Protein AF-0000000066940027 (afdb_homodimer)

Structure (mmCIF, N/CA/C/O backbone):
data_AF-0000000066940027-model_v1
#
loop_
_entity.id
_entity.type
_entity.pdbx_description
1 polymer 'Zn(2)-C6 fungal-type domain-containing protein'
#
loop_
_atom_site.group_PDB
_atom_site.id
_atom_site.type_symbol
_atom_site.label_atom_id
_atom_site.label_alt_id
_atom_site.label_comp_id
_atom_site.label_asym_id
_atom_site.label_entity_id
_atom_site.label_seq_id
_atom_site.pdbx_PDB_ins_code
_atom_site.Cartn_x
_atom_site.Cartn_y
_atom_site.Cartn_z
_atom_site.occupancy
_atom_site.B_iso_or_equiv
_atom_site.auth_seq_id
_atom_site.auth_comp_id
_atom_site.auth_asym_id
_atom_site.auth_atom_id
_atom_site.pdbx_PDB_model_num
ATOM 1 N N . MET A 1 1 ? -18.312 -52.062 23.062 1 28.66 1 MET A N 1
ATOM 2 C CA . MET A 1 1 ? -19.766 -52.125 23.156 1 28.66 1 MET A CA 1
ATOM 3 C C . MET A 1 1 ? -20.422 -51.469 21.953 1 28.66 1 MET A C 1
ATOM 5 O O . MET A 1 1 ? -20.297 -50.25 21.734 1 28.66 1 MET A O 1
ATOM 9 N N . THR A 1 2 ? -20.5 -52.281 20.906 1 32.38 2 THR A N 1
ATOM 10 C CA . THR A 1 2 ? -20.922 -52 19.547 1 32.38 2 THR A CA 1
ATOM 11 C C . THR A 1 2 ? -22.328 -51.406 19.516 1 32.38 2 THR A C 1
ATOM 13 O O . THR A 1 2 ? -23.266 -52 20.031 1 32.38 2 THR A O 1
ATOM 16 N N . GLU A 1 3 ? -22.344 -50.094 19.734 1 33.84 3 GLU A N 1
ATOM 17 C CA . GLU A 1 3 ? -23.656 -49.438 19.703 1 33.84 3 GLU A CA 1
ATOM 18 C C . GLU A 1 3 ? -24.531 -50 18.578 1 33.84 3 GLU A C 1
ATOM 20 O O . GLU A 1 3 ? -24.156 -49.906 17.406 1 33.84 3 GLU A O 1
ATOM 25 N N . GLU A 1 4 ? -25.25 -51.094 18.812 1 36.53 4 GLU A N 1
ATOM 26 C CA . GLU A 1 4 ? -26.266 -51.688 17.984 1 36.53 4 GLU A CA 1
ATOM 27 C C . GLU A 1 4 ? -27.188 -50.625 17.375 1 36.53 4 GLU A C 1
ATOM 29 O O . GLU A 1 4 ? -27.891 -49.938 18.094 1 36.53 4 GLU A O 1
ATOM 34 N N . ARG A 1 5 ? -26.812 -50.125 16.375 1 41.94 5 ARG A N 1
ATOM 35 C CA . ARG A 1 5 ? -27.703 -49.219 15.625 1 41.94 5 ARG A CA 1
ATOM 36 C C . ARG A 1 5 ? -29.125 -49.781 15.57 1 41.94 5 ARG A C 1
ATOM 38 O O . ARG A 1 5 ? -29.328 -50.875 15.047 1 41.94 5 ARG A O 1
ATOM 45 N N . LYS A 1 6 ? -30.125 -49.406 16.391 1 51.38 6 LYS A N 1
ATOM 46 C CA . LYS A 1 6 ? -31.516 -49.812 16.531 1 51.38 6 LYS A CA 1
ATOM 47 C C . LYS A 1 6 ? -32.25 -49.719 15.203 1 51.38 6 LYS A C 1
ATOM 49 O O . LYS A 1 6 ? -32.219 -48.688 14.539 1 51.38 6 LYS A O 1
ATOM 54 N N . HIS A 1 7 ? -32.625 -50.75 14.516 1 55.75 7 HIS A N 1
ATOM 55 C CA . HIS A 1 7 ? -33.406 -50.906 13.305 1 55.75 7 HIS A CA 1
ATOM 56 C C . HIS A 1 7 ? -34.844 -50.375 13.492 1 55.75 7 HIS A C 1
ATOM 58 O O . HIS A 1 7 ? -35.438 -50.594 14.539 1 55.75 7 HIS A O 1
ATOM 64 N N . ALA A 1 8 ? -35.219 -49.469 12.695 1 69.19 8 ALA A N 1
ATOM 65 C CA . ALA A 1 8 ? -36.562 -48.906 12.789 1 69.19 8 ALA A CA 1
ATOM 66 C C . ALA A 1 8 ? -37.656 -49.938 12.586 1 69.19 8 ALA A C 1
ATOM 68 O O . ALA A 1 8 ? -37.5 -50.812 11.719 1 69.19 8 ALA A O 1
ATOM 69 N N . ALA A 1 9 ? -38.594 -49.969 13.344 1 75.56 9 ALA A N 1
ATOM 70 C CA . ALA A 1 9 ? -39.656 -50.969 13.367 1 75.56 9 ALA A CA 1
ATOM 71 C C . ALA A 1 9 ? -40.531 -50.844 12.133 1 75.56 9 ALA A C 1
ATOM 73 O O . ALA A 1 9 ? -40.844 -49.75 11.648 1 75.56 9 ALA A O 1
ATOM 74 N N . CYS A 1 10 ? -40.938 -51.875 11.461 1 76.69 10 CYS A N 1
ATOM 75 C CA . CYS A 1 10 ? -41.781 -51.906 10.281 1 76.69 10 CYS A CA 1
ATOM 76 C C . CYS A 1 10 ? -43.219 -51.562 10.633 1 76.69 10 CYS A C 1
ATOM 78 O O . CYS A 1 10 ? -43.594 -51.594 11.812 1 76.69 10 CYS A O 1
ATOM 80 N N . LYS A 1 11 ? -44.031 -51.094 9.797 1 79.31 11 LYS A N 1
ATOM 81 C CA . LYS A 1 11 ? -45.406 -50.625 9.969 1 79.31 11 LYS A CA 1
ATOM 82 C C . LYS A 1 11 ? -46.25 -51.656 10.672 1 79.31 11 LYS A C 1
ATOM 84 O O . LYS A 1 11 ? -47.062 -51.344 11.531 1 79.31 11 LYS A O 1
ATOM 89 N N . GLU A 1 12 ? -45.938 -52.938 10.398 1 79.19 12 GLU A N 1
ATOM 90 C CA . GLU A 1 12 ? -46.75 -54 10.953 1 79.19 12 GLU A CA 1
ATOM 91 C C . GLU A 1 12 ? -46.438 -54.25 12.422 1 79.19 12 GLU A C 1
ATOM 93 O O . GLU A 1 12 ? -47.312 -54.469 13.242 1 79.19 12 GLU A O 1
ATOM 98 N N . CYS A 1 13 ? -45.188 -54.188 12.625 1 77.25 13 CYS A N 1
ATOM 99 C CA . CYS A 1 13 ? -44.75 -54.406 14 1 77.25 13 CYS A CA 1
ATOM 100 C C . CYS A 1 13 ? -45.094 -53.219 14.883 1 77.25 13 CYS A C 1
ATOM 102 O O . CYS A 1 13 ? -45.438 -53.375 16.047 1 77.25 13 CYS A O 1
ATOM 104 N N . ARG A 1 14 ? -45.125 -52 14.367 1 77.5 14 ARG A N 1
ATOM 105 C CA . ARG A 1 14 ? -45.469 -50.781 15.062 1 77.5 14 ARG A CA 1
ATOM 106 C C . ARG A 1 14 ? -46.969 -50.75 15.43 1 77.5 14 ARG A C 1
ATOM 108 O O . ARG A 1 14 ? -47.312 -50.344 16.531 1 77.5 14 ARG A O 1
ATOM 115 N N . GLU A 1 15 ? -47.75 -51.188 14.492 1 78.06 15 GLU A N 1
ATOM 116 C CA . GLU A 1 15 ? -49.188 -51.156 14.711 1 78.06 15 GLU A CA 1
ATOM 117 C C . GLU A 1 15 ? -49.594 -52.156 15.789 1 78.06 15 GLU A C 1
ATOM 119 O O . GLU A 1 15 ? -50.562 -51.906 16.547 1 78.06 15 GLU A O 1
ATOM 124 N N . LYS A 1 16 ? -48.781 -53.156 15.844 1 75.88 16 LYS A N 1
ATOM 125 C CA . LYS A 1 16 ? -49.188 -54.219 16.797 1 75.88 16 LYS A CA 1
ATOM 126 C C . LYS A 1 16 ? -48.312 -54.156 18.047 1 75.88 16 LYS A C 1
ATOM 128 O O . LYS A 1 16 ? -48.438 -55 18.938 1 75.88 16 LYS A O 1
ATOM 133 N N . LYS A 1 17 ? -47.469 -53.062 18.141 1 74.06 17 LYS A N 1
ATOM 134 C CA . LYS A 1 17 ? -46.625 -52.75 19.281 1 74.06 17 LYS A CA 1
ATOM 135 C C . LYS A 1 17 ? -45.75 -53.969 19.656 1 74.06 17 LYS A C 1
ATOM 137 O O . LYS A 1 17 ? -45.594 -54.281 20.828 1 74.06 17 LYS A O 1
ATOM 142 N N . LEU A 1 18 ? -45.281 -54.625 18.516 1 75.06 18 LEU A N 1
ATOM 143 C CA . LEU A 1 18 ? -44.438 -55.781 18.75 1 75.06 18 LEU A CA 1
ATOM 144 C C . LEU A 1 18 ? -43 -55.469 18.453 1 75.06 18 LEU A C 1
ATOM 146 O O . LEU A 1 18 ? -42.688 -54.5 17.734 1 75.06 18 LEU A O 1
ATOM 150 N N . ARG A 1 19 ? -42.156 -56.094 19.016 1 75.56 19 ARG A N 1
ATOM 151 C CA . ARG A 1 19 ? -40.719 -55.969 18.797 1 75.56 19 ARG A CA 1
ATOM 152 C C . ARG A 1 19 ? -40.344 -56.375 17.375 1 75.56 19 ARG A C 1
ATOM 154 O O . ARG A 1 19 ? -40.594 -57.5 16.953 1 75.56 19 ARG A O 1
ATOM 161 N N . CYS A 1 20 ? -39.844 -55.406 16.484 1 74.06 20 CYS A N 1
ATOM 162 C CA . CYS A 1 20 ? -39.469 -55.625 15.094 1 74.06 20 CYS A CA 1
ATOM 163 C C . CYS A 1 20 ? -38 -56.031 14.977 1 74.06 20 CYS A C 1
ATOM 165 O O . CYS A 1 20 ? -37.125 -55.312 15.375 1 74.06 20 CYS A O 1
ATOM 167 N N . ALA A 1 21 ? -37.688 -57.219 14.688 1 77.38 21 ALA A N 1
ATOM 168 C CA . ALA A 1 21 ? -36.312 -57.719 14.555 1 77.38 21 ALA A CA 1
ATOM 169 C C . ALA A 1 21 ? -36.031 -58.156 13.109 1 77.38 21 ALA A C 1
ATOM 171 O O . ALA A 1 21 ? -36.875 -58.75 12.453 1 77.38 21 ALA A O 1
ATOM 172 N N . PRO A 1 22 ? -34.938 -57.625 12.539 1 73.38 22 PRO A N 1
ATOM 173 C CA . PRO A 1 22 ? -34.625 -57.969 11.148 1 73.38 22 PRO A CA 1
ATOM 174 C C . PRO A 1 22 ? -34.5 -59.469 10.938 1 73.38 22 PRO A C 1
ATOM 176 O O . PRO A 1 22 ? -34.094 -60.188 11.852 1 73.38 22 PRO A O 1
ATOM 179 N N . SER A 1 23 ? -34.969 -59.969 9.828 1 71.81 23 SER A N 1
ATOM 180 C CA . SER A 1 23 ? -34.969 -61.406 9.523 1 71.81 23 SER A CA 1
ATOM 181 C C . SER A 1 23 ? -33.531 -61.875 9.281 1 71.81 23 SER A C 1
ATOM 183 O O . SER A 1 23 ? -32.688 -61.156 8.75 1 71.81 23 SER A O 1
ATOM 185 N N . ASP A 1 24 ? -33.062 -62.938 9.773 1 66 24 ASP A N 1
ATOM 186 C CA . ASP A 1 24 ? -31.75 -63.562 9.625 1 66 24 ASP A CA 1
ATOM 187 C C . ASP A 1 24 ? -31.484 -63.938 8.172 1 66 24 ASP A C 1
ATOM 189 O O . ASP A 1 24 ? -30.344 -64.25 7.805 1 66 24 ASP A O 1
ATOM 193 N N . ASP A 1 25 ? -32.531 -64.062 7.375 1 66.75 25 ASP A N 1
ATOM 194 C CA . ASP A 1 25 ? -32.344 -64.562 6.02 1 66.75 25 ASP A CA 1
ATOM 195 C C . ASP A 1 25 ? -32.031 -63.469 5.035 1 66.75 25 ASP A C 1
ATOM 197 O O . ASP A 1 25 ? -32.156 -63.656 3.822 1 66.75 25 ASP A O 1
ATOM 201 N N . GLY A 1 26 ? -31.266 -62.375 5.461 1 60.66 26 GLY A N 1
ATOM 202 C CA . GLY A 1 26 ? -30.672 -61.281 4.688 1 60.66 26 GLY A CA 1
ATOM 203 C C . GLY A 1 26 ? -31.703 -60.375 4.031 1 60.66 26 GLY A C 1
ATOM 204 O O . GLY A 1 26 ? -31.344 -59.531 3.23 1 60.66 26 GLY A O 1
ATOM 205 N N . GLY A 1 27 ? -32.969 -60.594 4.137 1 61 27 GLY A N 1
ATOM 206 C CA . GLY A 1 27 ? -33.906 -59.75 3.426 1 61 27 GLY A CA 1
ATOM 207 C C . GLY A 1 27 ? -34.375 -58.562 4.23 1 61 27 GLY A C 1
ATOM 208 O O . GLY A 1 27 ? -34.094 -58.469 5.434 1 61 27 GLY A O 1
ATOM 209 N N . ASP A 1 28 ? -34.812 -57.406 3.688 1 69 28 ASP A N 1
ATOM 210 C CA . ASP A 1 28 ? -35.25 -56.125 4.234 1 69 28 ASP A CA 1
ATOM 211 C C . ASP A 1 28 ? -36.469 -56.281 5.105 1 69 28 ASP A C 1
ATOM 213 O O . ASP A 1 28 ? -36.969 -55.281 5.684 1 69 28 ASP A O 1
ATOM 217 N N . ALA A 1 29 ? -36.969 -57.375 5.305 1 76.94 29 ALA A N 1
ATOM 218 C CA . ALA A 1 29 ? -38.219 -57.594 6.047 1 76.94 29 ALA A CA 1
ATOM 219 C C . ALA A 1 29 ? -37.938 -58 7.484 1 76.94 29 ALA A C 1
ATOM 221 O O . ALA A 1 29 ? -36.875 -58.625 7.77 1 76.94 29 ALA A O 1
ATOM 222 N N . CYS A 1 30 ? -38.625 -57.562 8.414 1 78.62 30 CYS A N 1
ATOM 223 C CA . CYS A 1 30 ? -38.469 -58 9.797 1 78.62 30 CYS A CA 1
ATOM 224 C C . CYS A 1 30 ? -38.875 -59.469 9.953 1 78.62 30 CYS A C 1
ATOM 226 O O . CYS A 1 30 ? -39.531 -60.031 9.094 1 78.62 30 CYS A O 1
ATOM 228 N N . ASN A 1 31 ? -38.344 -60.281 10.852 1 80.31 31 ASN A N 1
ATOM 229 C CA . ASN A 1 31 ? -38.531 -61.688 11.086 1 80.31 31 ASN A CA 1
ATOM 230 C C . ASN A 1 31 ? -40 -62.062 11.078 1 80.31 31 ASN A C 1
ATOM 232 O O . ASN A 1 31 ? -40.375 -63.094 10.539 1 80.31 31 ASN A O 1
ATOM 236 N N . ARG A 1 32 ? -40.75 -61.125 11.578 1 79.88 32 ARG A N 1
ATOM 237 C CA . ARG A 1 32 ? -42.156 -61.406 11.688 1 79.88 32 ARG A CA 1
ATOM 238 C C . ARG A 1 32 ? -42.875 -61.281 10.336 1 79.88 32 ARG A C 1
ATOM 240 O O . ARG A 1 32 ? -43.656 -62.125 9.953 1 79.88 32 ARG A O 1
ATOM 247 N N . CYS A 1 33 ? -42.531 -60.25 9.695 1 79.62 33 CYS A N 1
ATOM 248 C CA . CYS A 1 33 ? -43.125 -60.062 8.375 1 79.62 33 CYS A CA 1
ATOM 249 C C . CYS A 1 33 ? -42.688 -61.125 7.406 1 79.62 33 CYS A C 1
ATOM 251 O O . CYS A 1 33 ? -43.5 -61.625 6.605 1 79.62 33 CYS A O 1
ATOM 253 N N . ALA A 1 34 ? -41.5 -61.594 7.535 1 80.44 34 ALA A N 1
ATOM 254 C CA . ALA A 1 34 ? -40.938 -62.656 6.703 1 80.44 34 ALA A CA 1
ATOM 255 C C . ALA A 1 34 ? -41.688 -64 6.973 1 80.44 34 ALA A C 1
ATOM 257 O O . ALA A 1 34 ? -42 -64.75 6.039 1 80.44 34 ALA A O 1
ATOM 258 N N . ARG A 1 35 ? -41.906 -64.25 8.227 1 79.62 35 ARG A N 1
ATOM 259 C CA . ARG A 1 35 ? -42.562 -65.5 8.625 1 79.62 35 ARG A CA 1
ATOM 260 C C . ARG A 1 35 ? -44.031 -65.5 8.203 1 79.62 35 ARG A C 1
ATOM 262 O O . ARG A 1 35 ? -44.562 -66.562 7.781 1 79.62 35 ARG A O 1
ATOM 269 N N . LEU A 1 36 ? -44.656 -64.312 8.359 1 79.5 36 LEU A N 1
ATOM 270 C CA . LEU A 1 36 ? -46.094 -64.25 8.109 1 79.5 36 LEU A CA 1
ATOM 271 C C . LEU A 1 36 ? -46.375 -63.938 6.641 1 79.5 36 LEU A C 1
ATOM 273 O O . LEU A 1 36 ? -47.531 -63.938 6.207 1 79.5 36 LEU A O 1
ATOM 277 N N . GLY A 1 37 ? -45.188 -63.75 5.812 1 76.5 37 GLY A N 1
ATOM 278 C CA . GLY A 1 37 ? -45.312 -63.5 4.383 1 76.5 37 GLY A CA 1
ATOM 279 C C . GLY A 1 37 ? -45.906 -62.156 4.062 1 76.5 37 GLY A C 1
ATOM 280 O O . GLY A 1 37 ? -46.562 -62 3.025 1 76.5 37 GLY A O 1
ATOM 281 N N . LYS A 1 38 ? -45.906 -61.25 5.004 1 74.62 38 LYS A N 1
ATOM 282 C CA . LYS A 1 38 ? -46.469 -59.906 4.793 1 74.62 38 LYS A CA 1
ATOM 283 C C . LYS A 1 38 ? -45.406 -58.938 4.281 1 74.62 38 LYS A C 1
ATOM 285 O O . LYS A 1 38 ? -44.219 -59.156 4.477 1 74.62 38 LYS A O 1
ATOM 290 N N . GLN A 1 39 ? -45.812 -57.969 3.586 1 74.44 39 GLN A N 1
ATOM 291 C CA . GLN A 1 39 ? -44.906 -56.906 3.096 1 74.44 39 GLN A CA 1
ATOM 292 C C . GLN A 1 39 ? -44.406 -56.031 4.242 1 74.44 39 GLN A C 1
ATOM 294 O O . GLN A 1 39 ? -45.219 -55.375 4.918 1 74.44 39 GLN A O 1
ATOM 299 N N . CYS A 1 40 ? -43.188 -56.094 4.648 1 71.81 40 CYS A N 1
ATOM 300 C CA . CYS A 1 40 ? -42.531 -55.375 5.746 1 71.81 40 CYS A CA 1
ATOM 301 C C . CYS A 1 40 ? -42.219 -53.938 5.359 1 71.81 40 CYS A C 1
ATOM 303 O O . CYS A 1 40 ? -41.375 -53.688 4.52 1 71.81 40 CYS A O 1
ATOM 305 N N . GLN A 1 41 ? -43.031 -52.969 5.496 1 74.25 41 GLN A N 1
ATOM 306 C CA . GLN A 1 41 ? -42.844 -51.562 5.176 1 74.25 41 GLN A CA 1
ATOM 307 C C . GLN A 1 41 ? -42.344 -50.781 6.398 1 74.25 41 GLN A C 1
ATOM 309 O O . GLN A 1 41 ? -43.031 -50.781 7.438 1 74.25 41 GLN A O 1
ATOM 314 N N . VAL A 1 42 ? -41.188 -50.312 6.52 1 69.38 42 VAL A N 1
ATOM 315 C CA . VAL A 1 42 ? -40.688 -49.438 7.559 1 69.38 42 VAL A CA 1
ATOM 316 C C . VAL A 1 42 ? -41.125 -48 7.293 1 69.38 42 VAL A C 1
ATOM 318 O O . VAL A 1 42 ? -40.844 -47.438 6.23 1 69.38 42 VAL A O 1
ATOM 321 N N . PRO A 1 43 ? -42.031 -47.469 8.062 1 60.91 43 PRO A N 1
ATOM 322 C CA . PRO A 1 43 ? -42.469 -46.094 7.777 1 60.91 43 PRO A CA 1
ATOM 323 C C . PRO A 1 43 ? -41.312 -45.094 7.781 1 60.91 43 PRO A C 1
ATOM 325 O O . PRO A 1 43 ? -40.344 -45.281 8.523 1 60.91 43 PRO A O 1
ATOM 328 N N . GLU A 1 44 ? -41.219 -44.344 6.801 1 51.91 44 GLU A N 1
ATOM 329 C CA . GLU A 1 44 ? -40.281 -43.219 6.758 1 51.91 44 GLU A CA 1
ATOM 330 C C . GLU A 1 44 ? -40.438 -42.312 7.965 1 51.91 44 GLU A C 1
ATOM 332 O O . GLU A 1 44 ? -41.562 -41.906 8.297 1 51.91 44 GLU A O 1
ATOM 337 N N . VAL A 1 45 ? -39.75 -42.406 8.859 1 44.47 45 VAL A N 1
ATOM 338 C CA . VAL A 1 45 ? -39.812 -41.469 9.969 1 44.47 45 VAL A CA 1
ATOM 339 C C . VAL A 1 45 ? -39.938 -40.031 9.438 1 44.47 45 VAL A C 1
ATOM 341 O O . VAL A 1 45 ? -39.094 -39.562 8.68 1 44.47 45 VAL A O 1
ATOM 344 N N . LYS A 1 46 ? -41.188 -39.438 9.5 1 40.22 46 LYS A N 1
ATOM 345 C CA . LYS A 1 46 ? -41.281 -38 9.297 1 40.22 46 LYS A CA 1
ATOM 346 C C . LYS A 1 46 ? -40.344 -37.219 10.227 1 40.22 46 LYS A C 1
ATOM 348 O O . LYS A 1 46 ? -40.438 -37.344 11.453 1 40.22 46 LYS A O 1
ATOM 353 N N . GLN A 1 47 ? -39.188 -37.062 9.906 1 35.09 47 GLN A N 1
ATOM 354 C CA . GLN A 1 47 ? -38.438 -36.125 10.734 1 35.09 47 GLN A CA 1
ATOM 355 C C . GLN A 1 47 ? -39.281 -34.875 11.078 1 35.09 47 GLN A C 1
ATOM 357 O O . GLN A 1 47 ? -39.969 -34.312 10.203 1 35.09 47 GLN A O 1
ATOM 362 N N . ARG A 1 48 ? -39.75 -34.75 12.219 1 34.66 48 ARG A N 1
ATOM 363 C CA . ARG A 1 48 ? -40.375 -33.469 12.539 1 34.66 48 ARG A CA 1
ATOM 364 C C . ARG A 1 48 ? -39.594 -32.312 11.93 1 34.66 48 ARG A C 1
ATOM 366 O O . ARG A 1 48 ? -38.344 -32.25 12.086 1 34.66 48 ARG A O 1
ATOM 373 N N . LYS A 1 49 ? -40.281 -31.609 11.086 1 32.28 49 LYS A N 1
ATOM 374 C CA . LYS A 1 49 ? -39.781 -30.312 10.648 1 32.28 49 LYS A CA 1
ATOM 375 C C . LYS A 1 49 ? -39.469 -29.422 11.836 1 32.28 49 LYS A C 1
ATOM 377 O O . LYS A 1 49 ? -40.344 -29.125 12.656 1 32.28 49 LYS A O 1
ATOM 382 N N . ARG A 1 50 ? -38.469 -29.609 12.516 1 33.09 50 ARG A N 1
ATOM 383 C CA . ARG A 1 50 ? -38.062 -28.547 13.445 1 33.09 50 ARG A CA 1
ATOM 384 C C . ARG A 1 50 ? -38.562 -27.188 12.953 1 33.09 50 ARG A C 1
ATOM 386 O O . ARG A 1 50 ? -38.406 -26.859 11.781 1 33.09 50 ARG A O 1
ATOM 393 N N . LYS A 1 51 ? -39.406 -26.5 13.703 1 30.41 51 LYS A N 1
ATOM 394 C CA . LYS A 1 51 ? -40.031 -25.203 13.469 1 30.41 51 LYS A CA 1
ATOM 395 C C . LYS A 1 51 ? -39 -24.203 12.953 1 30.41 51 LYS A C 1
ATOM 397 O O . LYS A 1 51 ? -37.938 -24.031 13.539 1 30.41 51 LYS A O 1
ATOM 402 N N . ALA A 1 52 ? -39.156 -23.781 11.734 1 28.88 52 ALA A N 1
ATOM 403 C CA . ALA A 1 52 ? -38.625 -22.734 10.859 1 28.88 52 ALA A CA 1
ATOM 404 C C . ALA A 1 52 ? -38.5 -21.406 11.602 1 28.88 52 ALA A C 1
ATOM 406 O O . ALA A 1 52 ? -38.281 -20.359 10.984 1 28.88 52 ALA A O 1
ATOM 407 N N . ARG A 1 53 ? -38.812 -21.375 12.852 1 31.11 53 ARG A N 1
ATOM 408 C CA . ARG A 1 53 ? -38.844 -20.078 13.508 1 31.11 53 ARG A CA 1
ATOM 409 C C . ARG A 1 53 ? -37.469 -19.438 13.547 1 31.11 53 ARG A C 1
ATOM 411 O O . ARG A 1 53 ? -37.344 -18.219 13.398 1 31.11 53 ARG A O 1
ATOM 418 N N . LEU A 1 54 ? -36.5 -20.266 13.852 1 28.86 54 LEU A N 1
ATOM 419 C CA . LEU A 1 54 ? -35.156 -19.703 13.852 1 28.86 54 LEU A CA 1
ATOM 420 C C . LEU A 1 54 ? -34.656 -19.484 12.43 1 28.86 54 LEU A C 1
ATOM 422 O O . LEU A 1 54 ? -33.844 -18.594 12.188 1 28.86 54 LEU A O 1
ATOM 426 N N . ARG A 1 55 ? -35.312 -20.109 11.445 1 33.06 55 ARG A N 1
ATOM 427 C CA . ARG A 1 55 ? -35.062 -19.906 10.023 1 33.06 55 ARG A CA 1
ATOM 428 C C . ARG A 1 55 ? -35.719 -18.609 9.547 1 33.06 55 ARG A C 1
ATOM 430 O O . ARG A 1 55 ? -35.188 -17.922 8.68 1 33.06 55 ARG A O 1
ATOM 437 N N . GLY A 1 56 ? -36.875 -18.25 10.164 1 34.53 56 GLY A N 1
ATOM 438 C CA . GLY A 1 56 ? -37.562 -17.031 9.805 1 34.53 56 GLY A CA 1
ATOM 439 C C . GLY A 1 56 ? -36.781 -15.773 10.203 1 34.53 56 GLY A C 1
ATOM 440 O O . GLY A 1 56 ? -36.719 -14.812 9.43 1 34.53 56 GLY A O 1
ATOM 441 N N . ARG A 1 57 ? -36.312 -15.812 11.445 1 33.22 57 ARG A N 1
ATOM 442 C CA . ARG A 1 57 ? -35.5 -14.672 11.867 1 33.22 57 ARG A CA 1
ATOM 443 C C . ARG A 1 57 ? -34.188 -14.617 11.094 1 33.22 57 ARG A C 1
ATOM 445 O O . ARG A 1 57 ? -33.688 -13.539 10.758 1 33.22 57 ARG A O 1
ATOM 452 N N . VAL A 1 58 ? -33.688 -15.773 10.727 1 35.09 58 VAL A N 1
ATOM 453 C CA . VAL A 1 58 ? -32.5 -15.828 9.898 1 35.09 58 VAL A CA 1
ATOM 454 C C . VAL A 1 58 ? -32.844 -15.445 8.461 1 35.09 58 VAL A C 1
ATOM 456 O O . VAL A 1 58 ? -32.094 -14.688 7.816 1 35.09 58 VAL A O 1
ATOM 459 N N . GLU A 1 59 ? -33.969 -15.859 7.953 1 41.44 59 GLU A N 1
ATOM 460 C CA . GLU A 1 59 ? -34.406 -15.445 6.629 1 41.44 59 GLU A CA 1
ATOM 461 C C . GLU A 1 59 ? -34.75 -13.953 6.598 1 41.44 59 GLU A C 1
ATOM 463 O O . GLU A 1 59 ? -34.406 -13.266 5.629 1 41.44 59 GLU A O 1
ATOM 468 N N . GLN A 1 60 ? -35.312 -13.43 7.629 1 41.41 60 GLN A N 1
ATOM 469 C CA . GLN A 1 60 ? -35.531 -11.992 7.734 1 41.41 60 GLN A CA 1
ATOM 470 C C . GLN A 1 60 ? -34.219 -11.25 7.902 1 41.41 60 GLN A C 1
ATOM 472 O O . GLN A 1 60 ? -34 -10.18 7.312 1 41.41 60 GLN A O 1
ATOM 477 N N . LEU A 1 61 ? -33.312 -11.812 8.664 1 38.41 61 LEU A N 1
ATOM 478 C CA . LEU A 1 61 ? -32 -11.203 8.758 1 38.41 61 LEU A CA 1
ATOM 479 C C . LEU A 1 61 ? -31.234 -11.391 7.461 1 38.41 61 LEU A C 1
ATOM 481 O O . LEU A 1 61 ? -30.516 -10.484 7.016 1 38.41 61 LEU A O 1
ATOM 485 N N . GLU A 1 62 ? -31.469 -12.516 6.773 1 42.41 62 GLU A N 1
ATOM 486 C CA . GLU A 1 62 ? -30.875 -12.758 5.461 1 42.41 62 GLU A CA 1
ATOM 487 C C . GLU A 1 62 ? -31.531 -11.883 4.395 1 42.41 62 GLU A C 1
ATOM 489 O O . GLU A 1 62 ? -30.828 -11.328 3.537 1 42.41 62 GLU A O 1
ATOM 494 N N . SER A 1 63 ? -32.812 -11.734 4.438 1 44.75 63 SER A N 1
ATOM 495 C CA . SER A 1 63 ? -33.469 -10.812 3.521 1 44.75 63 SER A CA 1
ATOM 496 C C . SER A 1 63 ? -33.125 -9.367 3.84 1 44.75 63 SER A C 1
ATOM 498 O O . SER A 1 63 ? -32.875 -8.57 2.932 1 44.75 63 SER A O 1
ATOM 500 N N . SER A 1 64 ? -33.125 -8.984 5.133 1 39.03 64 SER A N 1
ATOM 501 C CA . SER A 1 64 ? -32.656 -7.641 5.488 1 39.03 64 SER A CA 1
ATOM 502 C C . SER A 1 64 ? -31.188 -7.449 5.188 1 39.03 64 SER A C 1
ATOM 504 O O . SER A 1 64 ? -30.766 -6.359 4.801 1 39.03 64 SER A O 1
ATOM 506 N N . TYR A 1 65 ? -30.344 -8.477 5.426 1 38.19 65 TYR A N 1
ATOM 507 C CA . TYR A 1 65 ? -28.953 -8.453 5.008 1 38.19 65 TYR A CA 1
ATOM 508 C C . TYR A 1 65 ? -28.844 -8.406 3.488 1 38.19 65 TYR A C 1
ATOM 510 O O . TYR A 1 65 ? -28.062 -7.617 2.938 1 38.19 65 TYR A O 1
ATOM 518 N N . THR A 1 66 ? -29.562 -9.227 2.676 1 42.34 66 THR A N 1
ATOM 519 C CA . THR A 1 66 ? -29.625 -9.148 1.221 1 42.34 66 THR A CA 1
ATOM 520 C C . THR A 1 66 ? -30.281 -7.848 0.774 1 42.34 66 THR A C 1
ATOM 522 O O . THR A 1 66 ? -29.891 -7.25 -0.228 1 42.34 66 THR A O 1
ATOM 525 N N . GLU A 1 67 ? -31.344 -7.344 1.366 1 41.34 67 GLU A N 1
ATOM 526 C CA . GLU A 1 67 ? -31.938 -6.043 1.065 1 41.34 67 GLU A CA 1
ATOM 527 C C . GLU A 1 67 ? -30.969 -4.91 1.397 1 41.34 67 GLU A C 1
ATOM 529 O O . GLU A 1 67 ? -30.812 -3.963 0.622 1 41.34 67 GLU A O 1
ATOM 534 N N . ILE A 1 68 ? -30.281 -4.988 2.537 1 38 68 ILE A N 1
ATOM 535 C CA . ILE A 1 68 ? -29.234 -4.004 2.814 1 38 68 ILE A CA 1
ATOM 536 C C . ILE A 1 68 ? -28.078 -4.191 1.832 1 38 68 ILE A C 1
ATOM 538 O O . ILE A 1 68 ? -27.562 -3.215 1.293 1 38 68 ILE A O 1
ATOM 542 N N . LEU A 1 69 ? -27.688 -5.43 1.541 1 38.06 69 LEU A N 1
ATOM 543 C CA . LEU A 1 69 ? -26.734 -5.684 0.462 1 38.06 69 LEU A CA 1
ATOM 544 C C . LEU A 1 69 ? -27.344 -5.34 -0.892 1 38.06 69 LEU A C 1
ATOM 546 O O . LEU A 1 69 ? -26.672 -4.777 -1.756 1 38.06 69 LEU A O 1
ATOM 550 N N . SER A 1 70 ? -28.531 -5.684 -1.211 1 39.09 70 SER A N 1
ATOM 551 C CA . SER A 1 70 ? -29.219 -5.281 -2.434 1 39.09 70 SER A CA 1
ATOM 552 C C . SER A 1 70 ? -29.484 -3.781 -2.447 1 39.09 70 SER A C 1
ATOM 554 O O . SER A 1 70 ? -29.406 -3.141 -3.498 1 39.09 70 SER A O 1
ATOM 556 N N . LEU A 1 71 ? -30.031 -3.119 -1.397 1 35.5 71 LEU A N 1
ATOM 557 C CA . LEU A 1 71 ? -30.125 -1.665 -1.339 1 35.5 71 LEU A CA 1
ATOM 558 C C . LEU A 1 71 ? -28.766 -1.021 -1.521 1 35.5 71 LEU A C 1
ATOM 560 O O . LEU A 1 71 ? -28.641 0.027 -2.16 1 35.5 71 LEU A O 1
ATOM 564 N N . LEU A 1 72 ? -27.703 -1.621 -0.936 1 30.06 72 LEU A N 1
ATOM 565 C CA . LEU A 1 72 ? -26.359 -1.193 -1.321 1 30.06 72 LEU A CA 1
ATOM 566 C C . LEU A 1 72 ? -26.078 -1.545 -2.777 1 30.06 72 LEU A C 1
ATOM 568 O O . LEU A 1 72 ? -25.406 -0.795 -3.48 1 30.06 72 LEU A O 1
ATOM 572 N N . ARG A 1 73 ? -26.578 -2.689 -3.305 1 31.44 73 ARG A N 1
ATOM 573 C CA . ARG A 1 73 ? -26.484 -3.035 -4.719 1 31.44 73 ARG A CA 1
ATOM 574 C C . ARG A 1 73 ? -27.562 -2.322 -5.531 1 31.44 73 ARG A C 1
ATOM 576 O O . ARG A 1 73 ? -27.328 -1.926 -6.676 1 31.44 73 ARG A O 1
ATOM 583 N N . THR A 1 74 ? -28.875 -2.332 -5.156 1 33.38 74 THR A N 1
ATOM 584 C CA . THR A 1 74 ? -29.953 -1.82 -5.984 1 33.38 74 THR A CA 1
ATOM 585 C C . THR A 1 74 ? -29.828 -0.312 -6.176 1 33.38 74 THR A C 1
ATOM 587 O O . THR A 1 74 ? -30.547 0.28 -6.992 1 33.38 74 THR A O 1
ATOM 590 N N . GLN A 1 75 ? -29.281 0.466 -5.23 1 28.5 75 GLN A N 1
ATOM 591 C CA . GLN A 1 75 ? -29.234 1.855 -5.676 1 28.5 75 GLN A CA 1
ATOM 592 C C . GLN A 1 75 ? -28.531 1.977 -7.023 1 28.5 75 GLN A C 1
ATOM 594 O O . GLN A 1 75 ? -28.578 3.027 -7.664 1 28.5 75 GLN A O 1
ATOM 599 N N . LYS A 1 76 ? -27.781 0.845 -7.406 1 27.41 76 LYS A N 1
ATOM 600 C CA . LYS A 1 76 ? -27.281 0.975 -8.773 1 27.41 76 LYS A CA 1
ATOM 601 C C . LYS A 1 76 ? -28.391 0.706 -9.789 1 27.41 76 LYS A C 1
ATOM 603 O O . LYS A 1 76 ? -28.344 1.207 -10.914 1 27.41 76 LYS A O 1
ATOM 608 N N . THR A 1 77 ? -29.484 -0.143 -9.484 1 27.78 77 THR A N 1
ATOM 609 C CA . THR A 1 77 ? -30.281 -0.585 -10.617 1 27.78 77 THR A CA 1
ATOM 610 C C . THR A 1 77 ? -31.328 0.46 -10.984 1 27.78 77 THR A C 1
ATOM 612 O O . THR A 1 77 ? -32.062 0.29 -11.953 1 27.78 77 THR A O 1
ATOM 615 N N . LEU A 1 78 ? -31.812 1.258 -10.062 1 25.3 78 LEU A N 1
ATOM 616 C CA . LEU A 1 78 ? -33.031 1.951 -10.461 1 25.3 78 LEU A CA 1
ATOM 617 C C . LEU A 1 78 ? -32.812 2.781 -11.719 1 25.3 78 LEU A C 1
ATOM 619 O O . LEU A 1 78 ? -33.75 3.326 -12.289 1 25.3 78 LEU A O 1
ATOM 623 N N . CYS A 1 79 ? -31.562 3.178 -11.984 1 21.52 79 CYS A N 1
ATOM 624 C CA . CYS A 1 79 ? -31.594 4.156 -13.07 1 21.52 79 CYS A CA 1
ATOM 625 C C . CYS A 1 79 ? -32 3.508 -14.383 1 21.52 79 CYS A C 1
ATOM 627 O O . CYS A 1 79 ? -32.062 4.168 -15.422 1 21.52 79 CYS A O 1
ATOM 629 N N . ASP A 1 80 ? -32.062 2.109 -14.375 1 21.11 80 ASP A N 1
ATOM 630 C CA . ASP A 1 80 ? -32.188 1.655 -15.75 1 21.11 80 ASP A CA 1
ATOM 631 C C . ASP A 1 80 ? -33.625 1.825 -16.266 1 21.11 80 ASP A C 1
ATOM 633 O O . ASP A 1 80 ? -33.906 1.58 -17.438 1 21.11 80 ASP A O 1
ATOM 637 N N . ALA A 1 81 ? -34.625 1.731 -15.344 1 21.42 81 ALA A N 1
ATOM 638 C CA . ALA A 1 81 ? -35.875 1.331 -15.969 1 21.42 81 ALA A CA 1
ATOM 639 C C . ALA A 1 81 ? -36.469 2.463 -16.812 1 21.42 81 ALA A C 1
ATOM 641 O O . ALA A 1 81 ? -37.531 2.316 -17.406 1 21.42 81 ALA A O 1
ATOM 642 N N . ALA A 1 82 ? -36.281 3.703 -16.484 1 22.89 82 ALA A N 1
ATOM 643 C CA . ALA A 1 82 ? -37.312 4.586 -17.047 1 22.89 82 ALA A CA 1
ATOM 644 C C . ALA A 1 82 ? -37.312 4.551 -18.562 1 22.89 82 ALA A C 1
ATOM 646 O O . ALA A 1 82 ? -38.062 5.27 -19.219 1 22.89 82 ALA A O 1
ATOM 647 N N . GLY A 1 83 ? -36.188 4.113 -19.297 1 20.44 83 GLY A N 1
ATOM 648 C CA . GLY A 1 83 ? -36.188 4.555 -20.688 1 20.44 83 GLY A CA 1
ATOM 649 C C . GLY A 1 83 ? -37.156 3.766 -21.562 1 20.44 83 GLY A C 1
ATOM 650 O O . GLY A 1 83 ? -36.719 3.174 -22.562 1 20.44 83 GLY A O 1
ATOM 651 N N . ASN A 1 84 ? -38.188 3.195 -21.078 1 18.91 84 ASN A N 1
ATOM 652 C CA . ASN A 1 84 ? -38.812 2.293 -22.031 1 18.91 84 ASN A CA 1
ATOM 653 C C . ASN A 1 84 ? -39.156 3.014 -23.328 1 18.91 84 ASN A C 1
ATOM 655 O O 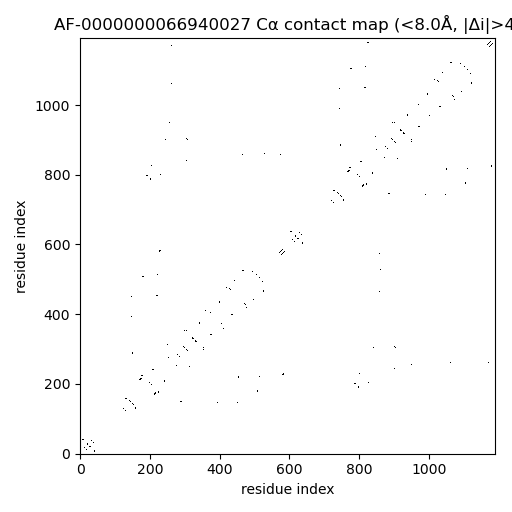. ASN A 1 84 ? -38.844 2.539 -24.422 1 18.91 84 ASN A O 1
ATOM 659 N N . ALA A 1 85 ? -40.438 3.646 -23.391 1 18.95 85 ALA A N 1
ATOM 660 C CA . ALA A 1 85 ? -41.469 3.375 -24.375 1 18.95 85 ALA A CA 1
ATOM 661 C C . ALA A 1 85 ? -41.188 4.113 -25.672 1 18.95 85 ALA A C 1
ATOM 663 O O . ALA A 1 85 ? -41.219 3.516 -26.75 1 18.95 85 ALA A O 1
ATOM 664 N N . THR A 1 86 ? -41.594 5.457 -25.875 1 18.02 86 THR A N 1
ATOM 665 C CA . THR A 1 86 ? -42.438 5.938 -26.953 1 18.02 86 THR A CA 1
ATOM 666 C C . THR A 1 86 ? -41.625 6.297 -28.172 1 18.02 86 THR A C 1
ATOM 668 O O . THR A 1 86 ? -42.156 6.527 -29.25 1 18.02 86 THR A O 1
ATOM 671 N N . THR A 1 87 ? -40.344 6.672 -28.062 1 17.78 87 THR A N 1
ATOM 672 C CA . THR A 1 87 ? -40.094 7.66 -29.109 1 17.78 87 THR A CA 1
ATOM 673 C C . THR A 1 87 ? -40.25 7.035 -30.484 1 17.78 87 THR A C 1
ATOM 675 O O . THR A 1 87 ? -39.625 6.012 -30.797 1 17.78 87 THR A O 1
ATOM 678 N N . ALA A 1 88 ? -41.312 7.469 -31.266 1 19.08 88 ALA A N 1
ATOM 679 C CA . ALA A 1 88 ? -41.844 7.363 -32.625 1 19.08 88 ALA A CA 1
ATOM 680 C C . ALA A 1 88 ? -40.781 7.535 -33.656 1 19.08 88 ALA A C 1
ATOM 682 O O . ALA A 1 88 ? -39.719 8.117 -33.406 1 19.08 88 ALA A O 1
ATOM 683 N N . VAL A 1 89 ? -41 7.102 -35 1 19.23 89 VAL A N 1
ATOM 684 C CA . VAL A 1 89 ? -40.438 6.629 -36.25 1 19.23 89 VAL A CA 1
ATOM 685 C C . VAL A 1 89 ? -39.906 7.816 -37.062 1 19.23 89 VAL A C 1
ATOM 687 O O . VAL A 1 89 ? -39.312 7.633 -38.125 1 19.23 89 VAL A O 1
ATOM 690 N N . MET A 1 90 ? -39.812 9.117 -36.5 1 17.89 90 MET A N 1
ATOM 691 C CA . MET A 1 90 ? -39.969 10.07 -37.594 1 17.89 90 MET A CA 1
ATOM 692 C C . MET A 1 90 ? -38.875 9.859 -38.656 1 17.89 90 MET A C 1
ATOM 694 O O . MET A 1 90 ? -37.719 9.586 -38.312 1 17.89 90 MET A O 1
ATOM 698 N N . SER A 1 91 ? -39.188 9.828 -39.969 1 18.64 91 SER A N 1
ATOM 699 C CA . SER A 1 91 ? -38.812 9.477 -41.344 1 18.64 91 SER A CA 1
ATOM 700 C C . SER A 1 91 ? -37.719 10.406 -41.875 1 18.64 91 SER A C 1
ATOM 702 O O . SER A 1 91 ? -37.281 10.273 -43 1 18.64 91 SER A O 1
ATOM 704 N N . ASN A 1 92 ? -37.188 11.297 -41 1 18.09 92 ASN A N 1
ATOM 705 C CA . ASN A 1 92 ? -36.781 12.438 -41.844 1 18.09 92 ASN A CA 1
ATOM 706 C C . ASN A 1 92 ? -35.75 12.031 -42.906 1 18.09 92 ASN A C 1
ATOM 708 O O . ASN A 1 92 ? -34.938 11.133 -42.656 1 18.09 92 ASN A O 1
ATOM 712 N N . PRO A 1 93 ? -35.781 12.703 -44.062 1 19.73 93 PRO A N 1
ATOM 713 C CA . PRO A 1 93 ? -35.281 12.531 -45.438 1 19.73 93 PRO A CA 1
ATOM 714 C C . PRO A 1 93 ? -33.781 12.602 -45.562 1 19.73 93 PRO A C 1
ATOM 716 O O . PRO A 1 93 ? -33.094 13.148 -44.656 1 19.73 93 PRO A O 1
ATOM 719 N N . THR A 1 94 ? -33.156 11.875 -46.469 1 18.75 94 THR A N 1
ATOM 720 C CA . THR A 1 94 ? -31.906 11.328 -46.969 1 18.75 94 THR A CA 1
ATOM 721 C C . THR A 1 94 ? -30.984 12.445 -47.438 1 18.75 94 THR A C 1
ATOM 723 O O . THR A 1 94 ? -29.875 12.18 -47.938 1 18.75 94 THR A O 1
ATOM 726 N N . PRO A 1 95 ? -30.969 13.719 -46.75 1 19.12 95 PRO A N 1
ATOM 727 C CA . PRO A 1 95 ? -30.469 14.625 -47.812 1 19.12 95 PRO A CA 1
ATOM 728 C C . PRO A 1 95 ? -29.078 14.25 -48.281 1 19.12 95 PRO A C 1
ATOM 730 O O . PRO A 1 95 ? -28.312 13.594 -47.562 1 19.12 95 PRO A O 1
ATOM 733 N N . SER A 1 96 ? -28.766 14.398 -49.594 1 18.84 96 SER A N 1
ATOM 734 C CA . SER A 1 96 ? -27.797 14.062 -50.656 1 18.84 96 SER A CA 1
ATOM 735 C C . SER A 1 96 ? -26.484 14.82 -50.469 1 18.84 96 SER A C 1
ATOM 737 O O . SER A 1 96 ? -26.422 16.016 -50.719 1 18.84 96 SER A O 1
ATOM 739 N N . TYR A 1 97 ? -25.859 14.625 -49.25 1 17.88 97 TYR A N 1
ATOM 740 C CA . TYR A 1 97 ? -24.703 15.469 -48.938 1 17.88 97 TYR A CA 1
ATOM 741 C C . TYR A 1 97 ? -23.656 15.359 -50.031 1 17.88 97 TYR A C 1
ATOM 743 O O . TYR A 1 97 ? -23.297 14.258 -50.469 1 17.88 97 TYR A O 1
ATOM 751 N N . THR A 1 98 ? -23.594 16.406 -50.844 1 18.52 98 THR A N 1
ATOM 752 C CA . THR A 1 98 ? -22.75 16.672 -52 1 18.52 98 THR A CA 1
ATOM 753 C C . THR A 1 98 ? -21.281 16.578 -51.625 1 18.52 98 THR A C 1
ATOM 755 O O . THR A 1 98 ? -20.875 16.938 -50.531 1 18.52 98 THR A O 1
ATOM 758 N N . ASP A 1 99 ? -20.328 15.961 -52.5 1 17.55 99 ASP A N 1
ATOM 759 C CA . ASP A 1 99 ? -19.047 15.289 -52.719 1 17.55 99 ASP A CA 1
ATOM 760 C C . ASP A 1 99 ? -17.891 16.266 -52.594 1 17.55 99 ASP A C 1
ATOM 762 O O . ASP A 1 99 ? -16.719 15.875 -52.688 1 17.55 99 ASP A O 1
ATOM 766 N N . SER A 1 100 ? -18.047 17.609 -52.188 1 18.69 100 SER A N 1
ATOM 767 C CA . SER A 1 100 ? -17.078 18.422 -52.906 1 18.69 100 SER A CA 1
ATOM 768 C C . SER A 1 100 ? -15.648 18.109 -52.438 1 18.69 100 SER A C 1
ATOM 770 O O . SER A 1 100 ? -15.406 17.812 -51.281 1 18.69 100 SER A O 1
ATOM 772 N N . GLN A 1 101 ? -14.539 18.094 -53.375 1 18.12 101 GLN A N 1
ATOM 773 C CA . GLN A 1 101 ? -13.219 17.641 -53.812 1 18.12 101 GLN A CA 1
ATOM 774 C C . GLN A 1 101 ? -12.117 18.406 -53.062 1 18.12 101 GLN A C 1
ATOM 776 O O . GLN A 1 101 ? -10.93 18.109 -53.219 1 18.12 101 GLN A O 1
ATOM 781 N N . MET A 1 102 ? -12.406 19.406 -52.156 1 18.33 102 MET A N 1
ATOM 782 C CA . MET A 1 102 ? -11.328 20.391 -52.25 1 18.33 102 MET A CA 1
ATOM 783 C C . MET A 1 102 ? -10.016 19.797 -51.719 1 18.33 102 MET A C 1
ATOM 785 O O . MET A 1 102 ? -9.961 19.25 -50.625 1 18.33 102 MET A O 1
ATOM 789 N N . SER A 1 103 ? -8.844 19.641 -52.531 1 18.09 103 SER A N 1
ATOM 790 C CA . SER A 1 103 ? -7.523 19.062 -52.719 1 18.09 103 SER A CA 1
ATOM 791 C C . SER A 1 103 ? -6.504 19.672 -51.781 1 18.09 103 SER A C 1
ATOM 793 O O . SER A 1 103 ? -5.363 19.219 -51.688 1 18.09 103 SER A O 1
ATOM 795 N N . GLN A 1 104 ? -6.742 20.891 -51.188 1 18.91 104 GLN A N 1
ATOM 796 C CA . GLN A 1 104 ? -5.527 21.703 -51.125 1 18.91 104 GLN A CA 1
ATOM 797 C C . GLN A 1 104 ? -4.504 21.109 -50.188 1 18.91 104 GLN A C 1
ATOM 799 O O . GLN A 1 104 ? -4.859 20.656 -49.094 1 18.91 104 GLN A O 1
ATOM 804 N N . ASN A 1 105 ? -3.25 20.75 -50.656 1 18.47 105 ASN A N 1
ATOM 805 C CA . ASN A 1 105 ? -2.008 20.062 -50.312 1 18.47 105 ASN A CA 1
ATOM 806 C C . ASN A 1 105 ? -1.238 20.812 -49.219 1 18.47 105 ASN A C 1
ATOM 808 O O . ASN A 1 105 ? -0.016 20.938 -49.312 1 18.47 105 ASN A O 1
ATOM 812 N N . PRO A 1 106 ? -1.867 21.484 -48.344 1 20.08 106 PRO A N 1
ATOM 813 C CA . PRO A 1 106 ? -0.926 22.438 -47.719 1 20.08 106 PRO A CA 1
ATOM 814 C C . PRO A 1 106 ? 0.335 21.766 -47.188 1 20.08 106 PRO A C 1
ATOM 816 O O . PRO A 1 106 ? 0.264 20.656 -46.656 1 20.08 106 PRO A O 1
ATOM 819 N N . GLU A 1 107 ? 1.594 22.109 -47.656 1 19.2 107 GLU A N 1
ATOM 820 C CA . GLU A 1 107 ? 3.01 21.766 -47.562 1 19.2 107 GLU A CA 1
ATOM 821 C C . GLU A 1 107 ? 3.514 21.953 -46.125 1 19.2 107 GLU A C 1
ATOM 823 O O . GLU A 1 107 ? 3.639 23.078 -45.656 1 19.2 107 GLU A O 1
ATOM 828 N N . LEU A 1 108 ? 3.006 21.266 -45.25 1 20.02 108 LEU A N 1
ATOM 829 C CA . LEU A 1 108 ? 3.299 21.328 -43.812 1 20.02 108 LEU A CA 1
ATOM 830 C C . LEU A 1 108 ? 4.805 21.281 -43.562 1 20.02 108 LEU A C 1
ATOM 832 O O . LEU A 1 108 ? 5.484 20.375 -44.062 1 20.02 108 LEU A O 1
ATOM 836 N N . VAL A 1 109 ? 5.438 22.422 -43.406 1 20.3 109 VAL A N 1
ATOM 837 C CA . VAL A 1 109 ? 6.848 22.734 -43.188 1 20.3 109 VAL A CA 1
ATOM 838 C C . VAL A 1 109 ? 7.43 21.797 -42.125 1 20.3 109 VAL A C 1
ATOM 840 O O . VAL A 1 109 ? 6.801 21.547 -41.094 1 20.3 109 VAL A O 1
ATOM 843 N N . SER A 1 110 ? 8.453 20.984 -42.5 1 19.16 110 SER A N 1
ATOM 844 C CA . SER A 1 110 ? 9.258 19.906 -41.938 1 19.16 110 SER A CA 1
ATOM 845 C C . SER A 1 110 ? 10.062 20.391 -40.719 1 19.16 110 SER A C 1
ATOM 847 O O . SER A 1 110 ? 10.859 21.312 -40.844 1 19.16 110 SER A O 1
ATOM 849 N N . PRO A 1 111 ? 9.508 20.547 -39.594 1 20.78 111 PRO A N 1
ATOM 850 C CA . PRO A 1 111 ? 10.281 21.156 -38.5 1 20.78 111 PRO A CA 1
ATOM 851 C C . PRO A 1 111 ? 11.727 20.672 -38.469 1 20.78 111 PRO A C 1
ATOM 853 O O . PRO A 1 111 ? 12.031 19.578 -38.969 1 20.78 111 PRO A O 1
ATOM 856 N N . SER A 1 112 ? 12.719 21.484 -38.281 1 21.62 112 SER A N 1
ATOM 857 C CA . SER A 1 112 ? 14.172 21.359 -38.375 1 21.62 112 SER A CA 1
ATOM 858 C C . SER A 1 112 ? 14.672 20.188 -37.531 1 21.62 112 SER A C 1
ATOM 860 O O . SER A 1 112 ? 13.977 19.766 -36.594 1 21.62 112 SER A O 1
ATOM 862 N N . GLY A 1 113 ? 15.891 19.703 -37.75 1 20.22 113 GLY A N 1
ATOM 863 C CA . GLY A 1 113 ? 16.766 18.547 -37.594 1 20.22 113 GLY A CA 1
ATOM 864 C C . GLY A 1 113 ? 17.203 18.312 -36.188 1 20.22 113 GLY A C 1
ATOM 865 O O . GLY A 1 113 ? 17.734 19.219 -35.531 1 20.22 113 GLY A O 1
ATOM 866 N N . PHE A 1 114 ? 16.422 17.719 -35.406 1 22.02 114 PHE A N 1
ATOM 867 C CA . PHE A 1 114 ? 16.75 17.203 -34.094 1 22.02 114 PHE A CA 1
ATOM 868 C C . PHE A 1 114 ? 18.156 16.625 -34.062 1 22.02 114 PHE A C 1
ATOM 870 O O . PHE A 1 114 ? 18.469 15.688 -34.812 1 22.02 114 PHE A O 1
ATOM 877 N N . HIS A 1 115 ? 19.094 17.469 -33.969 1 23.27 115 HIS A N 1
ATOM 878 C CA . HIS A 1 115 ? 20.438 16.891 -33.875 1 23.27 115 HIS A CA 1
ATOM 879 C C . HIS A 1 115 ? 20.516 15.852 -32.781 1 23.27 115 HIS A C 1
ATOM 881 O O . HIS A 1 115 ? 20.203 16.141 -31.625 1 23.27 115 HIS A O 1
ATOM 887 N N . SER A 1 116 ? 20.156 14.672 -33.094 1 25.14 116 SER A N 1
ATOM 888 C CA . SER A 1 116 ? 20.406 13.375 -32.469 1 25.14 116 SER A CA 1
ATOM 889 C C . SER A 1 116 ? 21.844 13.281 -31.938 1 25.14 116 SER A C 1
ATOM 891 O O . SER A 1 116 ? 22.797 13.258 -32.719 1 25.14 116 SER A O 1
ATOM 893 N N . THR A 1 117 ? 22.156 14.203 -31.109 1 27.06 117 THR A N 1
ATOM 894 C CA . THR A 1 117 ? 23.469 13.766 -30.625 1 27.06 117 THR A CA 1
ATOM 895 C C . THR A 1 117 ? 23.438 12.289 -30.25 1 27.06 117 THR A C 1
ATOM 897 O O . THR A 1 117 ? 22.688 11.883 -29.359 1 27.06 117 THR A O 1
ATOM 900 N N . HIS A 1 118 ? 23.531 11.422 -31.219 1 27.14 118 HIS A N 1
ATOM 901 C CA . HIS A 1 118 ? 23.859 10 -31.281 1 27.14 118 HIS A CA 1
ATOM 902 C C . HIS A 1 118 ? 24.906 9.633 -30.234 1 27.14 118 HIS A C 1
ATOM 904 O O . HIS A 1 118 ? 26.094 9.844 -30.438 1 27.14 118 HIS A O 1
ATOM 910 N N . SER A 1 119 ? 24.719 10.07 -29.062 1 30.16 119 SER A N 1
ATOM 911 C CA . SER A 1 119 ? 25.719 9.32 -28.312 1 30.16 119 SER A CA 1
ATOM 912 C C . SER A 1 119 ? 25.719 7.848 -28.719 1 30.16 119 SER A C 1
ATOM 914 O O . SER A 1 119 ? 24.656 7.262 -28.938 1 30.16 119 SER A O 1
ATOM 916 N N . ASP A 1 120 ? 26.625 7.355 -29.484 1 29.5 120 ASP A N 1
ATOM 917 C CA . ASP A 1 120 ? 27.016 5.988 -29.812 1 29.5 120 ASP A CA 1
ATOM 918 C C . ASP A 1 120 ? 26.688 5.031 -28.672 1 29.5 120 ASP A C 1
ATOM 920 O O . ASP A 1 120 ? 27.547 4.723 -27.844 1 29.5 120 ASP A O 1
ATOM 924 N N . VAL A 1 121 ? 25.75 5.32 -27.953 1 32.88 121 VAL A N 1
ATOM 925 C CA . VAL A 1 121 ? 25.359 4.141 -27.203 1 32.88 121 VAL A CA 1
ATOM 926 C C . VAL A 1 121 ? 25.266 2.932 -28.125 1 32.88 121 VAL A C 1
ATOM 928 O O . VAL A 1 121 ? 24.375 2.865 -28.984 1 32.88 121 VAL A O 1
ATOM 931 N N . THR A 1 122 ? 26.266 2.475 -28.797 1 33.12 122 THR A N 1
ATOM 932 C CA . THR A 1 122 ? 26.469 1.142 -29.344 1 33.12 122 THR A CA 1
ATOM 933 C C . THR A 1 122 ? 25.484 0.149 -28.75 1 33.12 122 THR A C 1
ATOM 935 O O . THR A 1 122 ? 25.109 0.262 -27.578 1 33.12 122 THR A O 1
ATOM 938 N N . SER A 1 123 ? 24.609 -0.601 -29.531 1 37.94 123 SER A N 1
ATOM 939 C CA . SER A 1 123 ? 23.844 -1.829 -29.359 1 37.94 123 SER A CA 1
ATOM 940 C C . SER A 1 123 ? 24.406 -2.678 -28.219 1 37.94 123 SER A C 1
ATOM 942 O O . SER A 1 123 ? 25.172 -3.619 -28.469 1 37.94 123 SER A O 1
ATOM 944 N N . ASN A 1 124 ? 25.125 -2.213 -27.375 1 40 124 ASN A N 1
ATOM 945 C CA . ASN A 1 124 ? 25.625 -3.037 -26.281 1 40 124 ASN A CA 1
ATOM 946 C C . ASN A 1 124 ? 24.578 -4.031 -25.812 1 40 124 ASN A C 1
ATOM 948 O O . ASN A 1 124 ? 23.453 -3.639 -25.453 1 40 124 ASN A O 1
ATOM 952 N N . CYS A 1 125 ? 24.453 -5.262 -26.406 1 45.03 125 CYS A N 1
ATOM 953 C CA . CYS A 1 125 ? 23.812 -6.516 -26.031 1 45.03 125 CYS A CA 1
ATOM 954 C C . CYS A 1 125 ? 23.531 -6.555 -24.531 1 45.03 125 CYS A C 1
ATOM 956 O O . CYS A 1 125 ? 24.344 -6.09 -23.734 1 45.03 125 CYS A O 1
ATOM 958 N N . LEU A 1 126 ? 22.328 -6.309 -24.141 1 52.5 126 LEU A N 1
ATOM 959 C CA . LEU A 1 126 ? 22.016 -6.848 -22.812 1 52.5 126 LEU A CA 1
ATOM 960 C C . LEU A 1 126 ? 22.797 -8.141 -22.562 1 52.5 126 LEU A C 1
ATOM 962 O O . LEU A 1 126 ? 22.625 -9.117 -23.297 1 52.5 126 LEU A O 1
ATOM 966 N N . LEU A 1 127 ? 23.844 -8.07 -21.625 1 58.81 127 LEU A N 1
ATOM 967 C CA . LEU A 1 127 ? 24.766 -9 -20.984 1 58.81 127 LEU A CA 1
ATOM 968 C C . LEU A 1 127 ? 25.078 -10.172 -21.922 1 58.81 127 LEU A C 1
ATOM 970 O O . LEU A 1 127 ? 24.891 -11.336 -21.547 1 58.81 127 LEU A O 1
ATOM 974 N N . ASP A 1 128 ? 25.375 -9.914 -23.312 1 66.25 128 ASP A N 1
ATOM 975 C CA . ASP A 1 128 ? 26.016 -10.93 -24.141 1 66.25 128 ASP A CA 1
ATOM 976 C C . ASP A 1 128 ? 24.969 -11.898 -24.703 1 66.25 128 ASP A C 1
ATOM 978 O O . ASP A 1 128 ? 25.234 -13.094 -24.828 1 66.25 128 ASP A O 1
ATOM 982 N N . ILE A 1 129 ? 23.734 -11.562 -24.734 1 78.31 129 ILE A N 1
ATOM 983 C CA . ILE A 1 129 ? 22.766 -12.43 -25.406 1 78.31 129 ILE A CA 1
ATOM 984 C C . ILE A 1 129 ? 22.734 -12.102 -26.906 1 78.31 129 ILE A C 1
ATOM 986 O O . ILE A 1 129 ? 22.578 -10.938 -27.281 1 78.31 129 ILE A O 1
ATOM 990 N N . SER A 1 130 ? 22.922 -13.07 -27.75 1 83.69 130 SER A N 1
ATOM 991 C CA . SER A 1 130 ? 22.875 -12.875 -29.188 1 83.69 130 SER A CA 1
ATOM 992 C C . SER A 1 130 ? 21.516 -12.375 -29.641 1 83.69 130 SER A C 1
ATOM 994 O O . SER A 1 130 ? 20.5 -12.641 -28.984 1 83.69 130 SER A O 1
ATOM 996 N N . PRO A 1 131 ? 21.469 -11.625 -30.75 1 83.81 131 PRO A N 1
ATOM 997 C CA . PRO A 1 131 ? 20.188 -11.125 -31.25 1 83.81 131 PRO A CA 1
ATOM 998 C C . PRO A 1 131 ? 19.188 -12.234 -31.547 1 83.81 131 PRO A C 1
ATOM 1000 O O . PRO A 1 131 ? 17.984 -12.07 -31.328 1 83.81 131 PRO A O 1
ATOM 1003 N N . GLU A 1 132 ? 19.688 -13.297 -32.062 1 86.62 132 GLU A N 1
ATOM 1004 C CA . GLU A 1 132 ? 18.812 -14.43 -32.375 1 86.62 132 GLU A CA 1
ATOM 1005 C C . GLU A 1 132 ? 18.219 -15.016 -31.094 1 86.62 132 GLU A C 1
ATOM 1007 O O . GLU A 1 132 ? 17.031 -15.359 -31.062 1 86.62 132 GLU A O 1
ATOM 1012 N N . GLU A 1 133 ? 19.031 -15.109 -30.172 1 90.62 133 GLU A N 1
ATOM 1013 C CA . GLU A 1 133 ? 18.547 -15.625 -28.891 1 90.62 133 GLU A CA 1
ATOM 1014 C C . GLU A 1 133 ? 17.547 -14.672 -28.266 1 90.62 133 GLU A C 1
ATOM 1016 O O . GLU A 1 133 ? 16.562 -15.102 -27.641 1 90.62 133 GLU A O 1
ATOM 1021 N N . CYS A 1 134 ? 17.75 -13.398 -28.438 1 92.25 134 CYS A N 1
ATOM 1022 C CA . CYS A 1 134 ? 16.828 -12.398 -27.906 1 92.25 134 CYS A CA 1
ATOM 1023 C C . CYS A 1 134 ? 15.445 -12.547 -28.531 1 92.25 134 CYS A C 1
ATOM 1025 O O . CYS A 1 134 ? 14.438 -12.422 -27.828 1 92.25 134 CYS A O 1
ATOM 1027 N N . GLU A 1 135 ? 15.453 -12.812 -29.797 1 91.88 135 GLU A N 1
ATOM 1028 C CA . GLU A 1 135 ? 14.18 -12.992 -30.469 1 91.88 135 GLU A CA 1
ATOM 1029 C C . GLU A 1 135 ? 13.445 -14.234 -29.969 1 91.88 135 GLU A C 1
ATOM 1031 O O . GLU A 1 135 ? 12.227 -14.219 -29.812 1 91.88 135 GLU A O 1
ATOM 1036 N N . SER A 1 136 ? 14.227 -15.281 -29.766 1 94.38 136 SER A N 1
ATOM 1037 C CA . SER A 1 136 ? 13.633 -16.5 -29.234 1 94.38 136 SER A CA 1
ATOM 1038 C C . SER A 1 136 ? 13.078 -16.297 -27.844 1 94.38 136 SER A C 1
ATOM 1040 O O . SER A 1 136 ? 11.984 -16.766 -27.516 1 94.38 136 SER A O 1
ATOM 1042 N N . LEU A 1 137 ? 13.82 -15.594 -27.047 1 95.38 137 LEU A N 1
ATOM 1043 C CA . LEU A 1 137 ? 13.391 -15.305 -25.672 1 95.38 137 LEU A CA 1
ATOM 1044 C C . LEU A 1 137 ? 12.141 -14.43 -25.672 1 95.38 137 LEU A C 1
ATOM 1046 O O . LEU A 1 137 ? 11.25 -14.625 -24.844 1 95.38 137 LEU A O 1
ATOM 1050 N N . LEU A 1 138 ? 12.094 -13.492 -26.547 1 96.06 138 LEU A N 1
ATOM 1051 C CA . LEU A 1 138 ? 10.922 -12.625 -26.656 1 96.06 138 LEU A CA 1
ATOM 1052 C C . LEU A 1 138 ? 9.688 -13.43 -27.062 1 96.06 138 LEU A C 1
ATOM 1054 O O . LEU A 1 138 ? 8.586 -13.164 -26.578 1 96.06 138 LEU A O 1
ATOM 1058 N N . ASN A 1 139 ? 9.891 -14.359 -27.938 1 95.25 139 ASN A N 1
ATOM 1059 C CA . ASN A 1 139 ? 8.789 -15.227 -28.344 1 95.25 139 ASN A CA 1
ATOM 1060 C C . ASN A 1 139 ? 8.32 -16.125 -27.203 1 95.25 139 ASN A C 1
ATOM 1062 O O . ASN A 1 139 ? 7.125 -16.375 -27.062 1 95.25 139 ASN A O 1
ATOM 1066 N N . ASP A 1 140 ? 9.281 -16.609 -26.469 1 96.06 140 ASP A N 1
ATOM 1067 C CA . ASP A 1 140 ? 8.906 -17.375 -25.266 1 96.06 140 ASP A CA 1
ATOM 1068 C C . ASP A 1 140 ? 8.039 -16.531 -24.328 1 96.06 140 ASP A C 1
ATOM 1070 O O . ASP A 1 140 ? 7.043 -17.016 -23.797 1 96.06 140 ASP A O 1
ATOM 1074 N N . TYR A 1 141 ? 8.445 -15.266 -24.219 1 97.62 141 TYR A N 1
ATOM 1075 C CA . TYR A 1 141 ? 7.695 -14.383 -23.328 1 97.62 141 TYR A CA 1
ATOM 1076 C C . TYR A 1 141 ? 6.277 -14.172 -23.844 1 97.62 141 TYR A C 1
ATOM 1078 O O . TYR A 1 141 ? 5.324 -14.141 -23.062 1 97.62 141 TYR A O 1
ATOM 1086 N N . ARG A 1 142 ? 6.145 -13.969 -25.109 1 96.62 142 ARG A N 1
ATOM 1087 C CA . ARG A 1 142 ? 4.824 -13.766 -25.703 1 96.62 142 ARG A CA 1
ATOM 1088 C C . ARG A 1 142 ? 3.906 -14.945 -25.406 1 96.62 142 ARG A C 1
ATOM 1090 O O . ARG A 1 142 ? 2.73 -14.766 -25.078 1 96.62 142 ARG A O 1
ATOM 1097 N N . ARG A 1 143 ? 4.43 -16.109 -25.469 1 94.38 143 ARG A N 1
ATOM 1098 C CA . ARG A 1 143 ? 3.678 -17.312 -25.141 1 94.38 143 ARG A CA 1
ATOM 1099 C C . ARG A 1 143 ? 3.324 -17.359 -23.656 1 94.38 143 ARG A C 1
ATOM 1101 O O . ARG A 1 143 ? 2.166 -17.562 -23.297 1 94.38 143 ARG A O 1
ATOM 1108 N N . MET A 1 144 ? 4.293 -17.141 -22.812 1 95.88 144 MET A N 1
ATOM 1109 C CA . MET A 1 144 ? 4.129 -17.188 -21.359 1 95.88 144 MET A CA 1
ATOM 1110 C C . MET A 1 144 ? 3.059 -16.203 -20.906 1 95.88 144 MET A C 1
ATOM 1112 O O . MET A 1 144 ? 2.16 -16.562 -20.141 1 95.88 144 MET A O 1
ATOM 1116 N N . SER A 1 145 ? 3.199 -14.938 -21.375 1 96.19 145 SER A N 1
ATOM 1117 C CA . SER A 1 145 ? 2.342 -13.852 -20.906 1 96.19 145 SER A CA 1
ATOM 1118 C C . SER A 1 145 ? 0.917 -14.016 -21.422 1 96.19 145 SER A C 1
ATOM 1120 O O . SER A 1 145 ? -0.046 -13.812 -20.688 1 96.19 145 SER A O 1
ATOM 1122 N N . SER A 1 146 ? 0.732 -14.383 -22.625 1 93.69 146 SER A N 1
ATOM 1123 C CA . SER A 1 146 ? -0.593 -14.508 -23.234 1 93.69 146 SER A CA 1
ATOM 1124 C C . SER A 1 146 ? -1.414 -15.586 -22.531 1 93.69 146 SER A C 1
ATOM 1126 O O . SER A 1 146 ? -2.629 -15.445 -22.375 1 93.69 146 SER A O 1
ATOM 1128 N N . ASN A 1 147 ? -0.773 -16.547 -22.062 1 90.88 147 ASN A N 1
ATOM 1129 C CA . ASN A 1 147 ? -1.486 -17.703 -21.516 1 90.88 147 ASN A CA 1
ATOM 1130 C C . ASN A 1 147 ? -1.698 -17.562 -20 1 90.88 147 ASN A C 1
ATOM 1132 O O . ASN A 1 147 ? -2.717 -18.016 -19.484 1 90.88 147 ASN A O 1
ATOM 1136 N N . HIS A 1 148 ? -0.745 -16.922 -19.344 1 94.38 148 HIS A N 1
ATOM 1137 C CA . HIS A 1 148 ? -0.791 -17.078 -17.891 1 94.38 148 HIS A CA 1
ATOM 1138 C C . HIS A 1 148 ? -0.748 -15.719 -17.188 1 94.38 148 HIS A C 1
ATOM 1140 O O . HIS A 1 148 ? -1.081 -15.617 -16 1 94.38 148 HIS A O 1
ATOM 1146 N N . PHE A 1 149 ? -0.365 -14.703 -17.891 1 96.19 149 PHE A N 1
ATOM 1147 C CA . PHE A 1 149 ? -0.198 -13.398 -17.266 1 96.19 149 PHE A CA 1
ATOM 1148 C C . PHE A 1 149 ? -0.485 -12.273 -18.25 1 96.19 149 PHE A C 1
ATOM 1150 O O . PHE A 1 149 ? 0.393 -11.469 -18.562 1 96.19 149 PHE A O 1
ATOM 1157 N N . PRO A 1 150 ? -1.7 -12.211 -18.688 1 96.75 150 PRO A N 1
ATOM 1158 C CA . PRO A 1 150 ? -2.053 -11.312 -19.797 1 96.75 150 PRO A CA 1
ATOM 1159 C C . PRO A 1 150 ? -2.205 -9.859 -19.344 1 96.75 150 PRO A C 1
ATOM 1161 O O . PRO A 1 150 ? -3.143 -9.18 -19.781 1 96.75 150 PRO A O 1
ATOM 1164 N N . TYR A 1 151 ? -1.292 -9.32 -18.562 1 98.06 151 TYR A N 1
ATOM 1165 C CA . TYR A 1 151 ? -1.348 -7.949 -18.078 1 98.06 151 TYR A CA 1
ATOM 1166 C C . TYR A 1 151 ? -0.308 -7.082 -18.766 1 98.06 151 TYR A C 1
ATOM 1168 O O . TYR A 1 151 ? -0.434 -5.855 -18.797 1 98.06 151 TYR A O 1
ATOM 1176 N N . VAL A 1 152 ? 0.76 -7.691 -19.203 1 98.38 152 VAL A N 1
ATOM 1177 C CA . VAL A 1 152 ? 1.808 -7.043 -19.984 1 98.38 152 VAL A CA 1
ATOM 1178 C C . VAL A 1 152 ? 2.055 -7.828 -21.266 1 98.38 152 VAL A C 1
ATOM 1180 O O . VAL A 1 152 ? 2.781 -8.828 -21.266 1 98.38 152 VAL A O 1
ATOM 1183 N N . LEU A 1 153 ? 1.497 -7.348 -22.328 1 97.56 153 LEU A N 1
ATOM 1184 C CA . LEU A 1 153 ? 1.57 -8.07 -23.594 1 97.56 153 LEU A CA 1
ATOM 1185 C C . LEU A 1 153 ? 2.373 -7.281 -24.625 1 97.56 153 LEU A C 1
ATOM 1187 O O . LEU A 1 153 ? 2.275 -6.051 -24.688 1 97.56 153 LEU A O 1
ATOM 1191 N N . LEU A 1 154 ? 3.164 -8.008 -25.375 1 95.38 154 LEU A N 1
ATOM 1192 C CA . LEU A 1 154 ? 3.941 -7.41 -26.453 1 95.38 154 LEU A CA 1
ATOM 1193 C C . LEU A 1 154 ? 3.352 -7.773 -27.812 1 95.38 154 LEU A C 1
ATOM 1195 O O . LEU A 1 154 ? 3.193 -8.953 -28.125 1 95.38 154 LEU A O 1
ATOM 1199 N N . PRO A 1 155 ? 3.025 -6.711 -28.5 1 91.38 155 PRO A N 1
ATOM 1200 C CA . PRO A 1 155 ? 2.551 -7.016 -29.859 1 91.38 155 PRO A CA 1
ATOM 1201 C C . PRO A 1 155 ? 3.584 -7.77 -30.688 1 91.38 155 PRO A C 1
ATOM 1203 O O . PRO A 1 155 ? 4.789 -7.637 -30.453 1 91.38 155 PRO A O 1
ATOM 1206 N N . GLU A 1 156 ? 3.133 -8.477 -31.719 1 90.12 156 GLU A N 1
ATOM 1207 C CA . GLU A 1 156 ? 4.004 -9.266 -32.594 1 90.12 156 GLU A CA 1
ATOM 1208 C C . GLU A 1 156 ? 4.941 -8.375 -33.375 1 90.12 156 GLU A C 1
ATOM 1210 O O . GLU A 1 156 ? 6.066 -8.766 -33.688 1 90.12 156 GLU A O 1
ATOM 1215 N N . ALA A 1 157 ? 4.531 -7.168 -33.594 1 90.06 157 ALA A N 1
ATOM 1216 C CA . ALA A 1 157 ? 5.293 -6.238 -34.406 1 90.06 157 ALA A CA 1
ATOM 1217 C C . ALA A 1 157 ? 6.445 -5.617 -33.625 1 90.06 157 ALA A C 1
ATOM 1219 O O . ALA A 1 157 ? 7.379 -5.062 -34.188 1 90.06 157 ALA A O 1
ATOM 1220 N N . CYS A 1 158 ? 6.398 -5.781 -32.344 1 91.19 158 CYS A N 1
ATOM 1221 C CA . CYS A 1 158 ? 7.438 -5.18 -31.516 1 91.19 158 CYS A CA 1
ATOM 1222 C C . CYS A 1 158 ? 8.734 -5.977 -31.609 1 91.19 158 CYS A C 1
ATOM 1224 O O . CYS A 1 158 ? 8.781 -7.141 -31.203 1 91.19 158 CYS A O 1
ATOM 1226 N N . THR A 1 159 ? 9.797 -5.371 -32.062 1 91.31 159 THR A N 1
ATOM 1227 C CA . THR A 1 159 ? 11.094 -6.031 -32.188 1 91.31 159 THR A CA 1
ATOM 1228 C C . THR A 1 159 ? 11.914 -5.887 -30.922 1 91.31 159 THR A C 1
ATOM 1230 O O . THR A 1 159 ? 11.594 -5.055 -30.062 1 91.31 159 THR A O 1
ATOM 1233 N N . VAL A 1 160 ? 12.945 -6.66 -30.844 1 93.12 160 VAL A N 1
ATOM 1234 C CA . VAL A 1 160 ? 13.836 -6.621 -29.688 1 93.12 160 VAL A CA 1
ATOM 1235 C C . VAL A 1 160 ? 14.477 -5.238 -29.578 1 93.12 160 VAL A C 1
ATOM 1237 O O . VAL A 1 160 ? 14.562 -4.672 -28.484 1 93.12 160 VAL A O 1
ATOM 1240 N N . ALA A 1 161 ? 14.867 -4.688 -30.672 1 89.69 161 ALA A N 1
ATOM 1241 C CA . ALA A 1 161 ? 15.531 -3.387 -30.703 1 89.69 161 ALA A CA 1
ATOM 1242 C C . ALA A 1 161 ? 14.594 -2.287 -30.203 1 89.69 161 ALA A C 1
ATOM 1244 O O . ALA A 1 161 ? 14.992 -1.434 -29.406 1 89.69 161 ALA A O 1
ATOM 1245 N N . THR A 1 162 ? 13.414 -2.357 -30.703 1 90.19 162 THR A N 1
ATOM 1246 C CA . THR A 1 162 ? 12.43 -1.362 -30.312 1 90.19 162 THR A CA 1
ATOM 1247 C C . THR A 1 162 ? 12.125 -1.471 -28.812 1 90.19 162 THR A C 1
ATOM 1249 O O . THR A 1 162 ? 11.969 -0.456 -28.125 1 90.19 162 THR A O 1
ATOM 1252 N N . LEU A 1 163 ? 12.031 -2.66 -28.328 1 93.88 163 LEU A N 1
ATOM 1253 C CA . LEU A 1 163 ? 11.734 -2.895 -26.922 1 93.88 163 LEU A CA 1
ATOM 1254 C C . LEU A 1 163 ? 12.852 -2.346 -26.031 1 93.88 163 LEU A C 1
ATOM 1256 O O . LEU A 1 163 ? 12.578 -1.655 -25.047 1 93.88 163 LEU A O 1
ATOM 1260 N N . ILE A 1 164 ? 14.055 -2.604 -26.391 1 92.5 164 ILE A N 1
ATOM 1261 C CA . ILE A 1 164 ? 15.203 -2.191 -25.594 1 92.5 164 ILE A CA 1
ATOM 1262 C C . ILE A 1 164 ? 15.32 -0.669 -25.594 1 92.5 164 ILE A C 1
ATOM 1264 O O . ILE A 1 164 ? 15.672 -0.059 -24.594 1 92.5 164 ILE A O 1
ATOM 1268 N N . GLU A 1 165 ? 14.984 -0.104 -26.641 1 90.31 165 GLU A N 1
ATOM 1269 C CA . GLU A 1 165 ? 15.117 1.342 -26.797 1 90.31 165 GLU A CA 1
ATOM 1270 C C . GLU A 1 165 ? 13.992 2.082 -26.078 1 90.31 165 GLU A C 1
ATOM 1272 O O . GLU A 1 165 ? 14.242 3.033 -25.328 1 90.31 165 GLU A O 1
ATOM 1277 N N . GLU A 1 166 ? 12.836 1.615 -26.266 1 91.44 166 GLU A N 1
ATOM 1278 C CA . GLU A 1 166 ? 11.672 2.357 -25.797 1 91.44 166 GLU A CA 1
ATOM 1279 C C . GLU A 1 166 ? 11.32 1.964 -24.359 1 91.44 166 GLU A C 1
ATOM 1281 O O . GLU A 1 166 ? 10.789 2.777 -23.609 1 91.44 166 GLU A O 1
ATOM 1286 N N . ARG A 1 167 ? 11.539 0.727 -24.031 1 95.38 167 ARG A N 1
ATOM 1287 C CA . ARG A 1 167 ? 11.18 0.196 -22.719 1 95.38 167 ARG A CA 1
ATOM 1288 C C . ARG A 1 167 ? 12.305 -0.65 -22.141 1 95.38 167 ARG A C 1
ATOM 1290 O O . ARG A 1 167 ? 12.141 -1.853 -21.922 1 95.38 167 ARG A O 1
ATOM 1297 N N . PRO A 1 168 ? 13.305 -0.016 -21.766 1 95.06 168 PRO A N 1
ATOM 1298 C CA . PRO A 1 168 ? 14.508 -0.74 -21.328 1 95.06 168 PRO A CA 1
ATOM 1299 C C . PRO A 1 168 ? 14.273 -1.571 -20.078 1 95.06 168 PRO A C 1
ATOM 1301 O O . PRO A 1 168 ? 14.82 -2.67 -19.953 1 95.06 168 PRO A O 1
ATOM 1304 N N . MET A 1 169 ? 13.531 -1.1 -19.094 1 97.38 169 MET A N 1
ATOM 1305 C CA . MET A 1 169 ? 13.297 -1.858 -17.859 1 97.38 169 MET A CA 1
ATOM 1306 C C . MET A 1 169 ? 12.445 -3.094 -18.141 1 97.38 169 MET A C 1
ATOM 1308 O O . MET A 1 169 ? 12.703 -4.164 -17.578 1 97.38 169 MET A O 1
ATOM 1312 N N . LEU A 1 170 ? 11.445 -2.916 -18.969 1 97.88 170 LEU A N 1
ATOM 1313 C CA . LEU A 1 170 ? 10.617 -4.055 -19.344 1 97.88 170 LEU A CA 1
ATOM 1314 C C . LEU A 1 170 ? 11.438 -5.109 -20.078 1 97.88 170 LEU A C 1
ATOM 1316 O O . LEU A 1 170 ? 11.273 -6.309 -19.828 1 97.88 170 LEU A O 1
ATOM 1320 N N . ALA A 1 171 ? 12.281 -4.621 -20.984 1 96.69 171 ALA A N 1
ATOM 1321 C CA . ALA A 1 171 ? 13.148 -5.543 -21.703 1 96.69 171 ALA A CA 1
ATOM 1322 C C . ALA A 1 171 ? 13.977 -6.387 -20.734 1 96.69 171 ALA A C 1
ATOM 1324 O O . ALA A 1 171 ? 14.07 -7.605 -20.891 1 96.69 171 ALA A O 1
ATOM 1325 N N . GLN A 1 172 ? 14.57 -5.762 -19.75 1 96.44 172 GLN A N 1
ATOM 1326 C CA . GLN A 1 172 ? 15.383 -6.469 -18.766 1 96.44 172 GLN A CA 1
ATOM 1327 C C . GLN A 1 172 ? 14.555 -7.504 -18.016 1 96.44 172 GLN A C 1
ATOM 1329 O O . GLN A 1 172 ? 14.984 -8.641 -17.828 1 96.44 172 GLN A O 1
ATOM 1334 N N . ALA A 1 173 ? 13.352 -7.148 -17.531 1 97.88 173 ALA A N 1
ATOM 1335 C CA . ALA A 1 173 ? 12.492 -8.055 -16.766 1 97.88 173 ALA A CA 1
ATOM 1336 C C . ALA A 1 173 ? 12.102 -9.266 -17.609 1 97.88 173 ALA A C 1
ATOM 1338 O O . ALA A 1 173 ? 12.062 -10.398 -17.109 1 97.88 173 ALA A O 1
ATOM 1339 N N . ILE A 1 174 ? 11.828 -9.023 -18.859 1 97.75 174 ILE A N 1
ATOM 1340 C CA . ILE A 1 174 ? 11.445 -10.102 -19.766 1 97.75 174 ILE A CA 1
ATOM 1341 C C . ILE A 1 174 ? 12.617 -11.062 -19.938 1 97.75 174 ILE A C 1
ATOM 1343 O O . ILE A 1 174 ? 12.445 -12.281 -19.844 1 97.75 174 ILE A O 1
ATOM 1347 N N . PHE A 1 175 ? 13.789 -10.562 -20.156 1 96.81 175 PHE A N 1
ATOM 1348 C CA . PHE A 1 175 ? 14.945 -11.422 -20.375 1 96.81 175 PHE A CA 1
ATOM 1349 C C . PHE A 1 175 ? 15.297 -12.195 -19.109 1 96.81 175 PHE A C 1
ATOM 1351 O O . PHE A 1 175 ? 15.719 -13.352 -19.172 1 96.81 175 PHE A O 1
ATOM 1358 N N . ILE A 1 176 ? 15.133 -11.625 -17.938 1 96.5 176 ILE A N 1
ATOM 1359 C CA . ILE A 1 176 ? 15.359 -12.336 -16.688 1 96.5 176 ILE A CA 1
ATOM 1360 C C . ILE A 1 176 ? 14.391 -13.508 -16.578 1 96.5 176 ILE A C 1
ATOM 1362 O O . ILE A 1 176 ? 14.797 -14.633 -16.266 1 96.5 176 ILE A O 1
ATOM 1366 N N . SER A 1 177 ? 13.117 -13.281 -16.859 1 96.75 177 SER A N 1
ATOM 1367 C CA . SER A 1 177 ? 12.062 -14.273 -16.672 1 96.75 177 SER A CA 1
ATOM 1368 C C . SER A 1 177 ? 12.188 -15.406 -17.688 1 96.75 177 SER A C 1
ATOM 1370 O O . SER A 1 177 ? 11.789 -16.547 -17.406 1 96.75 177 SER A O 1
ATOM 1372 N N . THR A 1 178 ? 12.773 -15.125 -18.859 1 96.44 178 THR A N 1
ATOM 1373 C CA . THR A 1 178 ? 12.805 -16.125 -19.906 1 96.44 178 THR A CA 1
ATOM 1374 C C . THR A 1 178 ? 14.148 -16.844 -19.938 1 96.44 178 THR A C 1
ATOM 1376 O O . THR A 1 178 ? 14.312 -17.844 -20.656 1 96.44 178 THR A O 1
ATOM 1379 N N . THR A 1 179 ? 15.156 -16.406 -19.172 1 94.5 179 THR A N 1
ATOM 1380 C CA . THR A 1 179 ? 16.453 -17.062 -19.125 1 94.5 179 THR A CA 1
ATOM 1381 C C . THR A 1 179 ? 16.562 -17.953 -17.891 1 94.5 179 THR A C 1
ATOM 1383 O O . THR A 1 179 ? 17.656 -18.109 -17.328 1 94.5 179 THR A O 1
ATOM 1386 N N . TRP A 1 180 ? 15.484 -18.469 -17.438 1 92.5 180 TRP A N 1
ATOM 1387 C CA . TRP A 1 180 ? 15.477 -19.266 -16.219 1 92.5 180 TRP A CA 1
ATOM 1388 C C . TRP A 1 180 ? 16.234 -20.578 -16.406 1 92.5 180 TRP A C 1
ATOM 1390 O O . TRP A 1 180 ? 16.719 -21.156 -15.445 1 92.5 180 TRP A O 1
ATOM 1400 N N . ARG A 1 181 ? 16.484 -21.016 -17.656 1 91.31 181 ARG A N 1
ATOM 1401 C CA . ARG A 1 181 ? 17.219 -22.25 -17.922 1 91.31 181 ARG A CA 1
ATOM 1402 C C . ARG A 1 181 ? 18.734 -22.031 -17.812 1 91.31 181 ARG A C 1
ATOM 1404 O O . ARG A 1 181 ? 19.5 -23 -17.766 1 91.31 181 ARG A O 1
ATOM 1411 N N . THR A 1 182 ? 19.125 -20.766 -17.797 1 90.75 182 THR A N 1
ATOM 1412 C CA . THR A 1 182 ? 20.531 -20.406 -17.688 1 90.75 182 THR A CA 1
ATOM 1413 C C . THR A 1 182 ? 20.766 -19.547 -16.453 1 90.75 182 THR A C 1
ATOM 1415 O O . THR A 1 182 ? 20.891 -18.312 -16.562 1 90.75 182 THR A O 1
ATOM 1418 N N . PRO A 1 183 ? 20.984 -20.188 -15.336 1 89.94 183 PRO A N 1
ATOM 1419 C CA . PRO A 1 183 ? 21.016 -19.484 -14.055 1 89.94 183 PRO A CA 1
ATOM 1420 C C . PRO A 1 183 ? 22.109 -18.422 -14.008 1 89.94 183 PRO A C 1
ATOM 1422 O O . PRO A 1 183 ? 21.906 -17.344 -13.438 1 89.94 183 PRO A O 1
ATOM 1425 N N . ALA A 1 184 ? 23.281 -18.719 -14.555 1 88.75 184 ALA A N 1
ATOM 1426 C CA . ALA A 1 184 ? 24.375 -17.75 -14.516 1 88.75 184 ALA A CA 1
ATOM 1427 C C . ALA A 1 184 ? 24 -16.469 -15.25 1 88.75 184 ALA A C 1
ATOM 1429 O O . ALA A 1 184 ? 24.234 -15.367 -14.75 1 88.75 184 ALA A O 1
ATOM 1430 N N . ARG A 1 185 ? 23.438 -16.672 -16.406 1 90.5 185 ARG A N 1
ATOM 1431 C CA . ARG A 1 185 ? 23 -15.531 -17.203 1 90.5 185 ARG A CA 1
ATOM 1432 C C . ARG A 1 185 ? 21.844 -14.805 -16.516 1 90.5 185 ARG A C 1
ATOM 1434 O O . ARG A 1 185 ? 21.797 -13.57 -16.516 1 90.5 185 ARG A O 1
ATOM 1441 N N . GLN A 1 186 ? 20.891 -15.492 -16 1 93.44 186 GLN A N 1
ATOM 1442 C CA . GLN A 1 186 ? 19.766 -14.906 -15.297 1 93.44 186 GLN A CA 1
ATOM 1443 C C . GLN A 1 186 ? 20.219 -14.062 -14.109 1 93.44 186 GLN A C 1
ATOM 1445 O O . GLN A 1 186 ? 19.719 -12.953 -13.898 1 93.44 186 GLN A O 1
ATOM 1450 N N . SER A 1 187 ? 21.234 -14.562 -13.359 1 91.44 187 SER A N 1
ATOM 1451 C CA . SER A 1 187 ? 21.734 -13.859 -12.188 1 91.44 187 SER A CA 1
ATOM 1452 C C . SER A 1 187 ? 22.406 -12.547 -12.586 1 91.44 187 SER A C 1
ATOM 1454 O O . SER A 1 187 ? 22.266 -11.539 -11.891 1 91.44 187 SER A O 1
ATOM 1456 N N . ALA A 1 188 ? 23.125 -12.602 -13.664 1 92.88 188 ALA A N 1
ATOM 1457 C CA . ALA A 1 188 ? 23.797 -11.391 -14.141 1 92.88 188 ALA A CA 1
ATOM 1458 C C . ALA A 1 188 ? 22.766 -10.336 -14.57 1 92.88 188 ALA A C 1
ATOM 1460 O O . ALA A 1 188 ? 22.938 -9.148 -14.281 1 92.88 188 ALA A O 1
ATOM 1461 N N . LEU A 1 189 ? 21.781 -10.766 -15.305 1 93.94 189 LEU A N 1
ATOM 1462 C CA . LEU A 1 189 ? 20.719 -9.867 -15.75 1 93.94 189 LEU A CA 1
ATOM 1463 C C . LEU A 1 189 ? 19.953 -9.305 -14.555 1 93.94 189 LEU A C 1
ATOM 1465 O O . LEU A 1 189 ? 19.609 -8.117 -14.539 1 93.94 189 LEU A O 1
ATOM 1469 N N . LYS A 1 190 ? 19.688 -10.156 -13.609 1 94.31 190 LYS A N 1
ATOM 1470 C CA . LYS A 1 190 ? 18.969 -9.75 -12.398 1 94.31 190 LYS A CA 1
ATOM 1471 C C . LYS A 1 190 ? 19.734 -8.68 -11.633 1 94.31 190 LYS A C 1
ATOM 1473 O O . LYS A 1 190 ? 19.156 -7.688 -11.195 1 94.31 190 LYS A O 1
ATOM 1478 N N . ASP A 1 191 ? 21.016 -8.859 -11.445 1 92.06 191 ASP A N 1
ATOM 1479 C CA . ASP A 1 191 ? 21.844 -7.891 -10.734 1 92.06 191 ASP A CA 1
ATOM 1480 C C . ASP A 1 191 ? 21.812 -6.527 -11.422 1 92.06 191 ASP A C 1
ATOM 1482 O O . ASP A 1 191 ? 21.719 -5.492 -10.766 1 92.06 191 ASP A O 1
ATOM 1486 N N . LYS A 1 192 ? 21.938 -6.57 -12.703 1 92.75 192 LYS A N 1
ATOM 1487 C CA . LYS A 1 192 ? 21.859 -5.328 -13.461 1 92.75 192 LYS A CA 1
ATOM 1488 C C . LYS A 1 192 ? 20.484 -4.668 -13.297 1 92.75 192 LYS A C 1
ATOM 1490 O O . LYS A 1 192 ? 20.391 -3.449 -13.125 1 92.75 192 LYS A O 1
ATOM 1495 N N . PHE A 1 193 ? 19.469 -5.445 -13.375 1 94.81 193 PHE A N 1
ATOM 1496 C CA . PHE A 1 193 ? 18.109 -4.945 -13.25 1 94.81 193 PHE A CA 1
ATOM 1497 C C . PHE A 1 193 ? 17.906 -4.277 -11.898 1 94.81 193 PHE A C 1
ATOM 1499 O O . PHE A 1 193 ? 17.344 -3.182 -11.82 1 94.81 193 PHE A O 1
ATOM 1506 N N . LEU A 1 194 ? 18.281 -4.922 -10.789 1 92.81 194 LEU A N 1
ATOM 1507 C CA . LEU A 1 194 ? 18.094 -4.41 -9.438 1 92.81 194 LEU A CA 1
ATOM 1508 C C . LEU A 1 194 ? 18.875 -3.121 -9.227 1 92.81 194 LEU A C 1
ATOM 1510 O O . LEU A 1 194 ? 18.422 -2.213 -8.531 1 92.81 194 LEU A O 1
ATOM 1514 N N . LYS A 1 195 ? 20.016 -3.055 -9.828 1 92.12 195 LYS A N 1
ATOM 1515 C CA . LYS A 1 195 ? 20.812 -1.827 -9.766 1 92.12 195 LYS A CA 1
ATOM 1516 C C . LYS A 1 195 ? 20.109 -0.687 -10.5 1 92.12 195 LYS A C 1
ATOM 1518 O O . LYS A 1 195 ? 20 0.423 -9.969 1 92.12 195 LYS A O 1
ATOM 1523 N N . ASP A 1 196 ? 19.641 -0.974 -11.695 1 93.62 196 ASP A N 1
ATOM 1524 C CA . ASP A 1 196 ? 18.922 0.033 -12.469 1 93.62 196 ASP A CA 1
ATOM 1525 C C . ASP A 1 196 ? 17.641 0.448 -11.758 1 93.62 196 ASP A C 1
ATOM 1527 O O . ASP A 1 196 ? 17.25 1.621 -11.781 1 93.62 196 ASP A O 1
ATOM 1531 N N . LEU A 1 197 ? 16.969 -0.507 -11.203 1 94.31 197 LEU A N 1
ATOM 1532 C CA . LEU A 1 197 ? 15.734 -0.227 -10.469 1 94.31 197 LEU A CA 1
ATOM 1533 C C . LEU A 1 197 ? 16.016 0.704 -9.289 1 94.31 197 LEU A C 1
ATOM 1535 O O . LEU A 1 197 ? 15.258 1.647 -9.047 1 94.31 197 LEU A O 1
ATOM 1539 N N . GLY A 1 198 ? 17.047 0.433 -8.516 1 90.75 198 GLY A N 1
ATOM 1540 C CA . GLY A 1 198 ? 17.422 1.304 -7.41 1 90.75 198 GLY A CA 1
ATOM 1541 C C . GLY A 1 198 ? 17.672 2.736 -7.84 1 90.75 198 GLY A C 1
ATOM 1542 O O . GLY A 1 198 ? 17.219 3.678 -7.184 1 90.75 198 GLY A O 1
ATOM 1543 N N . GLU A 1 199 ? 18.312 2.865 -8.93 1 91.38 199 GLU A N 1
ATOM 1544 C CA . GLU A 1 199 ? 18.641 4.195 -9.43 1 91.38 199 GLU A CA 1
ATOM 1545 C C . GLU A 1 199 ? 17.391 4.926 -9.914 1 91.38 199 GLU A C 1
ATOM 1547 O O . GLU A 1 199 ? 17.172 6.09 -9.57 1 91.38 199 GLU A O 1
ATOM 1552 N N . ARG A 1 200 ? 16.594 4.25 -10.664 1 91.75 200 ARG A N 1
ATOM 1553 C CA . ARG A 1 200 ? 15.414 4.875 -11.273 1 91.75 200 ARG A CA 1
ATOM 1554 C C . ARG A 1 200 ? 14.32 5.105 -10.234 1 91.75 200 ARG A C 1
ATOM 1556 O O . ARG A 1 200 ? 13.68 6.156 -10.227 1 91.75 200 ARG A O 1
ATOM 1563 N N . TYR A 1 201 ? 14.125 4.145 -9.367 1 90.31 201 TYR A N 1
ATOM 1564 C CA . TYR A 1 201 ? 13.031 4.199 -8.406 1 90.31 201 TYR A CA 1
ATOM 1565 C C . TYR A 1 201 ? 13.367 5.133 -7.25 1 90.31 201 TYR A C 1
ATOM 1567 O O . TYR A 1 201 ? 12.539 5.953 -6.848 1 90.31 201 TYR A O 1
ATOM 1575 N N . PHE A 1 202 ? 14.586 5.062 -6.699 1 87.06 202 PHE A N 1
ATOM 1576 C CA . PHE A 1 202 ? 14.93 5.793 -5.484 1 87.06 202 PHE A CA 1
ATOM 1577 C C . PHE A 1 202 ? 15.633 7.102 -5.82 1 87.06 202 PHE A C 1
ATOM 1579 O O . PHE A 1 202 ? 15.258 8.164 -5.324 1 87.06 202 PHE A O 1
ATOM 1586 N N . ALA A 1 203 ? 16.609 7.031 -6.645 1 84.19 203 ALA A N 1
ATOM 1587 C CA . ALA A 1 203 ? 17.438 8.211 -6.898 1 84.19 203 ALA A CA 1
ATOM 1588 C C . ALA A 1 203 ? 16.703 9.203 -7.801 1 84.19 203 ALA A C 1
ATOM 1590 O O . ALA A 1 203 ? 16.672 10.406 -7.52 1 84.19 203 ALA A O 1
ATOM 1591 N N . ARG A 1 204 ? 16.016 8.672 -8.859 1 86.5 204 ARG A N 1
ATOM 1592 C CA . ARG A 1 204 ? 15.406 9.562 -9.844 1 86.5 204 ARG A CA 1
ATOM 1593 C C . ARG A 1 204 ? 13.906 9.695 -9.609 1 86.5 204 ARG A C 1
ATOM 1595 O O . ARG A 1 204 ? 13.25 10.516 -10.242 1 86.5 204 ARG A O 1
ATOM 1602 N N . SER A 1 205 ? 13.352 8.906 -8.711 1 85.94 205 SER A N 1
ATOM 1603 C CA . SER A 1 205 ? 11.914 8.906 -8.445 1 85.94 205 SER A CA 1
ATOM 1604 C C . SER A 1 205 ? 11.117 8.789 -9.734 1 85.94 205 SER A C 1
ATOM 1606 O O . SER A 1 205 ? 10.18 9.562 -9.969 1 85.94 205 SER A O 1
ATOM 1608 N N . GLU A 1 206 ? 11.57 7.895 -10.578 1 89.25 206 GLU A N 1
ATOM 1609 C CA . GLU A 1 206 ? 10.953 7.715 -11.891 1 89.25 206 GLU A CA 1
ATOM 1610 C C . GLU A 1 206 ? 9.555 7.113 -11.766 1 89.25 206 GLU A C 1
ATOM 1612 O O . GLU A 1 206 ? 9.328 6.227 -10.938 1 89.25 206 GLU A O 1
ATOM 1617 N N . ARG A 1 207 ? 8.641 7.711 -12.562 1 90.19 207 ARG A N 1
ATOM 1618 C CA . ARG A 1 207 ? 7.293 7.18 -12.734 1 90.19 207 ARG A CA 1
ATOM 1619 C C . ARG A 1 207 ? 6.988 6.934 -14.211 1 90.19 207 ARG A C 1
ATOM 1621 O O . ARG A 1 207 ? 6.918 7.879 -15 1 90.19 207 ARG A O 1
ATOM 1628 N N . SER A 1 208 ? 6.895 5.656 -14.555 1 93.25 208 SER A N 1
ATOM 1629 C CA . SER A 1 208 ? 6.66 5.34 -15.961 1 93.25 208 SER A CA 1
ATOM 1630 C C . SER A 1 208 ? 5.938 4.004 -16.109 1 93.25 208 SER A C 1
ATOM 1632 O O . SER A 1 208 ? 5.988 3.16 -15.219 1 93.25 208 SER A O 1
ATOM 1634 N N . LEU A 1 209 ? 5.273 3.896 -17.172 1 96 209 LEU A N 1
ATOM 1635 C CA . LEU A 1 209 ? 4.621 2.631 -17.484 1 96 209 LEU A CA 1
ATOM 1636 C C . LEU A 1 209 ? 5.652 1.53 -17.719 1 96 209 LEU A C 1
ATOM 1638 O O . LEU A 1 209 ? 5.406 0.366 -17.391 1 96 209 LEU A O 1
ATOM 1642 N N . ASP A 1 210 ? 6.816 1.906 -18.25 1 97 210 ASP A N 1
ATOM 1643 C CA . ASP A 1 210 ? 7.914 0.964 -18.453 1 97 210 ASP A CA 1
ATOM 1644 C C . ASP A 1 210 ? 8.32 0.309 -17.125 1 97 210 ASP A C 1
ATOM 1646 O O . ASP A 1 210 ? 8.43 -0.916 -17.047 1 97 210 ASP A O 1
ATOM 1650 N N . LEU A 1 211 ? 8.461 1.14 -16.141 1 96.94 211 LEU A N 1
ATOM 1651 C CA . LEU A 1 211 ? 8.844 0.628 -14.828 1 96.94 211 LEU A CA 1
ATOM 1652 C C . LEU A 1 211 ? 7.742 -0.242 -14.234 1 96.94 211 LEU A C 1
ATOM 1654 O O . LEU A 1 211 ? 8.023 -1.288 -13.648 1 96.94 211 LEU A O 1
ATOM 1658 N N . LEU A 1 212 ? 6.504 0.194 -14.359 1 98.31 212 LEU A N 1
ATOM 1659 C CA . LEU A 1 212 ? 5.383 -0.575 -13.828 1 98.31 212 LEU A CA 1
ATOM 1660 C C . LEU A 1 212 ? 5.297 -1.941 -14.5 1 98.31 212 LEU A C 1
ATOM 1662 O O . LEU A 1 212 ? 5.18 -2.965 -13.82 1 98.31 212 LEU A O 1
ATOM 1666 N N . GLN A 1 213 ? 5.359 -1.956 -15.789 1 98.56 213 GLN A N 1
ATOM 1667 C CA . GLN A 1 213 ? 5.266 -3.209 -16.531 1 98.56 213 GLN A CA 1
ATOM 1668 C C . GLN A 1 213 ? 6.457 -4.117 -16.234 1 98.56 213 GLN A C 1
ATOM 1670 O O . GLN A 1 213 ? 6.305 -5.336 -16.141 1 98.56 213 GLN A O 1
ATOM 1675 N N . ALA A 1 214 ? 7.59 -3.521 -16.125 1 98.5 214 ALA A N 1
ATOM 1676 C CA . ALA A 1 214 ? 8.773 -4.301 -15.758 1 98.5 214 ALA A CA 1
ATOM 1677 C C . ALA A 1 214 ? 8.578 -4.977 -14.406 1 98.5 214 ALA A C 1
ATOM 1679 O O . ALA A 1 214 ? 8.891 -6.156 -14.242 1 98.5 214 ALA A O 1
ATOM 1680 N N . LEU A 1 215 ? 8.062 -4.258 -13.461 1 98 215 LEU A N 1
ATOM 1681 C CA . LEU A 1 215 ? 7.832 -4.781 -12.117 1 98 215 LEU A CA 1
ATOM 1682 C C . LEU A 1 215 ? 6.781 -5.887 -12.141 1 98 215 LEU A C 1
ATOM 1684 O O . LEU A 1 215 ? 6.906 -6.879 -11.414 1 98 215 LEU A O 1
ATOM 1688 N N . LEU A 1 216 ? 5.766 -5.746 -12.93 1 98.44 216 LEU A N 1
ATOM 1689 C CA . LEU A 1 216 ? 4.738 -6.77 -13.078 1 98.44 216 LEU A CA 1
ATOM 1690 C C . LEU A 1 216 ? 5.336 -8.07 -13.594 1 98.44 216 LEU A C 1
ATOM 1692 O O . LEU A 1 216 ? 5.074 -9.141 -13.039 1 98.44 216 LEU A O 1
ATOM 1696 N N . VAL A 1 217 ? 6.129 -7.93 -14.625 1 98.38 217 VAL A N 1
ATOM 1697 C CA . VAL A 1 217 ? 6.73 -9.109 -15.227 1 98.38 217 VAL A CA 1
ATOM 1698 C C . VAL A 1 217 ? 7.723 -9.742 -14.25 1 98.38 217 VAL A C 1
ATOM 1700 O O . VAL A 1 217 ? 7.746 -10.969 -14.086 1 98.38 217 VAL A O 1
ATOM 1703 N N . TYR A 1 218 ? 8.492 -8.93 -13.617 1 97.31 218 TYR A N 1
ATOM 1704 C CA . TYR A 1 218 ? 9.453 -9.43 -12.641 1 97.31 218 TYR A CA 1
ATOM 1705 C C . TYR A 1 218 ? 8.742 -10.164 -11.508 1 97.31 218 TYR A C 1
ATOM 1707 O O . TYR A 1 218 ? 9.242 -11.18 -11.016 1 97.31 218 TYR A O 1
ATOM 1715 N N . PHE A 1 219 ? 7.641 -9.664 -11.117 1 96.31 219 PHE A N 1
ATOM 1716 C CA . PHE A 1 219 ? 6.836 -10.305 -10.086 1 96.31 219 PHE A CA 1
ATOM 1717 C C . PHE A 1 219 ? 6.246 -11.617 -10.586 1 96.31 219 PHE A C 1
ATOM 1719 O O . PHE A 1 219 ? 6.27 -12.625 -9.883 1 96.31 219 PHE A O 1
ATOM 1726 N N . GLY A 1 220 ? 5.68 -11.648 -11.719 1 96.31 220 GLY A N 1
ATOM 1727 C CA . GLY A 1 220 ? 4.949 -12.781 -12.266 1 96.31 220 GLY A CA 1
ATOM 1728 C C . GLY A 1 220 ? 5.734 -14.078 -12.219 1 96.31 220 GLY A C 1
ATOM 1729 O O . GLY A 1 220 ? 5.18 -15.141 -11.938 1 96.31 220 GLY A O 1
ATOM 1730 N N . TRP A 1 221 ? 7.031 -13.961 -12.461 1 96.75 221 TRP A N 1
ATOM 1731 C CA . TRP A 1 221 ? 7.855 -15.164 -12.5 1 96.75 221 TRP A CA 1
ATOM 1732 C C . TRP A 1 221 ? 8.992 -15.078 -11.492 1 96.75 221 TRP A C 1
ATOM 1734 O O . TRP A 1 221 ? 10.102 -15.555 -11.758 1 96.75 221 TRP A O 1
ATOM 1744 N N . CYS A 1 222 ? 8.688 -14.477 -10.336 1 93.44 222 CYS A N 1
ATOM 1745 C CA . CYS A 1 222 ? 9.719 -14.25 -9.336 1 93.44 222 CYS A CA 1
ATOM 1746 C C . CYS A 1 222 ? 10.211 -15.562 -8.75 1 93.44 222 CYS A C 1
ATOM 1748 O O . CYS A 1 222 ? 11.32 -15.641 -8.211 1 93.44 222 CYS A O 1
ATOM 1750 N N . HIS A 1 223 ? 9.531 -16.703 -8.867 1 91.06 223 HIS A N 1
ATOM 1751 C CA . HIS A 1 223 ? 9.953 -18 -8.328 1 91.06 223 HIS A CA 1
ATOM 1752 C C . HIS A 1 223 ? 11.195 -18.516 -9.047 1 91.06 223 HIS A C 1
ATOM 1754 O O . HIS A 1 223 ? 11.93 -19.344 -8.508 1 91.06 223 HIS A O 1
ATOM 1760 N N . TRP A 1 224 ? 11.445 -17.953 -10.188 1 89.88 224 TRP A N 1
ATOM 1761 C CA . TRP A 1 224 ? 12.602 -18.406 -10.953 1 89.88 224 TRP A CA 1
ATOM 1762 C C . TRP A 1 224 ? 13.867 -17.672 -10.516 1 89.88 224 TRP A C 1
ATOM 1764 O O . TRP A 1 224 ? 14.977 -18.156 -10.703 1 89.88 224 TRP A O 1
ATOM 1774 N N . HIS A 1 225 ? 13.688 -16.438 -9.953 1 87.25 225 HIS A N 1
ATOM 1775 C CA . HIS A 1 225 ? 14.914 -15.664 -9.812 1 87.25 225 HIS A CA 1
ATOM 1776 C C . HIS A 1 225 ? 14.984 -14.984 -8.453 1 87.25 225 HIS A C 1
ATOM 1778 O O . HIS A 1 225 ? 16.031 -14.484 -8.055 1 87.25 225 HIS A O 1
ATOM 1784 N N . ALA A 1 226 ? 13.859 -14.898 -7.812 1 77.25 226 ALA A N 1
ATOM 1785 C CA . ALA A 1 226 ? 13.891 -14.25 -6.504 1 77.25 226 ALA A CA 1
ATOM 1786 C C . ALA A 1 226 ? 14.219 -15.25 -5.402 1 77.25 226 ALA A C 1
ATOM 1788 O O . ALA A 1 226 ? 13.711 -16.375 -5.406 1 77.25 226 ALA A O 1
ATOM 1789 N N . TYR A 1 227 ? 15.234 -14.859 -4.531 1 72.19 227 TYR A N 1
ATOM 1790 C CA . TYR A 1 227 ? 15.57 -15.727 -3.404 1 72.19 227 TYR A CA 1
ATOM 1791 C C . TYR A 1 227 ? 15.773 -14.914 -2.133 1 72.19 227 TYR A C 1
ATOM 1793 O O . TYR A 1 227 ? 16.578 -13.984 -2.109 1 72.19 227 TYR A O 1
ATOM 1801 N N . PRO A 1 228 ? 15.086 -15.258 -1.102 1 72.75 228 PRO A N 1
ATOM 1802 C CA . PRO A 1 228 ? 13.914 -16.125 -0.948 1 72.75 228 PRO A CA 1
ATOM 1803 C C . PRO A 1 228 ? 12.641 -15.516 -1.511 1 72.75 228 PRO A C 1
ATOM 1805 O O . PRO A 1 228 ? 12.391 -14.32 -1.318 1 72.75 228 PRO A O 1
ATOM 1808 N N . VAL A 1 229 ? 11.875 -16.344 -2.18 1 72.69 229 VAL A N 1
ATOM 1809 C CA . VAL A 1 229 ? 10.695 -15.867 -2.889 1 72.69 229 VAL A CA 1
ATOM 1810 C C . VAL A 1 229 ? 9.68 -15.312 -1.889 1 72.69 229 VAL A C 1
ATOM 1812 O O . VAL A 1 229 ? 9.109 -14.242 -2.105 1 72.69 229 VAL A O 1
ATOM 1815 N N . ALA A 1 230 ? 9.477 -15.938 -0.811 1 67.06 230 ALA A N 1
ATOM 1816 C CA . ALA A 1 230 ? 8.406 -15.641 0.138 1 67.06 230 ALA A CA 1
ATOM 1817 C C . ALA A 1 230 ? 8.57 -14.234 0.717 1 67.06 230 ALA A C 1
ATOM 1819 O O . ALA A 1 230 ? 7.582 -13.547 0.983 1 67.06 230 ALA A O 1
ATOM 1820 N N . THR A 1 231 ? 9.773 -13.766 0.855 1 71.25 231 THR A N 1
ATOM 1821 C CA . THR A 1 231 ? 10.023 -12.477 1.499 1 71.25 231 THR A CA 1
ATOM 1822 C C . THR A 1 231 ? 9.992 -11.352 0.476 1 71.25 231 THR A C 1
ATOM 1824 O O . THR A 1 231 ? 9.875 -10.18 0.841 1 71.25 231 THR A O 1
ATOM 1827 N N . GLN A 1 232 ? 9.953 -11.758 -0.757 1 84.12 232 GLN A N 1
ATOM 1828 C CA . GLN A 1 232 ? 10.086 -10.719 -1.768 1 84.12 232 GLN A CA 1
ATOM 1829 C C . GLN A 1 232 ? 8.75 -10.43 -2.449 1 84.12 232 GLN A C 1
ATOM 1831 O O . GLN A 1 232 ? 8.578 -9.383 -3.066 1 84.12 232 GLN A O 1
ATOM 1836 N N . VAL A 1 233 ? 7.91 -11.344 -2.283 1 87 233 VAL A N 1
ATOM 1837 C CA . VAL A 1 233 ? 6.676 -11.266 -3.057 1 87 233 VAL A CA 1
ATOM 1838 C C . VAL A 1 233 ? 5.867 -10.039 -2.631 1 87 233 VAL A C 1
ATOM 1840 O O . VAL A 1 233 ? 5.414 -9.266 -3.475 1 87 233 VAL A O 1
ATOM 1843 N N . TYR A 1 234 ? 5.695 -9.828 -1.303 1 89.44 234 TYR A N 1
ATOM 1844 C CA . TYR A 1 234 ? 4.906 -8.695 -0.829 1 89.44 234 TYR A CA 1
ATOM 1845 C C . TYR A 1 234 ? 5.578 -7.375 -1.186 1 89.44 234 TYR A C 1
ATOM 1847 O O . TYR A 1 234 ? 4.906 -6.406 -1.551 1 89.44 234 TYR A O 1
ATOM 1855 N N . ARG A 1 235 ? 6.848 -7.367 -1.062 1 92.44 235 ARG A N 1
ATOM 1856 C CA . ARG A 1 235 ? 7.613 -6.176 -1.415 1 92.44 235 ARG A CA 1
ATOM 1857 C C . ARG A 1 235 ? 7.434 -5.824 -2.889 1 92.44 235 ARG A C 1
ATOM 1859 O O . ARG A 1 235 ? 7.184 -4.668 -3.23 1 92.44 235 ARG A O 1
ATOM 1866 N N . LEU A 1 236 ? 7.578 -6.816 -3.711 1 93.19 236 LEU A N 1
ATOM 1867 C CA . LEU A 1 236 ? 7.422 -6.594 -5.145 1 93.19 236 LEU A CA 1
ATOM 1868 C C . LEU A 1 236 ? 6 -6.152 -5.477 1 93.19 236 LEU A C 1
ATOM 1870 O O . LEU A 1 236 ? 5.801 -5.262 -6.305 1 93.19 236 LEU A O 1
ATOM 1874 N N . ALA A 1 237 ? 5.059 -6.809 -4.855 1 94.19 237 ALA A N 1
ATOM 1875 C CA . ALA A 1 237 ? 3.664 -6.438 -5.07 1 94.19 237 ALA A CA 1
ATOM 1876 C C . ALA A 1 237 ? 3.416 -4.984 -4.672 1 94.19 237 ALA A C 1
ATOM 1878 O O . ALA A 1 237 ? 2.703 -4.254 -5.367 1 94.19 237 ALA A O 1
ATOM 1879 N N . SER A 1 238 ? 3.996 -4.566 -3.537 1 94.25 238 SER A N 1
ATOM 1880 C CA . SER A 1 238 ? 3.846 -3.195 -3.059 1 94.25 238 SER A CA 1
ATOM 1881 C C . SER A 1 238 ? 4.426 -2.195 -4.051 1 94.25 238 SER A C 1
ATOM 1883 O O . SER A 1 238 ? 3.865 -1.118 -4.258 1 94.25 238 SER A O 1
ATOM 1885 N N . LEU A 1 239 ? 5.527 -2.537 -4.648 1 95.75 239 LEU A N 1
ATOM 1886 C CA . LEU A 1 239 ? 6.141 -1.668 -5.645 1 95.75 239 LEU A CA 1
ATOM 1887 C C . LEU A 1 239 ? 5.234 -1.518 -6.863 1 95.75 239 LEU A C 1
ATOM 1889 O O . LEU A 1 239 ? 5.09 -0.418 -7.402 1 95.75 239 LEU A O 1
ATOM 1893 N N . VAL A 1 240 ? 4.641 -2.605 -7.262 1 97.12 240 VAL A N 1
ATOM 1894 C CA . VAL A 1 240 ? 3.744 -2.605 -8.414 1 97.12 240 VAL A CA 1
ATOM 1895 C C . VAL A 1 240 ? 2.553 -1.689 -8.141 1 97.12 240 VAL A C 1
ATOM 1897 O O . VAL A 1 240 ? 2.234 -0.816 -8.953 1 97.12 240 VAL A O 1
ATOM 1900 N N . VAL A 1 241 ? 1.963 -1.846 -7.027 1 96.25 241 VAL A N 1
ATOM 1901 C CA . VAL A 1 241 ? 0.767 -1.082 -6.684 1 96.25 241 VAL A CA 1
ATOM 1902 C C . VAL A 1 241 ? 1.121 0.396 -6.539 1 96.25 241 VAL A C 1
ATOM 1904 O O . VAL A 1 241 ? 0.396 1.266 -7.027 1 96.25 241 VAL A O 1
ATOM 1907 N N . THR A 1 242 ? 2.227 0.662 -5.859 1 95.06 242 THR A N 1
ATOM 1908 C CA . THR A 1 242 ? 2.656 2.043 -5.664 1 95.06 242 THR A CA 1
ATOM 1909 C C . THR A 1 242 ? 2.859 2.74 -7.008 1 95.06 242 THR A C 1
ATOM 1911 O O . THR A 1 242 ? 2.402 3.869 -7.199 1 95.06 242 THR A O 1
ATOM 1914 N N . MET A 1 243 ? 3.49 2.076 -7.926 1 95.69 243 MET A N 1
ATOM 1915 C CA . MET A 1 243 ? 3.742 2.654 -9.242 1 95.69 243 MET A CA 1
ATOM 1916 C C . MET A 1 243 ? 2.436 2.896 -9.984 1 95.69 243 MET A C 1
ATOM 1918 O O . MET A 1 243 ? 2.279 3.916 -10.664 1 95.69 243 MET A O 1
ATOM 1922 N N . ALA A 1 244 ? 1.501 1.982 -9.883 1 96 244 ALA A N 1
ATOM 1923 C CA . ALA A 1 244 ? 0.208 2.143 -10.539 1 96 244 ALA A CA 1
ATOM 1924 C C . ALA A 1 244 ? -0.546 3.348 -9.984 1 96 244 ALA A C 1
ATOM 1926 O O . ALA A 1 244 ? -1.134 4.121 -10.742 1 96 244 ALA A O 1
ATOM 1927 N N . VAL A 1 245 ? -0.517 3.543 -8.703 1 91.62 245 VAL A N 1
ATOM 1928 C CA . VAL A 1 245 ? -1.216 4.641 -8.047 1 91.62 245 VAL A CA 1
ATOM 1929 C C . VAL A 1 245 ? -0.534 5.965 -8.383 1 91.62 245 VAL A C 1
ATOM 1931 O O . VAL A 1 245 ? -1.204 6.965 -8.648 1 91.62 245 VAL A O 1
ATOM 1934 N N . GLU A 1 246 ? 0.775 5.922 -8.391 1 89.19 246 GLU A N 1
ATOM 1935 C CA . GLU A 1 246 ? 1.524 7.137 -8.703 1 89.19 246 GLU A CA 1
ATOM 1936 C C . GLU A 1 246 ? 1.258 7.598 -10.133 1 89.19 246 GLU A C 1
ATOM 1938 O O . GLU A 1 246 ? 1.237 8.797 -10.406 1 89.19 246 GLU A O 1
ATOM 1943 N N . LEU A 1 247 ? 1.087 6.637 -11 1 90.25 247 LEU A N 1
ATOM 1944 C CA . LEU A 1 247 ? 0.78 6.961 -12.391 1 90.25 247 LEU A CA 1
ATOM 1945 C C . LEU A 1 247 ? -0.652 7.465 -12.523 1 90.25 247 LEU A C 1
ATOM 1947 O O . LEU A 1 247 ? -1.007 8.07 -13.539 1 90.25 247 LEU A O 1
ATOM 1951 N N . GLY A 1 248 ? -1.481 7.234 -11.531 1 87 248 GLY A N 1
ATOM 1952 C CA . GLY A 1 248 ? -2.861 7.695 -11.539 1 87 248 GLY A CA 1
ATOM 1953 C C . GLY A 1 248 ? -3.777 6.824 -12.375 1 87 248 GLY A C 1
ATOM 1954 O O . GLY A 1 248 ? -4.895 7.227 -12.703 1 87 248 GLY A O 1
ATOM 1955 N N . ILE A 1 249 ? -3.305 5.625 -12.734 1 91.56 249 ILE A N 1
ATOM 1956 C CA . ILE A 1 249 ? -4.078 4.801 -13.656 1 91.56 249 ILE A CA 1
ATOM 1957 C C . ILE A 1 249 ? -5.168 4.055 -12.891 1 91.56 249 ILE A C 1
ATOM 1959 O O . ILE A 1 249 ? -6.02 3.398 -13.492 1 91.56 249 ILE A O 1
ATOM 1963 N N . ASP A 1 250 ? -5.133 4.117 -11.562 1 89.94 250 ASP A N 1
ATOM 1964 C CA . ASP A 1 250 ? -6.164 3.502 -10.734 1 89.94 250 ASP A CA 1
ATOM 1965 C C . ASP A 1 250 ? -7.438 4.348 -10.727 1 89.94 250 ASP A C 1
ATOM 1967 O O . ASP A 1 250 ? -8.453 3.936 -10.172 1 89.94 250 ASP A O 1
ATOM 1971 N N . GLN A 1 251 ? -7.355 5.461 -11.352 1 84.56 251 GLN A N 1
ATOM 1972 C CA . GLN A 1 251 ? -8.5 6.355 -11.5 1 84.56 251 GLN A CA 1
ATOM 1973 C C . GLN A 1 251 ? -8.695 6.77 -12.953 1 84.56 251 GLN A C 1
ATOM 1975 O O . GLN A 1 251 ? -7.797 6.609 -13.773 1 84.56 251 GLN A O 1
ATOM 1980 N N . LYS A 1 252 ? -9.891 7.316 -13.234 1 82.5 252 LYS A N 1
ATOM 1981 C CA . LYS A 1 252 ? -10.164 7.828 -14.57 1 82.5 252 LYS A CA 1
ATOM 1982 C C . LYS A 1 252 ? -9.234 8.984 -14.922 1 82.5 252 LYS A C 1
ATOM 1984 O O . LYS A 1 252 ? -8.852 9.766 -14.047 1 82.5 252 LYS A O 1
ATOM 1989 N N . PRO A 1 253 ? -8.688 8.93 -16.172 1 75.69 253 PRO A N 1
ATOM 1990 C CA . PRO A 1 253 ? -7.773 10.016 -16.547 1 75.69 253 PRO A CA 1
ATOM 1991 C C . PRO A 1 253 ? -8.312 11.398 -16.172 1 75.69 253 PRO A C 1
ATOM 1993 O O . PRO A 1 253 ? -7.543 12.281 -15.797 1 75.69 253 PRO A O 1
ATOM 1996 N N . MET A 1 254 ? -9.555 11.836 -16.594 1 59.94 254 MET A N 1
ATOM 1997 C CA . MET A 1 254 ? -10.055 13.195 -16.406 1 59.94 254 MET A CA 1
ATOM 1998 C C . MET A 1 254 ? -10.617 13.375 -15 1 59.94 254 MET A C 1
ATOM 2000 O O . MET A 1 254 ? -11.188 14.422 -14.68 1 59.94 254 MET A O 1
ATOM 2004 N N . ASN A 1 255 ? -10.359 12.391 -14.086 1 51.69 255 ASN A N 1
ATOM 2005 C CA . ASN A 1 255 ? -11.148 12.461 -12.859 1 51.69 255 ASN A CA 1
ATOM 2006 C C . ASN A 1 255 ? -10.664 13.586 -11.945 1 51.69 255 ASN A C 1
ATOM 2008 O O . ASN A 1 255 ? -9.555 13.531 -11.414 1 51.69 255 ASN A O 1
ATOM 2012 N N . VAL A 1 256 ? -11.023 14.781 -12.305 1 49.69 256 VAL A N 1
ATOM 2013 C CA . VAL A 1 256 ? -10.922 15.844 -11.305 1 49.69 256 VAL A CA 1
ATOM 2014 C C . VAL A 1 256 ? -11.695 15.445 -10.047 1 49.69 256 VAL A C 1
ATOM 2016 O O . VAL A 1 256 ? -12.906 15.227 -10.102 1 49.69 256 VAL A O 1
ATOM 2019 N N . THR A 1 257 ? -11.094 15.016 -9.008 1 53.12 257 THR A N 1
ATOM 2020 C CA . THR A 1 257 ? -11.844 14.703 -7.793 1 53.12 257 THR A CA 1
ATOM 2021 C C . THR A 1 257 ? -12.57 15.938 -7.273 1 53.12 257 THR A C 1
ATOM 2023 O O . THR A 1 257 ? -12.242 17.062 -7.652 1 53.12 257 THR A O 1
ATOM 2026 N N . GLN A 1 258 ? -13.719 15.734 -6.668 1 48.84 258 GLN A N 1
ATOM 2027 C CA . GLN A 1 258 ? -14.43 16.828 -6.012 1 48.84 258 GLN A CA 1
ATOM 2028 C C . GLN A 1 258 ? -13.469 17.703 -5.215 1 48.84 258 GLN A C 1
ATOM 2030 O O . GLN A 1 258 ? -13.617 18.938 -5.199 1 48.84 258 GLN A O 1
ATOM 2035 N N . HIS A 1 259 ? -12.617 16.984 -4.641 1 52 259 HIS A N 1
ATOM 2036 C CA . HIS A 1 259 ? -11.594 17.719 -3.906 1 52 259 HIS A CA 1
ATOM 2037 C C . HIS A 1 259 ? -10.789 18.625 -4.832 1 52 259 HIS A C 1
ATOM 2039 O O . HIS A 1 259 ? -10.508 19.781 -4.488 1 52 259 HIS A O 1
ATOM 2045 N N . ASP A 1 260 ? -10.656 18.062 -5.957 1 54.66 260 ASP A N 1
ATOM 2046 C CA . ASP A 1 260 ? -9.938 18.844 -6.957 1 54.66 260 ASP A CA 1
ATOM 2047 C C . ASP A 1 260 ? -10.75 20.062 -7.379 1 54.66 260 ASP A C 1
ATOM 2049 O O . ASP A 1 260 ? -10.188 21.141 -7.637 1 54.66 260 ASP A O 1
ATOM 2053 N N . MET A 1 261 ? -12.055 19.781 -7.383 1 49.97 261 MET A N 1
ATOM 2054 C CA . MET A 1 261 ? -12.992 20.844 -7.746 1 49.97 261 MET A CA 1
ATOM 2055 C C . MET A 1 261 ? -13.008 21.938 -6.684 1 49.97 261 MET A C 1
ATOM 2057 O O . MET A 1 261 ? -13.133 23.125 -7.004 1 49.97 261 MET A O 1
ATOM 2061 N N . ILE A 1 262 ? -13.195 21.516 -5.57 1 48.38 262 ILE A N 1
ATOM 2062 C CA . ILE A 1 262 ? -13.258 22.438 -4.441 1 48.38 262 ILE A CA 1
ATOM 2063 C C . ILE A 1 262 ? -11.945 23.203 -4.34 1 48.38 262 ILE A C 1
ATOM 2065 O O . ILE A 1 262 ? -11.945 24.422 -4.121 1 48.38 262 ILE A O 1
ATOM 2069 N N . VAL A 1 263 ? -11.125 22.516 -4.59 1 46.81 263 VAL A N 1
ATOM 2070 C CA . VAL A 1 263 ? -9.805 23.109 -4.402 1 46.81 263 VAL A CA 1
ATOM 2071 C C . VAL A 1 263 ? -9.391 23.859 -5.664 1 46.81 263 VAL A C 1
ATOM 2073 O O . VAL A 1 263 ? -8.75 24.906 -5.586 1 46.81 263 VAL A O 1
ATOM 2076 N N . ASN A 1 264 ? -9.969 23.406 -6.934 1 44.22 264 ASN A N 1
ATOM 2077 C CA . ASN A 1 264 ? -9.625 23.969 -8.242 1 44.22 264 ASN A CA 1
ATOM 2078 C C . ASN A 1 264 ? -10.695 24.938 -8.727 1 44.22 264 ASN A C 1
ATOM 2080 O O . ASN A 1 264 ? -11.234 24.781 -9.828 1 44.22 264 ASN A O 1
ATOM 2084 N N . SER A 1 265 ? -11.547 25.766 -8.109 1 37.03 265 SER A N 1
ATOM 2085 C CA . SER A 1 265 ? -12.641 26.609 -8.578 1 37.03 265 SER A CA 1
ATOM 2086 C C . SER A 1 265 ? -12.195 27.5 -9.734 1 37.03 265 SER A C 1
ATOM 2088 O O . SER A 1 265 ? -13.031 28.047 -10.461 1 37.03 265 SER A O 1
ATOM 2090 N N . GLY A 1 266 ? -11.141 28.109 -9.797 1 35.16 266 GLY A N 1
ATOM 2091 C CA . GLY A 1 266 ? -10.969 29.109 -10.836 1 35.16 266 GLY A CA 1
ATOM 2092 C C . GLY A 1 266 ? -10.875 28.516 -12.227 1 35.16 266 GLY A C 1
ATOM 2093 O O . GLY A 1 266 ? -10.648 29.234 -13.203 1 35.16 266 GLY A O 1
ATOM 2094 N N . SER A 1 267 ? -10.445 27.406 -12.461 1 34.09 267 SER A N 1
ATOM 2095 C CA . SER A 1 267 ? -10.531 27.031 -13.875 1 34.09 267 SER A CA 1
ATOM 2096 C C . SER A 1 267 ? -11.977 26.969 -14.344 1 34.09 267 SER A C 1
ATOM 2098 O O . SER A 1 267 ? -12.789 26.234 -13.773 1 34.09 267 SER A O 1
ATOM 2100 N N . THR A 1 268 ? -12.555 28 -14.891 1 31.8 268 THR A N 1
ATOM 2101 C CA . THR A 1 268 ? -13.711 27.812 -15.758 1 31.8 268 THR A CA 1
ATOM 2102 C C . THR A 1 268 ? -13.727 26.422 -16.359 1 31.8 268 THR A C 1
ATOM 2104 O O . THR A 1 268 ? -12.82 26.047 -17.109 1 31.8 268 THR A O 1
ATOM 2107 N N . LEU A 1 269 ? -14.18 25.484 -15.789 1 34.16 269 LEU A N 1
ATOM 2108 C CA . LEU A 1 269 ? -14.719 24.453 -16.656 1 34.16 269 LEU A CA 1
ATOM 2109 C C . LEU A 1 269 ? -15.172 25.031 -17.984 1 34.16 269 LEU A C 1
ATOM 2111 O O . LEU A 1 269 ? -16.266 25.594 -18.094 1 34.16 269 LEU A O 1
ATOM 2115 N N . THR A 1 270 ? -14.453 25.938 -18.609 1 30.97 270 THR A N 1
ATOM 2116 C CA . THR A 1 270 ? -15.055 26.109 -19.922 1 30.97 270 THR A CA 1
ATOM 2117 C C . THR A 1 270 ? -15.68 24.797 -20.406 1 30.97 270 THR A C 1
ATOM 2119 O O . THR A 1 270 ? -15.039 23.75 -20.391 1 30.97 270 THR A O 1
ATOM 2122 N N . GLN A 1 271 ? -16.922 24.672 -20.406 1 32.09 271 GLN A N 1
ATOM 2123 C CA . GLN A 1 271 ? -17.828 23.875 -21.234 1 32.09 271 GLN A CA 1
ATOM 2124 C C . GLN A 1 271 ? -17.156 23.5 -22.547 1 32.09 271 GLN A C 1
ATOM 2126 O O . GLN A 1 271 ? -17.797 22.922 -23.422 1 32.09 271 GLN A O 1
ATOM 2131 N N . THR A 1 272 ? -16.234 24.422 -23.016 1 32.38 272 THR A N 1
ATOM 2132 C CA . THR A 1 272 ? -16.094 24.25 -24.453 1 32.38 272 THR A CA 1
ATOM 2133 C C . THR A 1 272 ? -15.734 22.797 -24.797 1 32.38 272 THR A C 1
ATOM 2135 O O . THR A 1 272 ? -16.359 22.188 -25.656 1 32.38 272 THR A O 1
ATOM 2138 N N . ASN A 1 273 ? -14.281 22.703 -25.266 1 31.75 273 ASN A N 1
ATOM 2139 C CA . ASN A 1 273 ? -14.125 21.531 -26.125 1 31.75 273 ASN A CA 1
ATOM 2140 C C . ASN A 1 273 ? -14.391 20.234 -25.359 1 31.75 273 ASN A C 1
ATOM 2142 O O . ASN A 1 273 ? -13.906 20.062 -24.234 1 31.75 273 ASN A O 1
ATOM 2146 N N . GLU A 1 274 ? -15.383 19.672 -25.422 1 34.97 274 GLU A N 1
ATOM 2147 C CA . GLU A 1 274 ? -15.695 18.25 -25.344 1 34.97 274 GLU A CA 1
ATOM 2148 C C . GLU A 1 274 ? -14.43 17.406 -25.312 1 34.97 274 GLU A C 1
ATOM 2150 O O . GLU A 1 274 ? -14.008 16.875 -26.344 1 34.97 274 GLU A O 1
ATOM 2155 N N . VAL A 1 275 ? -13.305 18.016 -25.141 1 37.62 275 VAL A N 1
ATOM 2156 C CA . VAL A 1 275 ? -12.227 17.031 -25.125 1 37.62 275 VAL A CA 1
ATOM 2157 C C . VAL A 1 275 ? -12.75 15.703 -24.578 1 37.62 275 VAL A C 1
ATOM 2159 O O . VAL A 1 275 ? -13.367 15.664 -23.516 1 37.62 275 VAL A O 1
ATOM 2162 N N . VAL A 1 276 ? -13.109 14.945 -25.266 1 39.47 276 VAL A N 1
ATOM 2163 C CA . VAL A 1 276 ? -13.562 13.562 -25.156 1 39.47 276 VAL A CA 1
ATOM 2164 C C . VAL A 1 276 ? -12.852 12.867 -24 1 39.47 276 VAL A C 1
ATOM 2166 O O . VAL A 1 276 ? -11.664 12.547 -24.109 1 39.47 276 VAL A O 1
ATOM 2169 N N . SER A 1 277 ? -12.695 13.531 -22.766 1 49.97 277 SER A N 1
ATOM 2170 C CA . SER A 1 277 ? -12.297 12.906 -21.516 1 49.97 277 SER A CA 1
ATOM 2171 C C . SER A 1 277 ? -12.367 11.383 -21.609 1 49.97 277 SER A C 1
ATOM 2173 O O . SER A 1 277 ? -13.453 10.82 -21.766 1 49.97 277 SER A O 1
ATOM 2175 N N . SER A 1 278 ? -11.344 10.891 -22.25 1 63.53 278 SER A N 1
ATOM 2176 C CA . SER A 1 278 ? -11.336 9.445 -22.438 1 63.53 278 SER A CA 1
ATOM 2177 C C . SER A 1 278 ? -11.688 8.719 -21.141 1 63.53 278 SER A C 1
ATOM 2179 O O . SER A 1 278 ? -11.203 9.086 -20.062 1 63.53 278 SER A O 1
ATOM 2181 N N . LYS A 1 279 ? -12.727 8.156 -21.125 1 77.56 279 LYS A N 1
ATOM 2182 C CA . LYS A 1 279 ? -13.25 7.305 -20.062 1 77.56 279 LYS A CA 1
ATOM 2183 C C . LYS A 1 279 ? -12.172 6.363 -19.531 1 77.56 279 LYS A C 1
ATOM 2185 O O . LYS A 1 279 ? -12.18 6 -18.344 1 77.56 279 LYS A O 1
ATOM 2190 N N . PHE A 1 280 ? -11.148 6.215 -20.453 1 87.69 280 PHE A N 1
ATOM 2191 C CA . PHE A 1 280 ? -10.172 5.207 -20.047 1 87.69 280 PHE A CA 1
ATOM 2192 C C . PHE A 1 280 ? -8.766 5.621 -20.469 1 87.69 280 PHE A C 1
ATOM 2194 O O . PHE A 1 280 ? -8.602 6.371 -21.438 1 87.69 280 PHE A O 1
ATOM 2201 N N . TRP A 1 281 ? -7.762 5.234 -19.719 1 91.75 281 TRP A N 1
ATOM 2202 C CA . TRP A 1 281 ? -6.367 5.285 -20.141 1 91.75 281 TRP A CA 1
ATOM 2203 C C . TRP A 1 281 ? -6.129 4.355 -21.328 1 91.75 281 TRP A C 1
ATOM 2205 O O . TRP A 1 281 ? -7.051 3.67 -21.781 1 91.75 281 TRP A O 1
ATOM 2215 N N . GLY A 1 282 ? -4.922 4.406 -21.875 1 92.69 282 GLY A N 1
ATOM 2216 C CA . GLY A 1 282 ? -4.582 3.516 -22.969 1 92.69 282 GLY A CA 1
ATOM 2217 C C . GLY A 1 282 ? -4.758 2.049 -22.625 1 92.69 282 GLY A C 1
ATOM 2218 O O . GLY A 1 282 ? -4.887 1.692 -21.453 1 92.69 282 GLY A O 1
ATOM 2219 N N . TYR A 1 283 ? -4.723 1.152 -23.609 1 95.12 283 TYR A N 1
ATOM 2220 C CA . TYR A 1 283 ? -4.965 -0.277 -23.453 1 95.12 283 TYR A CA 1
ATOM 2221 C C . TYR A 1 283 ? -3.943 -0.898 -22.5 1 95.12 283 TYR A C 1
ATOM 2223 O O . TYR A 1 283 ? -4.305 -1.664 -21.609 1 95.12 283 TYR A O 1
ATOM 2231 N N . GLU A 1 284 ? -2.703 -0.537 -22.703 1 95.75 284 GLU A N 1
ATOM 2232 C CA . GLU A 1 284 ? -1.634 -1.112 -21.891 1 95.75 284 GLU A CA 1
ATOM 2233 C C . GLU A 1 284 ? -1.758 -0.687 -20.422 1 95.75 284 GLU A C 1
ATOM 2235 O O . GLU A 1 284 ? -1.505 -1.481 -19.516 1 95.75 284 GLU A O 1
ATOM 2240 N N . ALA A 1 285 ? -2.145 0.576 -20.25 1 96.38 285 ALA A N 1
ATOM 2241 C CA . ALA A 1 285 ? -2.312 1.088 -18.891 1 96.38 285 ALA A CA 1
ATOM 2242 C C . ALA A 1 285 ? -3.465 0.385 -18.188 1 96.38 285 ALA A C 1
ATOM 2244 O O . ALA A 1 285 ? -3.367 0.067 -17 1 96.38 285 ALA A O 1
ATOM 2245 N N . ARG A 1 286 ? -4.465 0.149 -18.891 1 97.19 286 ARG A N 1
ATOM 2246 C CA . ARG A 1 286 ? -5.609 -0.552 -18.312 1 97.19 286 ARG A CA 1
ATOM 2247 C C . ARG A 1 286 ? -5.23 -1.971 -17.906 1 97.19 286 ARG A C 1
ATOM 2249 O O . ARG A 1 286 ? -5.559 -2.41 -16.797 1 97.19 286 ARG A O 1
ATOM 2256 N N . ARG A 1 287 ? -4.547 -2.633 -18.766 1 98 287 ARG A N 1
ATOM 2257 C CA . ARG A 1 287 ? -4.105 -3.988 -18.453 1 98 287 ARG A CA 1
ATOM 2258 C C . ARG A 1 287 ? -3.172 -3.992 -17.234 1 98 287 ARG A C 1
ATOM 2260 O O . ARG A 1 287 ? -3.273 -4.863 -16.375 1 98 287 ARG A O 1
ATOM 2267 N N . ALA A 1 288 ? -2.281 -3.025 -17.266 1 98.19 288 ALA A N 1
ATOM 2268 C CA . ALA A 1 288 ? -1.335 -2.926 -16.156 1 98.19 288 ALA A CA 1
ATOM 2269 C C . ALA A 1 288 ? -2.059 -2.68 -14.844 1 98.19 288 ALA A C 1
ATOM 2271 O O . ALA A 1 288 ? -1.664 -3.213 -13.805 1 98.19 288 ALA A O 1
ATOM 2272 N N . TYR A 1 289 ? -3.117 -1.865 -14.836 1 97.25 289 TYR A N 1
ATOM 2273 C CA . TYR A 1 289 ? -3.914 -1.604 -13.648 1 97.25 289 TYR A CA 1
ATOM 2274 C C . TYR A 1 289 ? -4.578 -2.879 -13.148 1 97.25 289 TYR A C 1
ATOM 2276 O O . TYR A 1 289 ? -4.547 -3.174 -11.945 1 97.25 289 TYR A O 1
ATOM 2284 N N . ILE A 1 290 ? -5.082 -3.666 -14.062 1 98.19 290 ILE A N 1
ATOM 2285 C CA . ILE A 1 290 ? -5.691 -4.945 -13.711 1 98.19 290 ILE A CA 1
ATOM 2286 C C . ILE A 1 290 ? -4.633 -5.879 -13.133 1 98.19 290 ILE A C 1
ATOM 2288 O O . ILE A 1 290 ? -4.887 -6.59 -12.156 1 98.19 290 ILE A O 1
ATOM 2292 N N . GLY A 1 291 ? -3.51 -5.848 -13.766 1 98 291 GLY A N 1
ATOM 2293 C CA . GLY A 1 291 ? -2.402 -6.633 -13.25 1 98 291 GLY A CA 1
ATOM 2294 C C . GLY A 1 291 ? -2.008 -6.246 -11.836 1 98 291 GLY A C 1
ATOM 2295 O O . GLY A 1 291 ? -1.732 -7.109 -11 1 98 291 GLY A O 1
ATOM 2296 N N . ALA A 1 292 ? -1.969 -4.969 -11.57 1 97.62 292 ALA A N 1
ATOM 2297 C CA . ALA A 1 292 ? -1.646 -4.484 -10.227 1 97.62 292 ALA A CA 1
ATOM 2298 C C . ALA A 1 292 ? -2.668 -4.973 -9.211 1 97.62 292 ALA A C 1
ATOM 2300 O O . ALA A 1 292 ? -2.303 -5.383 -8.102 1 97.62 292 ALA A O 1
ATOM 2301 N N . TYR A 1 293 ? -3.908 -4.961 -9.57 1 96.69 293 TYR A N 1
ATOM 2302 C CA . TYR A 1 293 ? -4.965 -5.465 -8.703 1 96.69 293 TYR A CA 1
ATOM 2303 C C . TYR A 1 293 ? -4.801 -6.961 -8.453 1 96.69 293 TYR A C 1
ATOM 2305 O O . TYR A 1 293 ? -4.969 -7.43 -7.324 1 96.69 293 TYR A O 1
ATOM 2313 N N . ASN A 1 294 ? -4.484 -7.637 -9.484 1 95.44 294 ASN A N 1
ATOM 2314 C CA . ASN A 1 294 ? -4.273 -9.078 -9.367 1 95.44 294 ASN A CA 1
ATOM 2315 C C . ASN A 1 294 ? -3.145 -9.398 -8.391 1 95.44 294 ASN A C 1
ATOM 2317 O O . ASN A 1 294 ? -3.297 -10.258 -7.523 1 95.44 294 ASN A O 1
ATOM 2321 N N . VAL A 1 295 ? -2.104 -8.742 -8.578 1 94.62 295 VAL A N 1
ATOM 2322 C CA . VAL A 1 295 ? -0.934 -8.961 -7.73 1 94.62 295 VAL A CA 1
ATOM 2323 C C . VAL A 1 295 ? -1.273 -8.633 -6.281 1 94.62 295 VAL A C 1
ATOM 2325 O O . VAL A 1 295 ? -0.904 -9.375 -5.367 1 94.62 295 VAL A O 1
ATOM 2328 N N . SER A 1 296 ? -1.963 -7.539 -6.043 1 93.31 296 SER A N 1
ATOM 2329 C CA . SER A 1 296 ? -2.361 -7.133 -4.699 1 93.31 296 SER A CA 1
ATOM 2330 C C . SER A 1 296 ? -3.281 -8.164 -4.059 1 93.31 296 SER A C 1
ATOM 2332 O O . SER A 1 296 ? -3.098 -8.531 -2.896 1 93.31 296 SER A O 1
ATOM 2334 N N . THR A 1 297 ? -4.227 -8.656 -4.781 1 91.69 297 THR A N 1
ATOM 2335 C CA . THR A 1 297 ? -5.223 -9.578 -4.254 1 91.69 297 THR A CA 1
ATOM 2336 C C . THR A 1 297 ? -4.586 -10.938 -3.945 1 91.69 297 THR A C 1
ATOM 2338 O O . THR A 1 297 ? -4.98 -11.609 -2.99 1 91.69 297 THR A O 1
ATOM 2341 N N . PHE A 1 298 ? -3.627 -11.25 -4.719 1 86.81 298 PHE A N 1
ATOM 2342 C CA . PHE A 1 298 ? -2.934 -12.5 -4.449 1 86.81 298 PHE A CA 1
ATOM 2343 C C . PHE A 1 298 ? -2.146 -12.414 -3.145 1 86.81 298 PHE A C 1
ATOM 2345 O O . PHE A 1 298 ? -2.01 -13.414 -2.43 1 86.81 298 PHE A O 1
ATOM 2352 N N . GLY A 1 299 ? -1.649 -11.258 -2.887 1 82.62 299 GLY A N 1
ATOM 2353 C CA . GLY A 1 299 ? -1.025 -11.078 -1.587 1 82.62 299 GLY A CA 1
ATOM 2354 C C . GLY A 1 299 ? -1.973 -11.328 -0.429 1 82.62 299 GLY A C 1
ATOM 2355 O O . GLY A 1 299 ? -1.594 -11.953 0.563 1 82.62 299 GLY A O 1
ATOM 2356 N N . LEU A 1 300 ? -3.131 -10.898 -0.639 1 81.12 300 LEU A N 1
ATOM 2357 C CA . LEU A 1 300 ? -4.172 -11.07 0.369 1 81.12 300 LEU A CA 1
ATOM 2358 C C . LEU A 1 300 ? -4.621 -12.523 0.453 1 81.12 300 LEU A C 1
ATOM 2360 O O . LEU A 1 300 ? -4.676 -13.102 1.543 1 81.12 300 LEU A O 1
ATOM 2364 N N . PHE A 1 301 ? -4.801 -13.117 -0.714 1 80.25 301 PHE A N 1
ATOM 2365 C CA . PHE A 1 301 ? -5.387 -14.445 -0.863 1 80.25 301 PHE A CA 1
ATOM 2366 C C . PHE A 1 301 ? -4.391 -15.531 -0.464 1 80.25 301 PHE A C 1
ATOM 2368 O O . PHE A 1 301 ? -4.715 -16.422 0.325 1 80.25 301 PHE A O 1
ATOM 2375 N N . MET A 1 302 ? -3.225 -15.352 -0.884 1 77.69 302 MET A N 1
ATOM 2376 C CA . MET A 1 302 ? -2.289 -16.469 -0.769 1 77.69 302 MET A CA 1
ATOM 2377 C C . MET A 1 302 ? -1.312 -16.234 0.379 1 77.69 302 MET A C 1
ATOM 2379 O O . MET A 1 302 ? -0.808 -17.203 0.968 1 77.69 302 MET A O 1
ATOM 2383 N N . PHE A 1 303 ? -1.153 -14.984 0.722 1 76.44 303 PHE A N 1
ATOM 2384 C CA . PHE A 1 303 ? -0.117 -14.719 1.712 1 76.44 303 PHE A CA 1
ATOM 2385 C C . PHE A 1 303 ? -0.716 -14.102 2.971 1 76.44 303 PHE A C 1
ATOM 2387 O O . PHE A 1 303 ? -0.008 -13.867 3.953 1 76.44 303 PHE A O 1
ATOM 2394 N N . ARG A 1 304 ? -1.995 -13.875 2.963 1 80.5 304 ARG A N 1
ATOM 2395 C CA . ARG A 1 304 ? -2.719 -13.336 4.109 1 80.5 304 ARG A CA 1
ATOM 2396 C C . ARG A 1 304 ? -2.117 -12.008 4.562 1 80.5 304 ARG A C 1
ATOM 2398 O O . ARG A 1 304 ? -1.923 -11.789 5.762 1 80.5 304 ARG A O 1
ATOM 2405 N N . LYS A 1 305 ? -1.67 -11.297 3.617 1 83.19 305 LYS A N 1
ATOM 2406 C CA . LYS A 1 305 ? -1.153 -9.953 3.859 1 83.19 305 LYS A CA 1
ATOM 2407 C C . LYS A 1 305 ? -2.197 -8.898 3.518 1 83.19 305 LYS A C 1
ATOM 2409 O O . LYS A 1 305 ? -3.15 -9.172 2.787 1 83.19 305 LYS A O 1
ATOM 2414 N N . PRO A 1 306 ? -2.025 -7.715 4.137 1 83.44 306 PRO A N 1
ATOM 2415 C CA . PRO A 1 306 ? -3.01 -6.668 3.844 1 83.44 306 PRO A CA 1
ATOM 2416 C C . PRO A 1 306 ? -3.066 -6.312 2.359 1 83.44 306 PRO A C 1
ATOM 2418 O O . PRO A 1 306 ? -2.031 -6.277 1.689 1 83.44 306 PRO A O 1
ATOM 2421 N N . CYS A 1 307 ? -4.273 -6.074 1.96 1 84.69 307 CYS A N 1
ATOM 2422 C CA . CYS A 1 307 ? -4.492 -5.691 0.571 1 84.69 307 CYS A CA 1
ATOM 2423 C C . CYS A 1 307 ? -4.09 -4.238 0.336 1 84.69 307 CYS A C 1
ATOM 2425 O O . CYS A 1 307 ? -4.453 -3.357 1.115 1 84.69 307 CYS A O 1
ATOM 2427 N N . MET A 1 308 ? -3.373 -4.02 -0.717 1 88.62 308 MET A N 1
ATOM 2428 C CA . MET A 1 308 ? -2.865 -2.682 -1.008 1 88.62 308 MET A CA 1
ATOM 2429 C C . MET A 1 308 ? -3.758 -1.97 -2.018 1 88.62 308 MET A C 1
ATOM 2431 O O . MET A 1 308 ? 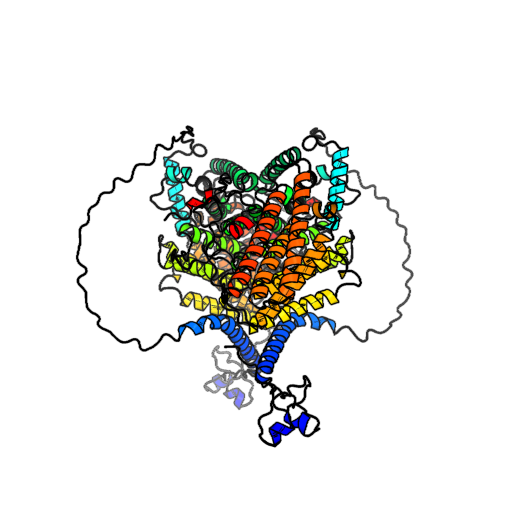-3.73 -0.741 -2.117 1 88.62 308 MET A O 1
ATOM 2435 N N . LEU A 1 309 ? -4.422 -2.684 -2.764 1 91.62 309 LEU A N 1
ATOM 2436 C CA . LEU A 1 309 ? -5.312 -2.158 -3.793 1 91.62 309 LEU A CA 1
ATOM 2437 C C . LEU A 1 309 ? -6.645 -2.9 -3.791 1 91.62 309 LEU A C 1
ATOM 2439 O O . LEU A 1 309 ? -6.688 -4.109 -4.039 1 91.62 309 LEU A O 1
ATOM 2443 N N . THR A 1 310 ? -7.656 -2.186 -3.553 1 89.38 310 THR A N 1
ATOM 2444 C CA . THR A 1 310 ? -8.961 -2.822 -3.443 1 89.38 310 THR A CA 1
ATOM 2445 C C . THR A 1 310 ? -9.758 -2.658 -4.738 1 89.38 310 THR A C 1
ATOM 2447 O O . THR A 1 310 ? -9.422 -1.818 -5.574 1 89.38 310 THR A O 1
ATOM 2450 N N . TYR A 1 311 ? -10.758 -3.512 -4.832 1 92.25 311 TYR A N 1
ATOM 2451 C CA . TYR A 1 311 ? -11.648 -3.467 -5.988 1 92.25 311 TYR A CA 1
ATOM 2452 C C . TYR A 1 311 ? -12.367 -2.125 -6.074 1 92.25 311 TYR A C 1
ATOM 2454 O O . TYR A 1 311 ? -12.789 -1.576 -5.055 1 92.25 311 TYR A O 1
ATOM 2462 N N . THR A 1 312 ? -12.445 -1.567 -7.25 1 87.94 312 THR A N 1
ATOM 2463 C CA . THR A 1 312 ? -13.258 -0.39 -7.551 1 87.94 312 THR A CA 1
ATOM 2464 C C . THR A 1 312 ? -14.086 -0.616 -8.812 1 87.94 312 THR A C 1
ATOM 2466 O O . THR A 1 312 ? -13.773 -1.486 -9.625 1 87.94 312 THR A O 1
ATOM 2469 N N . GLN A 1 313 ? -15.125 0.161 -8.961 1 89.31 313 GLN A N 1
ATOM 2470 C CA . GLN A 1 313 ? -15.938 0.08 -10.172 1 89.31 313 GLN A CA 1
ATOM 2471 C C . GLN A 1 313 ? -15.117 0.444 -11.406 1 89.31 313 GLN A C 1
ATOM 2473 O O . GLN A 1 313 ? -15.312 -0.13 -12.484 1 89.31 313 GLN A O 1
ATOM 2478 N N . TYR A 1 314 ? -14.297 1.317 -11.273 1 90.94 314 TYR A N 1
ATOM 2479 C CA . TYR A 1 314 ? -13.453 1.72 -12.391 1 90.94 314 TYR A CA 1
ATOM 2480 C C . TYR A 1 314 ? -12.617 0.549 -12.891 1 90.94 314 TYR A C 1
ATOM 2482 O O . TYR A 1 314 ? -12.359 0.425 -14.086 1 90.94 314 TYR A O 1
ATOM 2490 N N . LEU A 1 315 ? -12.148 -0.291 -12 1 95.12 315 LEU A N 1
ATOM 2491 C CA . LEU A 1 315 ? -11.398 -1.484 -12.375 1 95.12 315 LEU A CA 1
ATOM 2492 C C . LEU A 1 315 ? -12.234 -2.387 -13.281 1 95.12 315 LEU A C 1
ATOM 2494 O O . LEU A 1 315 ? -11.734 -2.881 -14.297 1 95.12 315 LEU A O 1
ATOM 2498 N N . ASP A 1 316 ? -13.438 -2.609 -12.914 1 95.06 316 ASP A N 1
ATOM 2499 C CA . ASP A 1 316 ? -14.352 -3.42 -13.711 1 95.06 316 ASP A CA 1
ATOM 2500 C C . ASP A 1 316 ? -14.625 -2.764 -15.062 1 95.06 316 ASP A C 1
ATOM 2502 O O . ASP A 1 316 ? -14.703 -3.445 -16.094 1 95.06 316 ASP A O 1
ATOM 2506 N N . ASP A 1 317 ? -14.742 -1.459 -15.016 1 94.25 317 ASP A N 1
ATOM 2507 C CA . ASP A 1 317 ? -14.953 -0.714 -16.25 1 94.25 317 ASP A CA 1
ATOM 2508 C C . ASP A 1 317 ? -13.766 -0.868 -17.203 1 94.25 317 ASP A C 1
ATOM 2510 O O . ASP A 1 317 ? -13.945 -0.965 -18.422 1 94.25 317 ASP A O 1
ATOM 2514 N N . CYS A 1 318 ? -12.617 -0.813 -16.641 1 96 318 CYS A N 1
ATOM 2515 C CA . CYS A 1 318 ? -11.414 -0.992 -17.438 1 96 318 CYS A CA 1
ATOM 2516 C C . CYS A 1 318 ? -11.398 -2.367 -18.094 1 96 318 CYS A C 1
ATOM 2518 O O . CYS A 1 318 ? -11.133 -2.484 -19.297 1 96 318 CYS A O 1
ATOM 2520 N N . ALA A 1 319 ? -11.688 -3.391 -17.344 1 97.38 319 ALA A N 1
ATOM 2521 C CA . ALA A 1 319 ? -11.703 -4.75 -17.875 1 97.38 319 ALA A CA 1
ATOM 2522 C C . ALA A 1 319 ? -12.797 -4.922 -18.922 1 97.38 319 ALA A C 1
ATOM 2524 O O . ALA A 1 319 ? -12.578 -5.543 -19.969 1 97.38 319 ALA A O 1
ATOM 2525 N N . SER A 1 320 ? -13.945 -4.383 -18.625 1 96.5 320 SER A N 1
ATOM 2526 C CA . SER A 1 320 ? -15.062 -4.465 -19.562 1 96.5 320 SER A CA 1
ATOM 2527 C C . SER A 1 320 ? -14.75 -3.719 -20.844 1 96.5 320 SER A C 1
ATOM 2529 O O . SER A 1 320 ? -15.133 -4.16 -21.938 1 96.5 320 SER A O 1
ATOM 2531 N N . SER A 1 321 ? -14.109 -2.596 -20.688 1 96.38 321 SER A N 1
ATOM 2532 C CA . SER A 1 321 ? -13.734 -1.824 -21.859 1 96.38 321 SER A CA 1
ATOM 2533 C C . SER A 1 321 ? -12.773 -2.604 -22.75 1 96.38 321 SER A C 1
ATOM 2535 O O . SER A 1 321 ? -12.867 -2.553 -23.984 1 96.38 321 SER A O 1
ATOM 2537 N N . LEU A 1 322 ? -11.859 -3.287 -22.203 1 97.12 322 LEU A N 1
ATOM 2538 C CA . LEU A 1 322 ? -10.93 -4.113 -22.953 1 97.12 322 LEU A CA 1
ATOM 2539 C C . LEU A 1 322 ? -11.656 -5.262 -23.641 1 97.12 322 LEU A C 1
ATOM 2541 O O . LEU A 1 322 ? -11.312 -5.637 -24.766 1 97.12 322 LEU A O 1
ATOM 2545 N N . ALA A 1 323 ? -12.617 -5.871 -22.969 1 96.06 323 ALA A N 1
ATOM 2546 C CA . ALA A 1 323 ? -13.406 -6.957 -23.547 1 96.06 323 ALA A CA 1
ATOM 2547 C C . ALA A 1 323 ? -14.242 -6.465 -24.719 1 96.06 323 ALA A C 1
ATOM 2549 O O . ALA A 1 323 ? -14.461 -7.199 -25.688 1 96.06 323 ALA A O 1
ATOM 2550 N N . ALA A 1 324 ? -14.688 -5.227 -24.625 1 95.81 324 ALA A N 1
ATOM 2551 C CA . ALA A 1 324 ? -15.523 -4.648 -25.672 1 95.81 324 ALA A CA 1
ATOM 2552 C C . ALA A 1 324 ? -14.703 -4.336 -26.922 1 95.81 324 ALA A C 1
ATOM 2554 O O . ALA A 1 324 ? -15.211 -4.414 -28.047 1 95.81 324 ALA A O 1
ATOM 2555 N N . ASP A 1 325 ? -13.492 -3.938 -26.719 1 96.19 325 ASP A N 1
ATOM 2556 C CA . ASP A 1 325 ? -12.57 -3.637 -27.812 1 96.19 325 ASP A CA 1
ATOM 2557 C C . ASP A 1 325 ? -11.227 -4.324 -27.609 1 96.19 325 ASP A C 1
ATOM 2559 O O . ASP A 1 325 ? -10.219 -3.664 -27.344 1 96.19 325 ASP A O 1
ATOM 2563 N N . PRO A 1 326 ? -11.258 -5.625 -27.906 1 96.19 326 PRO A N 1
ATOM 2564 C CA . PRO A 1 326 ? -10.062 -6.398 -27.562 1 96.19 326 PRO A CA 1
ATOM 2565 C C . PRO A 1 326 ? -8.922 -6.195 -28.562 1 96.19 326 PRO A C 1
ATOM 2567 O O . PRO A 1 326 ? -9.156 -6.172 -29.781 1 96.19 326 PRO A O 1
ATOM 2570 N N . GLN A 1 327 ? -7.742 -5.977 -28.047 1 94.38 327 GLN A N 1
ATOM 2571 C CA . GLN A 1 327 ? -6.531 -5.973 -28.859 1 94.38 327 GLN A CA 1
ATOM 2572 C C . GLN A 1 327 ? -5.875 -7.348 -28.875 1 94.38 327 GLN A C 1
ATOM 2574 O O . GLN A 1 327 ? -5.145 -7.68 -29.812 1 94.38 327 GLN A O 1
ATOM 2579 N N . HIS A 1 328 ? -6.027 -8.078 -27.797 1 94.56 328 HIS A N 1
ATOM 2580 C CA . HIS A 1 328 ? -5.535 -9.445 -27.625 1 94.56 328 HIS A CA 1
ATOM 2581 C C . HIS A 1 328 ? -6.66 -10.383 -27.219 1 94.56 328 HIS A C 1
ATOM 2583 O O . HIS A 1 328 ? -7.641 -9.953 -26.594 1 94.56 328 HIS A O 1
ATOM 2589 N N . PRO A 1 329 ? -6.543 -11.648 -27.547 1 92.19 329 PRO A N 1
ATOM 2590 C CA . PRO A 1 329 ? -7.59 -12.602 -27.172 1 92.19 329 PRO A CA 1
ATOM 2591 C C . PRO A 1 329 ? -7.84 -12.633 -25.672 1 92.19 329 PRO A C 1
ATOM 2593 O O . PRO A 1 329 ? -8.977 -12.805 -25.234 1 92.19 329 PRO A O 1
ATOM 2596 N N . SER A 1 330 ? -6.855 -12.43 -24.906 1 93.81 330 SER A N 1
ATOM 2597 C CA . SER A 1 330 ? -6.969 -12.5 -23.453 1 93.81 330 SER A CA 1
ATOM 2598 C C . SER A 1 330 ? -7.777 -11.328 -22.906 1 93.81 330 SER A C 1
ATOM 2600 O O . SER A 1 330 ? -8.266 -11.383 -21.781 1 93.81 330 SER A O 1
ATOM 2602 N N . ASP A 1 331 ? -7.938 -10.234 -23.609 1 96.19 331 ASP A N 1
ATOM 2603 C CA . ASP A 1 331 ? -8.688 -9.062 -23.156 1 96.19 331 ASP A CA 1
ATOM 2604 C C . ASP A 1 331 ? -10.148 -9.422 -22.875 1 96.19 331 ASP A C 1
ATOM 2606 O O . ASP A 1 331 ? -10.797 -8.797 -22.031 1 96.19 331 ASP A O 1
ATOM 2610 N N . THR A 1 332 ? -10.625 -10.445 -23.516 1 94.69 332 THR A N 1
ATOM 2611 C CA . THR A 1 332 ? -12.023 -10.828 -23.375 1 94.69 332 THR A CA 1
ATOM 2612 C C . THR A 1 332 ? -12.25 -11.57 -22.062 1 94.69 332 THR A C 1
ATOM 2614 O O . THR A 1 332 ? -13.375 -11.633 -21.562 1 94.69 332 THR A O 1
ATOM 2617 N N . THR A 1 333 ? -11.211 -12.117 -21.516 1 94.5 333 THR A N 1
ATOM 2618 C CA . THR A 1 333 ? -11.375 -12.969 -20.344 1 94.5 333 THR A CA 1
ATOM 2619 C C . THR A 1 333 ? -11.008 -12.219 -19.062 1 94.5 333 THR A C 1
ATOM 2621 O O . THR A 1 333 ? -11.352 -12.648 -17.969 1 94.5 333 THR A O 1
ATOM 2624 N N . LEU A 1 334 ? -10.352 -11.039 -19.188 1 96.31 334 LEU A N 1
ATOM 2625 C CA . LEU A 1 334 ? -9.828 -10.32 -18.031 1 96.31 334 LEU A CA 1
ATOM 2626 C C . LEU A 1 334 ? -10.953 -9.938 -17.062 1 96.31 334 LEU A C 1
ATOM 2628 O O . LEU A 1 334 ? -10.766 -9.961 -15.852 1 96.31 334 LEU A O 1
ATOM 2632 N N . VAL A 1 335 ? -12.078 -9.57 -17.578 1 96.31 335 VAL A N 1
ATOM 2633 C CA . VAL A 1 335 ? -13.195 -9.125 -16.766 1 96.31 335 VAL A CA 1
ATOM 2634 C C . VAL A 1 335 ? -13.641 -10.258 -15.844 1 96.31 335 VAL A C 1
ATOM 2636 O O . VAL A 1 335 ? -14 -10.023 -14.688 1 96.31 335 VAL A O 1
ATOM 2639 N N . HIS A 1 336 ? -13.547 -11.5 -16.281 1 95.25 336 HIS A N 1
ATOM 2640 C CA . HIS A 1 336 ? -13.961 -12.648 -15.477 1 95.25 336 HIS A CA 1
ATOM 2641 C C . HIS A 1 336 ? -12.961 -12.93 -14.359 1 95.25 336 HIS A C 1
ATOM 2643 O O . HIS A 1 336 ? -13.344 -13.32 -13.258 1 95.25 336 HIS A O 1
ATOM 2649 N N . TYR A 1 337 ? -11.727 -12.672 -14.695 1 93.81 337 TYR A N 1
ATOM 2650 C CA . TYR A 1 337 ? -10.703 -12.836 -13.672 1 93.81 337 TYR A CA 1
ATOM 2651 C C . TYR A 1 337 ? -10.867 -11.789 -12.57 1 93.81 337 TYR A C 1
ATOM 2653 O O . TYR A 1 337 ? -10.742 -12.102 -11.383 1 93.81 337 TYR A O 1
ATOM 2661 N N . VAL A 1 338 ? -11.086 -10.586 -12.969 1 95.69 338 VAL A N 1
ATOM 2662 C CA . VAL A 1 338 ? -11.273 -9.5 -12.016 1 95.69 338 VAL A CA 1
ATOM 2663 C C . VAL A 1 338 ? -12.438 -9.828 -11.086 1 95.69 338 VAL A C 1
ATOM 2665 O O . VAL A 1 338 ? -12.344 -9.633 -9.867 1 95.69 338 VAL A O 1
ATOM 2668 N N . ARG A 1 339 ? -13.422 -10.375 -11.594 1 94.62 339 ARG A N 1
ATOM 2669 C CA . ARG A 1 339 ? -14.625 -10.648 -10.812 1 94.62 339 ARG A CA 1
ATOM 2670 C C . ARG A 1 339 ? -14.406 -11.82 -9.859 1 94.62 339 ARG A C 1
ATOM 2672 O O . ARG A 1 339 ? -14.961 -11.844 -8.758 1 94.62 339 ARG A O 1
ATOM 2679 N N . THR A 1 340 ? -13.648 -12.812 -10.25 1 93.19 340 THR A N 1
ATOM 2680 C CA . THR A 1 340 ? -13.297 -13.883 -9.32 1 93.19 340 THR A CA 1
ATOM 2681 C C . THR A 1 340 ? -12.445 -13.352 -8.172 1 93.19 340 THR A C 1
ATOM 2683 O O . THR A 1 340 ? -12.609 -13.758 -7.023 1 93.19 340 THR A O 1
ATOM 2686 N N . LEU A 1 341 ? -11.523 -12.461 -8.516 1 93.69 341 LEU A N 1
ATOM 2687 C CA . LEU A 1 341 ? -10.656 -11.875 -7.492 1 93.69 341 LEU A CA 1
ATOM 2688 C C . LEU A 1 341 ? -11.461 -11.016 -6.527 1 93.69 341 LEU A C 1
ATOM 2690 O O . LEU A 1 341 ? -11.141 -10.945 -5.34 1 93.69 341 LEU A O 1
ATOM 2694 N N . ARG A 1 342 ? -12.43 -10.305 -7.078 1 94.19 342 ARG A N 1
ATOM 2695 C CA . ARG A 1 342 ? -13.32 -9.539 -6.215 1 94.19 342 ARG A CA 1
ATOM 2696 C C . ARG A 1 342 ? -13.977 -10.445 -5.172 1 94.19 342 ARG A C 1
ATOM 2698 O O . ARG A 1 342 ? -14.094 -10.062 -4.004 1 94.19 342 ARG A O 1
ATOM 2705 N N . LEU A 1 343 ? -14.367 -11.633 -5.59 1 93.69 343 LEU A N 1
ATOM 2706 C CA . LEU A 1 343 ? -14.977 -12.594 -4.676 1 93.69 343 LEU A CA 1
ATOM 2707 C C . LEU A 1 343 ? -13.977 -13.039 -3.615 1 93.69 343 LEU A C 1
ATOM 2709 O O . LEU A 1 343 ? -14.344 -13.234 -2.453 1 93.69 343 LEU A O 1
ATOM 2713 N N . ALA A 1 344 ? -12.758 -13.258 -4.02 1 91.75 344 ALA A N 1
ATOM 2714 C CA . ALA A 1 344 ? -11.719 -13.625 -3.064 1 91.75 344 ALA A CA 1
ATOM 2715 C C . ALA A 1 344 ? -11.539 -12.539 -2.006 1 91.75 344 ALA A C 1
ATOM 2717 O O . ALA A 1 344 ? -11.328 -12.836 -0.828 1 91.75 344 ALA A O 1
ATOM 2718 N N . GLU A 1 345 ? -11.523 -11.32 -2.438 1 91.25 345 GLU A N 1
ATOM 2719 C CA . GLU A 1 345 ? -11.43 -10.195 -1.513 1 91.25 345 GLU A CA 1
ATOM 2720 C C . GLU A 1 345 ? -12.586 -10.203 -0.518 1 91.25 345 GLU A C 1
ATOM 2722 O O . GLU A 1 345 ? -12.383 -10 0.681 1 91.25 345 GLU A O 1
ATOM 2727 N N . GLU A 1 346 ? -13.781 -10.469 -1.016 1 90.19 346 GLU A N 1
ATOM 2728 C CA . GLU A 1 346 ? -14.961 -10.516 -0.163 1 90.19 346 GLU A CA 1
ATOM 2729 C C . GLU A 1 346 ? -14.852 -11.641 0.866 1 90.19 346 GLU A C 1
ATOM 2731 O O . GLU A 1 346 ? -15.234 -11.461 2.025 1 90.19 346 GLU A O 1
ATOM 2736 N N . VAL A 1 347 ? -14.367 -12.734 0.433 1 90.81 347 VAL A N 1
ATOM 2737 C CA . VAL A 1 347 ? -14.18 -13.875 1.331 1 90.81 347 VAL A CA 1
ATOM 2738 C C . VAL A 1 347 ? -13.242 -13.484 2.471 1 90.81 347 VAL A C 1
ATOM 2740 O O . VAL A 1 347 ? -13.508 -13.781 3.637 1 90.81 347 VAL A O 1
ATOM 2743 N N . THR A 1 348 ? -12.195 -12.836 2.145 1 86.5 348 THR A N 1
ATOM 2744 C CA . THR A 1 348 ? -11.211 -12.43 3.145 1 86.5 348 THR A CA 1
ATOM 2745 C C . THR A 1 348 ? -11.82 -11.445 4.141 1 86.5 348 THR A C 1
ATOM 2747 O O . THR A 1 348 ? -11.562 -11.531 5.344 1 86.5 348 THR A O 1
ATOM 2750 N N . TYR A 1 349 ? -12.555 -10.562 3.639 1 81 349 TYR A N 1
ATOM 2751 C CA . TYR A 1 349 ? -13.156 -9.539 4.492 1 81 349 TYR A CA 1
ATOM 2752 C C . TYR A 1 349 ? -14.18 -10.156 5.441 1 81 349 TYR A C 1
ATOM 2754 O O . TYR A 1 349 ? -14.242 -9.797 6.617 1 81 349 TYR A O 1
ATOM 2762 N N . HIS A 1 350 ? -14.906 -11.148 4.953 1 82.44 350 HIS A N 1
ATOM 2763 C CA . HIS A 1 350 ? -15.977 -11.727 5.758 1 82.44 350 HIS A CA 1
ATOM 2764 C C . HIS A 1 350 ? -15.414 -12.672 6.812 1 82.44 350 HIS A C 1
ATOM 2766 O O . HIS A 1 350 ? -15.906 -12.711 7.941 1 82.44 350 HIS A O 1
ATOM 2772 N N . PHE A 1 351 ? -14.43 -13.359 6.43 1 78.56 351 PHE A N 1
ATOM 2773 C CA . PHE A 1 351 ? -13.938 -14.383 7.352 1 78.56 351 PHE A CA 1
ATOM 2774 C C . PHE A 1 351 ? -12.664 -13.914 8.039 1 78.56 351 PHE A C 1
ATOM 2776 O O . PHE A 1 351 ? -12.148 -14.594 8.93 1 78.56 351 PHE A O 1
ATOM 2783 N N . ASP A 1 352 ? -12.227 -12.711 7.648 1 65.69 352 ASP A N 1
ATOM 2784 C CA . ASP A 1 352 ? -11.016 -12.117 8.219 1 65.69 352 ASP A CA 1
ATOM 2785 C C . ASP A 1 352 ? -9.852 -13.109 8.164 1 65.69 352 ASP A C 1
ATOM 2787 O O . ASP A 1 352 ? -9.18 -13.344 9.18 1 65.69 352 ASP A O 1
ATOM 2791 N N . HIS A 1 353 ? -9.742 -13.797 7.109 1 57.62 353 HIS A N 1
ATOM 2792 C CA . HIS A 1 353 ? -8.727 -14.82 6.918 1 57.62 353 HIS A CA 1
ATOM 2793 C C . HIS A 1 353 ? -7.344 -14.312 7.32 1 57.62 353 HIS A C 1
ATOM 2795 O O . HIS A 1 353 ? -6.477 -15.102 7.699 1 57.62 353 HIS A O 1
ATOM 2801 N N . GLY A 1 354 ? -7.18 -13.008 7.363 1 55.28 354 GLY A N 1
ATOM 2802 C CA . GLY A 1 354 ? -5.859 -12.477 7.68 1 55.28 354 GLY A CA 1
ATOM 2803 C C . GLY A 1 354 ? -5.68 -12.172 9.156 1 55.28 354 GLY A C 1
ATOM 2804 O O . GLY A 1 354 ? -4.551 -12 9.625 1 55.28 354 GLY A O 1
ATOM 2805 N N . SER A 1 355 ? -6.898 -11.984 9.805 1 56.72 355 SER A N 1
ATOM 2806 C CA . SER A 1 355 ? -6.785 -11.562 11.195 1 56.72 355 SER A CA 1
ATOM 2807 C C . SER A 1 355 ? -7.004 -12.727 12.148 1 56.72 355 SER A C 1
ATOM 2809 O O . SER A 1 355 ? -7.809 -13.625 11.867 1 56.72 355 SER A O 1
ATOM 2811 N N . LYS A 1 356 ? -6.039 -13.078 12.914 1 49.78 356 LYS A N 1
ATOM 2812 C CA . LYS A 1 356 ? -6.148 -14.086 13.961 1 49.78 356 LYS A CA 1
ATOM 2813 C C . LYS A 1 356 ? -7.234 -13.727 14.969 1 49.78 356 LYS A C 1
ATOM 2815 O O . LYS A 1 356 ? -7.574 -14.523 15.836 1 49.78 356 LYS A O 1
ATOM 2820 N N . GLU A 1 357 ? -7.785 -12.633 14.875 1 48.41 357 GLU A N 1
ATOM 2821 C CA . GLU A 1 357 ? -8.594 -12.094 15.969 1 48.41 357 GLU A CA 1
ATOM 2822 C C . GLU A 1 357 ? -10.016 -12.641 15.93 1 48.41 357 GLU A C 1
ATOM 2824 O O . GLU A 1 357 ? -10.586 -12.969 16.969 1 48.41 357 GLU A O 1
ATOM 2829 N N . LYS A 1 358 ? -10.641 -12.75 14.742 1 51.5 358 LYS A N 1
ATOM 2830 C CA . LYS A 1 358 ? -12.094 -12.898 14.711 1 51.5 358 LYS A CA 1
ATOM 2831 C C . LYS A 1 358 ? -12.5 -14.359 14.555 1 51.5 358 LYS A C 1
ATOM 2833 O O . LYS A 1 358 ? -13.68 -14.688 14.625 1 51.5 358 LYS A O 1
ATOM 2838 N N . VAL A 1 359 ? -11.617 -15.289 14.25 1 52.16 359 VAL A N 1
ATOM 2839 C CA . VAL A 1 359 ? -12.016 -16.641 13.875 1 52.16 359 VAL A CA 1
ATOM 2840 C C . VAL A 1 359 ? -12.719 -17.312 15.047 1 52.16 359 VAL A C 1
ATOM 2842 O O . VAL A 1 359 ? -13.688 -18.062 14.852 1 52.16 359 VAL A O 1
ATOM 2845 N N . GLY A 1 360 ? -12.336 -16.922 16.172 1 54.84 360 GLY A N 1
ATOM 2846 C CA . GLY A 1 360 ? -12.977 -17.562 17.312 1 54.84 360 GLY A CA 1
ATOM 2847 C C . GLY A 1 360 ? -14.414 -17.109 17.516 1 54.84 360 GLY A C 1
ATOM 2848 O O . GLY A 1 360 ? -15.164 -17.75 18.25 1 54.84 360 GLY A O 1
ATOM 2849 N N . GLU A 1 361 ? -14.75 -16.109 16.734 1 61.53 361 GLU A N 1
ATOM 2850 C CA . GLU A 1 361 ? -16.047 -15.523 17.047 1 61.53 361 GLU A CA 1
ATOM 2851 C C . GLU A 1 361 ? -17.125 -16.031 16.094 1 61.53 361 GLU A C 1
ATOM 2853 O O . GLU A 1 361 ? -18.312 -15.812 16.328 1 61.53 361 GLU A O 1
ATOM 2858 N N . LEU A 1 362 ? -16.703 -16.906 15.148 1 72.81 362 LEU A N 1
ATOM 2859 C CA . LEU A 1 362 ? -17.719 -17.297 14.18 1 72.81 362 LEU A CA 1
ATOM 2860 C C . LEU A 1 362 ? -18.406 -18.594 14.594 1 72.81 362 LEU A C 1
ATOM 2862 O O . LEU A 1 362 ? -17.75 -19.641 14.68 1 72.81 362 LEU A O 1
ATOM 2866 N N . THR A 1 363 ? -19.688 -18.516 14.914 1 78.44 363 THR A N 1
ATOM 2867 C CA . THR A 1 363 ? -20.484 -19.703 15.195 1 78.44 363 THR A CA 1
ATOM 2868 C C . THR A 1 363 ? -20.672 -20.547 13.938 1 78.44 363 THR A C 1
ATOM 2870 O O . THR A 1 363 ? -20.516 -20.047 12.82 1 78.44 363 THR A O 1
ATOM 2873 N N . ASP A 1 364 ? -20.984 -21.828 14.062 1 83.5 364 ASP A N 1
ATOM 2874 C CA . ASP A 1 364 ? -21.203 -22.719 12.93 1 83.5 364 ASP A CA 1
ATOM 2875 C C . ASP A 1 364 ? -22.344 -22.219 12.047 1 83.5 364 ASP A C 1
ATOM 2877 O O . ASP A 1 364 ? -22.297 -22.359 10.82 1 83.5 364 ASP A O 1
ATOM 2881 N N . GLU A 1 365 ? -23.312 -21.672 12.695 1 85.19 365 GLU A N 1
ATOM 2882 C CA . GLU A 1 365 ? -24.453 -21.156 11.945 1 85.19 365 GLU A CA 1
ATOM 2883 C C . GLU A 1 365 ? -24.047 -19.984 11.062 1 85.19 365 GLU A C 1
ATOM 2885 O O . GLU A 1 365 ? -24.422 -19.922 9.891 1 85.19 365 GLU A O 1
ATOM 2890 N N . LYS A 1 366 ? -23.281 -19.094 11.609 1 83.88 366 LYS A N 1
ATOM 2891 C CA . LYS A 1 366 ? -22.812 -17.938 10.852 1 83.88 366 LYS A CA 1
ATOM 2892 C C . LYS A 1 366 ? -21.906 -18.359 9.695 1 83.88 366 LYS A C 1
ATOM 2894 O O . LYS A 1 366 ? -21.984 -17.812 8.602 1 83.88 366 LYS A O 1
ATOM 2899 N N . VAL A 1 367 ? -21.109 -19.344 9.984 1 87.25 367 VAL A N 1
ATOM 2900 C CA . VAL A 1 367 ? -20.203 -19.859 8.969 1 87.25 367 VAL A CA 1
ATOM 2901 C C . VAL A 1 367 ? -21 -20.469 7.816 1 87.25 367 VAL A C 1
ATOM 2903 O O . VAL A 1 367 ? -20.703 -20.219 6.648 1 87.25 367 VAL A O 1
ATOM 2906 N N . GLN A 1 368 ? -21.953 -21.203 8.156 1 89.56 368 GLN A N 1
ATOM 2907 C CA . GLN A 1 368 ? -22.766 -21.859 7.133 1 89.56 368 GLN A CA 1
ATOM 2908 C C . GLN A 1 368 ? -23.5 -20.844 6.266 1 89.56 368 GLN A C 1
ATOM 2910 O O . GLN A 1 368 ? -23.547 -21 5.043 1 89.56 368 GLN A O 1
ATOM 2915 N N . ILE A 1 369 ? -24.031 -19.844 6.895 1 89.19 369 ILE A N 1
ATOM 2916 C CA . ILE A 1 369 ? -24.766 -18.812 6.168 1 89.19 369 ILE A CA 1
ATOM 2917 C C . ILE A 1 369 ? -23.828 -18.078 5.219 1 89.19 369 ILE A C 1
ATOM 2919 O O . ILE A 1 369 ? -24.172 -17.844 4.055 1 89.19 369 ILE A O 1
ATOM 2923 N N . LEU A 1 370 ? -22.688 -17.703 5.715 1 90 370 LEU A N 1
ATOM 2924 C CA . LEU A 1 370 ? -21.734 -16.938 4.926 1 90 370 LEU A CA 1
ATOM 2925 C C . LEU A 1 370 ? -21.188 -17.766 3.771 1 90 370 LEU A C 1
ATOM 2927 O O . LEU A 1 370 ? -21.062 -17.281 2.646 1 90 370 LEU A O 1
ATOM 2931 N N . VAL A 1 371 ? -20.891 -19.031 4.039 1 94.31 371 VAL A N 1
ATOM 2932 C CA . VAL A 1 371 ? -20.359 -19.922 3 1 94.31 371 VAL A CA 1
ATOM 2933 C C . VAL A 1 371 ? -21.406 -20.109 1.908 1 94.31 371 VAL A C 1
ATOM 2935 O O . VAL A 1 371 ? -21.094 -20.109 0.718 1 94.31 371 VAL A O 1
ATOM 2938 N N . ARG A 1 372 ? -22.609 -20.281 2.285 1 93.38 372 ARG A N 1
ATOM 2939 C CA . ARG A 1 372 ? -23.688 -20.469 1.32 1 93.38 372 ARG A CA 1
ATOM 2940 C C . ARG A 1 372 ? -23.875 -19.219 0.467 1 93.38 372 ARG A C 1
ATOM 2942 O O . ARG A 1 372 ? -24.062 -19.312 -0.748 1 93.38 372 ARG A O 1
ATOM 2949 N N . ALA A 1 373 ? -23.828 -18.062 1.14 1 93.31 373 ALA A N 1
ATOM 2950 C CA . ALA A 1 373 ? -24 -16.812 0.415 1 93.31 373 ALA A CA 1
ATOM 2951 C C . ALA A 1 373 ? -22.875 -16.609 -0.596 1 93.31 373 ALA A C 1
ATOM 2953 O O . ALA A 1 373 ? -23.125 -16.234 -1.742 1 93.31 373 ALA A O 1
ATOM 2954 N N . LEU A 1 374 ? -21.688 -16.859 -0.206 1 95.25 374 LEU A N 1
ATOM 2955 C CA . LEU A 1 374 ? -20.531 -16.688 -1.078 1 95.25 374 LEU A CA 1
ATOM 2956 C C . LEU A 1 374 ? -20.547 -17.719 -2.201 1 95.25 374 LEU A C 1
ATOM 2958 O O . LEU A 1 374 ? -20.172 -17.422 -3.336 1 95.25 374 LEU A O 1
ATOM 2962 N N . SER A 1 375 ? -20.969 -18.938 -1.866 1 95.69 375 SER A N 1
ATOM 2963 C CA . SER A 1 375 ? -21.078 -20 -2.873 1 95.69 375 SER A CA 1
ATOM 2964 C C . SER A 1 375 ? -22.109 -19.625 -3.945 1 95.69 375 SER A C 1
ATOM 2966 O O . SER A 1 375 ? -21.906 -19.922 -5.125 1 95.69 375 SER A O 1
ATOM 2968 N N . ARG A 1 376 ? -23.141 -19.031 -3.51 1 95.94 376 ARG A N 1
ATOM 2969 C CA . ARG A 1 376 ? -24.156 -18.594 -4.465 1 95.94 376 ARG A CA 1
ATOM 2970 C C . ARG A 1 376 ? -23.594 -17.547 -5.414 1 95.94 376 ARG A C 1
ATOM 2972 O O . ARG A 1 376 ? -23.844 -17.578 -6.621 1 95.94 376 ARG A O 1
ATOM 2979 N N . GLN A 1 377 ? -22.844 -16.609 -4.891 1 95.88 377 GLN A N 1
ATOM 2980 C CA . GLN A 1 377 ? -22.219 -15.594 -5.723 1 95.88 377 GLN A CA 1
ATOM 2981 C C . GLN A 1 377 ? -21.281 -16.219 -6.75 1 95.88 377 GLN A C 1
ATOM 2983 O O . GLN A 1 377 ? -21.219 -15.781 -7.898 1 95.88 377 GLN A O 1
ATOM 2988 N N . LEU A 1 378 ? -20.547 -17.219 -6.332 1 97.19 378 LEU A N 1
ATOM 2989 C CA . LEU A 1 378 ? -19.625 -17.906 -7.227 1 97.19 378 LEU A CA 1
ATOM 2990 C C . LEU A 1 378 ? -20.391 -18.641 -8.328 1 97.19 378 LEU A C 1
ATOM 2992 O O . LEU A 1 378 ? -19.953 -18.656 -9.484 1 97.19 378 LEU A O 1
ATOM 2996 N N . GLU A 1 379 ? -21.469 -19.25 -7.922 1 96.38 379 GLU A N 1
ATOM 2997 C CA . GLU A 1 379 ? -22.281 -19.953 -8.914 1 96.38 379 GLU A CA 1
ATOM 2998 C C . GLU A 1 379 ? -22.922 -18.969 -9.891 1 96.38 379 GLU A C 1
ATOM 3000 O O . GLU A 1 379 ? -23.078 -19.281 -11.078 1 96.38 379 GLU A O 1
ATOM 3005 N N . ASP A 1 380 ? -23.312 -17.828 -9.367 1 96 380 ASP A N 1
ATOM 3006 C CA . ASP A 1 380 ? -23.828 -16.781 -10.25 1 96 380 ASP A CA 1
ATOM 3007 C C . ASP A 1 380 ? -22.766 -16.312 -11.242 1 96 380 ASP A C 1
ATOM 3009 O O . ASP A 1 380 ? -23.062 -16.047 -12.406 1 96 380 ASP A O 1
ATOM 3013 N N . TRP A 1 381 ? -21.594 -16.172 -10.75 1 96.38 381 TRP A N 1
ATOM 3014 C CA . TRP A 1 381 ? -20.484 -15.812 -11.617 1 96.38 381 TRP A CA 1
ATOM 3015 C C . TRP A 1 381 ? -20.297 -16.844 -12.727 1 96.38 381 TRP A C 1
ATOM 3017 O O . TRP A 1 381 ? -20.125 -16.5 -13.898 1 96.38 381 TRP A O 1
ATOM 3027 N N . LYS A 1 382 ? -20.312 -18.141 -12.391 1 96.38 382 LYS A N 1
ATOM 3028 C CA . LYS A 1 382 ? -20.156 -19.219 -13.359 1 96.38 382 LYS A CA 1
ATOM 3029 C C . LYS A 1 382 ? -21.281 -19.203 -14.398 1 96.38 382 LYS A C 1
ATOM 3031 O O . LYS A 1 382 ? -21.031 -19.375 -15.594 1 96.38 382 LYS A O 1
ATOM 3036 N N . ALA A 1 383 ? -22.438 -18.891 -13.906 1 95.44 383 ALA A N 1
ATOM 3037 C CA . ALA A 1 383 ? -23.609 -18.875 -14.773 1 95.44 383 ALA A CA 1
ATOM 3038 C C . ALA A 1 383 ? -23.562 -17.703 -15.742 1 95.44 383 ALA A C 1
ATOM 3040 O O . ALA A 1 383 ? -24.094 -17.781 -16.844 1 95.44 383 ALA A O 1
ATOM 3041 N N . ALA A 1 384 ? -22.891 -16.641 -15.359 1 93.69 384 ALA A N 1
ATOM 3042 C CA . ALA A 1 384 ? -22.828 -15.422 -16.172 1 93.69 384 ALA A CA 1
ATOM 3043 C C . ALA A 1 384 ? -21.75 -15.523 -17.234 1 93.69 384 ALA A C 1
ATOM 3045 O O . ALA A 1 384 ? -21.672 -14.695 -18.141 1 93.69 384 ALA A O 1
ATOM 3046 N N . LEU A 1 385 ? -20.969 -16.578 -17.203 1 95.75 385 LEU A N 1
ATOM 3047 C CA . LEU A 1 385 ? -19.891 -16.75 -18.156 1 95.75 385 LEU A CA 1
ATOM 3048 C C . LEU A 1 385 ? -20.438 -17.047 -19.547 1 95.75 385 LEU A C 1
ATOM 3050 O O . LEU A 1 385 ? -21.438 -17.766 -19.672 1 95.75 385 LEU A O 1
ATOM 3054 N N . PRO A 1 386 ? -19.797 -16.5 -20.562 1 93.19 386 PRO A N 1
ATOM 3055 C CA . PRO A 1 386 ? -20.172 -16.922 -21.922 1 93.19 386 PRO A CA 1
ATOM 3056 C C . PRO A 1 386 ? -20.016 -18.422 -22.125 1 93.19 386 PRO A C 1
ATOM 3058 O O . PRO A 1 386 ? -19.203 -19.062 -21.469 1 93.19 386 PRO A O 1
ATOM 3061 N N . PRO A 1 387 ? -20.844 -18.922 -23.031 1 91.94 387 PRO A N 1
ATOM 3062 C CA . PRO A 1 387 ? -20.797 -20.375 -23.25 1 91.94 387 PRO A CA 1
ATOM 3063 C C . PRO A 1 387 ? -19.391 -20.859 -23.641 1 91.94 387 PRO A C 1
ATOM 3065 O O . PRO A 1 387 ? -18.719 -20.234 -24.453 1 91.94 387 PRO A O 1
ATOM 3068 N N . GLY A 1 388 ? -19 -21.906 -22.969 1 90.81 388 GLY A N 1
ATOM 3069 C CA . GLY A 1 388 ? -17.734 -22.547 -23.297 1 90.81 388 GLY A CA 1
ATOM 3070 C C . GLY A 1 388 ? -16.562 -21.953 -22.547 1 90.81 388 GLY A C 1
ATOM 3071 O O . GLY A 1 388 ? -15.492 -22.562 -22.469 1 90.81 388 GLY A O 1
ATOM 3072 N N . MET A 1 389 ? -16.703 -20.812 -21.984 1 91.88 389 MET A N 1
ATOM 3073 C CA . MET A 1 389 ? -15.594 -20.125 -21.344 1 91.88 389 MET A CA 1
ATOM 3074 C C . MET A 1 389 ? -15.117 -20.875 -20.109 1 91.88 389 MET A C 1
ATOM 3076 O O . MET A 1 389 ? -13.93 -20.891 -19.797 1 91.88 389 MET A O 1
ATOM 3080 N N . PHE A 1 390 ? -15.977 -21.531 -19.422 1 93.81 390 PHE A N 1
ATOM 3081 C CA . PHE A 1 390 ? -15.633 -22.25 -18.203 1 93.81 390 PHE A CA 1
ATOM 3082 C C . PHE A 1 390 ? -14.695 -23.406 -18.5 1 93.81 390 PHE A C 1
ATOM 3084 O O . PHE A 1 390 ? -13.992 -23.891 -17.609 1 93.81 390 PHE A O 1
ATOM 3091 N N . ASN A 1 391 ? -14.656 -23.844 -19.719 1 90.12 391 ASN A N 1
ATOM 3092 C CA . ASN A 1 391 ? -13.828 -24.984 -20.062 1 90.12 391 ASN A CA 1
ATOM 3093 C C . ASN A 1 391 ? -12.352 -24.609 -20.156 1 90.12 391 ASN A C 1
ATOM 3095 O O . ASN A 1 391 ? -11.477 -25.484 -20.188 1 90.12 391 ASN A O 1
ATOM 3099 N N . MET A 1 392 ? -12.125 -23.344 -20.125 1 90.75 392 MET A N 1
ATOM 3100 C CA . MET A 1 392 ? -10.734 -22.906 -20.094 1 90.75 392 MET A CA 1
ATOM 3101 C C . MET A 1 392 ? -10.078 -23.281 -18.766 1 90.75 392 MET A C 1
ATOM 3103 O O . MET A 1 392 ? -10.625 -23 -17.703 1 90.75 392 MET A O 1
ATOM 3107 N N . ASN A 1 393 ? -8.945 -23.891 -18.859 1 91.81 393 ASN A N 1
ATOM 3108 C CA . ASN A 1 393 ? -8.234 -24.406 -17.688 1 91.81 393 ASN A CA 1
ATOM 3109 C C . ASN A 1 393 ? -8.023 -23.312 -16.641 1 91.81 393 ASN A C 1
ATOM 3111 O O . ASN A 1 393 ? -8.258 -23.547 -15.453 1 91.81 393 ASN A O 1
ATOM 3115 N N . ARG A 1 394 ? -7.57 -22.141 -17.062 1 90.38 394 ARG A N 1
ATOM 3116 C CA . ARG A 1 394 ? -7.262 -21.062 -16.141 1 90.38 394 ARG A CA 1
ATOM 3117 C C . ARG A 1 394 ? -8.516 -20.594 -15.414 1 90.38 394 ARG A C 1
ATOM 3119 O O . ARG A 1 394 ? -8.469 -20.281 -14.219 1 90.38 394 ARG A O 1
ATOM 3126 N N . ILE A 1 395 ? -9.641 -20.469 -16.047 1 94 395 ILE A N 1
ATOM 3127 C CA . ILE A 1 395 ? -10.906 -20.031 -15.469 1 94 395 ILE A CA 1
ATOM 3128 C C . ILE A 1 395 ? -11.398 -21.078 -14.461 1 94 395 ILE A C 1
ATOM 3130 O O . ILE A 1 395 ? -11.836 -20.719 -13.367 1 94 395 ILE A O 1
ATOM 3134 N N . GLN A 1 396 ? -11.258 -22.375 -14.789 1 95.12 396 GLN A N 1
ATOM 3135 C CA . GLN A 1 396 ? -11.664 -23.453 -13.891 1 95.12 396 GLN A CA 1
ATOM 3136 C C . GLN A 1 396 ? -10.812 -23.469 -12.625 1 95.12 396 GLN A C 1
ATOM 3138 O O . GLN A 1 396 ? -11.328 -23.656 -11.523 1 95.12 396 GLN A O 1
ATOM 3143 N N . ARG A 1 397 ? -9.555 -23.344 -12.883 1 93.75 397 ARG A N 1
ATOM 3144 C CA . ARG A 1 397 ? -8.664 -23.297 -11.734 1 93.75 397 ARG A CA 1
ATOM 3145 C C . ARG A 1 397 ? -9.031 -22.156 -10.789 1 93.75 397 ARG A C 1
ATOM 3147 O O . ARG A 1 397 ? -9.031 -22.328 -9.57 1 93.75 397 ARG A O 1
ATOM 3154 N N . GLY A 1 398 ? -9.305 -20.969 -11.422 1 93.06 398 GLY A N 1
ATOM 3155 C CA . GLY A 1 398 ? -9.742 -19.844 -10.609 1 93.06 398 GLY A CA 1
ATOM 3156 C C . GLY A 1 398 ? -11.008 -20.141 -9.828 1 93.06 398 GLY A C 1
ATOM 3157 O O . GLY A 1 398 ? -11.094 -19.828 -8.641 1 93.06 398 GLY A O 1
ATOM 3158 N N . TYR A 1 399 ? -11.922 -20.766 -10.461 1 95.94 399 TYR A N 1
ATOM 3159 C CA . TYR A 1 399 ? -13.203 -21.109 -9.859 1 95.94 399 TYR A CA 1
ATOM 3160 C C . TYR A 1 399 ? -13.008 -22.047 -8.664 1 95.94 399 TYR A C 1
ATOM 3162 O O . TYR A 1 399 ? -13.516 -21.766 -7.57 1 95.94 399 TYR A O 1
ATOM 3170 N N . TYR A 1 400 ? -12.305 -23.094 -8.82 1 96.06 400 TYR A N 1
ATOM 3171 C CA . TYR A 1 400 ? -12.156 -24.094 -7.766 1 96.06 400 TYR A CA 1
ATOM 3172 C C . TYR A 1 400 ? -11.258 -23.578 -6.648 1 96.06 400 TYR A C 1
ATOM 3174 O O . TYR A 1 400 ? -11.453 -23.922 -5.48 1 96.06 400 TYR A O 1
ATOM 3182 N N . SER A 1 401 ? -10.297 -22.734 -7.02 1 94.06 401 SER A N 1
ATOM 3183 C CA . SER A 1 401 ? -9.453 -22.125 -6 1 94.06 401 SER A CA 1
ATOM 3184 C C . SER A 1 401 ? -10.273 -21.266 -5.043 1 94.06 401 SER A C 1
ATOM 3186 O O . SER A 1 401 ? -10.141 -21.375 -3.824 1 94.06 401 SER A O 1
ATOM 3188 N N . ILE A 1 402 ? -11.141 -20.438 -5.578 1 94.56 402 ILE A N 1
ATOM 3189 C CA . ILE A 1 402 ? -11.953 -19.547 -4.754 1 94.56 402 ILE A CA 1
ATOM 3190 C C . ILE A 1 402 ? -12.977 -20.375 -3.971 1 94.56 402 ILE A C 1
ATOM 3192 O O . ILE A 1 402 ? -13.273 -20.062 -2.812 1 94.56 402 ILE A O 1
ATOM 3196 N N . ARG A 1 403 ? -13.484 -21.375 -4.633 1 95.75 403 ARG A N 1
ATOM 3197 C CA . ARG A 1 403 ? -14.445 -22.266 -3.975 1 95.75 403 ARG A CA 1
ATOM 3198 C C . ARG A 1 403 ? -13.82 -22.938 -2.752 1 95.75 403 ARG A C 1
ATOM 3200 O O . ARG A 1 403 ? -14.477 -23.078 -1.716 1 95.75 403 ARG A O 1
ATOM 3207 N N . SER A 1 404 ? -12.641 -23.328 -2.857 1 94.19 404 SER A N 1
ATOM 3208 C CA . SER A 1 404 ? -11.922 -23.922 -1.733 1 94.19 404 SER A CA 1
ATOM 3209 C C . SER A 1 404 ? -11.594 -22.875 -0.672 1 94.19 404 SER A C 1
ATOM 3211 O O . SER A 1 404 ? -11.711 -23.141 0.526 1 94.19 404 SER A O 1
ATOM 3213 N N . TYR A 1 405 ? -11.211 -21.734 -1.162 1 91.44 405 TYR A N 1
ATOM 3214 C CA . TYR A 1 405 ? -10.82 -20.656 -0.269 1 91.44 405 TYR A CA 1
ATOM 3215 C C . TYR A 1 405 ? -11.977 -20.25 0.643 1 91.44 405 TYR A C 1
ATOM 3217 O O . TYR A 1 405 ? -11.773 -20 1.833 1 91.44 405 TYR A O 1
ATOM 3225 N N . MET A 1 406 ? -13.148 -20.172 0.146 1 93.25 406 MET A N 1
ATOM 3226 C CA . MET A 1 406 ? -14.305 -19.766 0.93 1 93.25 406 MET A CA 1
ATOM 3227 C C . MET A 1 406 ? -14.68 -20.812 1.959 1 93.25 406 MET A C 1
ATOM 3229 O O . MET A 1 406 ? -15.383 -20.531 2.93 1 93.25 406 MET A O 1
ATOM 3233 N N . ARG A 1 407 ? -14.172 -22.047 1.828 1 92.94 407 ARG A N 1
ATOM 3234 C CA . ARG A 1 407 ? -14.539 -23.156 2.699 1 92.94 407 ARG A CA 1
ATOM 3235 C C . ARG A 1 407 ? -13.414 -23.484 3.672 1 92.94 407 ARG A C 1
ATOM 3237 O O . ARG A 1 407 ? -13.57 -24.344 4.543 1 92.94 407 ARG A O 1
ATOM 3244 N N . GLU A 1 408 ? -12.328 -22.812 3.523 1 89.12 408 GLU A N 1
ATOM 3245 C CA . GLU A 1 408 ? -11.219 -22.969 4.461 1 89.12 408 GLU A CA 1
ATOM 3246 C C . GLU A 1 408 ? -11.672 -22.719 5.898 1 89.12 408 GLU A C 1
ATOM 3248 O O . GLU A 1 408 ? -11.133 -23.312 6.836 1 89.12 408 GLU A O 1
ATOM 3253 N N . VAL A 1 409 ? -12.648 -21.891 6.043 1 86.25 409 VAL A N 1
ATOM 3254 C CA . VAL A 1 409 ? -13.156 -21.484 7.348 1 86.25 409 VAL A CA 1
ATOM 3255 C C . VAL A 1 409 ? -13.672 -22.703 8.102 1 86.25 409 VAL A C 1
ATOM 3257 O O . VAL A 1 409 ? -13.742 -22.688 9.336 1 86.25 409 VAL A O 1
ATOM 3260 N N . GLY A 1 410 ? -14 -23.75 7.414 1 84.5 410 GLY A N 1
ATOM 3261 C CA . GLY A 1 410 ? -14.43 -24.984 8.062 1 84.5 410 GLY A CA 1
ATOM 3262 C C . GLY A 1 410 ? -13.375 -25.578 8.977 1 84.5 410 GLY A C 1
ATOM 3263 O O . GLY A 1 410 ? -13.703 -26.328 9.898 1 84.5 410 GLY A O 1
ATOM 3264 N N . LEU A 1 411 ? -12.195 -25.188 8.719 1 80.88 411 LEU A N 1
ATOM 3265 C CA . LEU A 1 411 ? -11.078 -25.75 9.477 1 80.88 411 LEU A CA 1
ATOM 3266 C C . LEU A 1 411 ? -10.766 -24.891 10.695 1 80.88 411 LEU A C 1
ATOM 3268 O O . LEU A 1 411 ? -9.992 -25.297 11.562 1 80.88 411 LEU A O 1
ATOM 3272 N N . TYR A 1 412 ? -11.406 -23.734 10.773 1 76.06 412 TYR A N 1
ATOM 3273 C CA . TYR A 1 412 ? -11.062 -22.781 11.828 1 76.06 412 TYR A CA 1
ATOM 3274 C C . TYR A 1 412 ? -11.602 -23.25 13.172 1 76.06 412 TYR A C 1
ATOM 3276 O O . TYR A 1 412 ? -12.734 -23.719 13.273 1 76.06 412 TYR A O 1
ATOM 3284 N N . GLY A 1 413 ? -10.828 -23.047 14.227 1 64.69 413 GLY A N 1
ATOM 3285 C CA . GLY A 1 413 ? -11.242 -23.312 15.594 1 64.69 413 GLY A CA 1
ATOM 3286 C C . GLY A 1 413 ? -11.219 -24.781 15.953 1 64.69 413 GLY A C 1
ATOM 3287 O O . GLY A 1 413 ? -11.594 -25.172 17.062 1 64.69 413 GLY A O 1
ATOM 3288 N N . LEU A 1 414 ? -10.914 -25.625 15.062 1 62.69 414 LEU A N 1
ATOM 3289 C CA . LEU A 1 414 ? -10.891 -27.062 15.352 1 62.69 414 LEU A CA 1
ATOM 3290 C C . LEU A 1 414 ? -9.602 -27.438 16.062 1 62.69 414 LEU A C 1
ATOM 3292 O O . LEU A 1 414 ? -8.508 -27.203 15.562 1 62.69 414 LEU A O 1
ATOM 3296 N N . LEU A 1 415 ? -9.883 -27.594 17.344 1 52.81 415 LEU A N 1
ATOM 3297 C CA . LEU A 1 415 ? -8.758 -28.047 18.141 1 52.81 415 LEU A CA 1
ATOM 3298 C C . LEU A 1 415 ? -8.414 -29.5 17.812 1 52.81 415 LEU A C 1
ATOM 3300 O O . LEU A 1 415 ? -9.273 -30.25 17.328 1 52.81 415 LEU A O 1
ATOM 3304 N N . GLN A 1 416 ? -7.16 -29.75 17.953 1 50.38 416 GLN A N 1
ATOM 3305 C CA . GLN A 1 416 ? -6.719 -31.125 17.719 1 50.38 416 GLN A CA 1
ATOM 3306 C C . GLN A 1 416 ? -7.512 -32.125 18.562 1 50.38 416 GLN A C 1
ATOM 3308 O O . GLN A 1 416 ? -7.645 -31.938 19.781 1 50.38 416 GLN A O 1
ATOM 3313 N N . GLY A 1 417 ? -8.078 -32.969 17.922 1 53.31 417 GLY A N 1
ATOM 3314 C CA . GLY A 1 417 ? -8.797 -34.031 18.609 1 53.31 417 GLY A CA 1
ATOM 3315 C C . GLY A 1 417 ? -10.281 -33.781 18.719 1 53.31 417 GLY A C 1
ATOM 3316 O O . GLY A 1 417 ? -11.055 -34.656 19.109 1 53.31 417 GLY A O 1
ATOM 3317 N N . GLN A 1 418 ? -10.68 -32.531 18.484 1 61.81 418 GLN A N 1
ATOM 3318 C CA . GLN A 1 418 ? -12.109 -32.219 18.578 1 61.81 418 GLN A CA 1
ATOM 3319 C C . GLN A 1 418 ? -12.836 -32.594 17.297 1 61.81 418 GLN A C 1
ATOM 3321 O O . GLN A 1 418 ? -12.352 -32.312 16.203 1 61.81 418 GLN A O 1
ATOM 3326 N N . ALA A 1 419 ? -13.82 -33.375 17.578 1 68.25 419 ALA A N 1
ATOM 3327 C CA . ALA A 1 419 ? -14.617 -33.719 16.406 1 68.25 419 ALA A CA 1
ATOM 3328 C C . ALA A 1 419 ? -15.406 -32.531 15.883 1 68.25 419 ALA A C 1
ATOM 3330 O O . ALA A 1 419 ? -16.094 -31.859 16.641 1 68.25 419 ALA A O 1
ATOM 3331 N N . PRO A 1 420 ? -15.211 -32.25 14.688 1 80.38 420 PRO A N 1
ATOM 3332 C CA . PRO A 1 420 ? -15.953 -31.125 14.117 1 80.38 420 PRO A CA 1
ATOM 3333 C C . PRO A 1 420 ? -17.453 -31.391 14.039 1 80.38 420 PRO A C 1
ATOM 3335 O O . PRO A 1 420 ? -17.891 -32.531 14.047 1 80.38 420 PRO A O 1
ATOM 3338 N N . SER A 1 421 ? -18.25 -30.391 14.078 1 84.44 421 SER A N 1
ATOM 3339 C CA . SER A 1 421 ? -19.688 -30.469 13.898 1 84.44 421 SER A CA 1
ATOM 3340 C C . SER A 1 421 ? -20.047 -30.953 12.508 1 84.44 421 SER A C 1
ATOM 3342 O O . SER A 1 421 ? -19.219 -30.953 11.602 1 84.44 421 SER A O 1
ATOM 3344 N N . ALA A 1 422 ? -21.203 -31.469 12.383 1 84.31 422 ALA A N 1
ATOM 3345 C CA . ALA A 1 422 ? -21.672 -31.953 11.086 1 84.31 422 ALA A CA 1
ATOM 3346 C C . ALA A 1 422 ? -21.609 -30.844 10.039 1 84.31 422 ALA A C 1
ATOM 3348 O O . ALA A 1 422 ? -21.297 -31.094 8.867 1 84.31 422 ALA A O 1
ATOM 3349 N N . THR A 1 423 ? -21.938 -29.656 10.477 1 87.75 423 THR A N 1
ATOM 3350 C CA . THR A 1 423 ? -21.875 -28.516 9.57 1 87.75 423 THR A CA 1
ATOM 3351 C C . THR A 1 423 ? -20.453 -28.281 9.078 1 87.75 423 THR A C 1
ATOM 3353 O O . THR A 1 423 ? -20.234 -28.078 7.883 1 87.75 423 THR A O 1
ATOM 3356 N N . ARG A 1 424 ? -19.578 -28.422 9.945 1 86.94 424 ARG A N 1
ATOM 3357 C CA . ARG A 1 424 ? -18.188 -28.219 9.594 1 86.94 424 ARG A CA 1
ATOM 3358 C C . ARG A 1 424 ? -17.672 -29.344 8.703 1 86.94 424 ARG A C 1
ATOM 3360 O O . ARG A 1 424 ? -16.906 -29.094 7.773 1 86.94 424 ARG A O 1
ATOM 3367 N N . VAL A 1 425 ? -18.094 -30.5 9.016 1 87.62 425 VAL A N 1
ATOM 3368 C CA . VAL A 1 425 ? -17.672 -31.641 8.219 1 87.62 425 VAL A CA 1
ATOM 3369 C C . VAL A 1 425 ? -18.141 -31.469 6.777 1 87.62 425 VAL A C 1
ATOM 3371 O O . VAL A 1 425 ? -17.406 -31.75 5.836 1 87.62 425 VAL A O 1
ATOM 3374 N N . SER A 1 426 ? -19.359 -31.031 6.629 1 90.62 426 SER A N 1
ATOM 3375 C CA . SER A 1 426 ? -19.906 -30.828 5.293 1 90.62 426 SER A CA 1
ATOM 3376 C C . SER A 1 426 ? -19.109 -29.781 4.527 1 90.62 426 SER A C 1
ATOM 3378 O O . SER A 1 426 ? -18.812 -29.953 3.342 1 90.62 426 SER A O 1
ATOM 3380 N N . ILE A 1 427 ? -18.766 -28.719 5.195 1 93.56 427 ILE A N 1
ATOM 3381 C CA . ILE A 1 427 ? -18 -27.641 4.586 1 93.56 427 ILE A CA 1
ATOM 3382 C C . ILE A 1 427 ? -16.609 -28.141 4.199 1 93.56 427 ILE A C 1
ATOM 3384 O O . ILE A 1 427 ? -16.125 -27.859 3.1 1 93.56 427 ILE A O 1
ATOM 3388 N N . ILE A 1 428 ? -16.047 -28.938 5.078 1 90.56 428 ILE A N 1
ATOM 3389 C CA . ILE A 1 428 ? -14.695 -29.453 4.84 1 90.56 428 ILE A CA 1
ATOM 3390 C C . ILE A 1 428 ? -14.727 -30.469 3.701 1 90.56 428 ILE A C 1
ATOM 3392 O O . ILE A 1 428 ? -13.805 -30.531 2.891 1 90.56 428 ILE A O 1
ATOM 3396 N N . TYR A 1 429 ? -15.742 -31.234 3.66 1 91.19 429 TYR A N 1
ATOM 3397 C CA . TYR A 1 429 ? -15.898 -32.219 2.584 1 91.19 429 TYR A CA 1
ATOM 3398 C C . TYR A 1 429 ? -15.984 -31.516 1.23 1 91.19 429 TYR A C 1
ATOM 3400 O O . TYR A 1 429 ? -15.32 -31.922 0.274 1 91.19 429 TYR A O 1
ATOM 3408 N N . ASP A 1 430 ? -16.797 -30.469 1.171 1 94.25 430 ASP A N 1
ATOM 3409 C CA . ASP A 1 430 ? -16.922 -29.703 -0.062 1 94.25 430 ASP A CA 1
ATOM 3410 C C . ASP A 1 430 ? -15.594 -29.031 -0.424 1 94.25 430 ASP A C 1
ATOM 3412 O O . ASP A 1 430 ? -15.273 -28.875 -1.604 1 94.25 430 ASP A O 1
ATOM 3416 N N . CYS A 1 431 ? -14.922 -28.578 0.582 1 94.19 431 CYS A N 1
ATOM 3417 C CA . CYS A 1 431 ? -13.602 -28 0.374 1 94.19 431 CYS A CA 1
ATOM 3418 C C . CYS A 1 431 ? -12.656 -29 -0.286 1 94.19 431 CYS A C 1
ATOM 3420 O O . CYS A 1 431 ? -12.023 -28.688 -1.296 1 94.19 431 CYS A O 1
ATOM 3422 N N . PHE A 1 432 ? -12.641 -30.172 0.233 1 92.31 432 PHE A N 1
ATOM 3423 C CA . PHE A 1 432 ? -11.758 -31.219 -0.286 1 92.31 432 PHE A CA 1
ATOM 3424 C C . PHE A 1 432 ? -12.117 -31.547 -1.729 1 92.31 432 PHE A C 1
ATOM 3426 O O . PHE A 1 432 ? -11.227 -31.703 -2.574 1 92.31 432 PHE A O 1
ATOM 3433 N N . ASN A 1 433 ? -13.352 -31.641 -1.994 1 92.81 433 ASN A N 1
ATOM 3434 C CA . ASN A 1 433 ? -13.797 -31.969 -3.348 1 92.81 433 ASN A CA 1
ATOM 3435 C C . ASN A 1 433 ? -13.383 -30.875 -4.344 1 92.81 433 ASN A C 1
ATOM 3437 O O . ASN A 1 433 ? -12.992 -31.188 -5.469 1 92.81 433 ASN A O 1
ATOM 3441 N N . SER A 1 434 ? -13.516 -29.641 -3.941 1 95.94 434 SER A N 1
ATOM 3442 C CA . SER A 1 434 ? -13.117 -28.531 -4.797 1 95.94 434 SER A CA 1
ATOM 3443 C C . SER A 1 434 ? -11.617 -28.547 -5.051 1 95.94 434 SER A C 1
ATOM 3445 O O . SER A 1 434 ? -11.164 -28.281 -6.172 1 95.94 434 SER A O 1
ATOM 3447 N N . ILE A 1 435 ? -10.906 -28.875 -4.078 1 95.5 435 ILE A N 1
ATOM 3448 C CA . ILE A 1 435 ? -9.445 -28.891 -4.184 1 95.5 435 ILE A CA 1
ATOM 3449 C C . ILE A 1 435 ? -9.016 -30.031 -5.105 1 95.5 435 ILE A C 1
ATOM 3451 O O . ILE A 1 435 ? -8.07 -29.891 -5.883 1 95.5 435 ILE A O 1
ATOM 3455 N N . MET A 1 436 ? -9.68 -31.156 -4.961 1 93.56 436 MET A N 1
ATOM 3456 C CA . MET A 1 436 ? -9.367 -32.281 -5.824 1 93.56 436 MET A CA 1
ATOM 3457 C C . MET A 1 436 ? -9.547 -31.922 -7.293 1 93.56 436 MET A C 1
ATOM 3459 O O . MET A 1 436 ? -8.734 -32.281 -8.141 1 93.56 436 MET A O 1
ATOM 3463 N N . LYS A 1 437 ? -10.602 -31.188 -7.52 1 95.06 437 LYS A N 1
ATOM 3464 C CA . LYS A 1 437 ? -10.836 -30.75 -8.891 1 95.06 437 LYS A CA 1
ATOM 3465 C C . LYS A 1 437 ? -9.75 -29.781 -9.344 1 95.06 437 LYS A C 1
ATOM 3467 O O . LYS A 1 437 ? -9.266 -29.859 -10.477 1 95.06 437 LYS A O 1
ATOM 3472 N N . PHE A 1 438 ? -9.383 -28.859 -8.5 1 96.88 438 PHE A N 1
ATOM 3473 C CA . PHE A 1 438 ? -8.32 -27.906 -8.789 1 96.88 438 PHE A CA 1
ATOM 3474 C C . PHE A 1 438 ? -7.008 -28.625 -9.094 1 96.88 438 PHE A C 1
ATOM 3476 O O . PHE A 1 438 ? -6.344 -28.328 -10.086 1 96.88 438 PHE A O 1
ATOM 3483 N N . LEU A 1 439 ? -6.645 -29.594 -8.227 1 95.69 439 LEU A N 1
ATOM 3484 C CA . LEU A 1 439 ? -5.383 -30.312 -8.383 1 95.69 439 LEU A CA 1
ATOM 3485 C C . LEU A 1 439 ? -5.406 -31.188 -9.625 1 95.69 439 LEU A C 1
ATOM 3487 O O . LEU A 1 439 ? -4.379 -31.375 -10.281 1 95.69 439 LEU A O 1
ATOM 3491 N N . SER A 1 440 ? -6.547 -31.75 -9.914 1 94.69 440 SER A N 1
ATOM 3492 C CA . SER A 1 440 ? -6.672 -32.531 -11.125 1 94.69 440 SER A CA 1
ATOM 3493 C C . SER A 1 440 ? -6.391 -31.703 -12.367 1 94.69 440 SER A C 1
ATOM 3495 O O . SER A 1 440 ? -5.754 -32.188 -13.312 1 94.69 440 SER A O 1
ATOM 3497 N N . LEU A 1 441 ? -6.852 -30.469 -12.383 1 93.94 441 LEU A N 1
ATOM 3498 C CA . LEU A 1 441 ? -6.59 -29.562 -13.492 1 93.94 441 LEU A CA 1
ATOM 3499 C C . LEU A 1 441 ? -5.102 -29.25 -13.602 1 93.94 441 LEU A C 1
ATOM 3501 O O . LEU A 1 441 ? -4.562 -29.141 -14.703 1 93.94 441 LEU A O 1
ATOM 3505 N N . ALA A 1 442 ? -4.473 -29.094 -12.492 1 94.44 442 ALA A N 1
ATOM 3506 C CA . ALA A 1 442 ? -3.031 -28.844 -12.469 1 94.44 442 ALA A CA 1
ATOM 3507 C C . ALA A 1 442 ? -2.262 -30.031 -13.016 1 94.44 442 ALA A C 1
ATOM 3509 O O . ALA A 1 442 ? -1.283 -29.875 -13.75 1 94.44 442 ALA A O 1
ATOM 3510 N N . LEU A 1 443 ? -2.705 -31.234 -12.695 1 93.31 443 LEU A N 1
ATOM 3511 C CA . LEU A 1 443 ? -2.037 -32.469 -13.117 1 93.31 443 LEU A CA 1
ATOM 3512 C C . LEU A 1 443 ? -2.232 -32.719 -14.609 1 93.31 443 LEU A C 1
ATOM 3514 O O . LEU A 1 443 ? -1.434 -33.406 -15.234 1 93.31 443 LEU A O 1
ATOM 3518 N N . GLU A 1 444 ? -3.279 -32.094 -15.164 1 91.69 444 GLU A N 1
ATOM 3519 C CA . GLU A 1 444 ? -3.557 -32.25 -16.594 1 91.69 444 GLU A CA 1
ATOM 3520 C C . GLU A 1 444 ? -2.635 -31.375 -17.422 1 91.69 444 GLU A C 1
ATOM 3522 O O . GLU A 1 444 ? -2.484 -31.594 -18.625 1 91.69 444 GLU A O 1
ATOM 3527 N N . SER A 1 445 ? -1.982 -30.453 -16.828 1 91.94 445 SER A N 1
ATOM 3528 C CA . SER A 1 445 ? -1.104 -29.531 -17.562 1 91.94 445 SER A CA 1
ATOM 3529 C C . SER A 1 445 ? 0.213 -30.203 -17.922 1 91.94 445 SER A C 1
ATOM 3531 O O . SER A 1 445 ? 0.737 -31.016 -17.156 1 91.94 445 SER A O 1
ATOM 3533 N N . SER A 1 446 ? 0.721 -29.922 -19.141 1 93.19 446 SER A N 1
ATOM 3534 C CA . SER A 1 446 ? 2.01 -30.453 -19.562 1 93.19 446 SER A CA 1
ATOM 3535 C C . SER A 1 446 ? 3.16 -29.797 -18.812 1 93.19 446 SER A C 1
ATOM 3537 O O . SER A 1 446 ? 2.982 -28.75 -18.203 1 93.19 446 SER A O 1
ATOM 3539 N N . LEU A 1 447 ? 4.316 -30.422 -18.844 1 93.38 447 LEU A N 1
ATOM 3540 C CA . LEU A 1 447 ? 5.496 -29.875 -18.172 1 93.38 447 LEU A CA 1
ATOM 3541 C C . LEU A 1 447 ? 5.875 -28.531 -18.766 1 93.38 447 LEU A C 1
ATOM 3543 O O . LEU A 1 447 ? 6.32 -27.641 -18.031 1 93.38 447 LEU A O 1
ATOM 3547 N N . GLU A 1 448 ? 5.672 -28.375 -20.047 1 92.31 448 GLU A N 1
ATOM 3548 C CA . GLU A 1 448 ? 5.969 -27.109 -20.719 1 92.31 448 GLU A CA 1
ATOM 3549 C C . GLU A 1 448 ? 5.039 -26 -20.25 1 92.31 448 GLU A C 1
ATOM 3551 O O . GLU A 1 448 ? 5.473 -24.859 -20.062 1 92.31 448 GLU A O 1
ATOM 3556 N N . ASP A 1 449 ? 3.826 -26.406 -20.047 1 93.81 449 ASP A N 1
ATOM 3557 C CA . ASP A 1 449 ? 2.855 -25.453 -19.547 1 93.81 449 ASP A CA 1
ATOM 3558 C C . ASP A 1 449 ? 3.174 -25.047 -18.109 1 93.81 449 ASP A C 1
ATOM 3560 O O . ASP A 1 449 ? 3.074 -23.875 -17.734 1 93.81 449 ASP A O 1
ATOM 3564 N N . LEU A 1 450 ? 3.551 -26 -17.328 1 95.12 450 LEU A N 1
ATOM 3565 C CA . LEU A 1 450 ? 3.873 -25.766 -15.93 1 95.12 450 LEU A CA 1
ATOM 3566 C C . LEU A 1 450 ? 5.082 -24.844 -15.805 1 95.12 450 LEU A C 1
ATOM 3568 O O . LEU A 1 450 ? 5.156 -24.031 -14.875 1 95.12 450 LEU A O 1
ATOM 3572 N N . ALA A 1 451 ? 5.992 -24.969 -16.734 1 94.56 451 ALA A N 1
ATOM 3573 C CA . ALA A 1 451 ? 7.176 -24.109 -16.734 1 94.56 451 ALA A CA 1
ATOM 3574 C C . ALA A 1 451 ? 6.805 -22.656 -16.984 1 94.56 451 ALA A C 1
ATOM 3576 O O . ALA A 1 451 ? 7.516 -21.75 -16.547 1 94.56 451 ALA A O 1
ATOM 3577 N N . ASP A 1 452 ? 5.66 -22.469 -17.625 1 96.12 452 ASP A N 1
ATOM 3578 C CA . ASP A 1 452 ? 5.203 -21.125 -17.984 1 96.12 452 ASP A CA 1
ATOM 3579 C C . ASP A 1 452 ? 4.336 -20.531 -16.875 1 96.12 452 ASP A C 1
ATOM 3581 O O . ASP A 1 452 ? 4.035 -19.328 -16.891 1 96.12 452 ASP A O 1
ATOM 3585 N N . TRP A 1 453 ? 4 -21.328 -15.883 1 96.25 453 TRP A N 1
ATOM 3586 C CA . TRP A 1 453 ? 3.135 -20.891 -14.797 1 96.25 453 TRP A CA 1
ATOM 3587 C C . TRP A 1 453 ? 3.787 -19.75 -14.016 1 96.25 453 TRP A C 1
ATOM 3589 O O . TRP A 1 453 ? 5.016 -19.656 -13.953 1 96.25 453 TRP A O 1
ATOM 3599 N N . THR A 1 454 ? 2.951 -18.906 -13.555 1 95.69 454 THR A N 1
ATOM 3600 C CA . THR A 1 454 ? 3.434 -17.781 -12.75 1 95.69 454 THR A CA 1
ATOM 3601 C C . THR A 1 454 ? 3.639 -18.203 -11.297 1 95.69 454 THR A C 1
ATOM 3603 O O . THR A 1 454 ? 3.264 -19.312 -10.906 1 95.69 454 THR A O 1
ATOM 3606 N N . ALA A 1 455 ? 4.293 -17.312 -10.539 1 92.69 455 ALA A N 1
ATOM 3607 C CA . ALA A 1 455 ? 4.496 -17.547 -9.117 1 92.69 455 ALA A CA 1
ATOM 3608 C C . ALA A 1 455 ? 3.166 -17.719 -8.391 1 92.69 455 ALA A C 1
ATOM 3610 O O . ALA A 1 455 ? 3.064 -18.516 -7.453 1 92.69 455 ALA A O 1
ATOM 3611 N N . VAL A 1 456 ? 2.182 -17.062 -8.828 1 90.88 456 VAL A N 1
ATOM 3612 C CA . VAL A 1 456 ? 0.859 -17.125 -8.219 1 90.88 456 VAL A CA 1
ATOM 3613 C C . VAL A 1 456 ? 0.249 -18.5 -8.445 1 90.88 456 VAL A C 1
ATOM 3615 O O . VAL A 1 456 ? -0.391 -19.062 -7.551 1 90.88 456 VAL A O 1
ATOM 3618 N N . ASP A 1 457 ? 0.444 -19.047 -9.594 1 93.44 457 ASP A N 1
ATOM 3619 C CA . ASP A 1 457 ? -0.065 -20.375 -9.914 1 93.44 457 ASP A CA 1
ATOM 3620 C C . ASP A 1 457 ? 0.555 -21.438 -9 1 93.44 457 ASP A C 1
ATOM 3622 O O . ASP A 1 457 ? -0.155 -22.281 -8.445 1 93.44 457 ASP A O 1
ATOM 3626 N N . TRP A 1 458 ? 1.801 -21.344 -8.867 1 92.88 458 TRP A N 1
ATOM 3627 C CA . TRP A 1 458 ? 2.496 -22.328 -8.047 1 92.88 458 TRP A CA 1
ATOM 3628 C C . TRP A 1 458 ? 2.125 -22.188 -6.578 1 92.88 458 TRP A C 1
ATOM 3630 O O . TRP A 1 458 ? 1.998 -23.172 -5.859 1 92.88 458 TRP A O 1
ATOM 3640 N N . ARG A 1 459 ? 1.981 -20.969 -6.184 1 90.12 459 ARG A N 1
ATOM 3641 C CA . ARG A 1 459 ? 1.55 -20.75 -4.809 1 90.12 459 ARG A CA 1
ATOM 3642 C C . ARG A 1 459 ? 0.146 -21.297 -4.582 1 90.12 459 ARG A C 1
ATOM 3644 O O . ARG A 1 459 ? -0.167 -21.781 -3.494 1 90.12 459 ARG A O 1
ATOM 3651 N N . SER A 1 460 ? -0.681 -21.156 -5.543 1 91.75 460 SER A N 1
ATOM 3652 C CA . SER A 1 460 ? -2.035 -21.703 -5.449 1 91.75 460 SER A CA 1
ATOM 3653 C C . SER A 1 460 ? -2.021 -23.219 -5.32 1 91.75 460 SER A C 1
ATOM 3655 O O . SER A 1 460 ? -2.82 -23.781 -4.578 1 91.75 460 SER A O 1
ATOM 3657 N N . VAL A 1 461 ? -1.146 -23.859 -6.023 1 93.69 461 VAL A N 1
ATOM 3658 C CA . VAL A 1 461 ? -1.021 -25.312 -5.934 1 93.69 461 VAL A CA 1
ATOM 3659 C C . VAL A 1 461 ? -0.565 -25.703 -4.527 1 93.69 461 VAL A C 1
ATOM 3661 O O . VAL A 1 461 ? -1.104 -26.641 -3.934 1 93.69 461 VAL A O 1
ATOM 3664 N N . ASN A 1 462 ? 0.385 -25 -4.113 1 90.5 462 ASN A N 1
ATOM 3665 C CA . ASN A 1 462 ? 0.873 -25.281 -2.768 1 90.5 462 ASN A CA 1
ATOM 3666 C C . ASN A 1 462 ? -0.224 -25.094 -1.723 1 90.5 462 ASN A C 1
ATOM 3668 O O . ASN A 1 462 ? -0.343 -25.906 -0.794 1 90.5 462 ASN A O 1
ATOM 3672 N N . PHE A 1 463 ? -0.91 -24.094 -1.884 1 88.81 463 PHE A N 1
ATOM 3673 C CA . PHE A 1 463 ? -2.031 -23.828 -0.988 1 88.81 463 PHE A CA 1
ATOM 3674 C C . PHE A 1 463 ? -3.051 -24.953 -1.058 1 88.81 463 PHE A C 1
ATOM 3676 O O . PHE A 1 463 ? -3.551 -25.422 -0.027 1 88.81 463 PHE A O 1
ATOM 3683 N N . ALA A 1 464 ? -3.352 -25.359 -2.191 1 92.62 464 ALA A N 1
ATOM 3684 C CA . ALA A 1 464 ? -4.309 -26.453 -2.398 1 92.62 464 ALA A CA 1
ATOM 3685 C C . ALA A 1 464 ? -3.826 -27.734 -1.743 1 92.62 464 ALA A C 1
ATOM 3687 O O . ALA A 1 464 ? -4.617 -28.469 -1.146 1 92.62 464 ALA A O 1
ATOM 3688 N N . ILE A 1 465 ? -2.627 -27.984 -1.83 1 91.81 465 ILE A N 1
ATOM 3689 C CA . ILE A 1 465 ? -2.055 -29.203 -1.249 1 91.81 465 ILE A CA 1
ATOM 3690 C C . ILE A 1 465 ? -2.158 -29.141 0.273 1 91.81 465 ILE A C 1
ATOM 3692 O O . ILE A 1 465 ? -2.549 -30.109 0.915 1 91.81 465 ILE A O 1
ATOM 3696 N N . MET A 1 466 ? -1.864 -28.047 0.752 1 88.06 466 MET A N 1
ATOM 3697 C CA . MET A 1 466 ? -1.96 -27.875 2.197 1 88.06 466 MET A CA 1
ATOM 3698 C C . MET A 1 466 ? -3.396 -28.062 2.676 1 88.06 466 MET A C 1
ATOM 3700 O O . MET A 1 466 ? -3.643 -28.766 3.656 1 88.06 466 MET A O 1
ATOM 3704 N N . LEU A 1 467 ? -4.242 -27.438 2.014 1 88.88 467 LEU A N 1
ATOM 3705 C CA . LEU A 1 467 ? -5.652 -27.484 2.377 1 88.88 467 LEU A CA 1
ATOM 3706 C C . LEU A 1 467 ? -6.195 -28.906 2.219 1 88.88 467 LEU A C 1
ATOM 3708 O O . LEU A 1 467 ? -6.992 -29.359 3.043 1 88.88 467 LEU A O 1
ATOM 3712 N N . SER A 1 468 ? -5.809 -29.609 1.218 1 91.12 468 SER A N 1
ATOM 3713 C CA . SER A 1 468 ? -6.277 -30.969 0.969 1 91.12 468 SER A CA 1
ATOM 3714 C C . SER A 1 468 ? -5.758 -31.938 2.027 1 91.12 468 SER A C 1
ATOM 3716 O O . SER A 1 468 ? -6.488 -32.812 2.486 1 91.12 468 SER A O 1
ATOM 3718 N N . THR A 1 469 ? -4.547 -31.766 2.404 1 86.81 469 THR A N 1
ATOM 3719 C CA . THR A 1 469 ? -3.945 -32.625 3.408 1 86.81 469 THR A CA 1
ATOM 3720 C C . THR A 1 469 ? -4.648 -32.469 4.754 1 86.81 469 THR A C 1
ATOM 3722 O O . THR A 1 469 ? -5.031 -33.469 5.383 1 86.81 469 THR A O 1
ATOM 3725 N N . LYS A 1 470 ? -4.875 -31.281 5.062 1 84.75 470 LYS A N 1
ATOM 3726 C CA . LYS A 1 470 ? -5.539 -31.016 6.336 1 84.75 470 LYS A CA 1
ATOM 3727 C C . LYS A 1 470 ? -6.992 -31.484 6.305 1 84.75 470 LYS A C 1
ATOM 3729 O O . LYS A 1 470 ? -7.488 -32.062 7.277 1 84.75 470 LYS A O 1
ATOM 3734 N N . SER A 1 471 ? -7.637 -31.125 5.301 1 86.69 471 SER A N 1
ATOM 3735 C CA . SER A 1 471 ? -9.031 -31.547 5.152 1 86.69 471 SER A CA 1
ATOM 3736 C C . SER A 1 471 ? -9.156 -33.062 5.195 1 86.69 471 SER A C 1
ATOM 3738 O O . SER A 1 471 ? -10.078 -33.594 5.816 1 86.69 471 SER A O 1
ATOM 3740 N N . SER A 1 472 ? -8.227 -33.688 4.578 1 86.75 472 SER A N 1
ATOM 3741 C CA . SER A 1 472 ? -8.234 -35.156 4.562 1 86.75 472 SER A CA 1
ATOM 3742 C C . SER A 1 472 ? -8.039 -35.719 5.961 1 86.75 472 SER A C 1
ATOM 3744 O O . SER A 1 472 ? -8.727 -36.688 6.359 1 86.75 472 SER A O 1
ATOM 3746 N N . ILE A 1 473 ? -7.137 -35.156 6.676 1 81.81 473 ILE A N 1
ATOM 3747 C CA . ILE A 1 473 ? -6.832 -35.625 8.023 1 81.81 473 ILE A CA 1
ATOM 3748 C C . ILE A 1 473 ? -8.055 -35.469 8.914 1 81.81 473 ILE A C 1
ATOM 3750 O O . ILE A 1 473 ? -8.422 -36.375 9.656 1 81.81 473 ILE A O 1
ATOM 3754 N N . ILE A 1 474 ? -8.672 -34.344 8.805 1 81.06 474 ILE A N 1
ATOM 3755 C CA . ILE A 1 474 ? -9.812 -34.062 9.656 1 81.06 474 ILE A CA 1
ATOM 3756 C C . ILE A 1 474 ? -11 -34.938 9.266 1 81.06 474 ILE A C 1
ATOM 3758 O O . ILE A 1 474 ? -11.703 -35.469 10.133 1 81.06 474 ILE A O 1
ATOM 3762 N N . LEU A 1 475 ? -11.258 -35.125 8.031 1 83.88 475 LEU A N 1
ATOM 3763 C CA . LEU A 1 475 ? -12.359 -35.938 7.551 1 83.88 475 LEU A CA 1
ATOM 3764 C C . LEU A 1 475 ? -12.141 -37.406 7.934 1 83.88 475 LEU A C 1
ATOM 3766 O O . LEU A 1 475 ? -13.094 -38.094 8.281 1 83.88 475 LEU A O 1
ATOM 3770 N N . ASP A 1 476 ? -10.922 -37.812 7.918 1 78.75 476 ASP A N 1
ATOM 3771 C CA . ASP A 1 476 ? -10.602 -39.188 8.25 1 78.75 476 ASP A CA 1
ATOM 3772 C C . ASP A 1 476 ? -10.734 -39.438 9.75 1 78.75 476 ASP A C 1
ATOM 3774 O O . ASP A 1 476 ? -11.055 -40.562 10.172 1 78.75 476 ASP A O 1
ATOM 3778 N N . SER A 1 477 ? -10.453 -38.406 10.484 1 73.38 477 SER A N 1
ATOM 3779 C CA . SER A 1 477 ? -10.617 -38.531 11.93 1 73.38 477 SER A CA 1
ATOM 3780 C C . SER A 1 477 ? -12.094 -38.531 12.312 1 73.38 477 SER A C 1
ATOM 3782 O O . SER A 1 477 ? -12.477 -39.125 13.328 1 73.38 477 SER A O 1
ATOM 3784 N N . ALA A 1 478 ? -12.852 -37.906 11.57 1 72.94 478 ALA A N 1
ATOM 3785 C CA . ALA A 1 478 ? -14.273 -37.781 11.891 1 72.94 478 ALA A CA 1
ATOM 3786 C C . ALA A 1 478 ? -15.047 -39 11.422 1 72.94 478 ALA A C 1
ATOM 3788 O O . ALA A 1 478 ? -15.977 -39.469 12.094 1 72.94 478 ALA A O 1
ATOM 3789 N N . TYR A 1 479 ? -14.75 -39.469 10.203 1 65.94 479 TYR A N 1
ATOM 3790 C CA . TYR A 1 479 ? -15.5 -40.594 9.68 1 65.94 479 TYR A CA 1
ATOM 3791 C C . TYR A 1 479 ? -14.555 -41.656 9.109 1 65.94 479 TYR A C 1
ATOM 3793 O O . TYR A 1 479 ? -13.773 -41.375 8.195 1 65.94 479 TYR A O 1
ATOM 3801 N N . ALA A 1 480 ? -14.219 -42.719 9.977 1 60.06 480 ALA A N 1
ATOM 3802 C CA . ALA A 1 480 ? -13.43 -43.812 9.445 1 60.06 480 ALA A CA 1
ATOM 3803 C C . ALA A 1 480 ? -14.211 -44.594 8.391 1 60.06 480 ALA A C 1
ATOM 3805 O O . ALA A 1 480 ? -15.289 -45.094 8.664 1 60.06 480 ALA A O 1
ATOM 3806 N N . SER A 1 481 ? -14.141 -44.156 7.082 1 63.59 481 SER A N 1
ATOM 3807 C CA . SER A 1 481 ? -14.883 -44.875 6.059 1 63.59 481 SER A CA 1
ATOM 3808 C C . SER A 1 481 ? -13.969 -45.312 4.91 1 63.59 481 SER A C 1
ATOM 3810 O O . SER A 1 481 ? -12.797 -44.906 4.867 1 63.59 481 SER A O 1
ATOM 3812 N N . THR A 1 482 ? -14.414 -46.281 4.219 1 63.88 482 THR A N 1
ATOM 3813 C CA . THR A 1 482 ? -13.789 -46.688 2.961 1 63.88 482 THR A CA 1
ATOM 3814 C C . THR A 1 482 ? -13.438 -45.469 2.119 1 63.88 482 THR A C 1
ATOM 3816 O O . THR A 1 482 ? -12.43 -45.438 1.414 1 63.88 482 THR A O 1
ATOM 3819 N N . GLU A 1 483 ? -14.18 -44.469 2.223 1 75 483 GLU A N 1
ATOM 3820 C CA . GLU A 1 483 ? -13.953 -43.25 1.49 1 75 483 GLU A CA 1
ATOM 3821 C C . GLU A 1 483 ? -12.672 -42.531 1.957 1 75 483 GLU A C 1
ATOM 3823 O O . GLU A 1 483 ? -11.984 -41.906 1.162 1 75 483 GLU A O 1
ATOM 3828 N N . ALA A 1 484 ? -12.367 -42.812 3.15 1 74.75 484 ALA A N 1
ATOM 3829 C CA . ALA A 1 484 ? -11.156 -42.219 3.725 1 74.75 484 ALA A CA 1
ATOM 3830 C C . ALA A 1 484 ? -9.906 -42.812 3.068 1 74.75 484 ALA A C 1
ATOM 3832 O O . ALA A 1 484 ? -8.969 -42.062 2.752 1 74.75 484 ALA A O 1
ATOM 3833 N N . SER A 1 485 ? -9.977 -44.094 2.832 1 73.44 485 SER A N 1
ATOM 3834 C CA . SER A 1 485 ? -8.844 -44.75 2.201 1 73.44 485 SER A CA 1
ATOM 3835 C C . SER A 1 485 ? -8.656 -44.281 0.764 1 73.44 485 SER A C 1
ATOM 3837 O O . SER A 1 485 ? -7.523 -44.094 0.309 1 73.44 485 SER A O 1
ATOM 3839 N N . GLN A 1 486 ? -9.75 -44.094 0.051 1 79.62 486 GLN A N 1
ATOM 3840 C CA . GLN A 1 486 ? -9.68 -43.625 -1.335 1 79.62 486 GLN A CA 1
ATOM 3841 C C . GLN A 1 486 ? -9.141 -42.219 -1.424 1 79.62 486 GLN A C 1
ATOM 3843 O O . GLN A 1 486 ? -8.328 -41.906 -2.299 1 79.62 486 GLN A O 1
ATOM 3848 N N . ARG A 1 487 ? -9.602 -41.438 -0.561 1 84.19 487 ARG A N 1
ATOM 3849 C CA . ARG A 1 487 ? -9.117 -40.062 -0.513 1 84.19 487 ARG A CA 1
ATOM 3850 C C . ARG A 1 487 ? -7.617 -40 -0.226 1 84.19 487 ARG A C 1
ATOM 3852 O O . ARG A 1 487 ? -6.879 -39.25 -0.866 1 84.19 487 ARG A O 1
ATOM 3859 N N . ALA A 1 488 ? -7.234 -40.781 0.666 1 82.56 488 ALA A N 1
ATOM 3860 C CA . ALA A 1 488 ? -5.828 -40.844 1.058 1 82.56 488 ALA A CA 1
ATOM 3861 C C . ALA A 1 488 ? -4.957 -41.344 -0.091 1 82.56 488 ALA A C 1
ATOM 3863 O O . ALA A 1 488 ? -3.867 -40.812 -0.326 1 82.56 488 ALA A O 1
ATOM 3864 N N . ALA A 1 489 ? -5.465 -42.375 -0.708 1 85.19 489 ALA A N 1
ATOM 3865 C CA . ALA A 1 489 ? -4.715 -42.938 -1.83 1 85.19 489 ALA A CA 1
ATOM 3866 C C . ALA A 1 489 ? -4.586 -41.938 -2.961 1 85.19 489 ALA A C 1
ATOM 3868 O O . ALA A 1 489 ? -3.531 -41.844 -3.594 1 85.19 489 ALA A O 1
ATOM 3869 N N . TRP A 1 490 ? -5.617 -41.281 -3.252 1 89.12 490 TRP A N 1
ATOM 3870 C CA . TRP A 1 490 ? -5.59 -40.281 -4.312 1 89.12 490 TRP A CA 1
ATOM 3871 C C . TRP A 1 490 ? -4.605 -39.188 -3.979 1 89.12 490 TRP A C 1
ATOM 3873 O O . TRP A 1 490 ? -3.84 -38.75 -4.84 1 89.12 490 TRP A O 1
ATOM 3883 N N . LEU A 1 491 ? -4.723 -38.656 -2.783 1 90.19 491 LEU A N 1
ATOM 3884 C CA . LEU A 1 491 ? -3.832 -37.594 -2.363 1 90.19 491 LEU A CA 1
ATOM 3885 C C . LEU A 1 491 ? -2.373 -38 -2.443 1 90.19 491 LEU A C 1
ATOM 3887 O O . LEU A 1 491 ? -1.51 -37.25 -2.852 1 90.19 491 LEU A O 1
ATOM 3891 N N . ASP A 1 492 ? -2.148 -39.219 -2.098 1 89.19 492 ASP A N 1
ATOM 3892 C CA . ASP A 1 492 ? -0.797 -39.781 -2.156 1 89.19 492 ASP A CA 1
ATOM 3893 C C . ASP A 1 492 ? -0.271 -39.781 -3.59 1 89.19 492 ASP A C 1
ATOM 3895 O O . ASP A 1 492 ? 0.857 -39.375 -3.848 1 89.19 492 ASP A O 1
ATOM 3899 N N . LYS A 1 493 ? -1.087 -40.281 -4.438 1 90.88 493 LYS A N 1
ATOM 3900 C CA . LYS A 1 493 ? -0.698 -40.344 -5.844 1 90.88 493 LYS A CA 1
ATOM 3901 C C . LYS A 1 493 ? -0.513 -38.938 -6.418 1 90.88 493 LYS A C 1
ATOM 3903 O O . LYS A 1 493 ? 0.392 -38.688 -7.223 1 90.88 493 LYS A O 1
ATOM 3908 N N . CYS A 1 494 ? -1.397 -38.062 -6.082 1 92.62 494 CYS A N 1
ATOM 3909 C CA . CYS A 1 494 ? -1.328 -36.656 -6.531 1 92.62 494 CYS A CA 1
ATOM 3910 C C . CYS A 1 494 ? -0.023 -36 -6.086 1 92.62 494 CYS A C 1
ATOM 3912 O O . CYS A 1 494 ? 0.665 -35.375 -6.891 1 92.62 494 CYS A O 1
ATOM 3914 N N . LEU A 1 495 ? 0.361 -36.188 -4.836 1 92.62 495 LEU A N 1
ATOM 3915 C CA . LEU A 1 495 ? 1.575 -35.594 -4.281 1 92.62 495 LEU A CA 1
ATOM 3916 C C . LEU A 1 495 ? 2.816 -36.188 -4.945 1 92.62 495 LEU A C 1
ATOM 3918 O O . LEU A 1 495 ? 3.781 -35.469 -5.215 1 92.62 495 LEU A O 1
ATOM 3922 N N . ASP A 1 496 ? 2.746 -37.469 -5.254 1 93.12 496 ASP A N 1
ATOM 3923 C CA . ASP A 1 496 ? 3.867 -38.125 -5.938 1 93.12 496 ASP A CA 1
ATOM 3924 C C . ASP A 1 496 ? 4.074 -37.5 -7.328 1 93.12 496 ASP A C 1
ATOM 3926 O O . ASP A 1 496 ? 5.207 -37.219 -7.719 1 93.12 496 ASP A O 1
ATOM 3930 N N . THR A 1 497 ? 2.99 -37.406 -8.016 1 94.69 497 THR A N 1
ATOM 3931 C CA . THR A 1 497 ? 3.068 -36.875 -9.375 1 94.69 497 THR A CA 1
ATOM 3932 C C . THR A 1 497 ? 3.557 -35.438 -9.367 1 94.69 497 THR A C 1
ATOM 3934 O O . THR A 1 497 ? 4.398 -35.062 -10.188 1 94.69 497 THR A O 1
ATOM 3937 N N . LEU A 1 498 ? 3.025 -34.625 -8.508 1 94.06 498 LEU A N 1
ATOM 3938 C CA . LEU A 1 498 ? 3.426 -33.25 -8.422 1 94.06 498 LEU A CA 1
ATOM 3939 C C . LEU A 1 498 ? 4.887 -33.125 -7.996 1 94.06 498 LEU A C 1
ATOM 3941 O O . LEU A 1 498 ? 5.609 -32.25 -8.492 1 94.06 498 LEU A O 1
ATOM 3945 N N . CYS A 1 499 ? 5.316 -33.938 -7.082 1 93.56 499 CYS A N 1
ATOM 3946 C CA . CYS A 1 499 ? 6.715 -33.969 -6.668 1 93.56 499 CYS A CA 1
ATOM 3947 C C . CYS A 1 499 ? 7.629 -34.281 -7.844 1 93.56 499 CYS A C 1
ATOM 3949 O O . CYS A 1 499 ? 8.68 -33.656 -8.008 1 93.56 499 CYS A O 1
ATOM 3951 N N . GLN A 1 500 ? 7.219 -35.25 -8.586 1 94.44 500 GLN A N 1
ATOM 3952 C CA . GLN A 1 500 ? 8 -35.625 -9.75 1 94.44 500 GLN A CA 1
ATOM 3953 C C . GLN A 1 500 ? 8.094 -34.469 -10.75 1 94.44 500 GLN A C 1
ATOM 3955 O O . GLN A 1 500 ? 9.156 -34.219 -11.32 1 94.44 500 GLN A O 1
ATOM 3960 N N . ARG A 1 501 ? 6.992 -33.812 -11 1 94.69 501 ARG A N 1
ATOM 3961 C CA . ARG A 1 501 ? 6.984 -32.656 -11.906 1 94.69 501 ARG A CA 1
ATOM 3962 C C . ARG A 1 501 ? 7.879 -31.531 -11.383 1 94.69 501 ARG A C 1
ATOM 3964 O O . ARG A 1 501 ? 8.602 -30.906 -12.156 1 94.69 501 ARG A O 1
ATOM 3971 N N . ALA A 1 502 ? 7.773 -31.266 -10.109 1 93.88 502 ALA A N 1
ATOM 3972 C CA . ALA A 1 502 ? 8.617 -30.234 -9.5 1 93.88 502 ALA A CA 1
ATOM 3973 C C . ALA A 1 502 ? 10.094 -30.594 -9.641 1 93.88 502 ALA A C 1
ATOM 3975 O O . ALA A 1 502 ? 10.93 -29.734 -9.906 1 93.88 502 ALA A O 1
ATOM 3976 N N . GLN A 1 503 ? 10.422 -31.859 -9.484 1 93.5 503 GLN A N 1
ATOM 3977 C CA . GLN A 1 503 ? 11.797 -32.312 -9.625 1 93.5 503 GLN A CA 1
ATOM 3978 C C . GLN A 1 503 ? 12.281 -32.188 -11.07 1 93.5 503 GLN A C 1
ATOM 3980 O O . GLN A 1 503 ? 13.445 -31.859 -11.305 1 93.5 503 GLN A O 1
ATOM 3985 N N . GLU A 1 504 ? 11.414 -32.469 -11.938 1 94.31 504 GLU A N 1
ATOM 3986 C CA . GLU A 1 504 ? 11.766 -32.312 -13.344 1 94.31 504 GLU A CA 1
ATOM 3987 C C . GLU A 1 504 ? 12.055 -30.859 -13.672 1 94.31 504 GLU A C 1
ATOM 3989 O O . GLU A 1 504 ? 13 -30.547 -14.414 1 94.31 504 GLU A O 1
ATOM 3994 N N . LEU A 1 505 ? 11.25 -29.938 -13.195 1 94.12 505 LEU A N 1
ATOM 3995 C CA . LEU A 1 505 ? 11.477 -28.516 -13.398 1 94.12 505 LEU A CA 1
ATOM 3996 C C . LEU A 1 505 ? 12.781 -28.078 -12.742 1 94.12 505 LEU A C 1
ATOM 3998 O O . LEU A 1 505 ? 13.484 -27.203 -13.273 1 94.12 505 LEU A O 1
ATOM 4002 N N . HIS A 1 506 ? 13.062 -28.656 -11.586 1 92.44 506 HIS A N 1
ATOM 4003 C CA . HIS A 1 506 ? 14.328 -28.391 -10.922 1 92.44 506 HIS A CA 1
ATOM 4004 C C . HIS A 1 506 ? 15.508 -28.812 -11.797 1 92.44 506 HIS A C 1
ATOM 4006 O O . HIS A 1 506 ? 16.5 -28.078 -11.914 1 92.44 506 HIS A O 1
ATOM 4012 N N . ARG A 1 507 ? 15.406 -29.938 -12.367 1 91.75 507 ARG A N 1
ATOM 4013 C CA . ARG A 1 507 ? 16.469 -30.438 -13.227 1 91.75 507 ARG A CA 1
ATOM 4014 C C . ARG A 1 507 ? 16.656 -29.547 -14.453 1 91.75 507 ARG A C 1
ATOM 4016 O O . ARG A 1 507 ? 17.781 -29.312 -14.891 1 91.75 507 ARG A O 1
ATOM 4023 N N . LEU A 1 508 ? 15.555 -29.031 -14.945 1 90.62 508 LEU A N 1
ATOM 4024 C CA . LEU A 1 508 ? 15.617 -28.172 -16.125 1 90.62 508 LEU A CA 1
ATOM 4025 C C . LEU A 1 508 ? 16.281 -26.844 -15.781 1 90.62 508 LEU A C 1
ATOM 4027 O O . LEU A 1 508 ? 16.953 -26.25 -16.641 1 90.62 508 LEU A O 1
ATOM 4031 N N . LYS A 1 509 ? 16.094 -26.281 -14.672 1 89 509 LYS A N 1
ATOM 4032 C CA . LYS A 1 509 ? 16.688 -25 -14.258 1 89 509 LYS A CA 1
ATOM 4033 C C . LYS A 1 509 ? 18.188 -25.156 -14.023 1 89 509 LYS A C 1
ATOM 4035 O O . LYS A 1 509 ? 18.938 -24.188 -14.141 1 89 509 LYS A O 1
ATOM 4040 N N . ASN A 1 510 ? 18.641 -26.344 -13.742 1 80.75 510 ASN A N 1
ATOM 4041 C CA . ASN A 1 510 ? 20.062 -26.641 -13.578 1 80.75 510 ASN A CA 1
ATOM 4042 C C . ASN A 1 510 ? 20.688 -25.797 -12.469 1 80.75 510 ASN A C 1
ATOM 4044 O O . ASN A 1 510 ? 21.703 -25.141 -12.688 1 80.75 510 ASN A O 1
ATOM 4048 N N . ASP A 1 511 ? 20 -25.562 -11.391 1 78.56 511 ASP A N 1
ATOM 4049 C CA . ASP A 1 511 ? 20.516 -24.828 -10.234 1 78.56 511 ASP A CA 1
ATOM 4050 C C . ASP A 1 511 ? 20.484 -25.703 -8.984 1 78.56 511 ASP A C 1
ATOM 4052 O O . ASP A 1 511 ? 19.703 -26.656 -8.898 1 78.56 511 ASP A O 1
ATOM 4056 N N . ASP A 1 512 ? 21.375 -25.547 -8.164 1 72.31 512 ASP A N 1
ATOM 4057 C CA . ASP A 1 512 ? 21.5 -26.359 -6.961 1 72.31 512 ASP A CA 1
ATOM 4058 C C . ASP A 1 512 ? 20.344 -26.125 -6.004 1 72.31 512 ASP A C 1
ATOM 4060 O O . ASP A 1 512 ? 19.828 -27.062 -5.387 1 72.31 512 ASP A O 1
ATOM 4064 N N . CYS A 1 513 ? 19.984 -24.891 -5.785 1 70.62 513 CYS A N 1
ATOM 4065 C CA . CYS A 1 513 ? 18.906 -24.609 -4.84 1 70.62 513 CYS A CA 1
ATOM 4066 C C . CYS A 1 513 ? 17.797 -23.812 -5.508 1 70.62 513 CYS A C 1
ATOM 4068 O O . CYS A 1 513 ? 17.828 -22.578 -5.531 1 70.62 513 CYS A O 1
ATOM 4070 N N . SER A 1 514 ? 16.891 -24.672 -6.07 1 82.88 514 SER A N 1
ATOM 4071 C CA . SER A 1 514 ? 15.812 -23.984 -6.789 1 82.88 514 SER A CA 1
ATOM 4072 C C . SER A 1 514 ? 14.523 -23.984 -5.977 1 82.88 514 SER A C 1
ATOM 4074 O O . SER A 1 514 ? 14.391 -24.734 -5.008 1 82.88 514 SER A O 1
ATOM 4076 N N . TYR A 1 515 ? 13.664 -23.094 -6.297 1 86.81 515 TYR A N 1
ATOM 4077 C CA . TYR A 1 515 ? 12.312 -23.016 -5.75 1 86.81 515 TYR A CA 1
ATOM 4078 C C . TYR A 1 515 ? 11.602 -24.359 -5.848 1 86.81 515 TYR A C 1
ATOM 4080 O O . TYR A 1 515 ? 10.922 -24.781 -4.91 1 86.81 515 TYR A O 1
ATOM 4088 N N . PHE A 1 516 ? 11.883 -25.125 -6.863 1 91.5 516 PHE A N 1
ATOM 4089 C CA . PHE A 1 516 ? 11.156 -26.359 -7.145 1 91.5 516 PHE A CA 1
ATOM 4090 C C . PHE A 1 516 ? 11.727 -27.516 -6.332 1 91.5 516 PHE A C 1
ATOM 4092 O O . PHE A 1 516 ? 11 -28.438 -5.98 1 91.5 516 PHE A O 1
ATOM 4099 N N . GLN A 1 517 ? 12.961 -27.422 -6.051 1 89.62 517 GLN A N 1
ATOM 4100 C CA . GLN A 1 517 ? 13.508 -28.422 -5.137 1 89.62 517 GLN A CA 1
ATOM 4101 C C . GLN A 1 517 ? 12.898 -28.281 -3.746 1 89.62 517 GLN A C 1
ATOM 4103 O O . GLN A 1 517 ? 12.555 -29.266 -3.107 1 89.62 517 GLN A O 1
ATOM 4108 N N . LYS A 1 518 ? 12.812 -27.094 -3.344 1 86 518 LYS A N 1
ATOM 4109 C CA . LYS A 1 518 ? 12.195 -26.844 -2.045 1 86 518 LYS A CA 1
ATOM 4110 C C . LYS A 1 518 ? 10.734 -27.266 -2.033 1 86 518 LYS A C 1
ATOM 4112 O O . LYS A 1 518 ? 10.258 -27.844 -1.053 1 86 518 LYS A O 1
ATOM 4117 N N . LEU A 1 519 ? 10.039 -26.969 -3.092 1 89.62 519 LEU A N 1
ATOM 4118 C CA . LEU A 1 519 ? 8.633 -27.344 -3.209 1 89.62 519 LEU A CA 1
ATOM 4119 C C . LEU A 1 519 ? 8.469 -28.859 -3.184 1 89.62 519 LEU A C 1
ATOM 4121 O O . LEU A 1 519 ? 7.578 -29.391 -2.51 1 89.62 519 LEU A O 1
ATOM 4125 N N . ALA A 1 520 ? 9.328 -29.5 -3.885 1 91.12 520 ALA A N 1
ATOM 4126 C CA . ALA A 1 520 ? 9.289 -30.969 -3.916 1 91.12 520 ALA A CA 1
ATOM 4127 C C . ALA A 1 520 ? 9.539 -31.547 -2.529 1 91.12 520 ALA A C 1
ATOM 4129 O O . ALA A 1 520 ? 8.859 -32.5 -2.119 1 91.12 520 ALA A O 1
ATOM 4130 N N . ASN A 1 521 ? 10.484 -30.984 -1.858 1 86.81 521 ASN A N 1
ATOM 4131 C CA . ASN A 1 521 ? 10.773 -31.453 -0.504 1 86.81 521 ASN A CA 1
ATOM 4132 C C . ASN A 1 521 ? 9.602 -31.203 0.438 1 86.81 521 ASN A C 1
ATOM 4134 O O . ASN A 1 521 ? 9.273 -32.031 1.269 1 86.81 521 ASN A O 1
ATOM 4138 N N . GLU A 1 522 ? 9.023 -30.047 0.266 1 86.75 522 GLU A N 1
ATOM 4139 C CA . GLU A 1 522 ? 7.871 -29.703 1.096 1 86.75 522 GLU A CA 1
ATOM 4140 C C . GLU A 1 522 ? 6.711 -30.656 0.85 1 86.75 522 GLU A C 1
ATOM 4142 O O . GLU A 1 522 ? 6.051 -31.094 1.795 1 86.75 522 GLU A O 1
ATOM 4147 N N . TRP A 1 523 ? 6.48 -31.016 -0.351 1 91.38 523 TRP A N 1
ATOM 4148 C CA . TRP A 1 523 ? 5.367 -31.891 -0.692 1 91.38 523 TRP A CA 1
ATOM 4149 C C . TRP A 1 523 ? 5.656 -33.312 -0.248 1 91.38 523 TRP A C 1
ATOM 4151 O O . TRP A 1 523 ? 4.746 -34.031 0.172 1 91.38 523 TRP A O 1
ATOM 4161 N N . ALA A 1 524 ? 6.887 -33.688 -0.328 1 89.62 524 ALA A N 1
ATOM 4162 C CA . ALA A 1 524 ? 7.273 -35 0.183 1 89.62 524 ALA A CA 1
ATOM 4163 C C . ALA A 1 524 ? 7.059 -35.094 1.691 1 89.62 524 ALA A C 1
ATOM 4165 O O . ALA A 1 524 ? 6.582 -36.094 2.201 1 89.62 524 ALA A O 1
ATOM 4166 N N . ASN A 1 525 ? 7.441 -34.031 2.311 1 85.12 525 ASN A N 1
ATOM 4167 C CA . ASN A 1 525 ? 7.234 -33.969 3.754 1 85.12 525 ASN A CA 1
ATOM 4168 C C . ASN A 1 525 ? 5.75 -34 4.109 1 85.12 525 ASN A C 1
ATOM 4170 O O . ASN A 1 525 ? 5.352 -34.594 5.113 1 85.12 525 ASN A O 1
ATOM 4174 N N . MET A 1 526 ? 4.973 -33.344 3.328 1 86.38 526 MET A N 1
ATOM 4175 C CA . MET A 1 526 ? 3.531 -33.344 3.555 1 86.38 526 MET A CA 1
ATOM 4176 C C . MET A 1 526 ? 2.934 -34.719 3.367 1 86.38 526 MET A C 1
ATOM 4178 O O . MET A 1 526 ? 1.996 -35.094 4.07 1 86.38 526 MET A O 1
ATOM 4182 N N . LYS A 1 527 ? 3.465 -35.375 2.449 1 88 527 LYS A N 1
ATOM 4183 C CA . LYS A 1 527 ? 3.035 -36.75 2.23 1 88 527 LYS A CA 1
ATOM 4184 C C . LYS A 1 527 ? 3.328 -37.625 3.449 1 88 527 LYS A C 1
ATOM 4186 O O . LYS A 1 527 ? 2.463 -38.375 3.902 1 88 527 LYS A O 1
ATOM 4191 N N . ILE A 1 528 ? 4.504 -37.469 3.949 1 84.81 528 ILE A N 1
ATOM 4192 C CA . ILE A 1 528 ? 4.914 -38.219 5.117 1 84.81 528 ILE A CA 1
ATOM 4193 C C . ILE A 1 528 ? 4.039 -37.844 6.312 1 84.81 528 ILE A C 1
ATOM 4195 O O . ILE A 1 528 ? 3.586 -38.719 7.055 1 84.81 528 ILE A O 1
ATOM 4199 N N . TYR A 1 529 ? 3.855 -36.656 6.406 1 80.12 529 TYR A N 1
ATOM 4200 C CA . TYR A 1 529 ? 3.01 -36.188 7.492 1 80.12 529 TYR A CA 1
ATOM 4201 C C . TYR A 1 529 ? 1.603 -36.75 7.383 1 80.12 529 TYR A C 1
ATOM 4203 O O . TYR A 1 529 ? 1.033 -37.219 8.375 1 80.12 529 TYR A O 1
ATOM 4211 N N . HIS A 1 530 ? 1.011 -36.688 6.27 1 84.06 530 HIS A N 1
ATOM 4212 C CA . HIS A 1 530 ? -0.327 -37.188 6.027 1 84.06 530 HIS A CA 1
ATOM 4213 C C . HIS A 1 530 ? -0.4 -38.688 6.344 1 84.06 530 HIS A C 1
ATOM 4215 O O . HIS A 1 530 ? -1.341 -39.156 7 1 84.06 530 HIS A O 1
ATOM 4221 N N . GLN A 1 531 ? 0.589 -39.406 6.012 1 82.44 531 GLN A N 1
ATOM 4222 C CA . GLN A 1 531 ? 0.635 -40.844 6.238 1 82.44 531 GLN A CA 1
ATOM 4223 C C . GLN A 1 531 ? 0.771 -41.156 7.723 1 82.44 531 GLN A C 1
ATOM 4225 O O . GLN A 1 531 ? 0.141 -42.094 8.227 1 82.44 531 GLN A O 1
ATOM 4230 N N . ASN A 1 532 ? 1.561 -40.312 8.344 1 78.62 532 ASN A N 1
ATOM 4231 C CA . ASN A 1 532 ? 1.736 -40.531 9.781 1 78.62 532 ASN A CA 1
ATOM 4232 C C . ASN A 1 532 ? 0.44 -40.25 10.547 1 78.62 532 ASN A C 1
ATOM 4234 O O . ASN A 1 532 ? 0.134 -40.969 11.508 1 78.62 532 ASN A O 1
ATOM 4238 N N . CYS A 1 533 ? -0.243 -39.281 10.117 1 74.94 533 CYS A N 1
ATOM 4239 C CA . CYS A 1 533 ? -1.498 -38.938 10.781 1 74.94 533 CYS A CA 1
ATOM 4240 C C . CYS A 1 533 ? -2.549 -40 10.531 1 74.94 533 CYS A C 1
ATOM 4242 O O . CYS A 1 533 ? -3.346 -40.312 11.422 1 74.94 533 CYS A O 1
ATOM 4244 N N . LEU A 1 534 ? -2.504 -40.625 9.391 1 75.62 534 LEU A N 1
ATOM 4245 C CA . LEU A 1 534 ? -3.438 -41.719 9.07 1 75.62 534 LEU A CA 1
ATOM 4246 C C . LEU A 1 534 ? -3.133 -42.938 9.898 1 75.62 534 LEU A C 1
ATOM 4248 O O . LEU A 1 534 ? -4.051 -43.625 10.375 1 75.62 534 LEU A O 1
ATOM 4252 N N . GLN A 1 535 ? -1.85 -43.125 10.109 1 74.25 535 GLN A N 1
ATOM 4253 C CA . GLN A 1 535 ? -1.438 -44.312 10.867 1 74.25 535 GLN A CA 1
ATOM 4254 C C . GLN A 1 535 ? -1.771 -44.156 12.352 1 74.25 535 GLN A C 1
ATOM 4256 O O . GLN A 1 535 ? -2.184 -45.125 13 1 74.25 535 GLN A O 1
ATOM 4261 N N . ARG A 1 536 ? -1.584 -43 12.82 1 66.62 536 ARG A N 1
ATOM 4262 C CA . ARG A 1 536 ? -1.91 -42.75 14.219 1 66.62 536 ARG A CA 1
ATOM 4263 C C . ARG A 1 536 ? -3.408 -42.906 14.469 1 66.62 536 ARG A C 1
ATOM 4265 O O . ARG A 1 536 ? -3.822 -43.406 15.508 1 66.62 536 ARG A O 1
ATOM 4272 N N . SER A 1 537 ? -4.168 -42.469 13.57 1 61.41 537 SER A N 1
ATOM 4273 C CA . SER A 1 537 ? -5.617 -42.594 13.711 1 61.41 537 SER A CA 1
ATOM 4274 C C . SER A 1 537 ? -6.078 -44.031 13.625 1 61.41 537 SER A C 1
ATOM 4276 O O . SER A 1 537 ? -7 -44.438 14.328 1 61.41 537 SER A O 1
ATOM 4278 N N . LEU A 1 538 ? -5.312 -44.906 12.867 1 58.69 538 LEU A N 1
ATOM 4279 C CA . LEU A 1 538 ? -5.625 -46.344 12.75 1 58.69 538 LEU A CA 1
ATOM 4280 C C . LEU A 1 538 ? -5.176 -47.094 13.992 1 58.69 538 LEU A C 1
ATOM 4282 O O . LEU A 1 538 ? -5.852 -48.031 14.43 1 58.69 538 LEU A O 1
ATOM 4286 N N . SER A 1 539 ? -3.932 -46.781 14.57 1 56.72 539 SER A N 1
ATOM 4287 C CA . SER A 1 539 ? -3.424 -47.438 15.766 1 56.72 539 SER A CA 1
ATOM 4288 C C . SER A 1 539 ? -4.285 -47.094 16.984 1 56.72 539 SER A C 1
ATOM 4290 O O . SER A 1 539 ? -4.445 -47.938 17.875 1 56.72 539 SER A O 1
ATOM 4292 N N . SER A 1 540 ? -4.75 -45.969 17.078 1 52.22 540 SER A N 1
ATOM 4293 C CA . SER A 1 540 ? -5.605 -45.625 18.203 1 52.22 540 SER A CA 1
ATOM 4294 C C . SER A 1 540 ? -6.941 -46.375 18.125 1 52.22 540 SER A C 1
ATOM 4296 O O . SER A 1 540 ? -7.547 -46.688 19.156 1 52.22 540 SER A O 1
ATOM 4298 N N . SER A 1 541 ? -7.324 -46.906 17.016 1 49.53 541 SER A N 1
ATOM 4299 C CA . SER A 1 541 ? -8.562 -47.656 16.891 1 49.53 541 SER A CA 1
ATOM 4300 C C . SER A 1 541 ? -8.344 -49.125 17.234 1 49.53 541 SER A C 1
ATOM 4302 O O . SER A 1 541 ? -9.242 -49.781 17.75 1 49.53 541 SER A O 1
ATOM 4304 N N . ASN A 1 542 ? -7.121 -49.875 16.969 1 42.03 542 ASN A N 1
ATOM 4305 C CA . ASN A 1 542 ? -6.883 -51.281 17.25 1 42.03 542 ASN A CA 1
ATOM 4306 C C . ASN A 1 542 ? -6.387 -51.5 18.672 1 42.03 542 ASN A C 1
ATOM 4308 O O . ASN A 1 542 ? -6.074 -52.625 19.078 1 42.03 542 ASN A O 1
ATOM 4312 N N . GLY A 1 543 ? -5.828 -50.656 19.438 1 39.81 543 GLY A N 1
ATOM 4313 C CA . GLY A 1 543 ? -5.254 -50.938 20.75 1 39.81 543 GLY A CA 1
ATOM 4314 C C . GLY A 1 543 ? -6.258 -51.5 21.734 1 39.81 543 GLY A C 1
ATOM 4315 O O . GLY A 1 543 ? -5.969 -51.594 22.938 1 39.81 543 GLY A O 1
ATOM 4316 N N . THR A 1 544 ? -7.492 -51.906 21.484 1 35.59 544 THR A N 1
ATOM 4317 C CA . THR A 1 544 ? -8.094 -52.562 22.641 1 35.59 544 THR A CA 1
ATOM 4318 C C . THR A 1 544 ? -7.492 -53.938 22.859 1 35.59 544 THR A C 1
ATOM 4320 O O . THR A 1 544 ? -7.43 -54.438 23.984 1 35.59 544 THR A O 1
ATOM 4323 N N . ASN A 1 545 ? -7.484 -55.094 21.984 1 31.03 545 ASN A N 1
ATOM 4324 C CA . ASN A 1 545 ? -7.438 -56.438 22.516 1 31.03 545 ASN A CA 1
ATOM 4325 C C . ASN A 1 545 ? -6.008 -56.875 22.844 1 31.03 545 ASN A C 1
ATOM 4327 O O . ASN A 1 545 ? -5.777 -57.562 23.828 1 31.03 545 ASN A O 1
ATOM 4331 N N . SER A 1 546 ? -5.016 -57.5 21.906 1 32.16 546 SER A N 1
ATOM 4332 C CA . SER A 1 546 ? -3.953 -58.469 22.172 1 32.16 546 SER A CA 1
ATOM 4333 C C . SER A 1 546 ? -2.771 -57.812 22.875 1 32.16 546 SER A C 1
ATOM 4335 O O . SER A 1 546 ? -2.27 -56.781 22.422 1 32.16 546 SER A O 1
ATOM 4337 N N . VAL A 1 547 ? -2.354 -58.281 24.188 1 30.27 547 VAL A N 1
ATOM 4338 C CA . VAL A 1 547 ? -1.331 -58.031 25.203 1 30.27 547 VAL A CA 1
ATOM 4339 C C . VAL A 1 547 ? 0.034 -58.469 24.672 1 30.27 547 VAL A C 1
ATOM 4341 O O . VAL A 1 547 ? 1.01 -58.531 25.422 1 30.27 547 VAL A O 1
ATOM 4344 N N . GLN A 1 548 ? 0.319 -59.156 23.5 1 27.97 548 GLN A N 1
ATOM 4345 C CA . GLN A 1 548 ? 1.581 -59.875 23.344 1 27.97 548 GLN A CA 1
ATOM 4346 C C . GLN A 1 548 ? 2.77 -58.969 23.656 1 27.97 548 GLN A C 1
ATOM 4348 O O . GLN A 1 548 ? 2.662 -57.719 23.547 1 27.97 548 GLN A O 1
ATOM 4353 N N . LEU A 1 549 ? 4.09 -59.75 24.031 1 26.09 549 LEU A N 1
ATOM 4354 C CA . LEU A 1 549 ? 5.414 -59.531 24.609 1 26.09 549 LEU A CA 1
ATOM 4355 C C . LEU A 1 549 ? 6.227 -58.562 23.734 1 26.09 549 LEU A C 1
ATOM 4357 O O . LEU A 1 549 ? 6.09 -58.562 22.516 1 26.09 549 LEU A O 1
ATOM 4361 N N . PRO A 1 550 ? 7.168 -57.688 24.312 1 26.16 550 PRO A N 1
ATOM 4362 C CA . PRO A 1 550 ? 8.016 -56.594 23.812 1 26.16 550 PRO A CA 1
ATOM 4363 C C . PRO A 1 550 ? 9.188 -57.094 22.969 1 26.16 550 PRO A C 1
ATOM 4365 O O . PRO A 1 550 ? 10.102 -57.719 23.5 1 26.16 550 PRO A O 1
ATOM 4368 N N . THR A 1 551 ? 9 -58 21.984 1 23.58 551 THR A N 1
ATOM 4369 C CA . THR A 1 551 ? 10.234 -58.5 21.375 1 23.58 551 THR A CA 1
ATOM 4370 C C . THR A 1 551 ? 11.18 -57.344 21.047 1 23.58 551 THR A C 1
ATOM 4372 O O . THR A 1 551 ? 10.742 -56.281 20.531 1 23.58 551 THR A O 1
ATOM 4375 N N . GLN A 1 552 ? 12.539 -57.5 21.453 1 23.95 552 GLN A N 1
ATOM 4376 C CA . GLN A 1 552 ? 13.742 -56.656 21.391 1 23.95 552 GLN A CA 1
ATOM 4377 C C . GLN A 1 552 ? 14.117 -56.344 19.953 1 23.95 552 GLN A C 1
ATOM 4379 O O . GLN A 1 552 ? 14.398 -57.25 19.172 1 23.95 552 GLN A O 1
ATOM 4384 N N . LEU A 1 553 ? 13.586 -55.5 19.312 1 22.91 553 LEU A N 1
ATOM 4385 C CA . LEU A 1 553 ? 14.055 -55.094 18 1 22.91 553 LEU A CA 1
ATOM 4386 C C . LEU A 1 553 ? 15.539 -54.75 18.031 1 22.91 553 LEU A C 1
ATOM 4388 O O . LEU A 1 553 ? 15.992 -53.969 18.859 1 22.91 553 LEU A O 1
ATOM 4392 N N . PRO A 1 554 ? 16.375 -55.719 17.719 1 22.23 554 PRO A N 1
ATOM 4393 C CA . PRO A 1 554 ? 17.812 -55.469 17.75 1 22.23 554 PRO A CA 1
ATOM 4394 C C . PRO A 1 554 ? 18.188 -54.125 17.141 1 22.23 554 PRO A C 1
ATOM 4396 O O . PRO A 1 554 ? 17.438 -53.562 16.328 1 22.23 554 PRO A O 1
ATOM 4399 N N . ALA A 1 555 ? 19.312 -53.531 17.75 1 24 555 ALA A N 1
ATOM 4400 C CA . ALA A 1 555 ? 20.047 -52.281 17.609 1 24 555 ALA A CA 1
ATOM 4401 C C . ALA A 1 555 ? 20.562 -52.125 16.172 1 24 555 ALA A C 1
ATOM 4403 O O . ALA A 1 555 ? 21.766 -52.156 15.938 1 24 555 ALA A O 1
ATOM 4404 N N . GLN A 1 556 ? 20.266 -52.781 15.242 1 21.56 556 GLN A N 1
ATOM 4405 C CA . GLN A 1 556 ? 21.125 -52.531 14.102 1 21.56 556 GLN A CA 1
ATOM 4406 C C . GLN A 1 556 ? 21.438 -51.031 13.984 1 21.56 556 GLN A C 1
ATOM 4408 O O . GLN A 1 556 ? 20.578 -50.188 14.227 1 21.56 556 GLN A O 1
ATOM 4413 N N . GLN A 1 557 ? 22.812 -50.656 13.953 1 24.19 557 GLN A N 1
ATOM 4414 C CA . GLN A 1 557 ? 23.656 -49.469 13.906 1 24.19 557 GLN A CA 1
ATOM 4415 C C . GLN A 1 557 ? 23.188 -48.531 12.812 1 24.19 557 GLN A C 1
ATOM 4417 O O . GLN A 1 557 ? 23.484 -48.719 11.633 1 24.19 557 GLN A O 1
ATOM 4422 N N . HIS A 1 558 ? 22.047 -48.375 12.562 1 20.17 558 HIS A N 1
ATOM 4423 C CA . HIS A 1 558 ? 21.734 -47.312 11.625 1 20.17 558 HIS A CA 1
ATOM 4424 C C . HIS A 1 558 ? 22.5 -46.031 11.977 1 20.17 558 HIS A C 1
ATOM 4426 O O . HIS A 1 558 ? 22.422 -45.562 13.109 1 20.17 558 HIS A O 1
ATOM 4432 N N . GLN A 1 559 ? 23.672 -45.844 11.43 1 21.66 559 GLN A N 1
ATOM 4433 C CA . GLN A 1 559 ? 24.484 -44.625 11.367 1 21.66 559 GLN A CA 1
ATOM 4434 C C . GLN A 1 559 ? 23.609 -43.375 11.383 1 21.66 559 GLN A C 1
ATOM 4436 O O . GLN A 1 559 ? 22.547 -43.375 10.758 1 21.66 559 GLN A O 1
ATOM 4441 N N . ALA A 1 560 ? 23.906 -42.5 12.352 1 23.22 560 ALA A N 1
ATOM 4442 C CA . ALA A 1 560 ? 23.5 -41.156 12.82 1 23.22 560 ALA A CA 1
ATOM 4443 C C . ALA A 1 560 ? 23.312 -40.219 11.648 1 23.22 560 ALA A C 1
ATOM 4445 O O . ALA A 1 560 ? 24.281 -39.625 11.156 1 23.22 560 ALA A O 1
ATOM 4446 N N . ALA A 1 561 ? 22.875 -40.594 10.516 1 22.89 561 ALA A N 1
ATOM 4447 C CA . ALA A 1 561 ? 22.828 -39.344 9.773 1 22.89 561 ALA A CA 1
ATOM 4448 C C . ALA A 1 561 ? 22.094 -38.25 10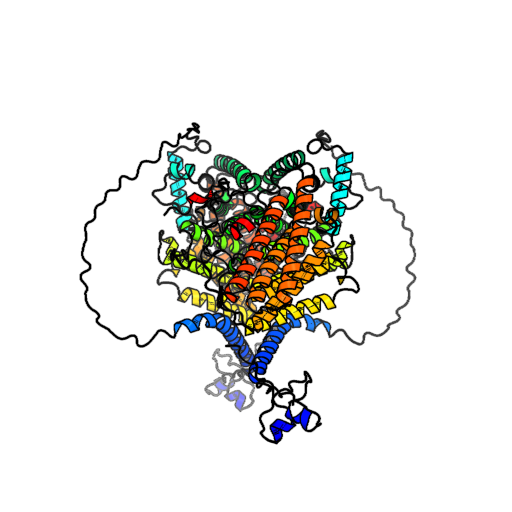.562 1 22.89 561 ALA A C 1
ATOM 4450 O O . ALA A 1 561 ? 20.891 -38.406 10.828 1 22.89 561 ALA A O 1
ATOM 4451 N N . ASN A 1 562 ? 22.625 -37.625 11.555 1 23.34 562 ASN A N 1
ATOM 4452 C CA . ASN A 1 562 ? 22.422 -36.5 12.492 1 23.34 562 ASN A CA 1
ATOM 4453 C C . ASN A 1 562 ? 21.781 -35.312 11.805 1 23.34 562 ASN A C 1
ATOM 4455 O O . ASN A 1 562 ? 22.469 -34.375 11.422 1 23.34 562 ASN A O 1
ATOM 4459 N N . VAL A 1 563 ? 21.094 -35.438 10.75 1 24.86 563 VAL A N 1
ATOM 4460 C CA . VAL A 1 563 ? 20.578 -34.125 10.305 1 24.86 563 VAL A CA 1
ATOM 4461 C C . VAL A 1 563 ? 19.781 -33.469 11.422 1 24.86 563 VAL A C 1
ATOM 4463 O O . VAL A 1 563 ? 18.719 -34 11.812 1 24.86 563 VAL A O 1
ATOM 4466 N N . ALA A 1 564 ? 20.406 -33.062 12.453 1 23.94 564 ALA A N 1
ATOM 4467 C CA . ALA A 1 564 ? 19.984 -32.188 13.555 1 23.94 564 ALA A CA 1
ATOM 4468 C C . ALA A 1 564 ? 18.953 -31.156 13.078 1 23.94 564 ALA A C 1
ATOM 4470 O O . ALA A 1 564 ? 19.25 -30.312 12.234 1 23.94 564 ALA A O 1
ATOM 4471 N N . TYR A 1 565 ? 17.844 -31.562 13.031 1 24.89 565 TYR A N 1
ATOM 4472 C CA . TYR A 1 565 ? 16.688 -30.672 12.891 1 24.89 565 TYR A CA 1
ATOM 4473 C C . TYR A 1 565 ? 16.859 -29.422 13.758 1 24.89 565 TYR A C 1
ATOM 4475 O O . TYR A 1 565 ? 17.062 -29.531 14.977 1 24.89 565 TYR A O 1
ATOM 4483 N N . LEU A 1 566 ? 17.75 -28.531 13.344 1 24 566 LEU A N 1
ATOM 4484 C CA . LEU A 1 566 ? 18.109 -27.266 13.961 1 24 566 LEU A CA 1
ATOM 4485 C C . LEU A 1 566 ? 16.953 -26.688 14.758 1 24 566 LEU A C 1
ATOM 4487 O O . LEU A 1 566 ? 15.828 -26.609 14.258 1 24 566 LEU A O 1
ATOM 4491 N N . ASP A 1 567 ? 16.969 -26.906 16.031 1 24.22 567 ASP A N 1
ATOM 4492 C CA . ASP A 1 567 ? 16.312 -26.25 17.172 1 24.22 567 ASP A CA 1
ATOM 4493 C C . ASP A 1 567 ? 16.188 -24.75 16.953 1 24.22 567 ASP A C 1
ATOM 4495 O O . ASP A 1 567 ? 16.984 -23.969 17.469 1 24.22 567 ASP A O 1
ATOM 4499 N N . SER A 1 568 ? 16.234 -24.344 15.75 1 25.27 568 SER A N 1
ATOM 4500 C CA . SER A 1 568 ? 16.312 -22.891 15.609 1 25.27 568 SER A CA 1
ATOM 4501 C C . SER A 1 568 ? 15.312 -22.203 16.516 1 25.27 568 SER A C 1
ATOM 4503 O O . SER A 1 568 ? 14.172 -22.656 16.656 1 25.27 568 SER A O 1
ATOM 4505 N N . ALA A 1 569 ? 15.883 -21.656 17.688 1 23.28 569 ALA A N 1
ATOM 4506 C CA . ALA A 1 569 ? 15.297 -20.828 18.734 1 23.28 569 ALA A CA 1
ATOM 4507 C C . ALA A 1 569 ? 14.109 -20.031 18.219 1 23.28 569 ALA A C 1
ATOM 4509 O O . ALA A 1 569 ? 13.312 -19.516 19 1 23.28 569 ALA A O 1
ATOM 4510 N N . PHE A 1 570 ? 14.609 -19.328 17.109 1 24.16 570 PHE A N 1
ATOM 4511 C CA . PHE A 1 570 ? 13.539 -18.406 16.766 1 24.16 570 PHE A CA 1
ATOM 4512 C C . PHE A 1 570 ? 12.297 -19.156 16.312 1 24.16 570 PHE A C 1
ATOM 4514 O O . PHE A 1 570 ? 12.406 -20.188 15.648 1 24.16 570 PHE A O 1
ATOM 4521 N N . GLY A 1 571 ? 11.461 -19.406 17.109 1 26.81 571 GLY A N 1
ATOM 4522 C CA . GLY A 1 571 ? 10.117 -19.953 17 1 26.81 571 GLY A CA 1
ATOM 4523 C C . GLY A 1 571 ? 9.594 -19.969 15.578 1 26.81 571 GLY A C 1
ATOM 4524 O O . GLY A 1 571 ? 8.484 -19.5 15.312 1 26.81 571 GLY A O 1
ATOM 4525 N N . MET A 1 572 ? 10.625 -20.016 14.766 1 28.66 572 MET A N 1
ATOM 4526 C CA . MET A 1 572 ? 10.25 -20.109 13.359 1 28.66 572 MET A CA 1
ATOM 4527 C C . MET A 1 572 ? 9.445 -21.391 13.109 1 28.66 572 MET A C 1
ATOM 4529 O O . MET A 1 572 ? 9.852 -22.469 13.516 1 28.66 572 MET A O 1
ATOM 4533 N N . ASP A 1 573 ? 8.195 -21.312 13.234 1 29.95 573 ASP A N 1
ATOM 4534 C CA . ASP A 1 573 ? 7.352 -22.438 12.836 1 29.95 573 ASP A CA 1
ATOM 4535 C C . ASP A 1 573 ? 7.816 -23.016 11.5 1 29.95 573 ASP A C 1
ATOM 4537 O O . ASP A 1 573 ? 7.887 -22.297 10.5 1 29.95 573 ASP A O 1
ATOM 4541 N N . PRO A 1 574 ? 8.594 -24.094 11.5 1 30.72 574 PRO A N 1
ATOM 4542 C CA . PRO A 1 574 ? 9.211 -24.609 10.281 1 30.72 574 PRO A CA 1
ATOM 4543 C C . PRO A 1 574 ? 8.281 -24.562 9.07 1 30.72 574 PRO A C 1
ATOM 4545 O O . PRO A 1 574 ? 8.742 -24.422 7.938 1 30.72 574 PRO A O 1
ATOM 4548 N N . PHE A 1 575 ? 7.027 -25.156 9.312 1 31.08 575 PHE A N 1
ATOM 4549 C CA . PHE A 1 575 ? 6.199 -25.156 8.109 1 31.08 575 PHE A CA 1
ATOM 4550 C C . PHE A 1 575 ? 5.758 -23.75 7.754 1 31.08 575 PHE A C 1
ATOM 4552 O O . PHE A 1 575 ? 5.723 -23.375 6.578 1 31.08 575 PHE A O 1
ATOM 4559 N N . ASN A 1 576 ? 5.137 -23.047 8.68 1 34.31 576 ASN A N 1
ATOM 4560 C CA . ASN A 1 576 ? 4.766 -21.672 8.367 1 34.31 576 ASN A CA 1
ATOM 4561 C C . ASN A 1 576 ? 5.992 -20.812 8.07 1 34.31 576 ASN A C 1
ATOM 4563 O O . ASN A 1 576 ? 5.984 -20.016 7.129 1 34.31 576 ASN A O 1
ATOM 4567 N N . ASP A 1 577 ? 6.945 -20.844 8.844 1 35.91 577 ASP A N 1
ATOM 4568 C CA . ASP A 1 577 ? 8.234 -20.234 8.547 1 35.91 577 ASP A CA 1
ATOM 4569 C C . ASP A 1 577 ? 8.953 -20.984 7.422 1 35.91 577 ASP A C 1
ATOM 4571 O O . ASP A 1 577 ? 9.703 -20.375 6.652 1 35.91 577 ASP A O 1
ATOM 4575 N N . LEU A 1 578 ? 8.797 -22.312 7.414 1 34.16 578 LEU A N 1
ATOM 4576 C CA . LEU A 1 578 ? 9.281 -23.016 6.234 1 34.16 578 LEU A CA 1
ATOM 4577 C C . LEU A 1 578 ? 8.406 -22.719 5.02 1 34.16 578 LEU A C 1
ATOM 4579 O O . LEU A 1 578 ? 8.891 -22.719 3.885 1 34.16 578 LEU A O 1
ATOM 4583 N N . PHE A 1 579 ? 7.012 -22.859 5.211 1 35.12 579 PHE A N 1
ATOM 4584 C CA . PHE A 1 579 ? 6.203 -22.516 4.047 1 35.12 579 PHE A CA 1
ATOM 4585 C C . PHE A 1 579 ? 6.633 -21.172 3.465 1 35.12 579 PHE A C 1
ATOM 4587 O O . PHE A 1 579 ? 6.809 -21.047 2.25 1 35.12 579 PHE A O 1
ATOM 4594 N N . TRP A 1 580 ? 6.414 -20.109 4.23 1 35.59 580 TRP A N 1
ATOM 4595 C CA . TRP A 1 580 ? 7.062 -18.906 3.74 1 35.59 580 TRP A CA 1
ATOM 4596 C C . TRP A 1 580 ? 8.578 -19.016 3.85 1 35.59 580 TRP A C 1
ATOM 4598 O O . TRP A 1 580 ? 9.312 -18.219 3.25 1 35.59 580 TRP A O 1
ATOM 4608 N N . ALA A 1 581 ? 9.086 -19.781 4.77 1 33.19 581 ALA A N 1
ATOM 4609 C CA . ALA A 1 581 ? 10.516 -20.062 4.887 1 33.19 581 ALA A CA 1
ATOM 4610 C C . ALA A 1 581 ? 11 -20.922 3.717 1 33.19 581 ALA A C 1
ATOM 4612 O O . ALA A 1 581 ? 12.203 -21.125 3.553 1 33.19 581 ALA A O 1
ATOM 4613 N N . GLY A 1 582 ? 10.078 -21.844 3.287 1 31.84 582 GLY A N 1
ATOM 4614 C CA . GLY A 1 582 ? 10.742 -22.516 2.18 1 31.84 582 GLY A CA 1
ATOM 4615 C C . GLY A 1 582 ? 11.523 -21.562 1.292 1 31.84 582 GLY A C 1
ATOM 4616 O O . GLY A 1 582 ? 12.227 -22 0.378 1 31.84 582 GLY A O 1
ATOM 4617 N N . PHE A 1 583 ? 10.906 -20.375 1.29 1 31.45 583 PHE A N 1
ATOM 4618 C CA . PHE A 1 583 ? 11.727 -19.438 0.53 1 31.45 583 PHE A CA 1
ATOM 4619 C C . PHE A 1 583 ? 12.797 -18.812 1.417 1 31.45 583 PHE A C 1
ATOM 4621 O O . PHE A 1 583 ? 13.609 -18 0.947 1 31.45 583 PHE A O 1
ATOM 4628 N N . ALA A 1 584 ? 12.539 -18.719 2.664 1 29.88 584 ALA A N 1
ATOM 4629 C CA . ALA A 1 584 ? 13.555 -18.031 3.461 1 29.88 584 ALA A CA 1
ATOM 4630 C C . ALA A 1 584 ? 14.703 -18.984 3.803 1 29.88 584 ALA A C 1
ATOM 4632 O O . ALA A 1 584 ? 14.477 -20.125 4.195 1 29.88 584 ALA A O 1
ATOM 4633 N N . GLU A 1 585 ? 15.703 -18.984 3.113 1 30.2 585 GLU A N 1
ATOM 4634 C CA . GLU A 1 585 ? 16.891 -19.469 3.803 1 30.2 585 GLU A CA 1
ATOM 4635 C C . GLU A 1 585 ? 16.938 -18.984 5.25 1 30.2 585 GLU A C 1
ATOM 4637 O O . GLU A 1 585 ? 16.531 -17.859 5.539 1 30.2 585 GLU A O 1
ATOM 4642 N N . PRO A 1 586 ? 16.859 -19.906 6.219 1 30.47 586 PRO A N 1
ATOM 4643 C CA . PRO A 1 586 ? 17.078 -19.391 7.57 1 30.47 586 PRO A CA 1
ATOM 4644 C C . PRO A 1 586 ? 18.047 -18.203 7.598 1 30.47 586 PRO A C 1
ATOM 4646 O O . PRO A 1 586 ? 19.203 -18.359 7.234 1 30.47 586 PRO A O 1
ATOM 4649 N N . GLU A 1 587 ? 17.594 -17.141 7.211 1 28.98 587 GLU A N 1
ATOM 4650 C CA . GLU A 1 587 ? 18.625 -16.141 7.488 1 28.98 587 GLU A CA 1
ATOM 4651 C C . GLU A 1 587 ? 18.922 -16.062 8.984 1 28.98 587 GLU A C 1
ATOM 4653 O O . GLU A 1 587 ? 18 -15.992 9.797 1 28.98 587 GLU A O 1
ATOM 4658 N N . PRO A 1 588 ? 20.062 -16.453 9.414 1 28.64 588 PRO A N 1
ATOM 4659 C CA . PRO A 1 588 ? 20.531 -16.438 10.805 1 28.64 588 PRO A CA 1
ATOM 4660 C C . PRO A 1 588 ? 20.156 -15.141 11.539 1 28.64 588 PRO A C 1
ATOM 4662 O O . PRO A 1 588 ? 20.375 -15.039 12.75 1 28.64 588 PRO A O 1
ATOM 4665 N N . GLY A 1 589 ? 19.781 -14.039 10.883 1 27.52 589 GLY A N 1
ATOM 4666 C CA . GLY A 1 589 ? 20.078 -12.75 11.477 1 27.52 589 GLY A CA 1
ATOM 4667 C C . GLY A 1 589 ? 19.016 -12.281 12.445 1 27.52 589 GLY A C 1
ATOM 4668 O O . GLY A 1 589 ? 19.156 -11.227 13.078 1 27.52 589 GLY A O 1
ATOM 4669 N N . ILE A 1 590 ? 17.734 -12.602 12.273 1 30.14 590 ILE A N 1
ATOM 4670 C CA . ILE A 1 590 ? 16.859 -11.758 13.086 1 30.14 590 ILE A CA 1
ATOM 4671 C C . ILE A 1 590 ? 16.875 -12.234 14.539 1 30.14 590 ILE A C 1
ATOM 4673 O O . ILE A 1 590 ? 15.938 -11.961 15.297 1 30.14 590 ILE A O 1
ATOM 4677 N N . GLY A 1 591 ? 17.703 -13.07 14.922 1 26.66 591 GLY A N 1
ATOM 4678 C CA . GLY A 1 591 ? 17.875 -13.57 16.281 1 26.66 591 GLY A CA 1
ATOM 4679 C C . GLY A 1 591 ? 17.969 -12.469 17.312 1 26.66 591 GLY A C 1
ATOM 4680 O O . GLY A 1 591 ? 17.891 -12.734 18.516 1 26.66 591 GLY A O 1
ATOM 4681 N N . GLY A 1 592 ? 18.422 -11.219 16.938 1 26.16 592 GLY A N 1
ATOM 4682 C CA . GLY A 1 592 ? 18.812 -10.266 17.969 1 26.16 592 GLY A CA 1
ATOM 4683 C C . GLY A 1 592 ? 17.641 -9.484 18.531 1 26.16 592 GLY A C 1
ATOM 4684 O O . GLY A 1 592 ? 17.828 -8.562 19.344 1 26.16 592 GLY A O 1
ATOM 4685 N N . MET A 1 593 ? 16.5 -9.5 17.938 1 26.53 593 MET A N 1
ATOM 4686 C CA . MET A 1 593 ? 15.547 -8.516 18.438 1 26.53 593 MET A CA 1
ATOM 4687 C C . MET A 1 593 ? 14.977 -8.945 19.781 1 26.53 593 MET A C 1
ATOM 4689 O O . MET A 1 593 ? 14.391 -8.125 20.5 1 26.53 593 MET A O 1
ATOM 4693 N N . PHE A 1 594 ? 14.789 -10.227 19.938 1 23.11 594 PHE A N 1
ATOM 4694 C CA . PHE A 1 594 ? 14.141 -10.594 21.203 1 23.11 594 PHE A CA 1
ATOM 4695 C C . PHE A 1 594 ? 15.164 -10.727 22.312 1 23.11 594 PHE A C 1
ATOM 4697 O O . PHE A 1 594 ? 15.883 -11.727 22.391 1 23.11 594 PHE A O 1
ATOM 4704 N N . SER A 1 595 ? 16.188 -9.945 22.594 1 21.12 595 SER A N 1
ATOM 4705 C CA . SER A 1 595 ? 16.906 -10.078 23.859 1 21.12 595 SER A CA 1
ATOM 4706 C C . SER A 1 595 ? 15.938 -10.156 25.031 1 21.12 595 SER A C 1
ATOM 4708 O O . SER A 1 595 ? 14.945 -9.422 25.078 1 21.12 595 SER A O 1
ATOM 4710 N N . MET A 1 596 ? 15.969 -11.227 25.766 1 19.94 596 MET A N 1
ATOM 4711 C CA . MET A 1 596 ? 15.461 -11.375 27.125 1 19.94 596 MET A CA 1
ATOM 4712 C C . MET A 1 596 ? 15.922 -10.219 28.016 1 19.94 596 MET A C 1
ATOM 4714 O O . MET A 1 596 ? 17.062 -9.781 27.922 1 19.94 596 MET A O 1
ATOM 4718 N N . MET B 1 1 ? -37.562 46.125 -8.82 1 27.62 1 MET B N 1
ATOM 4719 C CA . MET B 1 1 ? -38.844 45.906 -8.18 1 27.62 1 MET B CA 1
ATOM 4720 C C . MET B 1 1 ? -38.656 45.188 -6.844 1 27.62 1 MET B C 1
ATOM 4722 O O . MET B 1 1 ? -38.219 44.031 -6.797 1 27.62 1 MET B O 1
ATOM 4726 N N . THR B 1 2 ? -38.469 45.969 -5.793 1 31.5 2 THR B N 1
ATOM 4727 C CA . THR B 1 2 ? -38.094 45.656 -4.422 1 31.5 2 THR B CA 1
ATOM 4728 C C . THR B 1 2 ? -39.156 44.781 -3.766 1 31.5 2 THR B C 1
ATOM 4730 O O . THR B 1 2 ? -40.344 45.125 -3.738 1 31.5 2 THR B O 1
ATOM 4733 N N . GLU B 1 3 ? -39 43.469 -3.926 1 32.5 3 GLU B N 1
ATOM 4734 C CA . GLU B 1 3 ? -39.938 42.531 -3.314 1 32.5 3 GLU B CA 1
ATOM 4735 C C . GLU B 1 3 ? -40.25 42.906 -1.877 1 32.5 3 GLU B C 1
ATOM 4737 O O . GLU B 1 3 ? -39.375 43.031 -1.036 1 32.5 3 GLU B O 1
ATOM 4742 N N . GLU B 1 4 ? -41.312 43.781 -1.628 1 35.91 4 GLU B N 1
ATOM 4743 C CA . GLU B 1 4 ? -41.938 44.188 -0.369 1 35.91 4 GLU B CA 1
ATOM 4744 C C . GLU B 1 4 ? -42.156 42.969 0.542 1 35.91 4 GLU B C 1
ATOM 4746 O O . GLU B 1 4 ? -42.906 42.062 0.19 1 35.91 4 GLU B O 1
ATOM 4751 N N . ARG B 1 5 ? -41.312 42.625 1.298 1 42.5 5 ARG B N 1
ATOM 4752 C CA . ARG B 1 5 ? -41.5 41.594 2.32 1 42.5 5 ARG B CA 1
ATOM 4753 C C . ARG B 1 5 ? -42.781 41.812 3.094 1 42.5 5 ARG B C 1
ATOM 4755 O O . ARG B 1 5 ? -43 42.844 3.699 1 42.5 5 ARG B O 1
ATOM 4762 N N . LYS B 1 6 ? -43.969 41.094 2.902 1 52.12 6 LYS B N 1
ATOM 4763 C CA . LYS B 1 6 ? -45.312 41.125 3.473 1 52.12 6 LYS B CA 1
ATOM 4764 C C . LYS B 1 6 ? -45.281 40.969 4.988 1 52.12 6 LYS B C 1
ATOM 4766 O O . LYS B 1 6 ? -44.656 40.031 5.504 1 52.12 6 LYS B O 1
ATOM 4771 N N . HIS B 1 7 ? -45.562 41.875 5.867 1 55.94 7 HIS B N 1
ATOM 4772 C CA . HIS B 1 7 ? -45.688 41.938 7.316 1 55.94 7 HIS B CA 1
ATOM 4773 C C . HIS B 1 7 ? -46.875 41.125 7.801 1 55.94 7 HIS B C 1
ATOM 4775 O O . HIS B 1 7 ? -47.938 41.094 7.168 1 55.94 7 HIS B O 1
ATOM 4781 N N . ALA B 1 8 ? -46.719 40.219 8.695 1 69.81 8 ALA B N 1
ATOM 4782 C CA . ALA B 1 8 ? -47.781 39.375 9.234 1 69.81 8 ALA B CA 1
ATOM 4783 C C . ALA B 1 8 ? -48.844 40.188 9.953 1 69.81 8 ALA B C 1
ATOM 4785 O O . ALA B 1 8 ? -48.531 41.125 10.672 1 69.81 8 ALA B O 1
ATOM 4786 N N . ALA B 1 9 ? -50.031 39.875 9.781 1 75.44 9 ALA B N 1
ATOM 4787 C CA . ALA B 1 9 ? -51.156 40.625 10.281 1 75.44 9 ALA B CA 1
ATOM 4788 C C . ALA B 1 9 ? -51.312 40.438 11.789 1 75.44 9 ALA B C 1
ATOM 4790 O O . ALA B 1 9 ? -51.062 39.344 12.312 1 75.44 9 ALA B O 1
ATOM 4791 N N . CYS B 1 10 ? -51.656 41.375 12.586 1 76 10 CYS B N 1
ATOM 4792 C CA . CYS B 1 10 ? -51.844 41.312 14.031 1 76 10 CYS B CA 1
ATOM 4793 C C . CYS B 1 10 ? -53.156 40.656 14.383 1 76 10 CYS B C 1
ATOM 4795 O O . CYS B 1 10 ? -54.031 40.5 13.523 1 76 10 CYS B O 1
ATOM 4797 N N . LYS B 1 11 ? -53.375 40.094 15.492 1 79.38 11 LYS B N 1
ATOM 4798 C CA . LYS B 1 11 ? -54.5 39.312 15.969 1 79.38 11 LYS B CA 1
ATOM 4799 C C . LYS B 1 11 ? -55.812 40.094 15.781 1 79.38 11 LYS B C 1
ATOM 4801 O O . LYS B 1 11 ? -56.812 39.5 15.398 1 79.38 11 LYS B O 1
ATOM 4806 N N . GLU B 1 12 ? -55.719 41.406 15.898 1 78.75 12 GLU B N 1
ATOM 4807 C CA . GLU B 1 12 ? -56.938 42.219 15.828 1 78.75 12 GLU B CA 1
ATOM 4808 C C . GLU B 1 12 ? -57.375 42.406 14.383 1 78.75 12 GLU B C 1
ATOM 4810 O O . GLU B 1 12 ? -58.562 42.344 14.086 1 78.75 12 GLU B O 1
ATOM 4815 N N . CYS B 1 13 ? -56.406 42.594 13.617 1 76.94 13 CYS B N 1
ATOM 4816 C CA . CYS B 1 13 ? -56.719 42.812 12.211 1 76.94 13 CYS B CA 1
ATOM 4817 C C . CYS B 1 13 ? -57.156 41.5 11.562 1 76.94 13 CYS B C 1
ATOM 4819 O O . CYS B 1 13 ? -58.031 41.469 10.711 1 76.94 13 CYS B O 1
ATOM 4821 N N . ARG B 1 14 ? -56.656 40.375 12 1 77.5 14 ARG B N 1
ATOM 4822 C CA . ARG B 1 14 ? -57 39.031 11.516 1 77.5 14 ARG B CA 1
ATOM 4823 C C . ARG B 1 14 ? -58.438 38.656 11.891 1 77.5 14 ARG B C 1
ATOM 4825 O O . ARG B 1 14 ? -59.156 38.094 11.078 1 77.5 14 ARG B O 1
ATOM 4832 N N . GLU B 1 15 ? -58.719 39 13.07 1 77.75 15 GLU B N 1
ATOM 4833 C CA . GLU B 1 15 ? -60.062 38.625 13.555 1 77.75 15 GLU B CA 1
ATOM 4834 C C . GLU B 1 15 ? -61.156 39.406 12.828 1 77.75 15 GLU B C 1
ATOM 4836 O O . GLU B 1 15 ? -62.25 38.875 12.594 1 77.75 15 GLU B O 1
ATOM 4841 N N . LYS B 1 16 ? -60.75 40.562 12.469 1 75.31 16 LYS B N 1
ATOM 4842 C CA . LYS B 1 16 ? -61.781 41.406 11.844 1 75.31 16 LYS B CA 1
ATOM 4843 C C . LYS B 1 16 ? -61.594 41.438 10.328 1 75.31 16 LYS B C 1
ATOM 4845 O O . LYS B 1 16 ? -62.312 42.156 9.641 1 75.31 16 LYS B O 1
ATOM 4850 N N . LYS B 1 17 ? -60.656 40.594 9.805 1 74.06 17 LYS B N 1
ATOM 4851 C CA . LYS B 1 17 ? -60.375 40.406 8.383 1 74.06 17 LYS B CA 1
ATOM 4852 C C . LYS B 1 17 ? -60.094 41.719 7.688 1 74.06 17 LYS B C 1
ATOM 4854 O O . LYS B 1 17 ? -60.594 41.969 6.59 1 74.06 17 LYS B O 1
ATOM 4859 N N . LEU B 1 18 ? -59.312 42.562 8.516 1 74.81 18 LEU B N 1
ATOM 4860 C CA . LEU B 1 18 ? -58.969 43.844 7.945 1 74.81 18 LEU B CA 1
ATOM 4861 C C . LEU B 1 18 ? -57.531 43.906 7.508 1 74.81 18 LEU B C 1
ATOM 4863 O O . LEU B 1 18 ? -56.719 43.094 7.969 1 74.81 18 LEU B O 1
ATOM 4867 N N . ARG B 1 19 ? -57.188 44.688 6.613 1 75.94 19 ARG B N 1
ATOM 4868 C CA . ARG B 1 19 ? -55.844 44.906 6.129 1 75.94 19 ARG B CA 1
ATOM 4869 C C . ARG B 1 19 ? -54.938 45.5 7.227 1 75.94 19 ARG B C 1
ATOM 4871 O O . ARG B 1 19 ? -55.219 46.562 7.754 1 75.94 19 ARG B O 1
ATOM 4878 N N . CYS B 1 20 ? -53.875 44.688 7.73 1 74.06 20 CYS B N 1
ATOM 4879 C CA . CYS B 1 20 ? -52.969 45.094 8.797 1 74.06 20 CYS B CA 1
ATOM 4880 C C . CYS B 1 20 ? -51.75 45.812 8.227 1 74.06 20 CYS B C 1
ATOM 4882 O O . CYS B 1 20 ? -51 45.281 7.418 1 74.06 20 CYS B O 1
ATOM 4884 N N . ALA B 1 21 ? -51.625 47.062 8.367 1 77.12 21 ALA B N 1
ATOM 4885 C CA . ALA B 1 21 ? -50.5 47.875 7.863 1 77.12 21 ALA B CA 1
ATOM 4886 C C . ALA B 1 21 ? -49.688 48.438 9.008 1 77.12 21 ALA B C 1
ATOM 4888 O O . ALA B 1 21 ? -50.25 48.906 10.008 1 77.12 21 ALA B O 1
ATOM 4889 N N . PRO B 1 22 ? -48.344 48.219 8.961 1 73.69 22 PRO B N 1
ATOM 4890 C CA . PRO B 1 22 ? -47.5 48.75 10.062 1 73.69 22 PRO B CA 1
ATOM 4891 C C . PRO B 1 22 ? -47.656 50.25 10.242 1 73.69 22 PRO B C 1
ATOM 4893 O O . PRO B 1 22 ? -47.906 50.969 9.273 1 73.69 22 PRO B O 1
ATOM 4896 N N . SER B 1 23 ? -47.656 50.688 11.445 1 71.88 23 SER B N 1
ATOM 4897 C CA . SER B 1 23 ? -47.812 52.094 11.75 1 71.88 23 SER B CA 1
ATOM 4898 C C . SER B 1 23 ? -46.594 52.906 11.305 1 71.88 23 SER B C 1
ATOM 4900 O O . SER B 1 23 ? -45.469 52.406 11.352 1 71.88 23 SER B O 1
ATOM 4902 N N . ASP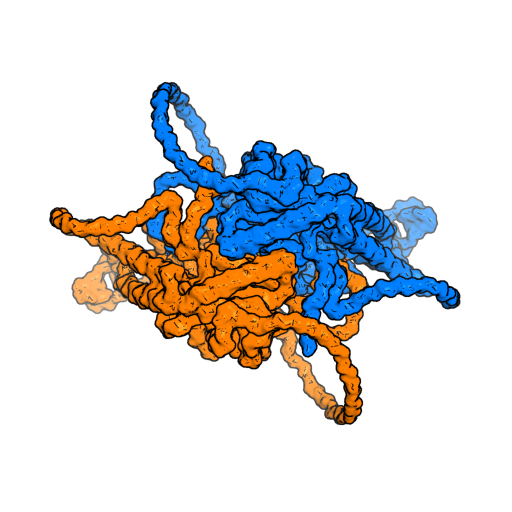 B 1 24 ? -46.688 54 10.688 1 66.56 24 ASP B N 1
ATOM 4903 C CA . ASP B 1 24 ? -45.656 54.938 10.219 1 66.56 24 ASP B CA 1
ATOM 4904 C C . ASP B 1 24 ? -44.812 55.438 11.391 1 66.56 24 ASP B C 1
ATOM 4906 O O . ASP B 1 24 ? -43.75 56.031 11.188 1 66.56 24 ASP B O 1
ATOM 4910 N N . ASP B 1 25 ? -45.344 55.406 12.602 1 66.75 25 ASP B N 1
ATOM 4911 C CA . ASP B 1 25 ? -44.688 56.031 13.734 1 66.75 25 ASP B CA 1
ATOM 4912 C C . ASP B 1 25 ? -43.719 55.094 14.406 1 66.75 25 ASP B C 1
ATOM 4914 O O . ASP B 1 25 ? -43.25 55.312 15.531 1 66.75 25 ASP B O 1
ATOM 4918 N N . GLY B 1 26 ? -43 54.156 13.648 1 61.03 26 GLY B N 1
ATOM 4919 C CA . GLY B 1 26 ? -41.875 53.281 14.016 1 61.03 26 GLY B CA 1
ATOM 4920 C C . GLY B 1 26 ? -42.219 52.25 15.047 1 61.03 26 GLY B C 1
ATOM 4921 O O . GLY B 1 26 ? -41.344 51.531 15.562 1 61.03 26 GLY B O 1
ATOM 4922 N N . GLY B 1 27 ? -43.406 52.125 15.531 1 60.75 27 GLY B N 1
ATOM 4923 C CA . GLY B 1 27 ? -43.688 51.156 16.578 1 60.75 27 GLY B CA 1
ATOM 4924 C C . GLY B 1 27 ? -44.188 49.844 16.047 1 60.75 27 GLY B C 1
ATOM 4925 O O . GLY B 1 27 ? -44.531 49.719 14.867 1 60.75 27 GLY B O 1
ATOM 4926 N N . ASP B 1 28 ? -44.094 48.656 16.703 1 68.88 28 ASP B N 1
ATOM 4927 C CA . ASP B 1 28 ? -44.406 47.281 16.391 1 68.88 28 ASP B CA 1
ATOM 4928 C C . ASP B 1 28 ? -45.906 47.094 16.234 1 68.88 28 ASP B C 1
ATOM 4930 O O . ASP B 1 28 ? -46.375 45.969 15.945 1 68.88 28 ASP B O 1
ATOM 4934 N N . ALA B 1 29 ? -46.656 48.062 16.266 1 76.69 29 ALA B N 1
ATOM 4935 C CA . ALA B 1 29 ? -48.125 47.938 16.203 1 76.69 29 ALA B CA 1
ATOM 4936 C C . ALA B 1 29 ? -48.656 48.281 14.828 1 76.69 29 ALA B C 1
ATOM 4938 O O . ALA B 1 29 ? -48.031 49.062 14.102 1 76.69 29 ALA B O 1
ATOM 4939 N N . CYS B 1 30 ? -49.625 47.656 14.336 1 78.75 30 CYS B N 1
ATOM 4940 C CA . CYS B 1 30 ? -50.25 48 13.07 1 78.75 30 CYS B CA 1
ATOM 4941 C C . CYS B 1 30 ? -50.969 49.344 13.172 1 78.75 30 CYS B C 1
ATOM 4943 O O . CYS B 1 30 ? -51.281 49.781 14.273 1 78.75 30 CYS B O 1
ATOM 4945 N N . ASN B 1 31 ? -51.156 50.156 12.156 1 80.44 31 ASN B N 1
ATOM 4946 C CA . ASN B 1 31 ? -51.75 51.5 12.086 1 80.44 31 ASN B CA 1
ATOM 4947 C C . ASN B 1 31 ? -53.094 51.531 12.82 1 80.44 31 ASN B C 1
ATOM 4949 O O . ASN B 1 31 ? -53.406 52.5 13.508 1 80.44 31 ASN B O 1
ATOM 4953 N N . ARG B 1 32 ? -53.719 50.438 12.672 1 79.81 32 ARG B N 1
ATOM 4954 C CA . ARG B 1 32 ? -55.062 50.375 13.258 1 79.81 32 ARG B CA 1
ATOM 4955 C C . ARG B 1 32 ? -54.969 50.219 14.773 1 79.81 32 ARG B C 1
ATOM 4957 O O . ARG B 1 32 ? -55.688 50.906 15.508 1 79.81 32 ARG B O 1
ATOM 4964 N N . CYS B 1 33 ? -54.188 49.312 15.164 1 79.69 33 CYS B N 1
ATOM 4965 C CA . CYS B 1 33 ? -54.031 49.094 16.594 1 79.69 33 CYS B CA 1
ATOM 4966 C C . CYS B 1 33 ? -53.469 50.312 17.281 1 79.69 33 CYS B C 1
ATOM 4968 O O . CYS B 1 33 ? -53.875 50.688 18.391 1 79.69 33 CYS B O 1
ATOM 4970 N N . ALA B 1 34 ? -52.594 51 16.609 1 80.62 34 ALA B N 1
ATOM 4971 C CA . ALA B 1 34 ? -52 52.219 17.125 1 80.62 34 ALA B CA 1
ATOM 4972 C C . ALA B 1 34 ? -53.031 53.344 17.281 1 80.62 34 ALA B C 1
ATOM 4974 O O . ALA B 1 34 ? -53.031 54.062 18.281 1 80.62 34 ALA B O 1
ATOM 4975 N N . ARG B 1 35 ? -53.875 53.438 16.281 1 79.5 35 ARG B N 1
ATOM 4976 C CA . ARG B 1 35 ? -54.906 54.469 16.297 1 79.5 35 ARG B CA 1
ATOM 4977 C C . ARG B 1 35 ? -55.969 54.188 17.359 1 79.5 35 ARG B C 1
ATOM 4979 O O . ARG B 1 35 ? -56.438 55.094 18.016 1 79.5 35 ARG B O 1
ATOM 4986 N N . LEU B 1 36 ? -56.312 52.906 17.484 1 79.38 36 LEU B N 1
ATOM 4987 C CA . LEU B 1 36 ? -57.406 52.531 18.375 1 79.38 36 LEU B CA 1
ATOM 4988 C C . LEU B 1 36 ? -56.906 52.281 19.781 1 79.38 36 LEU B C 1
ATOM 4990 O O . LEU B 1 36 ? -57.688 52.062 20.703 1 79.38 36 LEU B O 1
ATOM 4994 N N . GLY B 1 37 ? -55.469 52.406 19.969 1 76 37 GLY B N 1
ATOM 4995 C CA . GLY B 1 37 ? -54.844 52.25 21.281 1 76 37 GLY B CA 1
ATOM 4996 C C . GLY B 1 37 ? -54.906 50.812 21.812 1 76 37 GLY B C 1
ATOM 4997 O O . GLY B 1 37 ? -54.938 50.625 23.016 1 76 37 GLY B O 1
ATOM 4998 N N . LYS B 1 38 ? -55.188 49.906 20.906 1 74.25 38 LYS B N 1
ATOM 4999 C CA . LYS B 1 38 ? -55.25 48.5 21.312 1 74.25 38 LYS B CA 1
ATOM 5000 C C . LYS B 1 38 ? -53.906 47.844 21.234 1 74.25 38 LYS B C 1
ATOM 5002 O O . LYS B 1 38 ? -53 48.281 20.5 1 74.25 38 LYS B O 1
ATOM 5007 N N . GLN B 1 39 ? -53.625 46.812 22.094 1 74.38 39 GLN B N 1
ATOM 5008 C CA . GLN B 1 39 ? -52.375 46.031 22.078 1 74.38 39 GLN B CA 1
ATOM 5009 C C . GLN B 1 39 ? -52.281 45.219 20.797 1 74.38 39 GLN B C 1
ATOM 5011 O O . GLN B 1 39 ? -53.094 44.344 20.547 1 74.38 39 GLN B O 1
ATOM 5016 N N . CYS B 1 40 ? -51.438 45.562 19.797 1 71.12 40 CYS B N 1
ATOM 5017 C CA . CYS B 1 40 ? -51.219 44.906 18.5 1 71.12 40 CYS B CA 1
ATOM 5018 C C . CYS B 1 40 ? -50.438 43.625 18.656 1 71.12 40 CYS B C 1
ATOM 5020 O O . CYS B 1 40 ? -49.25 43.656 18.969 1 71.12 40 CYS B O 1
ATOM 5022 N N . GLN B 1 41 ? -50.938 42.5 18.891 1 72.94 41 GLN B N 1
ATOM 5023 C CA . GLN B 1 41 ? -50.281 41.188 19.047 1 72.94 41 GLN B CA 1
ATOM 5024 C C . GLN B 1 41 ? -50.25 40.438 17.719 1 72.94 41 GLN B C 1
ATOM 5026 O O . GLN B 1 41 ? -51.312 40.188 17.109 1 72.94 41 GLN B O 1
ATOM 5031 N N . VAL B 1 42 ? -49.219 40.312 17.062 1 68.31 42 VAL B N 1
ATOM 5032 C CA . VAL B 1 42 ? -49.062 39.469 15.891 1 68.31 42 VAL B CA 1
ATOM 5033 C C . VAL B 1 42 ? -48.969 38 16.312 1 68.31 42 VAL B C 1
ATOM 5035 O O . VAL B 1 42 ? -48.094 37.625 17.109 1 68.31 42 VAL B O 1
ATOM 5038 N N . PRO B 1 43 ? -49.969 37.219 16.094 1 60.47 43 PRO B N 1
ATOM 5039 C CA . PRO B 1 43 ? -49.875 35.812 16.531 1 60.47 43 PRO B CA 1
ATOM 5040 C C . PRO B 1 43 ? -48.625 35.125 15.992 1 60.47 43 PRO B C 1
ATOM 5042 O O . PRO B 1 43 ? -48.156 35.438 14.891 1 60.47 43 PRO B O 1
ATOM 5045 N N . GLU B 1 44 ? -47.906 34.531 16.797 1 51.66 44 GLU B N 1
ATOM 5046 C CA . GLU B 1 44 ? -46.781 33.688 16.375 1 51.66 44 GLU B CA 1
ATOM 5047 C C . GLU B 1 44 ? -47.25 32.656 15.359 1 51.66 44 GLU B C 1
ATOM 5049 O O . GLU B 1 44 ? -48.25 31.969 15.562 1 51.66 44 GLU B O 1
ATOM 5054 N N . VAL B 1 45 ? -47.094 32.906 14.266 1 44.69 45 VAL B N 1
ATOM 5055 C CA . VAL B 1 45 ? -47.406 31.859 13.305 1 44.69 45 VAL B CA 1
ATOM 5056 C C . VAL B 1 45 ? -46.875 30.531 13.82 1 44.69 45 VAL B C 1
ATOM 5058 O O . VAL B 1 45 ? -45.688 30.375 14.062 1 44.69 45 VAL B O 1
ATOM 5061 N N . LYS B 1 46 ? -47.719 29.703 14.461 1 37.44 46 LYS B N 1
ATOM 5062 C CA . LYS B 1 46 ? -47.312 28.312 14.688 1 37.44 46 LYS B CA 1
ATOM 5063 C C . LYS B 1 46 ? -46.781 27.672 13.406 1 37.44 46 LYS B C 1
ATOM 5065 O O . LYS B 1 46 ? -47.5 27.594 12.406 1 37.44 46 LYS B O 1
ATOM 5070 N N . GLN B 1 47 ? -45.656 27.859 13.133 1 35.69 47 GLN B N 1
ATOM 5071 C CA . GLN B 1 47 ? -45.156 27.031 12.039 1 35.69 47 GLN B CA 1
ATOM 5072 C C . GLN B 1 47 ? -45.688 25.609 12.125 1 35.69 47 GLN B C 1
ATOM 5074 O O . GLN B 1 47 ? -45.719 25.016 13.203 1 35.69 47 GLN B O 1
ATOM 5079 N N . ARG B 1 48 ? -46.594 25.266 11.359 1 33.91 48 ARG B N 1
ATOM 5080 C CA . ARG B 1 48 ? -46.938 23.859 11.344 1 33.91 48 ARG B CA 1
ATOM 5081 C C . ARG B 1 48 ? -45.719 22.984 11.547 1 33.91 48 ARG B C 1
ATOM 5083 O O . ARG B 1 48 ? -44.719 23.141 10.844 1 33.91 48 ARG B O 1
ATOM 5090 N N . LYS B 1 49 ? -45.688 22.391 12.703 1 31.34 49 LYS B N 1
ATOM 5091 C CA . LYS B 1 49 ? -44.719 21.312 12.844 1 31.34 49 LYS B CA 1
ATOM 5092 C C . LYS B 1 49 ? -44.75 20.391 11.633 1 31.34 49 LYS B C 1
ATOM 5094 O O . LYS B 1 49 ? -45.781 19.812 11.305 1 31.34 49 LYS B O 1
ATOM 5099 N N . ARG B 1 50 ? -44.312 20.688 10.57 1 31.11 50 ARG B N 1
ATOM 5100 C CA . ARG B 1 50 ? -44.156 19.641 9.578 1 31.11 50 ARG B CA 1
ATOM 5101 C C . ARG B 1 50 ? -44.031 18.266 10.242 1 31.11 50 ARG B C 1
ATOM 5103 O O . ARG B 1 50 ? -43.281 18.109 11.195 1 31.11 50 ARG B O 1
ATOM 5110 N N . LYS B 1 51 ? -44.969 17.406 9.969 1 31.67 51 LYS B N 1
ATOM 5111 C CA . LYS B 1 51 ? -45.062 16.031 10.453 1 31.67 51 LYS B CA 1
ATOM 5112 C C . LYS B 1 51 ? -43.719 15.367 10.492 1 31.67 51 LYS B C 1
ATOM 5114 O O . LYS B 1 51 ? -43 15.344 9.492 1 31.67 51 LYS B O 1
ATOM 5119 N N . ALA B 1 52 ? -43.125 15.188 11.633 1 30.34 52 ALA B N 1
ATOM 5120 C CA . ALA B 1 52 ? -42.031 14.391 12.188 1 30.34 52 ALA B CA 1
ATOM 5121 C C . ALA B 1 52 ? -41.938 13.039 11.484 1 30.34 52 ALA B C 1
ATOM 5123 O O . ALA B 1 52 ? -41.219 12.148 11.938 1 30.34 52 ALA B O 1
ATOM 5124 N N . ARG B 1 53 ? -42.781 12.828 10.586 1 32.03 53 ARG B N 1
ATOM 5125 C CA . ARG B 1 53 ? -42.875 11.5 9.992 1 32.03 53 ARG B CA 1
ATOM 5126 C C . ARG B 1 53 ? -41.625 11.133 9.219 1 32.03 53 ARG B C 1
ATOM 5128 O O . ARG B 1 53 ? -41.219 9.969 9.195 1 32.03 53 ARG B O 1
ATOM 5135 N N . LEU B 1 54 ? -41.125 12.109 8.516 1 28.78 54 LEU B N 1
ATOM 5136 C CA . LEU B 1 54 ? -39.875 11.828 7.809 1 28.78 54 LEU B CA 1
ATOM 5137 C C . LEU B 1 54 ? -38.719 11.773 8.781 1 28.78 54 LEU B C 1
ATOM 5139 O O . LEU B 1 54 ? -37.719 11.102 8.516 1 28.78 54 LEU B O 1
ATOM 5143 N N . ARG B 1 55 ? -38.875 12.406 9.984 1 33.19 55 ARG B N 1
ATOM 5144 C CA . ARG B 1 55 ? -37.906 12.32 11.07 1 33.19 55 ARG B CA 1
ATOM 5145 C C . ARG B 1 55 ? -37.969 10.961 11.766 1 33.19 55 ARG B C 1
ATOM 5147 O O . ARG B 1 55 ? -36.938 10.422 12.188 1 33.19 55 ARG B O 1
ATOM 5154 N N . GLY B 1 56 ? -39.188 10.383 11.789 1 34.78 56 GLY B N 1
ATOM 5155 C CA . GLY B 1 56 ? -39.344 9.07 12.383 1 34.78 56 GLY B CA 1
ATOM 5156 C C . GLY B 1 56 ? -38.688 7.965 11.586 1 34.78 56 GLY B C 1
ATOM 5157 O O . GLY B 1 56 ? -38.062 7.066 12.148 1 34.78 56 GLY B O 1
ATOM 5158 N N . ARG B 1 57 ? -38.938 8.055 10.281 1 32.88 57 ARG B N 1
ATOM 5159 C CA . ARG B 1 57 ? -38.281 7.055 9.445 1 32.88 57 ARG B CA 1
ATOM 5160 C C . ARG B 1 57 ? -36.781 7.273 9.406 1 32.88 57 ARG B C 1
ATOM 5162 O O . ARG B 1 57 ? -36 6.312 9.352 1 32.88 57 ARG B O 1
ATOM 5169 N N . VAL B 1 58 ? -36.375 8.508 9.492 1 35.19 58 VAL B N 1
ATOM 5170 C CA . VAL B 1 58 ? -34.938 8.812 9.578 1 35.19 58 VAL B CA 1
ATOM 5171 C C . VAL B 1 58 ? -34.406 8.453 10.961 1 35.19 58 VAL B C 1
ATOM 5173 O O . VAL B 1 58 ? -33.344 7.867 11.094 1 35.19 58 VAL B O 1
ATOM 5176 N N . GLU B 1 59 ? -35.188 8.727 12.016 1 41.31 59 GLU B N 1
ATOM 5177 C CA . GLU B 1 59 ? -34.781 8.297 13.352 1 41.31 59 GLU B CA 1
ATOM 5178 C C . GLU B 1 59 ? -34.781 6.773 13.469 1 41.31 59 GLU B C 1
ATOM 5180 O O . GLU B 1 59 ? -33.906 6.191 14.078 1 41.31 59 GLU B O 1
ATOM 5185 N N . GLN B 1 60 ? -35.719 6.125 12.859 1 41.66 60 GLN B N 1
ATOM 5186 C CA . GLN B 1 60 ? -35.719 4.668 12.812 1 41.66 60 GLN B CA 1
ATOM 5187 C C . GLN B 1 60 ? -34.562 4.152 11.93 1 41.66 60 GLN B C 1
ATOM 5189 O O . GLN B 1 60 ? -33.906 3.166 12.273 1 41.66 60 GLN B O 1
ATOM 5194 N N . LEU B 1 61 ? -34.344 4.812 10.859 1 38.47 61 LEU B N 1
ATOM 5195 C CA . LEU B 1 61 ? -33.188 4.438 10.047 1 38.47 61 LEU B CA 1
ATOM 5196 C C . LEU B 1 61 ? -31.891 4.832 10.734 1 38.47 61 LEU B C 1
ATOM 5198 O O . LEU B 1 61 ? -30.906 4.082 10.703 1 38.47 61 LEU B O 1
ATOM 5202 N N . GLU B 1 62 ? -31.922 5.953 11.492 1 42.53 62 GLU B N 1
ATOM 5203 C CA . GLU B 1 62 ? -30.781 6.359 12.305 1 42.53 62 GLU B CA 1
ATOM 5204 C C . GLU B 1 62 ? -30.609 5.438 13.508 1 42.53 62 GLU B C 1
ATOM 5206 O O . GLU B 1 62 ? -29.484 5.051 13.844 1 42.53 62 GLU B O 1
ATOM 5211 N N . SER B 1 63 ? -31.672 5.078 14.148 1 44.78 63 SER B N 1
ATOM 5212 C CA . SER B 1 63 ? -31.609 4.105 15.234 1 44.78 63 SER B CA 1
ATOM 5213 C C . SER B 1 63 ? -31.234 2.719 14.711 1 44.78 63 SER B C 1
ATOM 5215 O O . SER B 1 63 ? -30.422 2.02 15.32 1 44.78 63 SER B O 1
ATOM 5217 N N . SER B 1 64 ? -31.844 2.287 13.586 1 39.25 64 SER B N 1
ATOM 5218 C CA . SER B 1 64 ? -31.438 1.019 12.984 1 39.25 64 SER B CA 1
ATOM 5219 C C . SER B 1 64 ? -30 1.096 12.445 1 39.25 64 SER B C 1
ATOM 5221 O O . SER B 1 64 ? -29.266 0.117 12.516 1 39.25 64 SER B O 1
ATOM 5223 N N . TYR B 1 65 ? -29.609 2.234 11.859 1 38 65 TYR B N 1
ATOM 5224 C CA . TYR B 1 65 ? -28.219 2.471 11.477 1 38 65 TYR B CA 1
ATOM 5225 C C . TYR B 1 65 ? -27.312 2.537 12.703 1 38 65 TYR B C 1
ATOM 5227 O O . TYR B 1 65 ? -26.25 1.924 12.734 1 38 65 TYR B O 1
ATOM 5235 N N . THR B 1 66 ? -27.641 3.279 13.812 1 42.5 66 THR B N 1
ATOM 5236 C CA . THR B 1 66 ? -26.922 3.264 15.078 1 42.5 66 THR B CA 1
ATOM 5237 C C . THR B 1 66 ? -27.016 1.897 15.742 1 42.5 66 THR B C 1
ATOM 5239 O O . THR B 1 66 ? -26.062 1.428 16.359 1 42.5 66 THR B O 1
ATOM 5242 N N . GLU B 1 67 ? -28.141 1.185 15.766 1 41.41 67 GLU B N 1
ATOM 5243 C CA . GLU B 1 67 ? -28.25 -0.183 16.266 1 41.41 67 GLU B CA 1
ATOM 5244 C C . GLU B 1 67 ? -27.422 -1.147 15.422 1 41.41 67 GLU B C 1
ATOM 5246 O O . GLU B 1 67 ? -26.734 -2.018 15.953 1 41.41 67 GLU B O 1
ATOM 5251 N N . ILE B 1 68 ? -27.453 -0.996 14.109 1 38.03 68 ILE B N 1
ATOM 5252 C CA . ILE B 1 68 ? -26.562 -1.8 13.281 1 38.03 68 ILE B CA 1
ATOM 5253 C C . ILE B 1 68 ? -25.109 -1.369 13.516 1 38.03 68 ILE B C 1
ATOM 5255 O O . ILE B 1 68 ? -24.234 -2.211 13.656 1 38.03 68 ILE B O 1
ATOM 5259 N N . LEU B 1 69 ? -24.844 -0.063 13.594 1 37.94 69 LEU B N 1
ATOM 5260 C CA . LEU B 1 69 ? -23.547 0.407 14.031 1 37.94 69 LEU B CA 1
ATOM 5261 C C . LEU B 1 69 ? -23.281 0.041 15.484 1 37.94 69 LEU B C 1
ATOM 5263 O O . LEU B 1 69 ? -22.172 -0.354 15.852 1 37.94 69 LEU B O 1
ATOM 5267 N N . SER B 1 70 ? -24.188 0.231 16.391 1 39 70 SER B N 1
ATOM 5268 C CA . SER B 1 70 ? -24.047 -0.217 17.781 1 39 70 SER B CA 1
ATOM 5269 C C . SER B 1 70 ? -24.016 -1.739 17.859 1 39 70 SER B C 1
ATOM 5271 O O . SER B 1 70 ? -23.297 -2.301 18.688 1 39 70 SER B O 1
ATOM 5273 N N . LEU B 1 71 ? -24.906 -2.527 17.219 1 35.69 71 LEU B N 1
ATOM 5274 C CA . LEU B 1 71 ? -24.766 -3.979 17.156 1 35.69 71 LEU B CA 1
ATOM 5275 C C . LEU B 1 71 ? -23.422 -4.379 16.562 1 35.69 71 LEU B C 1
ATOM 5277 O O . LEU B 1 71 ? -22.812 -5.359 17 1 35.69 71 LEU B O 1
ATOM 5281 N N . LEU B 1 72 ? -22.953 -3.645 15.547 1 30.28 72 LEU B N 1
ATOM 5282 C CA . LEU B 1 72 ? -21.547 -3.814 15.172 1 30.28 72 LEU B CA 1
ATOM 5283 C C . LEU B 1 72 ? -20.625 -3.324 16.281 1 30.28 72 LEU B C 1
ATOM 5285 O O . LEU B 1 72 ? -19.562 -3.904 16.5 1 30.28 72 LEU B O 1
ATOM 5289 N N . ARG B 1 73 ? -20.969 -2.215 16.984 1 31.27 73 ARG B N 1
ATOM 5290 C CA . ARG B 1 73 ? -20.219 -1.756 18.141 1 31.27 73 ARG B CA 1
ATOM 5291 C C . ARG B 1 73 ? -20.562 -2.572 19.391 1 31.27 73 ARG B C 1
ATOM 5293 O O . ARG B 1 73 ? -19.703 -2.84 20.234 1 31.27 73 ARG B O 1
ATOM 5300 N N . THR B 1 74 ? -21.875 -2.775 19.719 1 33.28 74 THR B N 1
ATOM 5301 C CA . THR B 1 74 ? -22.25 -3.406 20.984 1 33.28 74 THR B CA 1
ATOM 5302 C C . THR B 1 74 ? -21.766 -4.848 21.031 1 33.28 74 THR B C 1
ATOM 5304 O O . THR B 1 74 ? -21.828 -5.492 22.078 1 33.28 74 THR B O 1
ATOM 5307 N N . GLN B 1 75 ? -21.641 -5.551 19.906 1 28.39 75 GLN B N 1
ATOM 5308 C CA . GLN B 1 75 ? -21.125 -6.871 20.234 1 28.39 75 GLN B CA 1
ATOM 5309 C C . GLN B 1 75 ? -19.812 -6.766 21.016 1 28.39 75 GLN B C 1
ATOM 5311 O O . GLN B 1 75 ? -19.344 -7.758 21.578 1 28.39 75 GLN B O 1
ATOM 5316 N N . LYS B 1 76 ? -19.219 -5.48 20.969 1 27.27 76 LYS B N 1
ATOM 5317 C CA . LYS B 1 76 ? -18.078 -5.418 21.859 1 27.27 76 LYS B CA 1
ATOM 5318 C C . LYS B 1 76 ? -18.516 -5.262 23.312 1 27.27 76 LYS B C 1
ATOM 5320 O O . LYS B 1 76 ? -17.797 -5.656 24.234 1 27.27 76 LYS B O 1
ATOM 5325 N N . THR B 1 77 ? -19.734 -4.617 23.609 1 27.92 77 THR B N 1
ATOM 5326 C CA . THR B 1 77 ? -19.906 -4.223 25 1 27.92 77 THR B CA 1
ATOM 5327 C C . THR B 1 77 ? -20.391 -5.402 25.844 1 27.92 77 THR B C 1
ATOM 5329 O O . THR B 1 77 ? -20.594 -5.273 27.047 1 27.92 77 THR B O 1
ATOM 5332 N N . LEU B 1 78 ? -21.109 -6.359 25.266 1 25.39 78 LEU B N 1
ATOM 5333 C CA . LEU B 1 78 ? -21.781 -7.238 26.234 1 25.39 78 LEU B CA 1
ATOM 5334 C C . LEU B 1 78 ? -20.766 -7.875 27.172 1 25.39 78 LEU B C 1
ATOM 5336 O O . LEU B 1 78 ? -21.141 -8.555 28.141 1 25.39 78 LEU B O 1
ATOM 5340 N N . CYS B 1 79 ? -19.5 -7.938 26.75 1 21.88 79 CYS B N 1
ATOM 5341 C CA . CYS B 1 79 ? -18.75 -8.781 27.672 1 21.88 79 CYS B CA 1
ATOM 5342 C C . CYS B 1 79 ? -18.609 -8.109 29.031 1 21.88 79 CYS B C 1
ATOM 5344 O O . CYS B 1 79 ? -17.984 -8.656 29.938 1 21.88 79 CYS B O 1
ATOM 5346 N N . ASP B 1 80 ? -18.984 -6.754 29.047 1 21.47 80 ASP B N 1
ATOM 5347 C CA . ASP B 1 80 ? -18.531 -6.191 30.312 1 21.47 80 ASP B CA 1
ATOM 5348 C C . ASP B 1 80 ? -19.438 -6.621 31.469 1 21.47 80 ASP B C 1
ATOM 5350 O O . ASP B 1 80 ? -19.172 -6.281 32.625 1 21.47 80 ASP B O 1
ATOM 5354 N N . ALA B 1 81 ? -20.766 -6.824 31.141 1 21.61 81 ALA B N 1
ATOM 5355 C CA . ALA B 1 81 ? -21.609 -6.727 32.312 1 21.61 81 ALA B CA 1
ATOM 5356 C C . ALA B 1 81 ? -21.328 -7.879 33.281 1 21.61 81 ALA B C 1
ATOM 5358 O O . ALA B 1 81 ? -21.969 -7.977 34.344 1 21.61 81 ALA B O 1
ATOM 5359 N N . ALA B 1 82 ? -21.016 -9.062 32.781 1 23.05 82 ALA B N 1
ATOM 5360 C CA . ALA B 1 82 ? -21.328 -10.141 33.719 1 23.05 82 ALA B CA 1
ATOM 5361 C C . ALA B 1 82 ? -20.578 -9.961 35.031 1 23.05 82 ALA B C 1
ATOM 5363 O O . ALA B 1 82 ? -20.781 -10.711 36 1 23.05 82 ALA B O 1
ATOM 5364 N N . GLY B 1 83 ? -19.375 -9.312 35.094 1 20.55 83 GLY B N 1
ATOM 5365 C CA . GLY B 1 83 ? -18.594 -9.719 36.25 1 20.55 83 GLY B CA 1
ATOM 5366 C C . GLY B 1 83 ? -19.078 -9.078 37.531 1 20.55 83 GLY B C 1
ATOM 5367 O O . GLY B 1 83 ? -18.312 -9 38.5 1 20.55 83 GLY B O 1
ATOM 5368 N N . ASN B 1 84 ? -20.219 -8.5 37.562 1 19.08 84 ASN B N 1
ATOM 5369 C CA . ASN B 1 84 ? -20.234 -7.68 38.781 1 19.08 84 ASN B CA 1
ATOM 5370 C C . ASN B 1 84 ? -20.047 -8.531 40.031 1 19.08 84 ASN B C 1
ATOM 5372 O O . ASN B 1 84 ? -19.438 -8.086 41 1 19.08 84 ASN B O 1
ATOM 5376 N N . ALA B 1 85 ? -21.047 -9.461 40.25 1 18.89 85 ALA B N 1
ATOM 5377 C CA . ALA B 1 85 ? -21.578 -9.492 41.594 1 18.89 85 ALA B CA 1
ATOM 5378 C C . ALA B 1 85 ? -20.547 -10.047 42.562 1 18.89 85 ALA B C 1
ATOM 5380 O O . ALA B 1 85 ? -20.25 -9.414 43.594 1 18.89 85 ALA B O 1
ATOM 5381 N N . THR B 1 86 ? -20.641 -11.414 43 1 18.08 86 THR B N 1
ATOM 5382 C CA . THR B 1 86 ? -20.734 -11.938 44.375 1 18.08 86 THR B CA 1
ATOM 5383 C C . THR B 1 86 ? -19.344 -12.25 44.906 1 18.08 86 THR B C 1
ATOM 5385 O O . THR B 1 86 ? -19.203 -12.625 46.094 1 18.08 86 THR B O 1
ATOM 5388 N N . THR B 1 87 ? -18.297 -12.391 44.094 1 17.69 87 THR B N 1
ATOM 5389 C CA . THR B 1 87 ? -17.375 -13.297 44.781 1 17.69 87 THR B CA 1
ATOM 5390 C C . THR B 1 87 ? -16.953 -12.711 46.125 1 17.69 87 THR B C 1
ATOM 5392 O O . THR B 1 87 ? -16.406 -11.609 46.188 1 17.69 87 THR B O 1
ATOM 5395 N N . ALA B 1 88 ? -17.5 -13.242 47.219 1 18.81 88 ALA B N 1
ATOM 5396 C CA . ALA B 1 88 ? -17.328 -13.211 48.688 1 18.81 88 ALA B CA 1
ATOM 5397 C C . ALA B 1 88 ? -15.852 -13.32 49.031 1 18.81 88 ALA B C 1
ATOM 5399 O O . ALA B 1 88 ? -15.031 -13.781 48.25 1 18.81 88 ALA B O 1
ATOM 5400 N N . VAL B 1 89 ? -15.438 -13.148 50.375 1 18.78 89 VAL B N 1
ATOM 5401 C CA . VAL B 1 89 ? -14.453 -12.664 51.344 1 18.78 89 VAL B CA 1
ATOM 5402 C C . VAL B 1 89 ? -13.406 -13.742 51.594 1 18.78 89 VAL B C 1
ATOM 5404 O O . VAL B 1 89 ? -12.406 -13.5 52.281 1 18.78 89 VAL B O 1
ATOM 5407 N N . MET B 1 90 ? -13.477 -15.023 51 1 17.78 90 MET B N 1
ATOM 5408 C CA . MET B 1 90 ? -12.938 -15.969 51.969 1 17.78 90 MET B CA 1
ATOM 5409 C C . MET B 1 90 ? -11.484 -15.641 52.281 1 17.78 90 MET B C 1
ATOM 5411 O O . MET B 1 90 ? -10.727 -15.219 51.406 1 17.78 90 MET B O 1
ATOM 5415 N N . SER B 1 91 ? -11 -15.742 53.594 1 18.33 91 SER B N 1
ATOM 5416 C CA . SER B 1 91 ? -9.992 -15.383 54.594 1 18.33 91 SER B CA 1
ATOM 5417 C C . SER B 1 91 ? -8.688 -16.125 54.344 1 18.33 91 SER B C 1
ATOM 5419 O O . SER B 1 91 ? -7.707 -15.93 55.094 1 18.33 91 SER B O 1
ATOM 5421 N N . ASN B 1 92 ? -8.609 -16.969 53.281 1 18.06 92 ASN B N 1
ATOM 5422 C CA . ASN B 1 92 ? -7.699 -18.031 53.719 1 18.06 92 ASN B CA 1
ATOM 5423 C C . ASN B 1 92 ? -6.32 -17.484 54.062 1 18.06 92 ASN B C 1
ATOM 5425 O O . ASN B 1 92 ? -5.883 -16.469 53.5 1 18.06 92 ASN B O 1
ATOM 5429 N N . PRO B 1 93 ? -5.555 -18.219 54.938 1 19.27 93 PRO B N 1
ATOM 5430 C CA . PRO B 1 93 ? -4.445 -18.016 55.875 1 19.27 93 PRO B CA 1
ATOM 5431 C C . PRO B 1 93 ? -3.115 -17.766 55.156 1 19.27 93 PRO B C 1
ATOM 5433 O O . PRO B 1 93 ? -2.982 -18.047 53.969 1 19.27 93 PRO B O 1
ATOM 5436 N N . THR B 1 94 ? -2.131 -17.25 55.875 1 18.55 94 THR B N 1
ATOM 5437 C CA . THR B 1 94 ? -0.895 -16.484 55.906 1 18.55 94 THR B CA 1
ATOM 5438 C C . THR B 1 94 ? 0.288 -17.328 55.438 1 18.55 94 THR B C 1
ATOM 5440 O O . THR B 1 94 ? 1.412 -16.828 55.344 1 18.55 94 THR B O 1
ATOM 5443 N N . PRO B 1 95 ? 0.084 -18.516 54.625 1 19.12 95 PRO B N 1
ATOM 5444 C CA . PRO B 1 95 ? 1.214 -19.344 55.062 1 19.12 95 PRO B CA 1
ATOM 5445 C C . PRO B 1 95 ? 2.566 -18.719 54.75 1 19.12 95 PRO B C 1
ATOM 5447 O O . PRO B 1 95 ? 2.66 -17.891 53.844 1 19.12 95 PRO B O 1
ATOM 5450 N N . SER B 1 96 ? 3.619 -18.938 55.594 1 18.83 96 SER B N 1
ATOM 5451 C CA . SER B 1 96 ? 4.941 -18.484 56 1 18.83 96 SER B CA 1
ATOM 5452 C C . SER B 1 96 ? 6.008 -18.891 55 1 18.83 96 SER B C 1
ATOM 5454 O O . SER B 1 96 ? 6.328 -20.078 54.875 1 18.83 96 SER B O 1
ATOM 5456 N N . TYR B 1 97 ? 5.875 -18.344 53.75 1 18.38 97 TYR B N 1
ATOM 5457 C CA . TYR B 1 97 ? 6.746 -18.766 52.656 1 18.38 97 TYR B CA 1
ATOM 5458 C C . TYR B 1 97 ? 8.211 -18.641 53.062 1 18.38 97 TYR B C 1
ATOM 5460 O O . TYR B 1 97 ? 8.656 -17.562 53.438 1 18.38 97 TYR B O 1
ATOM 5468 N N . THR B 1 98 ? 8.75 -19.75 53.562 1 18.64 98 THR B N 1
ATOM 5469 C CA . THR B 1 98 ? 10.109 -19.922 54.031 1 18.64 98 THR B CA 1
ATOM 5470 C C . THR B 1 98 ? 11.133 -19.531 52.969 1 18.64 98 THR B C 1
ATOM 5472 O O . THR B 1 98 ? 10.922 -19.797 51.781 1 18.64 98 THR B O 1
ATOM 5475 N N . ASP B 1 99 ? 12.242 -18.75 53.312 1 17.59 99 ASP B N 1
ATOM 5476 C CA . ASP B 1 99 ? 13.297 -17.844 52.875 1 17.59 99 ASP B CA 1
ATOM 5477 C C . ASP B 1 99 ? 14.375 -18.609 52.094 1 17.59 99 ASP B C 1
ATOM 5479 O O . ASP B 1 99 ? 15.367 -18.016 51.656 1 17.59 99 ASP B O 1
ATOM 5483 N N . SER B 1 100 ? 14.211 -19.938 51.719 1 18.7 100 SER B N 1
ATOM 5484 C CA . SER B 1 100 ? 15.523 -20.594 51.75 1 18.7 100 SER B CA 1
ATOM 5485 C C . SER B 1 100 ? 16.453 -19.969 50.719 1 18.7 100 SER B C 1
ATOM 5487 O O . SER B 1 100 ? 16 -19.547 49.656 1 18.7 100 SER B O 1
ATOM 5489 N N . GLN B 1 101 ? 17.891 -19.891 50.938 1 18.08 101 GLN B N 1
ATOM 5490 C CA . GLN B 1 101 ? 19.172 -19.219 50.781 1 18.08 101 GLN B CA 1
ATOM 5491 C C . GLN B 1 101 ? 19.812 -19.594 49.438 1 18.08 101 GLN B C 1
ATOM 5493 O O . GLN B 1 101 ? 20.797 -18.984 49.031 1 18.08 101 GLN B O 1
ATOM 5498 N N . MET B 1 102 ? 19.344 -20.703 48.719 1 18.75 102 MET B N 1
ATOM 5499 C CA . MET B 1 102 ? 20.5 -21.375 48.156 1 18.75 102 MET B CA 1
ATOM 5500 C C . MET B 1 102 ? 21.172 -20.531 47.094 1 18.75 102 MET B C 1
ATOM 5502 O O . MET B 1 102 ? 20.531 -20.094 46.125 1 18.75 102 MET B O 1
ATOM 5506 N N . SER B 1 103 ? 22.406 -19.922 47.281 1 18.53 103 SER B N 1
ATOM 5507 C CA . SER B 1 103 ? 23.375 -18.969 46.719 1 18.53 103 SER B CA 1
ATOM 5508 C C . SER B 1 103 ? 23.953 -19.469 45.406 1 18.53 103 SER B C 1
ATOM 5510 O O . SER B 1 103 ? 24.844 -18.828 44.844 1 18.53 103 SER B O 1
ATOM 5512 N N . GLN B 1 104 ? 23.594 -20.703 44.938 1 18.77 104 GLN B N 1
ATOM 5513 C CA . GLN B 1 104 ? 24.703 -21.312 44.188 1 18.77 104 GLN B CA 1
ATOM 5514 C C . GLN B 1 104 ? 25.078 -20.453 42.969 1 18.77 104 GLN B C 1
ATOM 5516 O O . GLN B 1 104 ? 24.203 -19.969 42.25 1 18.77 104 GLN B O 1
ATOM 5521 N N . ASN B 1 105 ? 26.344 -19.922 42.906 1 18.66 105 ASN B N 1
ATOM 5522 C CA . ASN B 1 105 ? 27.156 -19.016 42.125 1 18.66 105 ASN B CA 1
ATOM 5523 C C . ASN B 1 105 ? 27.406 -19.547 40.719 1 18.66 105 ASN B C 1
ATOM 5525 O O . ASN B 1 105 ? 28.562 -19.719 40.312 1 18.66 105 ASN B O 1
ATOM 5529 N N . PRO B 1 106 ? 26.516 -20.328 40.219 1 20.58 106 PRO B N 1
ATOM 5530 C CA . PRO B 1 106 ? 27.156 -21.078 39.125 1 20.58 106 PRO B CA 1
ATOM 5531 C C . PRO B 1 106 ? 27.891 -20.172 38.125 1 20.58 106 PRO B C 1
ATOM 5533 O O . PRO B 1 106 ? 27.375 -19.109 37.781 1 20.58 106 PRO B O 1
ATOM 5536 N N . GLU B 1 107 ? 29.234 -20.281 38 1 18.78 107 GLU B N 1
ATOM 5537 C CA . GLU B 1 107 ? 30.344 -19.656 37.281 1 18.78 107 GLU B CA 1
ATOM 5538 C C . GLU B 1 107 ? 30.141 -19.766 35.781 1 18.78 107 GLU B C 1
ATOM 5540 O O . GLU B 1 107 ? 30.109 -20.859 35.219 1 18.78 107 GLU B O 1
ATOM 5545 N N . LEU B 1 108 ? 29.234 -19.062 35.281 1 20.14 108 LEU B N 1
ATOM 5546 C CA . LEU B 1 108 ? 28.797 -18.953 33.906 1 20.14 108 LEU B CA 1
ATOM 5547 C C . LEU B 1 108 ? 29.984 -18.75 32.969 1 20.14 108 LEU B C 1
ATOM 5549 O O . LEU B 1 108 ? 30.75 -17.812 33.125 1 20.14 108 LEU B O 1
ATOM 5553 N N . VAL B 1 109 ? 30.594 -19.875 32.594 1 20.34 109 VAL B N 1
ATOM 5554 C CA . VAL B 1 109 ? 31.766 -19.984 31.703 1 20.34 109 VAL B CA 1
ATOM 5555 C C . VAL B 1 109 ? 31.625 -19 30.547 1 20.34 109 VAL B C 1
ATOM 5557 O O . VAL B 1 109 ? 30.547 -18.828 29.984 1 20.34 109 VAL B O 1
ATOM 5560 N N . SER B 1 110 ? 32.594 -18.125 30.375 1 18.83 110 SER B N 1
ATOM 5561 C CA . SER B 1 110 ? 32.906 -16.969 29.562 1 18.83 110 SER B CA 1
ATOM 5562 C C . SER B 1 110 ? 33.031 -17.344 28.094 1 18.83 110 SER B C 1
ATOM 5564 O O . SER B 1 110 ? 33.781 -18.234 27.719 1 18.83 110 SER B O 1
ATOM 5566 N N . PRO B 1 111 ? 32.031 -17.469 27.391 1 20.88 111 PRO B N 1
ATOM 5567 C CA . PRO B 1 111 ? 32.094 -17.938 26 1 20.88 111 PRO B CA 1
ATOM 5568 C C . PRO B 1 111 ? 33.312 -17.391 25.25 1 20.88 111 PRO B C 1
ATOM 5570 O O . PRO B 1 111 ? 33.844 -16.328 25.609 1 20.88 111 PRO B O 1
ATOM 5573 N N . SER B 1 112 ? 34.062 -18.141 24.656 1 22.03 112 SER B N 1
ATOM 5574 C CA . SER B 1 112 ? 35.344 -17.906 23.969 1 22.03 112 SER B CA 1
ATOM 5575 C C . SER B 1 112 ? 35.219 -16.719 23 1 22.03 112 SER B C 1
ATOM 5577 O O . SER B 1 112 ? 34.125 -16.359 22.578 1 22.03 112 SER B O 1
ATOM 5579 N N . GLY B 1 113 ? 36.344 -16.109 22.641 1 19.98 113 GLY B N 1
ATOM 5580 C CA . GLY B 1 113 ? 36.844 -14.867 22.078 1 19.98 113 GLY B CA 1
ATOM 5581 C C . GLY B 1 113 ? 36.469 -14.68 20.609 1 19.98 113 GLY B C 1
ATOM 5582 O O . GLY B 1 113 ? 36.75 -15.539 19.781 1 19.98 113 GLY B O 1
ATOM 5583 N N . PHE B 1 114 ? 35.312 -14.32 20.359 1 22.16 114 PHE B N 1
ATOM 5584 C CA . PHE B 1 114 ? 34.875 -13.844 19.047 1 22.16 114 PHE B CA 1
ATOM 5585 C C . PHE B 1 114 ? 35.969 -13.031 18.375 1 22.16 114 PHE B C 1
ATOM 5587 O O . PHE B 1 114 ? 36.469 -12.047 18.938 1 22.16 114 PHE B O 1
ATOM 5594 N N . HIS B 1 115 ? 36.844 -13.719 17.844 1 22.75 115 HIS B N 1
ATOM 5595 C CA . HIS B 1 115 ? 37.844 -12.945 17.109 1 22.75 115 HIS B CA 1
ATOM 5596 C C . HIS B 1 115 ? 37.188 -11.969 16.141 1 22.75 115 HIS B C 1
ATOM 5598 O O . HIS B 1 115 ? 36.375 -12.367 15.312 1 22.75 115 HIS B O 1
ATOM 5604 N N . SER B 1 116 ? 36.875 -10.867 16.625 1 25.25 116 SER B N 1
ATOM 5605 C CA . SER B 1 116 ? 36.594 -9.57 16.031 1 25.25 116 SER B CA 1
ATOM 5606 C C . SER B 1 116 ? 37.5 -9.305 14.828 1 25.25 116 SER B C 1
ATOM 5608 O O . SER B 1 116 ? 38.719 -9.156 14.984 1 25.25 116 SER B O 1
ATOM 5610 N N . THR B 1 117 ? 37.406 -10.211 13.922 1 26.81 117 THR B N 1
ATOM 5611 C CA . THR B 1 117 ? 38.188 -9.578 12.859 1 26.81 117 THR B CA 1
ATOM 5612 C C . THR B 1 117 ? 37.719 -8.141 12.633 1 26.81 117 THR B C 1
ATOM 5614 O O . THR B 1 117 ? 36.562 -7.902 12.312 1 26.81 117 THR B O 1
ATOM 5617 N N . HIS B 1 118 ? 38.188 -7.258 13.461 1 27.25 118 HIS B N 1
ATOM 5618 C CA . HIS B 1 118 ? 38.25 -5.805 13.422 1 27.25 118 HIS B CA 1
ATOM 5619 C C . HIS B 1 118 ? 38.531 -5.305 12.008 1 27.25 118 HIS B C 1
ATOM 5621 O O . HIS B 1 118 ? 39.656 -5.32 11.539 1 27.25 118 HIS B O 1
ATOM 5627 N N . SER B 1 119 ? 37.812 -5.832 11.109 1 30 119 SER B N 1
ATOM 5628 C CA . SER B 1 119 ? 38.156 -4.926 10.008 1 30 119 SER B CA 1
ATOM 5629 C C . SER B 1 119 ? 38.094 -3.469 10.461 1 30 119 SER B C 1
ATOM 5631 O O . SER B 1 119 ? 37.219 -3.088 11.242 1 30 119 SER B O 1
ATOM 5633 N N . ASP B 1 120 ? 39.125 -2.799 10.695 1 29.44 120 ASP B N 1
ATOM 5634 C CA . ASP B 1 120 ? 39.406 -1.374 10.867 1 29.44 120 ASP B CA 1
ATOM 5635 C C . ASP B 1 120 ? 38.344 -0.528 10.133 1 29.44 120 ASP B C 1
ATOM 5637 O O . ASP B 1 120 ? 38.594 -0.089 9.008 1 29.44 120 ASP B O 1
ATOM 5641 N N . VAL B 1 121 ? 37.25 -1.031 9.969 1 33 121 VAL B N 1
ATOM 5642 C CA . VAL B 1 121 ? 36.344 0.041 9.594 1 33 121 VAL B CA 1
ATOM 5643 C C . VAL B 1 121 ? 36.5 1.226 10.539 1 33 121 VAL B C 1
ATOM 5645 O O . VAL B 1 121 ? 36.156 1.14 11.727 1 33 121 VAL B O 1
ATOM 5648 N N . THR B 1 122 ? 37.594 1.872 10.672 1 33.06 122 THR B N 1
ATOM 5649 C CA . THR B 1 122 ? 37.812 3.234 11.141 1 33.06 122 THR B CA 1
ATOM 5650 C C . THR B 1 122 ? 36.5 4.012 11.195 1 33.06 122 THR B C 1
ATOM 5652 O O . THR B 1 122 ? 35.625 3.809 10.359 1 33.06 122 THR B O 1
ATOM 5655 N N . SER B 1 123 ? 36 4.605 12.375 1 38.03 123 SER B N 1
ATOM 5656 C CA . SER B 1 123 ? 35.062 5.688 12.688 1 38.03 123 SER B CA 1
ATOM 5657 C C . SER B 1 123 ? 34.844 6.582 11.469 1 38.03 123 SER B C 1
ATOM 5659 O O . SER B 1 123 ? 35.469 7.633 11.344 1 38.03 123 SER B O 1
ATOM 5661 N N . ASN B 1 124 ? 35.031 6.18 10.367 1 39.81 124 ASN B N 1
ATOM 5662 C CA . ASN B 1 124 ? 34.781 7.043 9.219 1 39.81 124 ASN B CA 1
ATOM 5663 C C . ASN B 1 124 ? 33.531 7.875 9.406 1 39.81 124 ASN B C 1
ATOM 5665 O O . ASN B 1 124 ? 32.469 7.332 9.703 1 39.81 124 ASN B O 1
ATOM 5669 N N . CYS B 1 125 ? 33.562 9.094 10.008 1 44.56 125 CYS B N 1
ATOM 5670 C CA . CYS B 1 125 ? 32.688 10.242 10.07 1 44.56 125 CYS B CA 1
ATOM 5671 C C . CYS B 1 125 ? 31.609 10.172 8.977 1 44.56 125 CYS B C 1
ATOM 5673 O O . CYS B 1 125 ? 31.906 9.789 7.84 1 44.56 125 CYS B O 1
ATOM 5675 N N . LEU B 1 126 ? 30.422 9.703 9.289 1 52.16 126 LEU B N 1
ATOM 5676 C CA . LEU B 1 126 ? 29.391 10.156 8.367 1 52.16 126 LEU B CA 1
ATOM 5677 C C . LEU B 1 126 ? 29.75 11.516 7.777 1 52.16 126 LEU B C 1
ATOM 5679 O O . LEU B 1 126 ? 29.953 12.484 8.516 1 52.16 126 LEU B O 1
ATOM 5683 N N . LEU B 1 127 ? 30.047 11.586 6.422 1 58.59 127 LEU B N 1
ATOM 5684 C CA . LEU B 1 127 ? 30.391 12.602 5.434 1 58.59 127 LEU B CA 1
ATOM 5685 C C . LEU B 1 127 ? 30.922 13.859 6.109 1 58.59 127 LEU B C 1
ATOM 5687 O O . LEU B 1 127 ? 30.359 14.953 5.941 1 58.59 127 LEU B O 1
ATOM 5691 N N . ASP B 1 128 ? 31.938 13.703 7.141 1 66.12 128 ASP B N 1
ATOM 5692 C CA . ASP B 1 128 ? 32.719 14.859 7.566 1 66.12 128 ASP B CA 1
ATOM 5693 C C . ASP B 1 128 ? 31.984 15.656 8.641 1 66.12 128 ASP B C 1
ATOM 5695 O O . ASP B 1 128 ? 32.062 16.891 8.672 1 66.12 128 ASP B O 1
ATOM 5699 N N . ILE B 1 129 ? 31.031 15.094 9.32 1 78.5 129 ILE B N 1
ATOM 5700 C CA . ILE B 1 129 ? 30.422 15.805 10.438 1 78.5 129 ILE B CA 1
ATOM 5701 C C . ILE B 1 129 ? 31.219 15.539 11.719 1 78.5 129 ILE B C 1
ATOM 5703 O O . ILE B 1 129 ? 31.484 14.383 12.055 1 78.5 129 ILE B O 1
ATOM 5707 N N . SER B 1 130 ? 31.672 16.562 12.383 1 83.62 130 SER B N 1
ATOM 5708 C CA . SER B 1 130 ? 32.406 16.422 13.633 1 83.62 130 SER B CA 1
ATOM 5709 C C . SER B 1 130 ? 31.578 15.719 14.703 1 83.62 130 SER B C 1
ATOM 5711 O O . SER B 1 130 ? 30.344 15.789 14.672 1 83.62 130 SER B O 1
ATOM 5713 N N . PRO B 1 131 ? 32.219 15.016 15.633 1 83.88 131 PRO B N 1
ATOM 5714 C CA . PRO B 1 131 ? 31.484 14.328 16.688 1 83.88 131 PRO B CA 1
ATOM 5715 C C . PRO B 1 131 ? 30.625 15.273 17.516 1 83.88 131 PRO B C 1
ATOM 5717 O O . PRO B 1 131 ? 29.531 14.906 17.938 1 83.88 131 PRO B O 1
ATOM 5720 N N . GLU B 1 132 ? 31.156 16.438 17.75 1 86.75 132 GLU B N 1
ATOM 5721 C CA . GLU B 1 132 ? 30.406 17.422 18.531 1 86.75 132 GLU B CA 1
ATOM 5722 C C . GLU B 1 132 ? 29.141 17.844 17.781 1 86.75 132 GLU B C 1
ATOM 5724 O O . GLU B 1 132 ? 28.078 18 18.391 1 86.75 132 GLU B O 1
ATOM 5729 N N . GLU B 1 133 ? 29.328 18.016 16.578 1 90.69 133 GLU B N 1
ATOM 5730 C CA . GLU B 1 133 ? 28.172 18.391 15.758 1 90.69 133 GLU B CA 1
ATOM 5731 C C . GLU B 1 133 ? 27.156 17.266 15.688 1 90.69 133 GLU B C 1
ATOM 5733 O O . GLU B 1 133 ? 25.938 17.516 15.688 1 90.69 133 GLU B O 1
ATOM 5738 N N . CYS B 1 134 ? 27.625 16.047 15.664 1 92.25 134 CYS B N 1
ATOM 5739 C CA . CYS B 1 134 ? 26.734 14.898 15.641 1 92.25 134 CYS B CA 1
ATOM 5740 C C . CYS B 1 134 ? 25.875 14.844 16.891 1 92.25 134 CYS B C 1
ATOM 5742 O O . CYS B 1 134 ? 24.688 14.531 16.812 1 92.25 134 CYS B O 1
ATOM 5744 N N . GLU B 1 135 ? 26.5 15.164 17.984 1 92.06 135 GLU B N 1
ATOM 5745 C CA . GLU B 1 135 ? 25.766 15.164 19.234 1 92.06 135 GLU B CA 1
ATOM 5746 C C . GLU B 1 135 ? 24.688 16.25 19.234 1 92.06 135 GLU B C 1
ATOM 5748 O O . GLU B 1 135 ? 23.578 16.031 19.75 1 92.06 135 GLU B O 1
ATOM 5753 N N . SER B 1 136 ? 25.062 17.391 18.719 1 94.38 136 SER B N 1
ATOM 5754 C CA . SER B 1 136 ? 24.094 18.484 18.641 1 94.38 136 SER B CA 1
ATOM 5755 C C . SER B 1 136 ? 22.938 18.125 17.719 1 94.38 136 SER B C 1
ATOM 5757 O O . SER B 1 136 ? 21.766 18.391 18.047 1 94.38 136 SER B O 1
ATOM 5759 N N . LEU B 1 137 ? 23.25 17.516 16.609 1 95.38 137 LEU B N 1
ATOM 5760 C CA . LEU B 1 137 ? 22.234 17.109 15.656 1 95.38 137 LEU B CA 1
ATOM 5761 C C . LEU B 1 137 ? 21.328 16.047 16.266 1 95.38 137 LEU B C 1
ATOM 5763 O O . LEU B 1 137 ? 20.109 16.047 16.031 1 95.38 137 LEU B O 1
ATOM 5767 N N . LEU B 1 138 ? 21.891 15.148 17 1 96.06 138 LEU B N 1
ATOM 5768 C CA . LEU B 1 138 ? 21.094 14.109 17.656 1 96.06 138 LEU B CA 1
ATOM 5769 C C . LEU B 1 138 ? 20.156 14.711 18.688 1 96.06 138 LEU B C 1
ATOM 5771 O O . LEU B 1 138 ? 19.016 14.258 18.828 1 96.06 138 LEU B O 1
ATOM 5775 N N . ASN B 1 139 ? 20.625 15.703 19.359 1 95.25 139 ASN B N 1
ATOM 5776 C CA . ASN B 1 139 ? 19.781 16.406 20.328 1 95.25 139 ASN B CA 1
ATOM 5777 C C . ASN B 1 139 ? 18.641 17.156 19.641 1 95.25 139 ASN B C 1
ATOM 5779 O O . ASN B 1 139 ? 17.531 17.203 20.141 1 95.25 139 ASN B O 1
ATOM 5783 N N . ASP B 1 140 ? 18.969 17.75 18.531 1 96.12 140 ASP B N 1
ATOM 5784 C CA . ASP B 1 140 ? 17.922 18.391 17.75 1 96.12 140 ASP B CA 1
ATOM 5785 C C . ASP B 1 140 ? 16.844 17.375 17.359 1 96.12 140 ASP B C 1
ATOM 5787 O O . ASP B 1 140 ? 15.648 17.672 17.453 1 96.12 140 ASP B O 1
ATOM 5791 N N . TYR B 1 141 ? 17.344 16.219 16.984 1 97.62 141 TYR B N 1
ATOM 5792 C CA . TYR B 1 141 ? 16.391 15.188 16.578 1 97.62 141 TYR B CA 1
ATOM 5793 C C . TYR B 1 141 ? 15.5 14.773 17.734 1 97.62 141 TYR B C 1
ATOM 5795 O O . TYR B 1 141 ? 14.297 14.555 17.562 1 97.62 141 TYR B O 1
ATOM 5803 N N . ARG B 1 142 ? 16.078 14.578 18.891 1 96.69 142 ARG B N 1
ATOM 5804 C CA . ARG B 1 142 ? 15.305 14.195 20.062 1 96.69 142 ARG B CA 1
ATOM 5805 C C . ARG B 1 142 ? 14.195 15.195 20.344 1 96.69 142 ARG B C 1
ATOM 5807 O O . ARG B 1 142 ? 13.07 14.812 20.672 1 96.69 142 ARG B O 1
ATOM 5814 N N . ARG B 1 143 ? 14.484 16.438 20.172 1 94.44 143 ARG B N 1
ATOM 5815 C CA . ARG B 1 143 ? 13.492 17.5 20.359 1 94.44 143 ARG B CA 1
ATOM 5816 C C . ARG B 1 143 ? 12.414 17.422 19.281 1 94.44 143 ARG B C 1
ATOM 5818 O O . ARG B 1 143 ? 11.219 17.422 19.578 1 94.44 143 ARG B O 1
ATOM 5825 N N . MET B 1 144 ? 12.82 17.328 18.047 1 95.94 144 MET B N 1
ATOM 5826 C CA . MET B 1 144 ? 11.914 17.281 16.891 1 95.94 144 MET B CA 1
ATOM 5827 C C . MET B 1 144 ? 10.945 16.125 17.016 1 95.94 144 MET B C 1
ATOM 5829 O O . MET B 1 144 ? 9.734 16.297 16.844 1 95.94 144 MET B O 1
ATOM 5833 N N . SER B 1 145 ? 11.508 14.914 17.266 1 96.19 145 SER B N 1
ATOM 5834 C CA . SER B 1 145 ? 10.719 13.688 17.266 1 96.19 145 SER B CA 1
ATOM 5835 C C . SER B 1 145 ? 9.766 13.641 18.453 1 96.19 145 SER B C 1
ATOM 5837 O O . SER B 1 145 ? 8.602 13.258 18.312 1 96.19 145 SER B O 1
ATOM 5839 N N . SER B 1 146 ? 10.18 14.023 19.594 1 93.75 146 SER B N 1
ATOM 5840 C CA . SER B 1 146 ? 9.359 13.953 20.812 1 93.75 146 SER B CA 1
ATOM 5841 C C . SER B 1 146 ? 8.141 14.867 20.703 1 93.75 146 SER B C 1
ATOM 5843 O O . SER B 1 146 ? 7.059 14.523 21.172 1 93.75 146 SER B O 1
ATOM 5845 N N . ASN B 1 147 ? 8.281 15.898 20 1 91 147 ASN B N 1
ATOM 5846 C CA . ASN B 1 147 ? 7.215 16.906 19.969 1 91 147 ASN B CA 1
ATOM 5847 C C . ASN B 1 147 ? 6.273 16.672 18.797 1 91 147 ASN B C 1
ATOM 5849 O O . ASN B 1 147 ? 5.07 16.922 18.891 1 91 147 ASN B O 1
ATOM 5853 N N . HIS B 1 148 ? 6.824 16.156 17.703 1 94.44 148 HIS B N 1
ATOM 5854 C CA . HIS B 1 148 ? 6.004 16.234 16.5 1 94.44 148 HIS B CA 1
ATOM 5855 C C . HIS B 1 148 ? 5.895 14.883 15.805 1 94.44 148 HIS B C 1
ATOM 5857 O O . HIS B 1 148 ? 5.02 14.68 14.961 1 94.44 148 HIS B O 1
ATOM 5863 N N . PHE B 1 149 ? 6.738 13.969 16.156 1 96.19 149 PHE B N 1
ATOM 5864 C CA . PHE B 1 149 ? 6.766 12.688 15.469 1 96.19 149 PHE B CA 1
ATOM 5865 C C . PHE B 1 149 ? 7.219 11.578 16.406 1 96.19 149 PHE B C 1
ATOM 5867 O O . PHE B 1 149 ? 8.242 10.938 16.172 1 96.19 149 PHE B O 1
ATOM 5874 N N . PRO B 1 150 ? 6.449 11.32 17.406 1 96.69 150 PRO B N 1
ATOM 5875 C CA . PRO B 1 150 ? 6.871 10.43 18.484 1 96.69 150 PRO B CA 1
ATOM 5876 C C . PRO B 1 150 ? 6.746 8.953 18.109 1 96.69 150 PRO B C 1
ATOM 5878 O O . PRO B 1 150 ? 6.293 8.148 18.938 1 96.69 150 PRO B O 1
ATOM 5881 N N . TYR B 1 151 ? 7.18 8.539 16.938 1 98.06 151 TYR B N 1
ATOM 5882 C CA . TYR B 1 151 ? 7.098 7.16 16.484 1 98.06 151 TYR B CA 1
ATOM 5883 C C . TYR B 1 151 ? 8.477 6.5 16.5 1 98.06 151 TYR B C 1
ATOM 5885 O O . TYR B 1 151 ? 8.578 5.27 16.531 1 98.06 151 TYR B O 1
ATOM 5893 N N . VAL B 1 152 ? 9.492 7.289 16.344 1 98.38 152 VAL B N 1
ATOM 5894 C CA . VAL B 1 152 ? 10.883 6.852 16.438 1 98.38 152 VAL B CA 1
ATOM 5895 C C . VAL B 1 152 ? 11.633 7.723 17.438 1 98.38 152 VAL B C 1
ATOM 5897 O O . VAL B 1 152 ? 12.078 8.82 17.109 1 98.38 152 VAL B O 1
ATOM 5900 N N . LEU B 1 153 ? 11.789 7.207 18.609 1 97.56 153 LEU B N 1
ATOM 5901 C CA . LEU B 1 153 ? 12.398 7.984 19.688 1 97.56 153 LEU B CA 1
ATOM 5902 C C . LEU B 1 153 ? 13.727 7.375 20.109 1 97.56 153 LEU B C 1
ATOM 5904 O O . LEU B 1 153 ? 13.867 6.152 20.172 1 97.56 153 LEU B O 1
ATOM 5908 N N . LEU B 1 154 ? 14.664 8.242 20.359 1 95.44 154 LEU B N 1
ATOM 5909 C CA . LEU B 1 154 ? 15.969 7.82 20.859 1 95.44 154 LEU B CA 1
ATOM 5910 C C . LEU B 1 154 ? 16.125 8.141 22.344 1 95.44 154 LEU B C 1
ATOM 5912 O O . LEU B 1 154 ? 15.961 9.289 22.75 1 95.44 154 LEU B O 1
ATOM 5916 N N . PRO B 1 155 ? 16.391 7.094 23.047 1 91.5 155 PRO B N 1
ATOM 5917 C CA . PRO B 1 155 ? 16.656 7.371 24.469 1 91.5 155 PRO B CA 1
ATOM 5918 C C . PRO B 1 155 ? 17.828 8.32 24.672 1 91.5 155 PRO B C 1
ATOM 5920 O O . PRO B 1 155 ? 18.734 8.375 23.844 1 91.5 155 PRO B O 1
ATOM 5923 N N . GLU B 1 156 ? 17.859 8.984 25.812 1 90.19 156 GLU B N 1
ATOM 5924 C CA . GLU B 1 156 ? 18.922 9.938 26.141 1 90.19 156 GLU B CA 1
ATOM 5925 C C . GLU B 1 156 ? 20.266 9.242 26.281 1 90.19 156 GLU B C 1
ATOM 5927 O O . GLU B 1 156 ? 21.312 9.836 25.984 1 90.19 156 GLU B O 1
ATOM 5932 N N . ALA B 1 157 ? 20.219 8 26.609 1 90.12 157 ALA B N 1
ATOM 5933 C CA . ALA B 1 157 ? 21.438 7.242 26.875 1 90.12 157 ALA B CA 1
ATOM 5934 C C . ALA B 1 157 ? 22.094 6.789 25.578 1 90.12 157 ALA B C 1
ATOM 5936 O O . ALA B 1 157 ? 23.266 6.418 25.547 1 90.12 157 ALA B O 1
ATOM 5937 N N . CYS B 1 158 ? 21.375 6.883 24.516 1 91.25 158 CYS B N 1
ATOM 5938 C CA . CYS B 1 158 ? 21.906 6.426 23.234 1 91.25 158 CYS B CA 1
ATOM 5939 C C . CYS B 1 158 ? 22.922 7.422 22.688 1 91.25 158 CYS B C 1
ATOM 5941 O O . CYS B 1 158 ? 22.562 8.555 22.359 1 91.25 158 CYS B O 1
ATOM 5943 N N . THR B 1 159 ? 24.141 7.02 22.5 1 91.38 159 THR B N 1
ATOM 5944 C CA . THR B 1 159 ? 25.188 7.883 21.969 1 91.38 159 THR B CA 1
ATOM 5945 C C . THR B 1 159 ? 25.234 7.816 20.453 1 91.38 159 THR B C 1
ATOM 5947 O O . THR B 1 159 ? 24.656 6.91 19.844 1 91.38 159 THR B O 1
ATOM 5950 N N . VAL B 1 160 ? 25.922 8.734 19.875 1 93.25 160 VAL B N 1
ATOM 5951 C CA . VAL B 1 160 ? 26.078 8.789 18.422 1 93.25 160 VAL B CA 1
ATOM 5952 C C . VAL B 1 160 ? 26.781 7.523 17.938 1 93.25 160 VAL B C 1
ATOM 5954 O O . VAL B 1 160 ? 26.375 6.934 16.938 1 93.25 160 VAL B O 1
ATOM 5957 N N . ALA B 1 161 ? 27.766 7.105 18.656 1 89.69 161 ALA B N 1
ATOM 5958 C CA . ALA B 1 161 ? 28.531 5.93 18.266 1 89.69 161 ALA B CA 1
ATOM 5959 C C . ALA B 1 161 ? 27.672 4.672 18.281 1 89.69 161 ALA B C 1
ATOM 5961 O O . ALA B 1 161 ? 27.719 3.863 17.344 1 89.69 161 ALA B O 1
ATOM 5962 N N . THR B 1 162 ? 26.938 4.566 19.312 1 90.25 162 THR B N 1
ATOM 5963 C CA . THR B 1 162 ? 26.062 3.408 19.438 1 90.25 162 THR B CA 1
ATOM 5964 C C . THR B 1 162 ? 25.016 3.402 18.328 1 90.25 162 THR B C 1
ATOM 5966 O O . THR B 1 162 ? 24.703 2.35 17.781 1 90.25 162 THR B O 1
ATOM 5969 N N . LEU B 1 163 ? 24.5 4.539 18.016 1 93.94 163 LEU B N 1
ATOM 5970 C CA . LEU B 1 163 ? 23.484 4.664 16.969 1 93.94 163 LEU B CA 1
ATOM 5971 C C . LEU B 1 163 ? 24.047 4.27 15.609 1 93.94 163 LEU B C 1
ATOM 5973 O O . LEU B 1 163 ? 23.422 3.5 14.875 1 93.94 163 LEU B O 1
ATOM 5977 N N . ILE B 1 164 ? 25.203 4.727 15.312 1 92.44 164 ILE B N 1
ATOM 5978 C CA . ILE B 1 164 ? 25.812 4.473 14.016 1 92.44 164 ILE B CA 1
ATOM 5979 C C . ILE B 1 164 ? 26.156 2.992 13.891 1 92.44 164 ILE B C 1
ATOM 5981 O O . ILE B 1 164 ? 26.016 2.402 12.812 1 92.44 164 ILE B O 1
ATOM 5985 N N . GLU B 1 165 ? 26.516 2.434 14.93 1 90.25 165 GLU B N 1
ATOM 5986 C CA . GLU B 1 165 ? 26.938 1.038 14.914 1 90.25 165 GLU B CA 1
ATOM 5987 C C . GLU B 1 165 ? 25.734 0.095 14.852 1 90.25 165 GLU B C 1
ATOM 5989 O O . GLU B 1 165 ? 25.719 -0.836 14.039 1 90.25 165 GLU B O 1
ATOM 5994 N N . GLU B 1 166 ? 24.797 0.368 15.625 1 91.44 166 GLU B N 1
ATOM 5995 C CA . GLU B 1 166 ? 23.688 -0.574 15.789 1 91.44 166 GLU B CA 1
ATOM 5996 C C . GLU B 1 166 ? 22.578 -0.307 14.773 1 91.44 166 GLU B C 1
ATOM 5998 O O . GLU B 1 166 ? 21.875 -1.229 14.367 1 91.44 166 GLU B O 1
ATOM 6003 N N . ARG B 1 167 ? 22.406 0.94 14.445 1 95.44 167 ARG B N 1
ATOM 6004 C CA . ARG B 1 167 ? 21.328 1.346 13.547 1 95.44 167 ARG B CA 1
ATOM 6005 C C . ARG B 1 167 ? 21.828 2.336 12.5 1 95.44 167 ARG B C 1
ATOM 6007 O O . ARG B 1 167 ? 21.391 3.482 12.461 1 95.44 167 ARG B O 1
ATOM 6014 N N . PRO B 1 168 ? 22.578 1.856 11.625 1 95.06 168 PRO B N 1
ATOM 6015 C CA . PRO B 1 168 ? 23.234 2.744 10.672 1 95.06 168 PRO B CA 1
ATOM 6016 C C . PRO B 1 168 ? 22.266 3.473 9.758 1 95.06 168 PRO B C 1
ATOM 6018 O O . PRO B 1 168 ? 22.469 4.637 9.414 1 95.06 168 PRO B O 1
ATOM 6021 N N . MET B 1 169 ? 21.188 2.852 9.289 1 97.38 169 MET B N 1
ATOM 6022 C CA . MET B 1 169 ? 20.234 3.51 8.406 1 97.38 169 MET B CA 1
ATOM 6023 C C . MET B 1 169 ? 19.469 4.605 9.141 1 97.38 169 MET B C 1
ATOM 6025 O O . MET B 1 169 ? 19.234 5.68 8.586 1 97.38 169 MET B O 1
ATOM 6029 N N . LEU B 1 170 ? 19.094 4.297 10.359 1 97.88 170 LEU B N 1
ATOM 6030 C CA . LEU B 1 170 ? 18.406 5.301 11.172 1 97.88 170 LEU B CA 1
ATOM 6031 C C . LEU B 1 170 ? 19.312 6.504 11.422 1 97.88 170 LEU B C 1
ATOM 6033 O O . LEU B 1 170 ? 18.859 7.648 11.359 1 97.88 170 LEU B O 1
ATOM 6037 N N . ALA B 1 171 ? 20.578 6.199 11.727 1 96.75 171 ALA B N 1
ATOM 6038 C CA . ALA B 1 171 ? 21.531 7.277 11.938 1 96.75 171 ALA B CA 1
ATOM 6039 C C . ALA B 1 171 ? 21.594 8.203 10.719 1 96.75 171 ALA B C 1
ATOM 6041 O O . ALA B 1 171 ? 21.547 9.43 10.859 1 96.75 171 ALA B O 1
ATOM 6042 N N . GLN B 1 172 ? 21.656 7.637 9.547 1 96.44 172 GLN B N 1
ATOM 6043 C CA . GLN B 1 172 ? 21.719 8.43 8.32 1 96.44 172 GLN B CA 1
ATOM 6044 C C . GLN B 1 172 ? 20.469 9.281 8.156 1 96.44 172 GLN B C 1
ATOM 6046 O O . GLN B 1 172 ? 20.562 10.469 7.844 1 96.44 172 GLN B O 1
ATOM 6051 N N . ALA B 1 173 ? 19.266 8.719 8.336 1 97.88 173 ALA B N 1
ATOM 6052 C CA . ALA B 1 173 ? 18.016 9.445 8.18 1 97.88 173 ALA B CA 1
ATOM 6053 C C . ALA B 1 173 ? 17.922 10.609 9.156 1 97.88 173 ALA B C 1
ATOM 6055 O O . ALA B 1 173 ? 17.453 11.695 8.797 1 97.88 173 ALA B O 1
ATOM 6056 N N . ILE B 1 174 ? 18.391 10.375 10.375 1 97.75 174 ILE B N 1
ATOM 6057 C CA . ILE B 1 174 ? 18.375 11.414 11.398 1 97.75 174 ILE B CA 1
ATOM 6058 C C . ILE B 1 174 ? 19.281 12.562 10.984 1 97.75 174 ILE B C 1
ATOM 6060 O O . ILE B 1 174 ? 18.891 13.727 11.047 1 97.75 174 ILE B O 1
ATOM 6064 N N . PHE B 1 175 ? 20.453 12.273 10.531 1 96.81 175 PHE B N 1
ATOM 6065 C CA . PHE B 1 175 ? 21.406 13.312 10.156 1 96.81 175 PHE B CA 1
ATOM 6066 C C . PHE B 1 175 ? 20.906 14.078 8.93 1 96.81 175 PHE B C 1
ATOM 6068 O O . PHE B 1 175 ? 21.109 15.289 8.828 1 96.81 175 PHE B O 1
ATOM 6075 N N . ILE B 1 176 ? 20.266 13.438 7.988 1 96.56 176 ILE B N 1
ATOM 6076 C CA . ILE B 1 176 ? 19.688 14.117 6.832 1 96.56 176 ILE B CA 1
ATOM 6077 C C . ILE B 1 176 ? 18.641 15.117 7.297 1 96.56 176 ILE B C 1
ATOM 6079 O O . ILE B 1 176 ? 18.641 16.281 6.879 1 96.56 176 ILE B O 1
ATOM 6083 N N . SER B 1 177 ? 17.75 14.688 8.195 1 96.75 177 SER B N 1
ATOM 6084 C CA . SER B 1 177 ? 16.609 15.492 8.625 1 96.75 177 SER B CA 1
ATOM 6085 C C . SER B 1 177 ? 17.062 16.672 9.477 1 96.75 177 SER B C 1
ATOM 6087 O O . SER B 1 177 ? 16.406 17.719 9.492 1 96.75 177 SER B O 1
ATOM 6089 N N . THR B 1 178 ? 18.203 16.531 10.172 1 96.44 178 THR B N 1
ATOM 6090 C CA . THR B 1 178 ? 18.625 17.578 11.109 1 96.44 178 THR B CA 1
ATOM 6091 C C . THR B 1 178 ? 19.656 18.5 10.469 1 96.44 178 THR B C 1
ATOM 6093 O O . THR B 1 178 ? 20.016 19.531 11.039 1 96.44 178 THR B O 1
ATOM 6096 N N . THR B 1 179 ? 20.156 18.203 9.258 1 94.5 179 THR B N 1
ATOM 6097 C CA . THR B 1 179 ? 21.109 19.062 8.578 1 94.5 179 THR B CA 1
ATOM 6098 C C . THR B 1 179 ? 20.422 19.906 7.512 1 94.5 179 THR B C 1
ATOM 6100 O O . THR B 1 179 ? 21.016 20.219 6.473 1 94.5 179 THR B O 1
ATOM 6103 N N . TRP B 1 180 ? 19.188 20.219 7.715 1 92.5 180 TRP B N 1
ATOM 6104 C CA . TRP B 1 180 ? 18.422 20.953 6.715 1 92.5 180 TRP B CA 1
ATOM 6105 C C . TRP B 1 180 ? 18.953 22.359 6.535 1 92.5 180 TRP B C 1
ATOM 6107 O O . TRP B 1 180 ? 18.75 22.984 5.484 1 92.5 180 TRP B O 1
ATOM 6117 N N . ARG B 1 181 ? 19.75 22.891 7.5 1 91.38 181 ARG B N 1
ATOM 6118 C CA . ARG B 1 181 ? 20.297 24.25 7.41 1 91.38 181 ARG B CA 1
ATOM 6119 C C . ARG B 1 181 ? 21.531 24.266 6.516 1 91.38 181 ARG B C 1
ATOM 6121 O O . ARG B 1 181 ? 22.016 25.328 6.129 1 91.38 181 ARG B O 1
ATOM 6128 N N . THR B 1 182 ? 22.062 23.094 6.215 1 90.75 182 THR B N 1
ATOM 6129 C CA . THR B 1 182 ? 23.234 22.953 5.367 1 90.75 182 THR B CA 1
ATOM 6130 C C . THR B 1 182 ? 22.938 22.078 4.152 1 90.75 182 THR B C 1
ATOM 6132 O O . THR B 1 182 ? 23.281 20.906 4.125 1 90.75 182 THR B O 1
ATOM 6135 N N . PRO B 1 183 ? 22.422 22.719 3.125 1 90 183 PRO B N 1
ATOM 6136 C CA . PRO B 1 183 ? 21.922 21.969 1.977 1 90 183 PRO B CA 1
ATOM 6137 C C . PRO B 1 183 ? 22.984 21.078 1.321 1 90 183 PRO B C 1
ATOM 6139 O O . PRO B 1 183 ? 22.688 19.969 0.89 1 90 183 PRO B O 1
ATOM 6142 N N . ALA B 1 184 ? 24.203 21.594 1.211 1 88.69 184 ALA B N 1
ATOM 6143 C CA . ALA B 1 184 ? 25.25 20.812 0.571 1 88.69 184 ALA B CA 1
ATOM 6144 C C . ALA B 1 184 ? 25.516 19.516 1.333 1 88.69 184 ALA B C 1
ATOM 6146 O O . ALA B 1 184 ? 25.641 18.453 0.731 1 88.69 184 ALA B O 1
ATOM 6147 N N . ARG B 1 185 ? 25.625 19.703 2.611 1 90.56 185 ARG B N 1
ATOM 6148 C CA . ARG B 1 185 ? 25.844 18.531 3.457 1 90.56 185 ARG B CA 1
ATOM 6149 C C . ARG B 1 185 ? 24.641 17.594 3.436 1 90.56 185 ARG B C 1
ATOM 6151 O O . ARG B 1 185 ? 24.797 16.375 3.398 1 90.56 185 ARG B O 1
ATOM 6158 N N . GLN B 1 186 ? 23.469 18.094 3.518 1 93.56 186 GLN B N 1
ATOM 6159 C CA . GLN B 1 186 ? 22.25 17.297 3.486 1 93.56 186 GLN B CA 1
ATOM 6160 C C . GLN B 1 186 ? 22.156 16.5 2.195 1 93.56 186 GLN B C 1
ATOM 6162 O O . GLN B 1 186 ? 21.812 15.312 2.223 1 93.56 186 GLN B O 1
ATOM 6167 N N . SER B 1 187 ? 22.516 17.109 1.051 1 91.5 187 SER B N 1
ATOM 6168 C CA . SER B 1 187 ? 22.453 16.453 -0.247 1 91.5 187 SER B CA 1
ATOM 6169 C C . SER B 1 187 ? 23.422 15.281 -0.319 1 91.5 187 SER B C 1
ATOM 6171 O O . SER B 1 187 ? 23.109 14.234 -0.885 1 91.5 187 SER B O 1
ATOM 6173 N N . ALA B 1 188 ? 24.578 15.508 0.226 1 92.88 188 ALA B N 1
ATOM 6174 C CA . ALA B 1 188 ? 25.578 14.445 0.23 1 92.88 188 ALA B CA 1
ATOM 6175 C C . ALA B 1 188 ? 25.125 13.258 1.077 1 92.88 188 ALA B C 1
ATOM 6177 O O . ALA B 1 188 ? 25.297 12.102 0.688 1 92.88 188 ALA B O 1
ATOM 6178 N N . LEU B 1 189 ? 24.609 13.555 2.246 1 93.94 189 LEU B N 1
ATOM 6179 C CA . LEU B 1 189 ? 24.094 12.516 3.133 1 93.94 189 LEU B CA 1
ATOM 6180 C C . LEU B 1 189 ? 22.922 11.781 2.49 1 93.94 189 LEU B C 1
ATOM 6182 O O . LEU B 1 189 ? 22.812 10.562 2.592 1 93.94 189 LEU B O 1
ATOM 6186 N N . LYS B 1 190 ? 22.062 12.531 1.859 1 94.31 190 LYS B N 1
ATOM 6187 C CA . LYS B 1 190 ? 20.906 11.961 1.183 1 94.31 190 LYS B CA 1
ATOM 6188 C C . LYS B 1 190 ? 21.328 11 0.076 1 94.31 190 LYS B C 1
ATOM 6190 O O . LYS B 1 190 ? 20.766 9.906 -0.043 1 94.31 190 LYS B O 1
ATOM 6195 N N . ASP B 1 191 ? 22.266 11.383 -0.742 1 92.19 191 ASP B N 1
ATOM 6196 C CA . ASP B 1 191 ? 22.734 10.531 -1.828 1 92.19 191 ASP B CA 1
ATOM 6197 C C . ASP B 1 191 ? 23.297 9.219 -1.292 1 92.19 191 ASP B C 1
ATOM 6199 O O . ASP B 1 191 ? 23.031 8.148 -1.854 1 92.19 191 ASP B O 1
ATOM 6203 N N . LYS B 1 192 ? 24.047 9.336 -0.267 1 92.81 192 LYS B N 1
ATOM 6204 C CA . LYS B 1 192 ? 24.578 8.133 0.363 1 92.81 192 LYS B CA 1
ATOM 6205 C C . LYS B 1 192 ? 23.453 7.254 0.902 1 92.81 192 LYS B C 1
ATOM 6207 O O . LYS B 1 192 ? 23.484 6.031 0.748 1 92.81 192 LYS B O 1
ATOM 6212 N N . PHE B 1 193 ? 22.516 7.848 1.521 1 94.94 193 PHE B N 1
ATOM 6213 C CA . PHE B 1 193 ? 21.391 7.133 2.1 1 94.94 193 PHE B CA 1
ATOM 6214 C C . PHE B 1 193 ? 20.609 6.383 1.023 1 94.94 193 PHE B C 1
ATOM 6216 O O . PHE B 1 193 ? 20.281 5.207 1.196 1 94.94 193 PHE B O 1
ATOM 6223 N N . LEU B 1 194 ? 20.281 7.02 -0.076 1 93 194 LEU B N 1
ATOM 6224 C CA . LEU B 1 194 ? 19.484 6.422 -1.147 1 93 194 LEU B CA 1
ATOM 6225 C C . LEU B 1 194 ? 20.25 5.27 -1.801 1 93 194 LEU B C 1
ATOM 6227 O O . LEU B 1 194 ? 19.641 4.266 -2.193 1 93 194 LEU B O 1
ATOM 6231 N N . LYS B 1 195 ? 21.516 5.418 -1.894 1 92.19 195 LYS B N 1
ATOM 6232 C CA . LYS B 1 195 ? 22.344 4.328 -2.416 1 92.19 195 LYS B CA 1
ATOM 6233 C C . LYS B 1 195 ? 22.312 3.125 -1.478 1 92.19 195 LYS B C 1
ATOM 6235 O O . LYS B 1 195 ? 22.125 1.99 -1.921 1 92.19 195 LYS B O 1
ATOM 6240 N N . ASP B 1 196 ? 22.516 3.391 -0.201 1 93.62 196 ASP B N 1
ATOM 6241 C CA . ASP B 1 196 ? 22.484 2.318 0.788 1 93.62 196 ASP B CA 1
ATOM 6242 C C . ASP B 1 196 ? 21.094 1.668 0.83 1 93.62 196 ASP B C 1
ATOM 6244 O O . ASP B 1 196 ? 20.984 0.452 0.993 1 93.62 196 ASP B O 1
ATOM 6248 N N . LEU B 1 197 ? 20.078 2.469 0.746 1 94.38 197 LEU B N 1
ATOM 6249 C CA . LEU B 1 197 ? 18.719 1.96 0.736 1 94.38 197 LEU B CA 1
ATOM 6250 C C . LEU B 1 197 ? 18.484 1.029 -0.45 1 94.38 197 LEU B C 1
ATOM 6252 O O . LEU B 1 197 ? 17.891 -0.038 -0.303 1 94.38 197 LEU B O 1
ATOM 6256 N N . GLY B 1 198 ? 18.922 1.434 -1.62 1 90.94 198 GLY B N 1
ATOM 6257 C CA . GLY B 1 198 ? 18.797 0.581 -2.791 1 90.94 198 GLY B CA 1
ATOM 6258 C C . GLY B 1 198 ? 19.469 -0.77 -2.619 1 90.94 198 GLY B C 1
ATOM 6259 O O . GLY B 1 198 ? 18.906 -1.802 -2.982 1 90.94 198 GLY B O 1
ATOM 6260 N N . GLU B 1 199 ? 20.578 -0.74 -2.041 1 91.25 199 GLU B N 1
ATOM 6261 C CA . GLU B 1 199 ? 21.328 -1.974 -1.836 1 91.25 199 GLU B CA 1
ATOM 6262 C C . GLU B 1 199 ? 20.656 -2.871 -0.809 1 91.25 199 GLU B C 1
ATOM 6264 O O . GLU B 1 199 ? 20.469 -4.07 -1.043 1 91.25 199 GLU B O 1
ATOM 6269 N N . ARG B 1 200 ? 20.266 -2.301 0.278 1 91.69 200 ARG B N 1
ATOM 6270 C CA . ARG B 1 200 ? 19.703 -3.078 1.375 1 91.69 200 ARG B CA 1
ATOM 6271 C C . ARG B 1 200 ? 18.281 -3.527 1.047 1 91.69 200 ARG B C 1
ATOM 6273 O O . ARG B 1 200 ? 17.906 -4.668 1.331 1 91.69 200 ARG B O 1
ATOM 6280 N N . TYR B 1 201 ? 17.516 -2.65 0.457 1 90.31 201 TYR B N 1
ATOM 6281 C CA . TYR B 1 201 ? 16.094 -2.926 0.203 1 90.31 201 TYR B CA 1
ATOM 6282 C C . TYR B 1 201 ? 15.93 -3.848 -1 1 90.31 201 TYR B C 1
ATOM 6284 O O . TYR B 1 201 ? 15.164 -4.809 -0.95 1 90.31 201 TYR B O 1
ATOM 6292 N N . PHE B 1 202 ? 16.672 -3.631 -2.109 1 86.56 202 PHE B N 1
ATOM 6293 C CA . PHE B 1 202 ? 16.438 -4.359 -3.352 1 86.56 202 PHE B CA 1
ATOM 6294 C C . PHE B 1 202 ? 17.422 -5.52 -3.486 1 86.56 202 PHE B C 1
ATOM 6296 O O . PHE B 1 202 ? 17.016 -6.652 -3.762 1 86.56 202 PHE B O 1
ATOM 6303 N N . ALA B 1 203 ? 18.656 -5.234 -3.279 1 83.94 203 ALA B N 1
ATOM 6304 C CA . ALA B 1 203 ? 19.672 -6.258 -3.537 1 83.94 203 ALA B CA 1
ATOM 6305 C C . ALA B 1 203 ? 19.672 -7.309 -2.43 1 83.94 203 ALA B C 1
ATOM 6307 O O . ALA B 1 203 ? 19.703 -8.508 -2.705 1 83.94 203 ALA B O 1
ATOM 6308 N N . ARG B 1 204 ? 19.562 -6.844 -1.157 1 86.5 204 ARG B N 1
ATOM 6309 C CA . ARG B 1 204 ? 19.703 -7.77 -0.039 1 86.5 204 ARG B CA 1
ATOM 6310 C C . ARG B 1 204 ? 18.344 -8.148 0.532 1 86.5 204 ARG B C 1
ATOM 6312 O O . ARG B 1 204 ? 18.25 -9.031 1.387 1 86.5 204 ARG B O 1
ATOM 6319 N N . SER B 1 205 ? 17.281 -7.523 0.086 1 85.94 205 SER B N 1
ATOM 6320 C CA . SER B 1 205 ? 15.938 -7.762 0.6 1 85.94 205 SER B CA 1
ATOM 6321 C C . SER B 1 205 ? 15.906 -7.711 2.123 1 85.94 205 SER B C 1
ATOM 6323 O O . SER B 1 205 ? 15.367 -8.609 2.771 1 85.94 205 SER B O 1
ATOM 6325 N N . GLU B 1 206 ? 16.594 -6.691 2.652 1 89.31 206 GLU B N 1
ATOM 6326 C CA . GLU B 1 206 ? 16.719 -6.551 4.102 1 89.31 206 GLU B CA 1
ATOM 6327 C C . GLU B 1 206 ? 15.383 -6.188 4.738 1 89.31 206 GLU B C 1
ATOM 6329 O O . GLU B 1 206 ? 14.617 -5.391 4.188 1 89.31 206 GLU B O 1
ATOM 6334 N N . ARG B 1 207 ? 15.109 -6.902 5.855 1 90.12 207 ARG B N 1
ATOM 6335 C CA . ARG B 1 207 ? 13.984 -6.586 6.727 1 90.12 207 ARG B CA 1
ATOM 6336 C C . ARG B 1 207 ? 14.453 -6.332 8.156 1 90.12 207 ARG B C 1
ATOM 6338 O O . ARG B 1 207 ? 14.945 -7.246 8.828 1 90.12 207 ARG B O 1
ATOM 6345 N N . SER B 1 208 ? 14.359 -5.062 8.547 1 93.38 208 SER B N 1
ATOM 6346 C CA . SER B 1 208 ? 14.844 -4.73 9.883 1 93.38 208 SER B CA 1
ATOM 6347 C C . SER B 1 208 ? 14.102 -3.523 10.453 1 93.38 208 SER B C 1
ATOM 6349 O O . SER B 1 208 ? 13.539 -2.725 9.703 1 93.38 208 SER B O 1
ATOM 6351 N N . LEU B 1 209 ? 14.078 -3.473 11.695 1 95.94 209 LEU B N 1
ATOM 6352 C CA . LEU B 1 209 ? 13.492 -2.316 12.367 1 95.94 209 LEU B CA 1
ATOM 6353 C C . LEU B 1 209 ? 14.305 -1.056 12.086 1 95.94 209 LEU B C 1
ATOM 6355 O O . LEU B 1 209 ? 13.742 0.039 11.992 1 95.94 209 LEU B O 1
ATOM 6359 N N . ASP B 1 210 ? 15.609 -1.227 11.922 1 97 210 ASP B N 1
ATOM 6360 C CA . ASP B 1 210 ? 16.484 -0.112 11.562 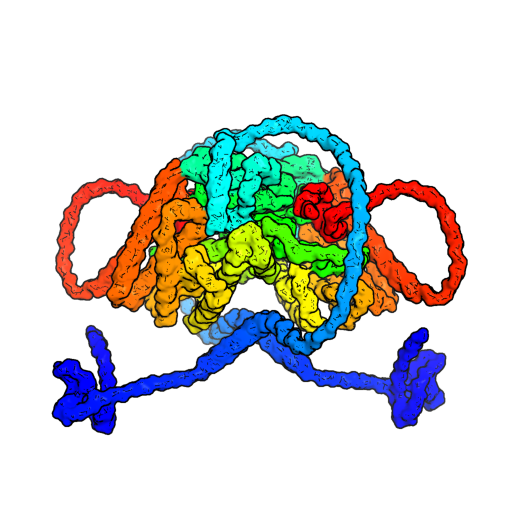1 97 210 ASP B CA 1
ATOM 6361 C C . ASP B 1 210 ? 16.031 0.542 10.258 1 97 210 ASP B C 1
ATOM 6363 O O . ASP B 1 210 ? 15.883 1.764 10.195 1 97 210 ASP B O 1
ATOM 6367 N N . LEU B 1 211 ? 15.773 -0.296 9.297 1 97 211 LEU B N 1
ATOM 6368 C CA . LEU B 1 211 ? 15.336 0.215 8.008 1 97 211 LEU B CA 1
ATOM 6369 C C . LEU B 1 211 ? 13.961 0.868 8.109 1 97 211 LEU B C 1
ATOM 6371 O O . LEU B 1 211 ? 13.727 1.923 7.52 1 97 211 LEU B O 1
ATOM 6375 N N . LEU B 1 212 ? 13.047 0.232 8.844 1 98.25 212 LEU B N 1
ATOM 6376 C CA . LEU B 1 212 ? 11.703 0.785 9.016 1 98.25 212 LEU B CA 1
ATOM 6377 C C . LEU B 1 212 ? 11.758 2.148 9.695 1 98.25 212 LEU B C 1
ATOM 6379 O O . LEU B 1 212 ? 11.148 3.109 9.219 1 98.25 212 LEU B O 1
ATOM 6383 N N . GLN B 1 213 ? 12.484 2.236 10.766 1 98.56 213 GLN B N 1
ATOM 6384 C CA . GLN B 1 213 ? 12.586 3.488 11.508 1 98.56 213 GLN B CA 1
ATOM 6385 C C . GLN B 1 213 ? 13.289 4.562 10.68 1 98.56 213 GLN B C 1
ATOM 6387 O O . GLN B 1 213 ? 12.922 5.738 10.742 1 98.56 213 GLN B O 1
ATOM 6392 N N . ALA B 1 214 ? 14.297 4.156 9.961 1 98.5 214 ALA B N 1
ATOM 6393 C CA . ALA B 1 214 ? 14.969 5.098 9.07 1 98.5 214 ALA B CA 1
ATOM 6394 C C . ALA B 1 214 ? 13.992 5.672 8.047 1 98.5 214 ALA B C 1
ATOM 6396 O O . ALA B 1 214 ? 13.984 6.883 7.797 1 98.5 214 ALA B O 1
ATOM 6397 N N . LEU B 1 215 ? 13.172 4.844 7.5 1 98 215 LEU B N 1
ATOM 6398 C CA . LEU B 1 215 ? 12.195 5.266 6.5 1 98 215 LEU B CA 1
ATOM 6399 C C . LEU B 1 215 ? 11.148 6.191 7.117 1 98 215 LEU B C 1
ATOM 6401 O O . LEU B 1 215 ? 10.727 7.156 6.484 1 98 215 LEU B O 1
ATOM 6405 N N . LEU B 1 216 ? 10.742 5.918 8.297 1 98.44 216 LEU B N 1
ATOM 6406 C CA . LEU B 1 216 ? 9.789 6.766 9 1 98.44 216 LEU B CA 1
ATOM 6407 C C . LEU B 1 216 ? 10.352 8.172 9.188 1 98.44 216 LEU B C 1
ATOM 6409 O O . LEU B 1 216 ? 9.672 9.164 8.898 1 98.44 216 LEU B O 1
ATOM 6413 N N . VAL B 1 217 ? 11.578 8.195 9.664 1 98.44 217 VAL B N 1
ATOM 6414 C CA . VAL B 1 217 ? 12.211 9.484 9.922 1 98.44 217 VAL B CA 1
ATOM 6415 C C . VAL B 1 217 ? 12.438 10.227 8.609 1 98.44 217 VAL B C 1
ATOM 6417 O O . VAL B 1 217 ? 12.172 11.43 8.516 1 98.44 217 VAL B O 1
ATOM 6420 N N . TYR B 1 218 ? 12.867 9.516 7.621 1 97.31 218 TYR B N 1
ATOM 6421 C CA . TYR B 1 218 ? 13.086 10.109 6.309 1 97.31 218 TYR B CA 1
ATOM 6422 C C . TYR B 1 218 ? 11.789 10.672 5.742 1 97.31 218 TYR B C 1
ATOM 6424 O O . TYR B 1 218 ? 11.789 11.734 5.105 1 97.31 218 TYR B O 1
ATOM 6432 N N . PHE B 1 219 ? 10.734 10.016 5.973 1 96.31 219 PHE B N 1
ATOM 6433 C CA . PHE B 1 219 ? 9.422 10.469 5.535 1 96.31 219 PHE B CA 1
ATOM 6434 C C . PHE B 1 219 ? 8.977 11.688 6.336 1 96.31 219 PHE B C 1
ATOM 6436 O O . PHE B 1 219 ? 8.469 12.656 5.77 1 96.31 219 PHE B O 1
ATOM 6443 N N . GLY B 1 220 ? 9.102 11.672 7.602 1 96.31 220 GLY B N 1
ATOM 6444 C CA . GLY B 1 220 ? 8.594 12.695 8.5 1 96.31 220 GLY B CA 1
ATOM 6445 C C . GLY B 1 220 ? 9.016 14.094 8.117 1 96.31 220 GLY B C 1
ATOM 6446 O O . GLY B 1 220 ? 8.234 15.039 8.211 1 96.31 220 GLY B O 1
ATOM 6447 N N . TRP B 1 221 ? 10.234 14.203 7.629 1 96.75 221 TRP B N 1
ATOM 6448 C CA . TRP B 1 221 ? 10.758 15.523 7.297 1 96.75 221 TRP B CA 1
ATOM 6449 C C . TRP B 1 221 ? 11.203 15.586 5.84 1 96.75 221 TRP B C 1
ATOM 6451 O O . TRP B 1 221 ? 12.195 16.234 5.516 1 96.75 221 TRP B O 1
ATOM 6461 N N . CYS B 1 222 ? 10.43 14.898 4.98 1 93.31 222 CYS B N 1
ATOM 6462 C CA . CYS B 1 222 ? 10.812 14.797 3.578 1 93.31 222 CYS B CA 1
ATOM 6463 C C . CYS B 1 222 ? 10.711 16.156 2.885 1 93.31 222 CYS B C 1
ATOM 6465 O O . CYS B 1 222 ? 11.352 16.375 1.855 1 93.31 222 CYS B O 1
ATOM 6467 N N . HIS B 1 223 ? 10.023 17.156 3.41 1 91 223 HIS B N 1
ATOM 6468 C CA . HIS B 1 223 ? 9.891 18.484 2.797 1 91 223 HIS B CA 1
ATOM 6469 C C . HIS B 1 223 ? 11.227 19.219 2.783 1 91 223 HIS B C 1
ATOM 6471 O O . HIS B 1 223 ? 11.422 20.125 1.982 1 91 223 HIS B O 1
ATOM 6477 N N . TRP B 1 224 ? 12.125 18.75 3.59 1 89.88 224 TRP B N 1
ATOM 6478 C CA . TRP B 1 224 ? 13.422 19.422 3.664 1 89.88 224 TRP B CA 1
ATOM 6479 C C . TRP B 1 224 ? 14.367 18.875 2.604 1 89.88 224 TRP B C 1
ATOM 6481 O O . TRP B 1 224 ? 15.32 19.547 2.211 1 89.88 224 TRP B O 1
ATOM 6491 N N . HIS B 1 225 ? 14.117 17.625 2.168 1 87.31 225 HIS B N 1
ATOM 6492 C CA . HIS B 1 225 ? 15.195 17.047 1.372 1 87.31 225 HIS B CA 1
ATOM 6493 C C . HIS B 1 225 ? 14.648 16.344 0.139 1 87.31 225 HIS B C 1
ATOM 6495 O O . HIS B 1 225 ? 15.406 16 -0.774 1 87.31 225 HIS B O 1
ATOM 6501 N N . ALA B 1 226 ? 13.398 16.047 0.16 1 77.38 226 ALA B N 1
ATOM 6502 C CA . ALA B 1 226 ? 12.844 15.352 -1.004 1 77.38 226 ALA B CA 1
ATOM 6503 C C . ALA B 1 226 ? 12.391 16.344 -2.068 1 77.38 226 ALA B C 1
ATOM 6505 O O . ALA B 1 226 ? 11.789 17.375 -1.75 1 77.38 226 ALA B O 1
ATOM 6506 N N . TYR B 1 227 ? 12.844 16.078 -3.354 1 71.81 227 TYR B N 1
ATOM 6507 C CA . TYR B 1 227 ? 12.414 16.938 -4.449 1 71.81 227 TYR B CA 1
ATOM 6508 C C . TYR B 1 227 ? 12.07 16.125 -5.684 1 71.81 227 TYR B C 1
ATOM 6510 O O . TYR B 1 227 ? 12.898 15.344 -6.172 1 71.81 227 TYR B O 1
ATOM 6518 N N . PRO B 1 228 ? 10.898 16.297 -6.188 1 72.75 228 PRO B N 1
ATOM 6519 C CA . PRO B 1 228 ? 9.695 16.953 -5.676 1 72.75 228 PRO B CA 1
ATOM 6520 C C . PRO B 1 228 ? 9.023 16.156 -4.559 1 72.75 228 PRO B C 1
ATOM 6522 O O . PRO B 1 228 ? 8.922 14.93 -4.648 1 72.75 228 PRO B O 1
ATOM 6525 N N . VAL B 1 229 ? 8.586 16.875 -3.555 1 72.06 229 VAL B N 1
ATOM 6526 C CA . VAL B 1 229 ? 8.047 16.25 -2.355 1 72.06 229 VAL B CA 1
ATOM 6527 C C . VAL B 1 229 ? 6.77 15.484 -2.705 1 72.06 229 VAL B C 1
ATOM 6529 O O . VAL B 1 229 ? 6.594 14.336 -2.283 1 72.06 229 VAL B O 1
ATOM 6532 N N . ALA B 1 230 ? 5.938 16 -3.502 1 66.81 230 ALA B N 1
ATOM 6533 C CA . ALA B 1 230 ? 4.598 15.477 -3.766 1 66.81 230 ALA B CA 1
ATOM 6534 C C . ALA B 1 230 ? 4.668 14.102 -4.41 1 66.81 230 ALA B C 1
ATOM 6536 O O . ALA B 1 230 ? 3.82 13.242 -4.145 1 66.81 230 ALA B O 1
ATOM 6537 N N . THR B 1 231 ? 5.66 13.844 -5.176 1 70.81 231 THR B N 1
ATOM 6538 C CA . THR B 1 231 ? 5.746 12.586 -5.914 1 70.81 231 THR B CA 1
ATOM 6539 C C . THR B 1 231 ? 6.434 11.516 -5.078 1 70.81 231 THR B C 1
ATOM 6541 O O . THR B 1 231 ? 6.336 10.328 -5.383 1 70.81 231 THR B O 1
ATOM 6544 N N . GLN B 1 232 ? 6.996 11.969 -4 1 84.06 232 GLN B N 1
ATOM 6545 C CA . GLN B 1 232 ? 7.805 11.008 -3.25 1 84.06 232 GLN B CA 1
ATOM 6546 C C . GLN B 1 232 ? 7.074 10.547 -1.991 1 84.06 232 GLN B C 1
ATOM 6548 O O . GLN B 1 232 ? 7.418 9.508 -1.417 1 84.06 232 GLN B O 1
ATOM 6553 N N . VAL B 1 233 ? 6.113 11.305 -1.653 1 86.62 233 VAL B N 1
ATOM 6554 C CA . VAL B 1 233 ? 5.484 11.07 -0.357 1 86.62 233 VAL B CA 1
ATOM 6555 C C . VAL B 1 233 ? 4.781 9.719 -0.364 1 86.62 233 VAL B C 1
ATOM 6557 O O . VAL B 1 233 ? 4.957 8.914 0.556 1 86.62 233 VAL B O 1
ATOM 6560 N N . TYR B 1 234 ? 4.008 9.422 -1.402 1 89.31 234 TYR B N 1
ATOM 6561 C CA . TYR B 1 234 ? 3.283 8.164 -1.451 1 89.31 234 TYR B CA 1
ATOM 6562 C C . TYR B 1 234 ? 4.246 6.984 -1.55 1 89.31 234 TYR B C 1
ATOM 6564 O O . TYR B 1 234 ? 4.023 5.938 -0.933 1 89.31 234 TYR B O 1
ATOM 6572 N N . ARG B 1 235 ? 5.234 7.164 -2.33 1 92.31 235 ARG B N 1
ATOM 6573 C CA . ARG B 1 235 ? 6.25 6.129 -2.479 1 92.31 235 ARG B CA 1
ATOM 6574 C C . ARG B 1 235 ? 6.914 5.816 -1.142 1 92.31 235 ARG B C 1
ATOM 6576 O O . ARG B 1 235 ? 7.07 4.648 -0.776 1 92.31 235 ARG B O 1
ATOM 6583 N N . LEU B 1 236 ? 7.324 6.859 -0.456 1 93.06 236 LEU B N 1
ATOM 6584 C CA . LEU B 1 236 ? 7.965 6.684 0.842 1 93.06 236 LEU B CA 1
ATOM 6585 C C . LEU B 1 236 ? 7.012 6.035 1.839 1 93.06 236 LEU B C 1
ATOM 6587 O O . LEU B 1 236 ? 7.406 5.152 2.604 1 93.06 236 LEU B O 1
ATOM 6591 N N . ALA B 1 237 ? 5.777 6.488 1.808 1 94.12 237 ALA B N 1
ATOM 6592 C CA . ALA B 1 237 ? 4.77 5.906 2.691 1 94.12 237 ALA B CA 1
ATOM 6593 C C . ALA B 1 237 ? 4.582 4.418 2.408 1 94.12 237 ALA B C 1
ATOM 6595 O O . ALA B 1 237 ? 4.457 3.615 3.334 1 94.12 237 ALA B O 1
ATOM 6596 N N . SER B 1 238 ? 4.57 4.07 1.141 1 94.25 238 SER B N 1
ATOM 6597 C CA . SER B 1 238 ? 4.41 2.676 0.75 1 94.25 238 SER B CA 1
ATOM 6598 C C . SER B 1 238 ? 5.57 1.823 1.252 1 94.25 238 SER B C 1
ATOM 6600 O O . SER B 1 238 ? 5.371 0.682 1.674 1 94.25 238 SER B O 1
ATOM 6602 N N . LEU B 1 239 ? 6.746 2.346 1.205 1 95.75 239 LEU B N 1
ATOM 6603 C CA . LEU B 1 239 ? 7.914 1.63 1.7 1 95.75 239 LEU B CA 1
ATOM 6604 C C . LEU B 1 239 ? 7.809 1.387 3.203 1 95.75 239 LEU B C 1
ATOM 6606 O O . LEU B 1 239 ? 8.141 0.303 3.686 1 95.75 239 LEU B O 1
ATOM 6610 N N . VAL B 1 240 ? 7.336 2.393 3.9 1 97.12 240 VAL B N 1
ATOM 6611 C CA . VAL B 1 240 ? 7.18 2.299 5.348 1 97.12 240 VAL B CA 1
ATOM 6612 C C . VAL B 1 240 ? 6.18 1.195 5.691 1 97.12 240 VAL B C 1
ATOM 6614 O O . VAL B 1 240 ? 6.473 0.319 6.508 1 97.12 240 VAL B O 1
ATOM 6617 N N . VAL B 1 241 ? 5.094 1.201 5.051 1 96.31 241 VAL B N 1
ATOM 6618 C CA . VAL B 1 241 ? 4.031 0.243 5.344 1 96.31 241 VAL B CA 1
ATOM 6619 C C . VAL B 1 241 ? 4.488 -1.164 4.965 1 96.31 241 VAL B C 1
ATOM 6621 O O . VAL B 1 241 ? 4.277 -2.117 5.719 1 96.31 241 VAL B O 1
ATOM 6624 N N . THR B 1 242 ? 5.105 -1.28 3.799 1 95.12 242 THR B N 1
ATOM 6625 C CA . THR B 1 242 ? 5.578 -2.582 3.346 1 95.12 242 THR B CA 1
ATOM 6626 C C . THR B 1 242 ? 6.562 -3.18 4.348 1 95.12 242 THR B C 1
ATOM 6628 O O . THR B 1 242 ? 6.457 -4.355 4.703 1 95.12 242 THR B O 1
ATOM 6631 N N . MET B 1 243 ? 7.469 -2.381 4.832 1 95.88 243 MET B N 1
ATOM 6632 C CA . MET B 1 243 ? 8.461 -2.852 5.797 1 95.88 243 MET B CA 1
ATOM 6633 C C . MET B 1 243 ? 7.793 -3.27 7.102 1 95.88 243 MET B C 1
ATOM 6635 O O . MET B 1 243 ? 8.18 -4.27 7.707 1 95.88 243 MET B O 1
ATOM 6639 N N . ALA B 1 244 ? 6.805 -2.525 7.531 1 96 244 ALA B N 1
ATOM 6640 C CA . ALA B 1 244 ? 6.086 -2.861 8.758 1 96 244 ALA B CA 1
ATOM 6641 C C . ALA B 1 244 ? 5.355 -4.195 8.617 1 96 244 ALA B C 1
ATOM 6643 O O . ALA B 1 244 ? 5.375 -5.02 9.539 1 96 244 ALA B O 1
ATOM 6644 N N . VAL B 1 245 ? 4.75 -4.441 7.504 1 91.62 245 VAL B N 1
ATOM 6645 C CA . VAL B 1 245 ? 3.996 -5.664 7.254 1 91.62 245 VAL B CA 1
ATOM 6646 C C . VAL B 1 245 ? 4.957 -6.848 7.129 1 91.62 245 VAL B C 1
ATOM 6648 O O . VAL B 1 245 ? 4.695 -7.926 7.66 1 91.62 245 VAL B O 1
ATOM 6651 N N . GLU B 1 246 ? 6.055 -6.582 6.457 1 89.38 246 GLU B N 1
ATOM 6652 C CA . GLU B 1 246 ? 7.039 -7.648 6.277 1 89.38 246 GLU B CA 1
ATOM 6653 C C . GLU B 1 246 ? 7.633 -8.078 7.613 1 89.38 246 GLU B C 1
ATOM 6655 O O . GLU B 1 246 ? 7.953 -9.258 7.805 1 89.38 246 GLU B O 1
ATOM 6660 N N . LEU B 1 247 ? 7.789 -7.105 8.477 1 90.12 247 LEU B N 1
ATOM 6661 C CA . LEU B 1 247 ? 8.305 -7.406 9.805 1 90.12 247 LEU B CA 1
ATOM 6662 C C . LEU B 1 247 ? 7.258 -8.133 10.648 1 90.12 247 LEU B C 1
ATOM 6664 O O . LEU B 1 247 ? 7.586 -8.742 11.664 1 90.12 247 LEU B O 1
ATOM 6668 N N . GLY B 1 248 ? 6 -8.094 10.242 1 87 248 GLY B N 1
ATOM 6669 C CA . GLY B 1 248 ? 4.922 -8.773 10.938 1 87 248 GLY B CA 1
ATOM 6670 C C . GLY B 1 248 ? 4.445 -8.031 12.172 1 87 248 GLY B C 1
ATOM 6671 O O . GLY B 1 248 ? 3.73 -8.594 13.008 1 87 248 GLY B O 1
ATOM 6672 N N . ILE B 1 249 ? 4.844 -6.75 12.297 1 91.56 249 ILE B N 1
ATOM 6673 C CA . ILE B 1 249 ? 4.539 -6.023 13.523 1 91.56 249 ILE B CA 1
ATOM 6674 C C . ILE B 1 249 ? 3.105 -5.5 13.469 1 91.56 249 ILE B C 1
ATOM 6676 O O . ILE B 1 249 ? 2.594 -4.977 14.461 1 91.56 249 ILE B O 1
ATOM 6680 N N . ASP B 1 250 ? 2.445 -5.605 12.32 1 89.75 250 ASP B N 1
ATOM 6681 C CA . ASP B 1 250 ? 1.049 -5.207 12.18 1 89.75 250 ASP B CA 1
ATOM 6682 C C . ASP B 1 250 ? 0.116 -6.25 12.789 1 89.75 250 ASP B C 1
ATOM 6684 O O . ASP B 1 250 ? -1.096 -6.035 12.875 1 89.75 250 ASP B O 1
ATOM 6688 N N . GLN B 1 251 ? 0.681 -7.301 13.227 1 84.06 251 GLN B N 1
ATOM 6689 C CA . GLN B 1 251 ? -0.06 -8.359 13.891 1 84.06 251 GLN B CA 1
ATOM 6690 C C . GLN B 1 251 ? 0.585 -8.727 15.227 1 84.06 251 GLN B C 1
ATOM 6692 O O . GLN B 1 251 ? 1.744 -8.391 15.477 1 84.06 251 GLN B O 1
ATOM 6697 N N . LYS B 1 252 ? -0.277 -9.344 16.078 1 81.25 252 LYS B N 1
ATOM 6698 C CA . LYS B 1 252 ? 0.253 -9.812 17.359 1 81.25 252 LYS B CA 1
ATOM 6699 C C . LYS B 1 252 ? 1.406 -10.797 17.141 1 81.25 252 LYS B C 1
ATOM 6701 O O . LYS B 1 252 ? 1.403 -11.562 16.188 1 81.25 252 LYS B O 1
ATOM 6706 N N . PRO B 1 253 ? 2.354 -10.523 17.953 1 74.75 253 PRO B N 1
ATOM 6707 C CA . PRO B 1 253 ? 3.465 -11.461 17.797 1 74.75 253 PRO B CA 1
ATOM 6708 C C . PRO B 1 253 ? 3.016 -12.922 17.875 1 74.75 253 PRO B C 1
ATOM 6710 O O . PRO B 1 253 ? 2.193 -13.273 18.719 1 74.75 253 PRO B O 1
ATOM 6713 N N . MET B 1 254 ? 1.993 -13.219 17.047 1 57.75 254 MET B N 1
ATOM 6714 C CA . MET B 1 254 ? 1.314 -14.516 17 1 57.75 254 MET B CA 1
ATOM 6715 C C . MET B 1 254 ? 2.219 -15.625 17.531 1 57.75 254 MET B C 1
ATOM 6717 O O . MET B 1 254 ? 3.404 -15.672 17.188 1 57.75 254 MET B O 1
ATOM 6721 N N . ASN B 1 255 ? 1.752 -16.141 18.531 1 52.56 255 ASN B N 1
ATOM 6722 C CA . ASN B 1 255 ? 2.17 -17.516 18.359 1 52.56 255 ASN B CA 1
ATOM 6723 C C . ASN B 1 255 ? 1.7 -18.078 17.016 1 52.56 255 ASN B C 1
ATOM 6725 O O . ASN B 1 255 ? 1.264 -17.312 16.141 1 52.56 255 ASN B O 1
ATOM 6729 N N . VAL B 1 256 ? 0.534 -18.875 16.75 1 48.12 256 VAL B N 1
ATOM 6730 C CA . VAL B 1 256 ? 0.092 -19.703 15.633 1 48.12 256 VAL B CA 1
ATOM 6731 C C . VAL B 1 256 ? -1.166 -19.109 15.008 1 48.12 256 VAL B C 1
ATOM 6733 O O . VAL B 1 256 ? -2.146 -18.844 15.703 1 48.12 256 VAL B O 1
ATOM 6736 N N . THR B 1 257 ? -1.219 -18.344 13.891 1 49.69 257 THR B N 1
ATOM 6737 C CA . THR B 1 257 ? -2.496 -18.031 13.266 1 49.69 257 THR B CA 1
ATOM 6738 C C . THR B 1 257 ? -3.297 -19.312 13.008 1 49.69 257 THR B C 1
ATOM 6740 O O . THR B 1 257 ? -2.738 -20.406 13.016 1 49.69 257 THR B O 1
ATOM 6743 N N . GLN B 1 258 ? -4.699 -19.203 12.945 1 46.47 258 GLN B N 1
ATOM 6744 C CA . GLN B 1 258 ? -5.535 -20.359 12.633 1 46.47 258 GLN B CA 1
ATOM 6745 C C . GLN B 1 258 ? -5.062 -21.047 11.359 1 46.47 258 GLN B C 1
ATOM 6747 O O . GLN B 1 258 ? -5.078 -22.281 11.266 1 46.47 258 GLN B O 1
ATOM 6752 N N . HIS B 1 259 ? -4.82 -20.156 10.422 1 48.34 259 HIS B N 1
ATOM 6753 C CA . HIS B 1 259 ? -4.277 -20.719 9.188 1 48.34 259 HIS B CA 1
ATOM 6754 C C . HIS B 1 259 ? -2.986 -21.484 9.453 1 48.34 259 HIS B C 1
ATOM 6756 O O . HIS B 1 259 ? -2.775 -22.562 8.898 1 48.34 259 HIS B O 1
ATOM 6762 N N . ASP B 1 260 ? -2.381 -20.922 10.375 1 51.72 260 ASP B N 1
ATOM 6763 C CA . ASP B 1 260 ? -1.159 -21.594 10.805 1 51.72 260 ASP B CA 1
ATOM 6764 C C . ASP B 1 260 ? -1.475 -22.938 11.453 1 51.72 260 ASP B C 1
ATOM 6766 O O . ASP B 1 260 ? -0.713 -23.891 11.305 1 51.72 260 ASP B O 1
ATOM 6770 N N . MET B 1 261 ? -2.637 -22.859 12.141 1 49 261 MET B N 1
ATOM 6771 C CA . MET B 1 261 ? -3.117 -24.078 12.797 1 49 261 MET B CA 1
ATOM 6772 C C . MET B 1 261 ? -3.523 -25.125 11.766 1 49 261 MET B C 1
ATOM 6774 O O . MET B 1 261 ? -3.342 -26.328 11.992 1 49 261 MET B O 1
ATOM 6778 N N . ILE B 1 262 ? -4.285 -24.734 10.953 1 46.59 262 ILE B N 1
ATOM 6779 C CA . ILE B 1 262 ? -4.773 -25.641 9.922 1 46.59 262 ILE B CA 1
ATOM 6780 C C . ILE B 1 262 ? -3.596 -26.172 9.109 1 46.59 262 ILE B C 1
ATOM 6782 O O . ILE B 1 262 ? -3.533 -27.375 8.805 1 46.59 262 ILE B O 1
ATOM 6786 N N . VAL B 1 263 ? -2.832 -25.344 8.93 1 43.88 263 VAL B N 1
ATOM 6787 C CA . VAL B 1 263 ? -1.737 -25.703 8.039 1 43.88 263 VAL B CA 1
ATOM 6788 C C . VAL B 1 263 ? -0.623 -26.375 8.828 1 43.88 263 VAL B C 1
ATOM 6790 O O . VAL B 1 263 ? 0.017 -27.312 8.344 1 43.88 263 VAL B O 1
ATOM 6793 N N . ASN B 1 264 ? -0.441 -26.016 10.227 1 41.47 264 ASN B N 1
ATOM 6794 C CA . ASN B 1 264 ? 0.624 -26.547 11.07 1 41.47 264 ASN B CA 1
ATOM 6795 C C . ASN B 1 264 ? 0.109 -27.641 12 1 41.47 264 ASN B C 1
ATOM 6797 O O . ASN B 1 264 ? -0.039 -27.422 13.203 1 41.47 264 ASN B O 1
ATOM 6801 N N . SER B 1 265 ? -0.783 -28.609 11.789 1 35.94 265 SER B N 1
ATOM 6802 C CA . SER B 1 265 ? -1.303 -29.641 12.68 1 35.94 265 SER B CA 1
ATOM 6803 C C . SER B 1 265 ? -0.173 -30.375 13.414 1 35.94 265 SER B C 1
ATOM 6805 O O . SER B 1 265 ? -0.409 -31.062 14.406 1 35.94 265 SER B O 1
ATOM 6807 N N . GLY B 1 266 ? 0.881 -30.781 12.836 1 34.41 266 GLY B N 1
ATOM 6808 C CA . GLY B 1 266 ? 1.768 -31.703 13.539 1 34.41 266 GLY B CA 1
ATOM 6809 C C . GLY B 1 266 ? 2.438 -31.062 14.75 1 34.41 266 GLY B C 1
ATOM 6810 O O . GLY B 1 266 ? 3.271 -31.703 15.398 1 34.41 266 GLY B O 1
ATOM 6811 N N . SER B 1 267 ? 2.732 -29.875 14.773 1 33.41 267 SER B N 1
ATOM 6812 C CA . SER B 1 267 ? 3.355 -29.516 16.031 1 33.41 267 SER B CA 1
ATOM 6813 C C . SER B 1 267 ? 2.395 -29.703 17.203 1 33.41 267 SER B C 1
ATOM 6815 O O . SER B 1 267 ? 1.294 -29.156 17.219 1 33.41 267 SER B O 1
ATOM 6817 N N . THR B 1 268 ? 2.408 -30.828 17.859 1 31.73 268 THR B N 1
ATOM 6818 C CA . THR B 1 268 ? 1.882 -30.891 19.219 1 31.73 268 THR B CA 1
ATOM 6819 C C . THR B 1 268 ? 1.917 -29.516 19.891 1 31.73 268 THR B C 1
ATOM 6821 O O . THR B 1 268 ? 2.988 -28.938 20.062 1 31.73 268 THR B O 1
ATOM 6824 N N . LEU B 1 269 ? 1.04 -28.734 19.719 1 34.06 269 LEU B N 1
ATOM 6825 C CA . LEU B 1 269 ? 0.826 -27.781 20.797 1 34.06 269 LEU B CA 1
ATOM 6826 C C . LEU B 1 269 ? 1.287 -28.344 22.141 1 34.06 269 LEU B C 1
ATOM 6828 O O . LEU B 1 269 ? 0.565 -29.125 22.766 1 34.06 269 LEU B O 1
ATOM 6832 N N . THR B 1 270 ? 2.414 -28.984 22.266 1 30.67 270 THR B N 1
ATOM 6833 C CA . THR B 1 270 ? 2.629 -29.141 23.688 1 30.67 270 THR B CA 1
ATOM 6834 C C . THR B 1 270 ? 2.07 -27.953 24.469 1 30.67 270 THR B C 1
ATOM 6836 O O . THR B 1 270 ? 2.352 -26.797 24.125 1 30.67 270 THR B O 1
ATOM 6839 N N . GLN B 1 271 ? 1.005 -28.094 25.109 1 32.22 271 GLN B N 1
ATOM 6840 C CA . GLN B 1 271 ? 0.515 -27.406 26.297 1 32.22 271 GLN B CA 1
ATOM 6841 C C . GLN B 1 271 ? 1.656 -26.719 27.047 1 32.22 271 GLN B C 1
ATOM 6843 O O . GLN B 1 271 ? 1.477 -26.266 28.172 1 32.22 271 GLN B O 1
ATOM 6848 N N . THR B 1 272 ? 2.9 -27.312 26.859 1 32.72 272 THR B N 1
ATOM 6849 C CA . THR B 1 272 ? 3.732 -26.891 27.984 1 32.72 272 THR B CA 1
ATOM 6850 C C . THR B 1 272 ? 3.65 -25.391 28.188 1 32.72 272 THR B C 1
ATOM 6852 O O . THR B 1 272 ? 3.354 -24.922 29.297 1 32.72 272 THR B O 1
ATOM 6855 N N . ASN B 1 273 ? 5.062 -24.781 28.172 1 31.69 273 ASN B N 1
ATOM 6856 C CA . ASN B 1 273 ? 5.234 -23.547 28.938 1 31.69 273 ASN B CA 1
ATOM 6857 C C . ASN B 1 273 ? 4.379 -22.422 28.359 1 31.69 273 ASN B C 1
ATOM 6859 O O . ASN B 1 273 ? 4.309 -22.25 27.141 1 31.69 273 ASN B O 1
ATOM 6863 N N . GLU B 1 274 ? 3.354 -22.094 28.844 1 35.5 274 GLU B N 1
ATOM 6864 C CA . GLU B 1 274 ? 2.736 -20.766 28.922 1 35.5 274 GLU B CA 1
ATOM 6865 C C . GLU B 1 274 ? 3.668 -19.688 28.359 1 35.5 274 GLU B C 1
ATOM 6867 O O . GLU B 1 274 ? 4.367 -19.031 29.125 1 35.5 274 GLU B O 1
ATOM 6872 N N . VAL B 1 275 ? 4.695 -20.094 27.688 1 37.03 275 VAL B N 1
ATOM 6873 C CA . VAL B 1 275 ? 5.469 -18.938 27.25 1 37.03 275 VAL B CA 1
ATOM 6874 C C . VAL B 1 275 ? 4.531 -17.766 26.969 1 37.03 275 VAL B C 1
ATOM 6876 O O . VAL B 1 275 ? 3.539 -17.922 26.25 1 37.03 275 VAL B O 1
ATOM 6879 N N . VAL B 1 276 ? 4.34 -16.984 27.781 1 39.38 276 VAL B N 1
ATOM 6880 C CA . VAL B 1 276 ? 3.627 -15.719 27.906 1 39.38 276 VAL B CA 1
ATOM 6881 C C . VAL B 1 276 ? 3.607 -15 26.562 1 39.38 276 VAL B C 1
ATOM 6883 O O . VAL B 1 276 ? 4.633 -14.477 26.109 1 39.38 276 VAL B O 1
ATOM 6886 N N . SER B 1 277 ? 3.305 -15.695 25.391 1 50.12 277 SER B N 1
ATOM 6887 C CA . SER B 1 277 ? 2.994 -15.086 24.094 1 50.12 277 SER B CA 1
ATOM 6888 C C . SER B 1 277 ? 2.734 -13.586 24.234 1 50.12 277 SER B C 1
ATOM 6890 O O . SER B 1 277 ? 1.788 -13.18 24.906 1 50.12 277 SER B O 1
ATOM 6892 N N . SER B 1 278 ? 3.848 -12.898 24.281 1 63 278 SER B N 1
ATOM 6893 C CA . SER B 1 278 ? 3.721 -11.461 24.5 1 63 278 SER B CA 1
ATOM 6894 C C . SER B 1 278 ? 2.646 -10.859 23.594 1 63 278 SER B C 1
ATOM 6896 O O . SER B 1 278 ? 2.572 -11.188 22.406 1 63 278 SER B O 1
ATOM 6898 N N . LYS B 1 279 ? 1.67 -10.453 24.141 1 77.69 279 LYS B N 1
ATOM 6899 C CA . LYS B 1 279 ? 0.552 -9.742 23.531 1 77.69 279 LYS B CA 1
ATOM 6900 C C . LYS B 1 279 ? 1.046 -8.656 22.578 1 77.69 279 LYS B C 1
ATOM 6902 O O . LYS B 1 279 ? 0.378 -8.336 21.594 1 77.69 279 LYS B O 1
ATOM 6907 N N . PHE B 1 280 ? 2.357 -8.305 22.875 1 87.94 280 PHE B N 1
ATOM 6908 C CA . PHE B 1 280 ? 2.812 -7.16 22.094 1 87.94 280 PHE B CA 1
ATOM 6909 C C . PHE B 1 280 ? 4.277 -7.32 21.703 1 87.94 280 PHE B C 1
ATOM 6911 O O . PHE B 1 280 ? 5.039 -7.992 22.391 1 87.94 280 PHE B O 1
ATOM 6918 N N . TRP B 1 281 ? 4.684 -6.812 20.547 1 91.81 281 TRP B N 1
ATOM 6919 C CA . TRP B 1 281 ? 6.082 -6.613 20.188 1 91.81 281 TRP B CA 1
ATOM 6920 C C . TRP B 1 281 ? 6.75 -5.613 21.125 1 91.81 281 TRP B C 1
ATOM 6922 O O . TRP B 1 281 ? 6.105 -5.078 22.031 1 91.81 281 TRP B O 1
ATOM 6932 N N . GLY B 1 282 ? 8.047 -5.43 20.969 1 92.62 282 GLY B N 1
ATOM 6933 C CA . GLY B 1 282 ? 8.758 -4.453 21.781 1 92.62 282 GLY B CA 1
ATOM 6934 C C . GLY B 1 282 ? 8.195 -3.051 21.656 1 92.62 282 GLY B C 1
ATOM 6935 O O . GLY B 1 282 ? 7.414 -2.768 20.734 1 92.62 282 GLY B O 1
ATOM 6936 N N . TYR B 1 283 ? 8.586 -2.125 22.516 1 95.06 283 TYR B N 1
ATOM 6937 C CA . TYR B 1 283 ? 8.07 -0.762 22.562 1 95.06 283 TYR B CA 1
ATOM 6938 C C . TYR B 1 283 ? 8.336 -0.023 21.266 1 95.06 283 TYR B C 1
ATOM 6940 O O . TYR B 1 283 ? 7.441 0.633 20.719 1 95.06 283 TYR B O 1
ATOM 6948 N N . GLU B 1 284 ? 9.539 -0.175 20.766 1 95.69 284 GLU B N 1
ATOM 6949 C CA . GLU B 1 284 ? 9.922 0.533 19.547 1 95.69 284 GLU B CA 1
ATOM 6950 C C . GLU B 1 284 ? 9.125 0.032 18.344 1 95.69 284 GLU B C 1
ATOM 6952 O O . GLU B 1 284 ? 8.734 0.818 17.484 1 95.69 284 GLU B O 1
ATOM 6957 N N . ALA B 1 285 ? 8.914 -1.276 18.344 1 96.19 285 ALA B N 1
ATOM 6958 C CA . ALA B 1 285 ? 8.148 -1.865 17.25 1 96.19 285 ALA B CA 1
ATOM 6959 C C . ALA B 1 285 ? 6.699 -1.389 17.266 1 96.19 285 ALA B C 1
ATOM 6961 O O . ALA B 1 285 ? 6.113 -1.105 16.219 1 96.19 285 ALA B O 1
ATOM 6962 N N . ARG B 1 286 ? 6.195 -1.292 18.406 1 97.12 286 ARG B N 1
ATOM 6963 C CA . ARG B 1 286 ? 4.824 -0.813 18.547 1 97.12 286 ARG B CA 1
ATOM 6964 C C . ARG B 1 286 ? 4.699 0.63 18.062 1 97.12 286 ARG B C 1
ATOM 6966 O O . ARG B 1 286 ? 3.779 0.962 17.312 1 97.12 286 ARG B O 1
ATOM 6973 N N . ARG B 1 287 ? 5.609 1.422 18.484 1 98 287 ARG B N 1
ATOM 6974 C CA . ARG B 1 287 ? 5.602 2.816 18.047 1 98 287 ARG B CA 1
ATOM 6975 C C . ARG B 1 287 ? 5.754 2.922 16.531 1 98 287 ARG B C 1
ATOM 6977 O O . ARG B 1 287 ? 5.07 3.725 15.891 1 98 287 ARG B O 1
ATOM 6984 N N . ALA B 1 288 ? 6.664 2.119 16.062 1 98.19 288 ALA B N 1
ATOM 6985 C CA . ALA B 1 288 ? 6.898 2.133 14.617 1 98.19 288 ALA B CA 1
ATOM 6986 C C . ALA B 1 288 ? 5.645 1.717 13.859 1 98.19 288 ALA B C 1
ATOM 6988 O O . ALA B 1 288 ? 5.348 2.266 12.797 1 98.19 288 ALA B O 1
ATOM 6989 N N . TYR B 1 289 ? 4.906 0.741 14.375 1 97.06 289 TYR B N 1
ATOM 6990 C CA . TYR B 1 289 ? 3.662 0.304 13.75 1 97.06 289 TYR B CA 1
ATOM 6991 C C . TYR B 1 289 ? 2.637 1.433 13.727 1 97.06 289 TYR B C 1
ATOM 6993 O O . TYR B 1 289 ? 1.996 1.677 12.703 1 97.06 289 TYR B O 1
ATOM 7001 N N . ILE B 1 290 ? 2.541 2.168 14.805 1 98.19 290 ILE B N 1
ATOM 7002 C CA . ILE B 1 290 ? 1.643 3.314 14.891 1 98.19 290 ILE B CA 1
ATOM 7003 C C . ILE B 1 290 ? 2.082 4.387 13.898 1 98.19 290 ILE B C 1
ATOM 7005 O O . ILE B 1 290 ? 1.247 5.008 13.234 1 98.19 290 ILE B O 1
ATOM 7009 N N . GLY B 1 291 ? 3.381 4.539 13.844 1 97.94 291 GLY B N 1
ATOM 7010 C CA . GLY B 1 291 ? 3.916 5.469 12.867 1 97.94 291 GLY B CA 1
ATOM 7011 C C . GLY B 1 291 ? 3.576 5.094 11.438 1 97.94 291 GLY B C 1
ATOM 7012 O O . GLY B 1 291 ? 3.234 5.957 10.625 1 97.94 291 GLY B O 1
ATOM 7013 N N . ALA B 1 292 ? 3.65 3.846 11.125 1 97.62 292 ALA B N 1
ATOM 7014 C CA . ALA B 1 292 ? 3.303 3.367 9.789 1 97.62 292 ALA B CA 1
ATOM 7015 C C . ALA B 1 292 ? 1.836 3.645 9.477 1 97.62 292 ALA B C 1
ATOM 7017 O O . ALA B 1 292 ? 1.502 4.059 8.359 1 97.62 292 ALA B O 1
ATOM 7018 N N . TYR B 1 293 ? 0.984 3.428 10.43 1 96.69 293 TYR B N 1
ATOM 7019 C CA . TYR B 1 293 ? -0.436 3.715 10.258 1 96.69 293 TYR B CA 1
ATOM 7020 C C . TYR B 1 293 ? -0.668 5.203 10.031 1 96.69 293 TYR B C 1
ATOM 7022 O O . TYR B 1 293 ? -1.471 5.594 9.18 1 96.69 293 TYR B O 1
ATOM 7030 N N . ASN B 1 294 ? 0.028 5.984 10.789 1 95.56 294 ASN B N 1
ATOM 7031 C CA . ASN B 1 294 ? -0.084 7.43 10.648 1 95.56 294 ASN B CA 1
ATOM 7032 C C . ASN B 1 294 ? 0.305 7.887 9.242 1 95.56 294 ASN B C 1
ATOM 7034 O O . ASN B 1 294 ? -0.41 8.672 8.625 1 95.56 294 ASN B O 1
ATOM 7038 N N . VAL B 1 295 ? 1.387 7.402 8.82 1 94.62 295 VAL B N 1
ATOM 7039 C CA . VAL B 1 295 ? 1.896 7.766 7.504 1 94.62 295 VAL B CA 1
ATOM 7040 C C . VAL B 1 295 ? 0.903 7.328 6.43 1 94.62 295 VAL B C 1
ATOM 7042 O O . VAL B 1 295 ? 0.616 8.086 5.5 1 94.62 295 VAL B O 1
ATOM 7045 N N . SER B 1 296 ? 0.375 6.141 6.539 1 93.31 296 SER B N 1
ATOM 7046 C CA . SER B 1 296 ? -0.594 5.621 5.578 1 93.31 296 SER B CA 1
ATOM 7047 C C . SER B 1 296 ? -1.862 6.469 5.562 1 93.31 296 SER B C 1
ATOM 7049 O O . SER B 1 296 ? -2.371 6.809 4.492 1 93.31 296 SER B O 1
ATOM 7051 N N . THR B 1 297 ? -2.367 6.82 6.695 1 91.56 297 THR B N 1
ATOM 7052 C CA . THR B 1 297 ? -3.623 7.551 6.809 1 91.56 297 THR B CA 1
ATOM 7053 C C . THR B 1 297 ? -3.471 8.977 6.281 1 91.56 297 THR B C 1
ATOM 7055 O O . THR B 1 297 ? -4.406 9.531 5.703 1 91.56 297 THR B O 1
ATOM 7058 N N . PHE B 1 298 ? -2.318 9.477 6.461 1 86.5 298 PHE B N 1
ATOM 7059 C CA . PHE B 1 298 ? -2.072 10.812 5.93 1 86.5 298 PHE B CA 1
ATOM 7060 C C . PHE B 1 298 ? -2.078 10.797 4.406 1 86.5 298 PHE B C 1
ATOM 7062 O O . PHE B 1 298 ? -2.502 11.766 3.773 1 86.5 298 PHE B O 1
ATOM 7069 N N . GLY B 1 299 ? -1.595 9.734 3.877 1 82.19 299 GLY B N 1
ATOM 7070 C CA . GLY B 1 299 ? -1.715 9.594 2.434 1 82.19 299 GLY B CA 1
ATOM 7071 C C . GLY B 1 299 ? -3.152 9.625 1.949 1 82.19 299 GLY B C 1
ATOM 7072 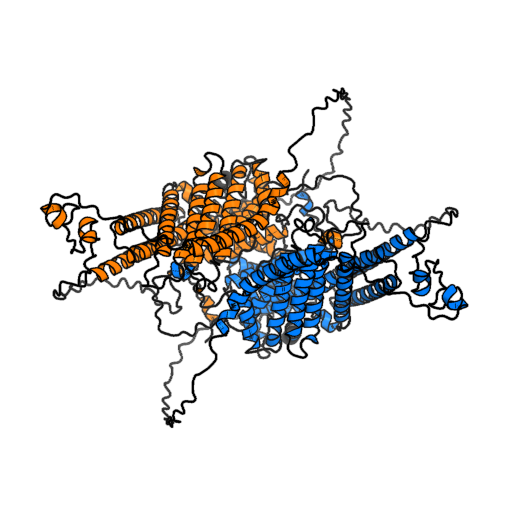O O . GLY B 1 299 ? -3.453 10.258 0.933 1 82.19 299 GLY B O 1
ATOM 7073 N N . LEU B 1 300 ? -3.938 9.023 2.711 1 80.31 300 LEU B N 1
ATOM 7074 C CA . LEU B 1 300 ? -5.363 8.969 2.398 1 80.31 300 LEU B CA 1
ATOM 7075 C C . LEU B 1 300 ? -6.016 10.328 2.617 1 80.31 300 LEU B C 1
ATOM 7077 O O . LEU B 1 300 ? -6.734 10.828 1.743 1 80.31 300 LEU B O 1
ATOM 7081 N N . PHE B 1 301 ? -5.668 10.961 3.74 1 78.56 301 PHE B N 1
ATOM 7082 C CA . PHE B 1 301 ? -6.297 12.18 4.227 1 78.56 301 PHE B CA 1
ATOM 7083 C C . PHE B 1 301 ? -5.852 13.383 3.402 1 78.56 301 PHE B C 1
ATOM 7085 O O . PHE B 1 301 ? -6.68 14.164 2.934 1 78.56 301 PHE B O 1
ATOM 7092 N N . MET B 1 302 ? -4.629 13.375 3.129 1 77.31 302 MET B N 1
ATOM 7093 C CA . MET B 1 302 ? -4.094 14.625 2.592 1 77.31 302 MET B CA 1
ATOM 7094 C C . MET B 1 302 ? -3.826 14.5 1.096 1 77.31 302 MET B C 1
ATOM 7096 O O . MET B 1 302 ? -3.861 15.492 0.371 1 77.31 302 MET B O 1
ATOM 7100 N N . PHE B 1 303 ? -3.664 13.281 0.66 1 75.94 303 PHE B N 1
ATOM 7101 C CA . PHE B 1 303 ? -3.264 13.141 -0.735 1 75.94 303 PHE B CA 1
ATOM 7102 C C . PHE B 1 303 ? -4.324 12.375 -1.525 1 75.94 303 PHE B C 1
ATOM 7104 O O . PHE B 1 303 ? -4.207 12.227 -2.742 1 75.94 303 PHE B O 1
ATOM 7111 N N . ARG B 1 304 ? -5.34 11.953 -0.859 1 80.19 304 ARG B N 1
ATOM 7112 C CA . ARG B 1 304 ? -6.453 11.25 -1.485 1 80.19 304 ARG B CA 1
ATOM 7113 C C . ARG B 1 304 ? -5.965 10.023 -2.254 1 80.19 304 ARG B C 1
ATOM 7115 O O . ARG B 1 304 ? -6.391 9.789 -3.389 1 80.19 304 ARG B O 1
ATOM 7122 N N . LYS B 1 305 ? -5.004 9.43 -1.71 1 82.62 305 LYS B N 1
ATOM 7123 C CA . LYS B 1 305 ? -4.48 8.18 -2.248 1 82.62 305 LYS B CA 1
ATOM 7124 C C . LYS B 1 305 ? -5.004 6.977 -1.462 1 82.62 305 LYS B C 1
ATOM 7126 O O . LYS B 1 305 ? -5.457 7.125 -0.325 1 82.62 305 LYS B O 1
ATOM 7131 N N . PRO B 1 306 ? -4.996 5.832 -2.125 1 82.81 306 PRO B N 1
ATOM 7132 C CA . PRO B 1 306 ? -5.504 4.656 -1.415 1 82.81 306 PRO B CA 1
ATOM 7133 C C . PRO B 1 306 ? -4.723 4.355 -0.138 1 82.81 306 PRO B C 1
ATOM 7135 O O . PRO B 1 306 ? -3.5 4.516 -0.105 1 82.81 306 PRO B O 1
ATOM 7138 N N . CYS B 1 307 ? -5.504 3.949 0.814 1 84.31 307 CYS B N 1
ATOM 7139 C CA . CYS B 1 307 ? -4.902 3.596 2.094 1 84.31 307 CYS B CA 1
ATOM 7140 C C . CYS B 1 307 ? -4.203 2.244 2.014 1 84.31 307 CYS B C 1
ATOM 7142 O O . CYS B 1 307 ? -4.766 1.279 1.492 1 84.31 307 CYS B O 1
ATOM 7144 N N . MET B 1 308 ? -3.006 2.184 2.531 1 88.31 308 MET B N 1
ATOM 7145 C CA . MET B 1 308 ? -2.215 0.958 2.461 1 88.31 308 MET B CA 1
ATOM 7146 C C . MET B 1 308 ? -2.33 0.16 3.754 1 88.31 308 MET B C 1
ATOM 7148 O O . MET B 1 308 ? -2.059 -1.042 3.773 1 88.31 308 MET B O 1
ATOM 7152 N N . LEU B 1 309 ? -2.625 0.813 4.781 1 91.38 309 LEU B N 1
ATOM 7153 C CA . LEU B 1 309 ? -2.764 0.2 6.098 1 91.38 309 LEU B CA 1
ATOM 7154 C C . LEU B 1 309 ? -4.012 0.715 6.809 1 91.38 309 LEU B C 1
ATOM 7156 O O . LEU B 1 309 ? -4.141 1.918 7.047 1 91.38 309 LEU B O 1
ATOM 7160 N N . THR B 1 310 ? -4.836 -0.165 7.137 1 89.19 310 THR B N 1
ATOM 7161 C CA . THR B 1 310 ? -6.094 0.241 7.754 1 89.19 310 THR B CA 1
ATOM 7162 C C . THR B 1 310 ? -6.059 0.016 9.258 1 89.19 310 THR B C 1
ATOM 7164 O O . THR B 1 310 ? -5.203 -0.715 9.766 1 89.19 310 THR B O 1
ATOM 7167 N N . TYR B 1 311 ? -6.988 0.693 9.906 1 92.31 311 TYR B N 1
ATOM 7168 C CA . TYR B 1 311 ? -7.121 0.557 11.352 1 92.31 311 TYR B CA 1
ATOM 7169 C C . TYR B 1 311 ? -7.469 -0.877 11.734 1 92.31 311 TYR B C 1
ATOM 7171 O O . TYR B 1 311 ? -8.273 -1.527 11.062 1 92.31 311 TYR B O 1
ATOM 7179 N N . THR B 1 312 ? -6.836 -1.384 12.742 1 87.81 312 THR B N 1
ATOM 7180 C CA . THR B 1 312 ? -7.168 -2.66 13.367 1 87.81 312 THR B CA 1
ATOM 7181 C C . THR B 1 312 ? -7.254 -2.52 14.883 1 87.81 312 THR B C 1
ATOM 7183 O O . THR B 1 312 ? -6.703 -1.577 15.453 1 87.81 312 THR B O 1
ATOM 7186 N N . GLN B 1 313 ? -7.914 -3.457 15.508 1 89.12 313 GLN B N 1
ATOM 7187 C CA . GLN B 1 313 ? -7.977 -3.455 16.969 1 89.12 313 GLN B CA 1
ATOM 7188 C C . GLN B 1 313 ? -6.59 -3.627 17.578 1 89.12 313 GLN B C 1
ATOM 7190 O O . GLN B 1 313 ? -6.289 -3.043 18.609 1 89.12 313 GLN B O 1
ATOM 7195 N N . TYR B 1 314 ? -5.82 -4.359 16.984 1 90.5 314 TYR B N 1
ATOM 7196 C CA . TYR B 1 314 ? -4.465 -4.57 17.469 1 90.5 314 TYR B CA 1
ATOM 7197 C C . TYR B 1 314 ? -3.689 -3.258 17.516 1 90.5 314 TYR B C 1
ATOM 7199 O O . TYR B 1 314 ? -2.871 -3.043 18.422 1 90.5 314 TYR B O 1
ATOM 7207 N N . LEU B 1 315 ? -3.914 -2.396 16.547 1 94.88 315 LEU B N 1
ATOM 7208 C CA . LEU B 1 315 ? -3.279 -1.082 16.547 1 94.88 315 LEU B CA 1
ATOM 7209 C C . LEU B 1 315 ? -3.648 -0.287 17.781 1 94.88 315 LEU B C 1
ATOM 7211 O O . LEU B 1 315 ? -2.783 0.326 18.422 1 94.88 315 LEU B O 1
ATOM 7215 N N . ASP B 1 316 ? -4.891 -0.281 18.125 1 94.88 316 ASP B N 1
ATOM 7216 C CA . ASP B 1 316 ? -5.375 0.403 19.328 1 94.88 316 ASP B CA 1
ATOM 7217 C C . ASP B 1 316 ? -4.797 -0.229 20.594 1 94.88 316 ASP B C 1
ATOM 7219 O O . ASP B 1 316 ? -4.434 0.478 21.531 1 94.88 316 ASP B O 1
ATOM 7223 N N . ASP B 1 317 ? -4.691 -1.54 20.531 1 94 317 ASP B N 1
ATOM 7224 C CA . ASP B 1 317 ? -4.105 -2.256 21.672 1 94 317 ASP B CA 1
ATOM 7225 C C . ASP B 1 317 ? -2.643 -1.869 21.859 1 94 317 ASP B C 1
ATOM 7227 O O . ASP B 1 317 ? -2.174 -1.751 23 1 94 317 ASP B O 1
ATOM 7231 N N . CYS B 1 318 ? -1.974 -1.756 20.781 1 95.69 318 CYS B N 1
ATOM 7232 C CA . CYS B 1 318 ? -0.575 -1.349 20.844 1 95.69 318 CYS B CA 1
ATOM 7233 C C . CYS B 1 318 ? -0.441 0.038 21.469 1 95.69 318 CYS B C 1
ATOM 7235 O O . CYS B 1 318 ? 0.384 0.248 22.359 1 95.69 318 CYS B O 1
ATOM 7237 N N . ALA B 1 319 ? -1.241 0.956 21.016 1 97.44 319 ALA B N 1
ATOM 7238 C CA . ALA B 1 319 ? -1.192 2.318 21.547 1 97.44 319 ALA B CA 1
ATOM 7239 C C . ALA B 1 319 ? -1.592 2.355 23.016 1 97.44 319 ALA B C 1
ATOM 7241 O O . ALA B 1 319 ? -0.962 3.045 23.828 1 97.44 319 ALA B O 1
ATOM 7242 N N . SER B 1 320 ? -2.627 1.627 23.328 1 96.44 320 SER B N 1
ATOM 7243 C CA . SER B 1 320 ? -3.088 1.563 24.719 1 96.44 320 SER B CA 1
ATOM 7244 C C . SER B 1 320 ? -2.035 0.935 25.625 1 96.44 320 SER B C 1
ATOM 7246 O O . SER B 1 320 ? -1.863 1.354 26.766 1 96.44 320 SER B O 1
ATOM 7248 N N . SER B 1 321 ? -1.405 -0.068 25.094 1 96.12 321 SER B N 1
ATOM 7249 C CA . SER B 1 321 ? -0.352 -0.717 25.859 1 96.12 321 SER B CA 1
ATOM 7250 C C . SER B 1 321 ? 0.794 0.246 26.156 1 96.12 321 SER B C 1
ATOM 7252 O O . SER B 1 321 ? 1.36 0.233 27.25 1 96.12 321 SER B O 1
ATOM 7254 N N . LEU B 1 322 ? 1.167 1.042 25.234 1 97.12 322 LEU B N 1
ATOM 7255 C CA . LEU B 1 322 ? 2.213 2.039 25.438 1 97.12 322 LEU B CA 1
ATOM 7256 C C . LEU B 1 322 ? 1.779 3.08 26.469 1 97.12 322 LEU B C 1
ATOM 7258 O O . LEU B 1 322 ? 2.594 3.545 27.266 1 97.12 322 LEU B O 1
ATOM 7262 N N . ALA B 1 323 ? 0.51 3.49 26.422 1 96.12 323 ALA B N 1
ATOM 7263 C CA . ALA B 1 323 ? -0.018 4.457 27.375 1 96.12 323 ALA B CA 1
ATOM 7264 C C . ALA B 1 323 ? -0.025 3.883 28.797 1 96.12 323 ALA B C 1
ATOM 7266 O O . ALA B 1 323 ? 0.177 4.609 29.766 1 96.12 323 ALA B O 1
ATOM 7267 N N . ALA B 1 324 ? -0.241 2.584 28.875 1 95.75 324 ALA B N 1
ATOM 7268 C CA . ALA B 1 324 ? -0.297 1.916 30.172 1 95.75 324 ALA B CA 1
ATOM 7269 C C . ALA B 1 324 ? 1.095 1.794 30.781 1 95.75 324 ALA B C 1
ATOM 7271 O O . ALA B 1 324 ? 1.246 1.845 32 1 95.75 324 ALA B O 1
ATOM 7272 N N . ASP B 1 325 ? 2.061 1.594 29.969 1 96.25 325 ASP B N 1
ATOM 7273 C CA . ASP B 1 325 ? 3.449 1.489 30.391 1 96.25 325 ASP B CA 1
ATOM 7274 C C . ASP B 1 325 ? 4.355 2.381 29.547 1 96.25 325 ASP B C 1
ATOM 7276 O O . ASP B 1 325 ? 5.164 1.885 28.766 1 96.25 325 ASP B O 1
ATOM 7280 N N . PRO B 1 326 ? 4.273 3.67 29.891 1 96.19 326 PRO B N 1
ATOM 7281 C CA . PRO B 1 326 ? 4.977 4.613 29.031 1 96.19 326 PRO B CA 1
ATOM 7282 C C . PRO B 1 326 ? 6.48 4.641 29.281 1 96.19 326 PRO B C 1
ATOM 7284 O O . PRO B 1 326 ? 6.922 4.633 30.422 1 96.19 326 PRO B O 1
ATOM 7287 N N . GLN B 1 327 ? 7.238 4.598 28.203 1 94.44 327 GLN B N 1
ATOM 7288 C CA . GLN B 1 327 ? 8.68 4.82 28.266 1 94.44 327 GLN B CA 1
ATOM 7289 C C . GLN B 1 327 ? 9.016 6.289 28.016 1 94.44 327 GLN B C 1
ATOM 7291 O O . GLN B 1 327 ? 10.062 6.773 28.438 1 94.44 327 GLN B O 1
ATOM 7296 N N . HIS B 1 328 ? 8.195 6.941 27.219 1 94.56 328 HIS B N 1
ATOM 7297 C CA . HIS B 1 328 ? 8.305 8.359 26.891 1 94.56 328 HIS B CA 1
ATOM 7298 C C . HIS B 1 328 ? 6.992 9.086 27.156 1 94.56 328 HIS B C 1
ATOM 7300 O O . HIS B 1 328 ? 5.918 8.477 27.125 1 94.56 328 HIS B O 1
ATOM 7306 N N . PRO B 1 329 ? 7.082 10.359 27.453 1 92.19 329 PRO B N 1
ATOM 7307 C CA . PRO B 1 329 ? 5.855 11.109 27.719 1 92.19 329 PRO B CA 1
ATOM 7308 C C . PRO B 1 329 ? 4.859 11.047 26.562 1 92.19 329 PRO B C 1
ATOM 7310 O O . PRO B 1 329 ? 3.648 11.008 26.797 1 92.19 329 PRO B O 1
ATOM 7313 N N . SER B 1 330 ? 5.316 10.969 25.406 1 93.81 330 SER B N 1
ATOM 7314 C CA . SER B 1 330 ? 4.453 10.961 24.219 1 93.81 330 SER B CA 1
ATOM 7315 C C . SER B 1 330 ? 3.678 9.656 24.109 1 93.81 330 SER B C 1
ATOM 7317 O O . SER B 1 330 ? 2.676 9.578 23.406 1 93.81 330 SER B O 1
ATOM 7319 N N . ASP B 1 331 ? 4.086 8.578 24.75 1 96.25 331 ASP B N 1
ATOM 7320 C CA . ASP B 1 331 ? 3.406 7.293 24.688 1 96.25 331 ASP B CA 1
ATOM 7321 C C . ASP B 1 331 ? 1.983 7.398 25.234 1 96.25 331 ASP B C 1
ATOM 7323 O O . ASP B 1 331 ? 1.102 6.637 24.828 1 96.25 331 ASP B O 1
ATOM 7327 N N . THR B 1 332 ? 1.76 8.352 26.078 1 94.69 332 THR B N 1
ATOM 7328 C CA . THR B 1 332 ? 0.453 8.5 26.719 1 94.69 332 THR B CA 1
ATOM 7329 C C . THR B 1 332 ? -0.543 9.141 25.75 1 94.69 332 THR B C 1
ATOM 7331 O O . THR B 1 332 ? -1.757 9 25.922 1 94.69 332 THR B O 1
ATOM 7334 N N . THR B 1 333 ? -0.046 9.82 24.766 1 94.56 333 THR B N 1
ATOM 7335 C CA . THR B 1 333 ? -0.932 10.578 23.891 1 94.56 333 THR B CA 1
ATOM 7336 C C . THR B 1 333 ? -1.165 9.844 22.578 1 94.56 333 THR B C 1
ATOM 7338 O O . THR B 1 333 ? -2.092 10.164 21.828 1 94.56 333 THR B O 1
ATOM 7341 N N . LEU B 1 334 ? -0.373 8.789 22.266 1 96.31 334 LEU B N 1
ATOM 7342 C CA . LEU B 1 334 ? -0.422 8.117 20.984 1 96.31 334 LEU B CA 1
ATOM 7343 C C . LEU B 1 334 ? -1.803 7.516 20.734 1 96.31 334 LEU B C 1
ATOM 7345 O O . LEU B 1 334 ? -2.287 7.516 19.594 1 96.31 334 LEU B O 1
ATOM 7349 N N . VAL B 1 335 ? -2.4 7.004 21.734 1 96.31 335 VAL B N 1
ATOM 7350 C CA . VAL B 1 335 ? -3.697 6.348 21.609 1 96.31 335 VAL B CA 1
ATOM 7351 C C . VAL B 1 335 ? -4.734 7.352 21.109 1 96.31 335 VAL B C 1
ATOM 7353 O O . VAL B 1 335 ? -5.594 7.008 20.297 1 96.31 335 VAL B O 1
ATOM 7356 N N . HIS B 1 336 ? -4.648 8.594 21.484 1 95.38 336 HIS B N 1
ATOM 7357 C CA . HIS B 1 336 ? -5.594 9.625 21.078 1 95.38 336 HIS B CA 1
ATOM 7358 C C . HIS B 1 336 ? -5.379 10.016 19.609 1 95.38 336 HIS B C 1
ATOM 7360 O O . HIS B 1 336 ? -6.34 10.289 18.891 1 95.38 336 HIS B O 1
ATOM 7366 N N . TYR B 1 337 ? -4.125 9.992 19.25 1 93.94 337 TYR B N 1
ATOM 7367 C CA . TYR B 1 337 ? -3.828 10.266 17.844 1 93.94 337 TYR B CA 1
ATOM 7368 C C . TYR B 1 337 ? -4.367 9.164 16.938 1 93.94 337 TYR B C 1
ATOM 7370 O O . TYR B 1 337 ? -4.934 9.445 15.883 1 93.94 337 TYR B O 1
ATOM 7378 N N . VAL B 1 338 ? -4.16 7.965 17.344 1 95.75 338 VAL B N 1
ATOM 7379 C CA . VAL B 1 338 ? -4.641 6.82 16.578 1 95.75 338 VAL B CA 1
ATOM 7380 C C . VAL B 1 338 ? -6.156 6.918 16.406 1 95.75 338 VAL B C 1
ATOM 7382 O O . VAL B 1 338 ? -6.68 6.695 15.305 1 95.75 338 VAL B O 1
ATOM 7385 N N . ARG B 1 339 ? -6.805 7.312 17.375 1 94.69 339 ARG B N 1
ATOM 7386 C CA . ARG B 1 339 ? -8.266 7.359 17.344 1 94.69 339 ARG B CA 1
ATOM 7387 C C . ARG B 1 339 ? -8.758 8.508 16.469 1 94.69 339 ARG B C 1
ATOM 7389 O O . ARG B 1 339 ? -9.797 8.398 15.82 1 94.69 339 ARG B O 1
ATOM 7396 N N . THR B 1 340 ? -8.07 9.633 16.484 1 93.38 340 THR B N 1
ATOM 7397 C CA . THR B 1 340 ? -8.422 10.711 15.555 1 93.38 340 THR B CA 1
ATOM 7398 C C . THR B 1 340 ? -8.227 10.273 14.109 1 93.38 340 THR B C 1
ATOM 7400 O O . THR B 1 340 ? -9.031 10.602 13.242 1 93.38 340 THR B O 1
ATOM 7403 N N . LEU B 1 341 ? -7.145 9.547 13.859 1 93.81 341 LEU B N 1
ATOM 7404 C CA . LEU B 1 341 ? -6.863 9.07 12.508 1 93.81 341 LEU B CA 1
ATOM 7405 C C . LEU B 1 341 ? -7.906 8.047 12.062 1 93.81 341 LEU B C 1
ATOM 7407 O O . LEU B 1 341 ? -8.25 7.977 10.883 1 93.81 341 LEU B O 1
ATOM 7411 N N . ARG B 1 342 ? -8.297 7.238 13.023 1 94.25 342 ARG B N 1
ATOM 7412 C CA . ARG B 1 342 ? -9.375 6.301 12.711 1 94.25 342 ARG B CA 1
ATOM 7413 C C . ARG B 1 342 ? -10.609 7.035 12.211 1 94.25 342 ARG B C 1
ATOM 7415 O O . ARG B 1 342 ? -11.258 6.598 11.25 1 94.25 342 ARG B O 1
ATOM 7422 N N . LEU B 1 343 ? -10.93 8.133 12.82 1 93.81 343 LEU B N 1
ATOM 7423 C CA . LEU B 1 343 ? -12.062 8.945 12.406 1 93.81 343 LEU B CA 1
ATOM 7424 C C . LEU B 1 343 ? -11.852 9.508 11.008 1 93.81 343 LEU B C 1
ATOM 7426 O O . LEU B 1 343 ? -12.797 9.578 10.211 1 93.81 343 LEU B O 1
ATOM 7430 N N . ALA B 1 344 ? -10.664 9.961 10.734 1 91.94 344 ALA B N 1
ATOM 7431 C CA . ALA B 1 344 ? -10.344 10.445 9.391 1 91.94 344 ALA B CA 1
ATOM 7432 C C . ALA B 1 344 ? -10.57 9.359 8.344 1 91.94 344 ALA B C 1
ATOM 7434 O O . ALA B 1 344 ? -11.062 9.633 7.25 1 91.94 344 ALA B O 1
ATOM 7435 N N . GLU B 1 345 ? -10.117 8.164 8.648 1 91.31 345 GLU B N 1
ATOM 7436 C CA . GLU B 1 345 ? -10.344 7.027 7.758 1 91.31 345 GLU B CA 1
ATOM 7437 C C . GLU B 1 345 ? -11.828 6.797 7.512 1 91.31 345 GLU B C 1
ATOM 7439 O O . GLU B 1 345 ? -12.25 6.578 6.375 1 91.31 345 GLU B O 1
ATOM 7444 N N . GLU B 1 346 ? -12.609 6.902 8.57 1 90.38 346 GLU B N 1
ATOM 7445 C CA . GLU B 1 346 ? -14.055 6.715 8.461 1 90.38 346 GLU B CA 1
ATOM 7446 C C . GLU B 1 346 ? -14.688 7.789 7.578 1 90.38 346 GLU B C 1
ATOM 7448 O O . GLU B 1 346 ? -15.57 7.5 6.773 1 90.38 346 GLU B O 1
ATOM 7453 N N . VAL B 1 347 ? -14.234 8.977 7.754 1 90.88 347 VAL B N 1
ATOM 7454 C CA . VAL B 1 347 ? -14.734 10.086 6.945 1 90.88 347 VAL B CA 1
ATOM 7455 C C . VAL B 1 347 ? -14.477 9.797 5.469 1 90.88 347 VAL B C 1
ATOM 7457 O O . VAL B 1 347 ? -15.352 10 4.629 1 90.88 347 VAL B O 1
ATOM 7460 N N . THR B 1 348 ? -13.32 9.336 5.156 1 86.69 348 THR B N 1
ATOM 7461 C CA . THR B 1 348 ? -12.953 9.055 3.773 1 86.69 348 THR B CA 1
ATOM 7462 C C . THR B 1 348 ? -13.828 7.945 3.195 1 86.69 348 THR B C 1
ATOM 7464 O O . THR B 1 348 ? -14.25 8.016 2.039 1 86.69 348 THR B O 1
ATOM 7467 N N . TYR B 1 349 ? -14.047 6.988 3.971 1 81.19 349 TYR B N 1
ATOM 7468 C CA . TYR B 1 349 ? -14.836 5.848 3.508 1 81.19 349 TYR B CA 1
ATOM 7469 C C . TYR B 1 349 ? -16.281 6.25 3.264 1 81.19 349 TYR B C 1
ATOM 7471 O O . TYR B 1 349 ? -16.891 5.832 2.275 1 81.19 349 TYR B O 1
ATOM 7479 N N . HIS B 1 350 ? -16.797 7.105 4.113 1 82.75 350 HIS B N 1
ATOM 7480 C CA . HIS B 1 350 ? -18.203 7.477 4.012 1 82.75 350 HIS B CA 1
ATOM 7481 C C . HIS B 1 350 ? -18.438 8.445 2.857 1 82.75 350 HIS B C 1
ATOM 7483 O O . HIS B 1 350 ? -19.453 8.352 2.154 1 82.75 350 HIS B O 1
ATOM 7489 N N . PHE B 1 351 ? -17.531 9.305 2.703 1 79.62 351 PHE B N 1
ATOM 7490 C CA . PHE B 1 351 ? -17.766 10.344 1.706 1 79.62 351 PHE B CA 1
ATOM 7491 C C . PHE B 1 351 ? -16.984 10.055 0.432 1 79.62 351 PHE B C 1
ATOM 7493 O O . PHE B 1 351 ? -17.125 10.766 -0.564 1 79.62 351 PHE B O 1
ATOM 7500 N N . ASP B 1 352 ? -16.203 8.961 0.476 1 66.19 352 ASP B N 1
ATOM 7501 C CA . ASP B 1 352 ? -15.383 8.555 -0.664 1 66.19 352 ASP B CA 1
ATOM 7502 C C . ASP B 1 352 ? -14.547 9.719 -1.186 1 66.19 352 ASP B C 1
ATOM 7504 O O . ASP B 1 352 ? -14.555 10.008 -2.383 1 66.19 352 ASP B O 1
ATOM 7508 N N . HIS B 1 353 ? -14.023 10.484 -0.296 1 58.31 353 HIS B N 1
ATOM 7509 C CA . HIS B 1 353 ? -13.242 11.68 -0.612 1 58.31 353 HIS B CA 1
ATOM 7510 C C . HIS B 1 353 ? -12.227 11.391 -1.711 1 58.31 353 HIS B C 1
ATOM 7512 O O . HIS B 1 353 ? -11.82 12.305 -2.441 1 58.31 353 HIS B O 1
ATOM 7518 N N . GLY B 1 354 ? -11.898 10.125 -1.933 1 56.53 354 GLY B N 1
ATOM 7519 C CA . GLY B 1 354 ? -10.883 9.828 -2.928 1 56.53 354 GLY B CA 1
ATOM 7520 C C . GLY B 1 354 ? -11.461 9.469 -4.281 1 56.53 354 GLY B C 1
ATOM 7521 O O . GLY B 1 354 ? -10.742 9.43 -5.281 1 56.53 354 GLY B O 1
ATOM 7522 N N . SER B 1 355 ? -12.805 9.125 -4.184 1 57.38 355 SER B N 1
ATOM 7523 C CA . SER B 1 355 ? -13.383 8.648 -5.434 1 57.38 355 SER B CA 1
ATOM 7524 C C . SER B 1 355 ? -14.289 9.703 -6.062 1 57.38 355 SER B C 1
ATOM 7526 O O . SER B 1 355 ? -14.945 10.469 -5.355 1 57.38 355 SER B O 1
ATOM 7528 N N . LYS B 1 356 ? -14.008 10.141 -7.223 1 49.78 356 LYS B N 1
ATOM 7529 C CA . LYS B 1 356 ? -14.867 11.047 -7.977 1 49.78 356 LYS B CA 1
ATOM 7530 C C . LYS B 1 356 ? -16.203 10.391 -8.297 1 49.78 356 LYS B C 1
ATOM 7532 O O . LYS B 1 356 ? -17.109 11.031 -8.844 1 49.78 356 LYS B O 1
ATOM 7537 N N . GLU B 1 357 ? -16.328 9.195 -8.008 1 49.44 357 GLU B N 1
ATOM 7538 C CA . GLU B 1 357 ? -17.469 8.445 -8.523 1 49.44 357 GLU B CA 1
ATOM 7539 C C . GLU B 1 357 ? -18.75 8.773 -7.758 1 49.44 357 GLU B C 1
ATOM 7541 O O . GLU B 1 357 ? -19.828 8.859 -8.344 1 49.44 357 GLU B O 1
ATOM 7546 N N . LYS B 1 358 ? -18.609 8.992 -6.434 1 52.12 358 LYS B N 1
ATOM 7547 C CA . LYS B 1 358 ? -19.859 8.961 -5.656 1 52.12 358 LYS B CA 1
ATOM 7548 C C . LYS B 1 358 ? -20.312 10.367 -5.297 1 52.12 358 LYS B C 1
ATOM 7550 O O . LYS B 1 358 ? -21.312 10.539 -4.598 1 52.12 358 LYS B O 1
ATOM 7555 N N . VAL B 1 359 ? -19.594 11.414 -5.617 1 52.09 359 VAL B N 1
ATOM 7556 C CA . VAL B 1 359 ? -19.906 12.758 -5.137 1 52.09 359 VAL B CA 1
ATOM 7557 C C . VAL B 1 359 ? -21.312 13.156 -5.594 1 52.09 359 VAL B C 1
ATOM 7559 O O . VAL B 1 359 ? -22.078 13.75 -4.832 1 52.09 359 VAL B O 1
ATOM 7562 N N . GLY B 1 360 ? -21.609 12.742 -6.738 1 54.84 360 GLY B N 1
ATOM 7563 C CA . GLY B 1 360 ? -22.906 13.156 -7.262 1 54.84 360 GLY B CA 1
ATOM 7564 C C . GLY B 1 360 ? -24.078 12.438 -6.617 1 54.84 360 GLY B C 1
ATOM 7565 O O . GLY B 1 360 ? -25.234 12.852 -6.77 1 54.84 360 GLY B O 1
ATOM 7566 N N . GLU B 1 361 ? -23.688 11.477 -5.801 1 61.66 361 GLU B N 1
ATOM 7567 C CA . GLU B 1 361 ? -24.781 10.625 -5.344 1 61.66 361 GLU B CA 1
ATOM 7568 C C . GLU B 1 361 ? -25.25 11.023 -3.949 1 61.66 361 GLU B C 1
ATOM 7570 O O . GLU B 1 361 ? -26.312 10.578 -3.488 1 61.66 361 GLU B O 1
ATOM 7575 N N . LEU B 1 362 ? -24.547 12.039 -3.377 1 73.19 362 LEU B N 1
ATOM 7576 C CA . LEU B 1 362 ? -24.922 12.312 -1.996 1 73.19 362 LEU B CA 1
ATOM 7577 C C . LEU B 1 362 ? -25.922 13.469 -1.928 1 73.19 362 LEU B C 1
ATOM 7579 O O . LEU B 1 362 ? -25.578 14.609 -2.26 1 73.19 362 LEU B O 1
ATOM 7583 N N . THR B 1 363 ? -27.156 13.172 -1.554 1 78.81 363 THR B N 1
ATOM 7584 C CA . THR B 1 363 ? -28.188 14.195 -1.325 1 78.81 363 THR B CA 1
ATOM 7585 C C . THR B 1 363 ? -27.828 15.047 -0.112 1 78.81 363 THR B C 1
ATOM 7587 O O . THR B 1 363 ? -27.031 14.633 0.733 1 78.81 363 THR B O 1
ATOM 7590 N N . ASP B 1 364 ? -28.359 16.266 -0.001 1 83.88 364 ASP B N 1
ATOM 7591 C CA . ASP B 1 364 ? -28.125 17.156 1.122 1 83.88 364 ASP B CA 1
ATOM 7592 C C . ASP B 1 364 ? -28.531 16.516 2.443 1 83.88 364 ASP B C 1
ATOM 7594 O O . ASP B 1 364 ? -27.875 16.719 3.469 1 83.88 364 ASP B O 1
ATOM 7598 N N . GLU B 1 365 ? -29.578 15.789 2.367 1 85.62 365 GLU B N 1
ATOM 7599 C CA . GLU B 1 365 ? -30.047 15.125 3.576 1 85.62 365 GLU B CA 1
ATOM 7600 C C . GLU B 1 365 ? -29.047 14.078 4.062 1 85.62 365 GLU B C 1
ATOM 7602 O O . GLU B 1 365 ? -28.75 14 5.254 1 85.62 365 GLU B O 1
ATOM 7607 N N . LYS B 1 366 ? -28.562 13.312 3.16 1 84 366 LYS B N 1
ATOM 7608 C CA . LYS B 1 366 ? -27.578 12.289 3.512 1 84 366 LYS B CA 1
ATOM 7609 C C . LYS B 1 366 ? -26.297 12.914 4.043 1 84 366 LYS B C 1
ATOM 7611 O O . LYS B 1 366 ? -25.703 12.406 5 1 84 366 LYS B O 1
ATOM 7616 N N . VAL B 1 367 ? -25.938 13.977 3.422 1 87.5 367 VAL B N 1
ATOM 7617 C CA . VAL B 1 367 ? -24.734 14.688 3.834 1 87.5 367 VAL B CA 1
ATOM 7618 C C . VAL B 1 367 ? -24.891 15.203 5.262 1 87.5 367 VAL B C 1
ATOM 7620 O O . VAL B 1 367 ? -24 15.047 6.09 1 87.5 367 VAL B O 1
ATOM 7623 N N . GLN B 1 368 ? -26 15.758 5.523 1 90 368 GLN B N 1
ATOM 7624 C CA . GLN B 1 368 ? -26.25 16.328 6.844 1 90 368 GLN B CA 1
ATOM 7625 C C . GLN B 1 368 ? -26.25 15.25 7.922 1 90 368 GLN B C 1
ATOM 7627 O O . GLN B 1 368 ? -25.672 15.438 9 1 90 368 GLN B O 1
ATOM 7632 N N . ILE B 1 369 ? -26.844 14.133 7.598 1 89.62 369 ILE B N 1
ATOM 7633 C CA . ILE B 1 369 ? -26.922 13.039 8.555 1 89.62 369 ILE B CA 1
ATOM 7634 C C . ILE B 1 369 ? -25.516 12.5 8.844 1 89.62 369 ILE B C 1
ATOM 7636 O O . ILE B 1 369 ? -25.156 12.289 10 1 89.62 369 ILE B O 1
ATOM 7640 N N . LEU B 1 370 ? -24.766 12.297 7.805 1 90.56 370 LEU B N 1
ATOM 7641 C CA . LEU B 1 370 ? -23.422 11.734 7.941 1 90.56 370 LEU B CA 1
ATOM 7642 C C . LEU B 1 370 ? -22.5 12.703 8.68 1 90.56 370 LEU B C 1
ATOM 7644 O O . LEU B 1 370 ? -21.75 12.289 9.562 1 90.56 370 LEU B O 1
ATOM 7648 N N . VAL B 1 371 ? -22.594 13.977 8.359 1 94.62 371 VAL B N 1
ATOM 7649 C CA . VAL B 1 371 ? -21.75 14.977 9.008 1 94.62 371 VAL B CA 1
ATOM 7650 C C . VAL B 1 371 ? -22.094 15.055 10.492 1 94.62 371 VAL B C 1
ATOM 7652 O O . VAL B 1 371 ? -21.203 15.156 11.344 1 94.62 371 VAL B O 1
ATOM 7655 N N . ARG B 1 372 ? -23.312 15.008 10.812 1 93.62 372 ARG B N 1
ATOM 7656 C CA . ARG B 1 372 ? -23.75 15.055 12.203 1 93.62 372 ARG B CA 1
ATOM 7657 C C . ARG B 1 372 ? -23.266 13.836 12.969 1 93.62 372 ARG B C 1
ATOM 7659 O O . ARG B 1 372 ? -22.797 13.953 14.109 1 93.62 372 ARG B O 1
ATOM 7666 N N . ALA B 1 373 ? -23.391 12.688 12.312 1 93.38 373 ALA B N 1
ATOM 7667 C CA . ALA B 1 373 ? -22.953 11.453 12.953 1 93.38 373 ALA B CA 1
ATOM 7668 C C . ALA B 1 373 ? -21.438 11.477 13.219 1 93.38 373 ALA B C 1
ATOM 7670 O O . ALA B 1 373 ? -20.984 11.117 14.305 1 93.38 373 ALA B O 1
ATOM 7671 N N . LEU B 1 374 ? -20.703 11.898 12.289 1 95.38 374 LEU B N 1
ATOM 7672 C CA . LEU B 1 374 ? -19.25 11.961 12.422 1 95.38 374 LEU B CA 1
ATOM 7673 C C . LEU B 1 374 ? -18.844 13.031 13.43 1 95.38 374 LEU B C 1
ATOM 7675 O O . LEU B 1 374 ? -17.891 12.836 14.195 1 95.38 374 LEU B O 1
ATOM 7679 N N . SER B 1 375 ? -19.578 14.148 13.422 1 95.88 375 SER B N 1
ATOM 7680 C CA . SER B 1 375 ? -19.312 15.211 14.391 1 95.88 375 SER B CA 1
ATOM 7681 C C . SER B 1 375 ? -19.547 14.727 15.82 1 95.88 375 SER B C 1
ATOM 7683 O O . SER B 1 375 ? -18.812 15.102 16.734 1 95.88 375 SER B O 1
ATOM 7685 N N . ARG B 1 376 ? -20.531 13.945 15.953 1 96 376 ARG B N 1
ATOM 7686 C CA . ARG B 1 376 ? -20.812 13.398 17.281 1 96 376 ARG B CA 1
ATOM 7687 C C . ARG B 1 376 ? -19.672 12.484 17.75 1 96 376 ARG B C 1
ATOM 7689 O O . ARG B 1 376 ? -19.266 12.539 18.906 1 96 376 ARG B O 1
ATOM 7696 N N . GLN B 1 377 ? -19.188 11.68 16.875 1 95.94 377 GLN B N 1
ATOM 7697 C CA . GLN B 1 377 ? -18.062 10.812 17.203 1 95.94 377 GLN B CA 1
ATOM 7698 C C . GLN B 1 377 ? -16.828 11.625 17.609 1 95.94 377 GLN B C 1
ATOM 7700 O O . GLN B 1 377 ? -16.125 11.25 18.547 1 95.94 377 GLN B O 1
ATOM 7705 N N . LEU B 1 378 ? -16.609 12.703 16.922 1 97.25 378 LEU B N 1
ATOM 7706 C CA . LEU B 1 378 ? -15.469 13.562 17.234 1 97.25 378 LEU B CA 1
ATOM 7707 C C . LEU B 1 378 ? -15.648 14.219 18.609 1 97.25 378 LEU B C 1
ATOM 7709 O O . LEU B 1 378 ? -14.688 14.344 19.359 1 97.25 378 LEU B O 1
ATOM 7713 N N . GLU B 1 379 ? -16.875 14.617 18.859 1 96.62 379 GLU B N 1
ATOM 7714 C CA . GLU B 1 379 ? -17.156 15.219 20.172 1 96.62 379 GLU B CA 1
ATOM 7715 C C . GLU B 1 379 ? -17.016 14.188 21.281 1 96.62 379 GLU B C 1
ATOM 7717 O O . GLU B 1 379 ? -16.578 14.516 22.391 1 96.62 379 GLU B O 1
ATOM 7722 N N . ASP B 1 380 ? -17.422 12.977 20.969 1 96 380 ASP B N 1
ATOM 7723 C CA . ASP B 1 380 ? -17.234 11.898 21.938 1 96 380 ASP B CA 1
ATOM 7724 C C . ASP B 1 380 ? -15.75 11.664 22.203 1 96 380 ASP B C 1
ATOM 7726 O O . ASP B 1 380 ? -15.352 11.406 23.344 1 96 380 ASP B O 1
ATOM 7730 N N . TRP B 1 381 ? -15 11.68 21.188 1 96.44 381 TRP B N 1
ATOM 7731 C CA . TRP B 1 381 ? -13.555 11.555 21.312 1 96.44 381 TRP B CA 1
ATOM 7732 C C . TRP B 1 381 ? -12.992 12.648 22.219 1 96.44 381 TRP B C 1
ATOM 7734 O O . TRP B 1 381 ? -12.188 12.375 23.109 1 96.44 381 TRP B O 1
ATOM 7744 N N . LYS B 1 382 ? -13.391 13.914 22.016 1 96.56 382 LYS B N 1
ATOM 7745 C CA . LYS B 1 382 ? -12.93 15.039 22.812 1 96.56 382 LYS B CA 1
ATOM 7746 C C . LYS B 1 382 ? -13.32 14.875 24.281 1 96.56 382 LYS B C 1
ATOM 7748 O O . LYS B 1 382 ? -12.523 15.141 25.172 1 96.56 382 LYS B O 1
ATOM 7753 N N . ALA B 1 383 ? -14.5 14.352 24.438 1 95.56 383 ALA B N 1
ATOM 7754 C CA . ALA B 1 383 ? -15.031 14.18 25.797 1 95.56 383 ALA B CA 1
ATOM 7755 C C . ALA B 1 383 ? -14.281 13.07 26.531 1 95.56 383 ALA B C 1
ATOM 7757 O O . ALA B 1 383 ? -14.18 13.102 27.766 1 95.56 383 ALA B O 1
ATOM 7758 N N . ALA B 1 384 ? -13.758 12.125 25.812 1 93.62 384 ALA B N 1
ATOM 7759 C CA . ALA B 1 384 ? -13.086 10.977 26.406 1 93.62 384 ALA B CA 1
ATOM 7760 C C . ALA B 1 384 ? -11.641 11.297 26.75 1 93.62 384 ALA B C 1
ATOM 7762 O O . ALA B 1 384 ? -10.977 10.523 27.453 1 93.62 384 ALA B O 1
ATOM 7763 N N . LEU B 1 385 ? -11.172 12.453 26.359 1 95.88 385 LEU B N 1
ATOM 7764 C CA . LEU B 1 385 ? -9.789 12.828 26.625 1 95.88 385 LEU B CA 1
ATOM 7765 C C . LEU B 1 385 ? -9.578 13.102 28.109 1 95.88 385 LEU B C 1
ATOM 7767 O O . LEU B 1 385 ? -10.461 13.648 28.781 1 95.88 385 LEU B O 1
ATOM 7771 N N . PRO B 1 386 ? -8.414 12.703 28.625 1 93.25 386 PRO B N 1
ATOM 7772 C CA . PRO B 1 386 ? -8.086 13.117 29.984 1 93.25 386 PRO B CA 1
ATOM 7773 C C . PRO B 1 386 ? -8.094 14.633 30.172 1 93.25 386 PRO B C 1
ATOM 7775 O O . PRO B 1 386 ? -7.859 15.375 29.203 1 93.25 386 PRO B O 1
ATOM 7778 N N . PRO B 1 387 ? -8.383 15.047 31.375 1 92.06 387 PRO B N 1
ATOM 7779 C CA . PRO B 1 387 ? -8.453 16.484 31.625 1 92.06 387 PRO B CA 1
ATOM 7780 C C . PRO B 1 387 ? -7.168 17.219 31.234 1 92.06 387 PRO B C 1
ATOM 7782 O O . PRO B 1 387 ? -6.07 16.734 31.531 1 92.06 387 PRO B O 1
ATOM 7785 N N . GLY B 1 388 ? -7.355 18.266 30.531 1 90.88 388 GLY B N 1
ATOM 7786 C CA . GLY B 1 388 ? -6.227 19.109 30.172 1 90.88 388 GLY B CA 1
ATOM 7787 C C . GLY B 1 388 ? -5.543 18.688 28.891 1 90.88 388 GLY B C 1
ATOM 7788 O O . GLY B 1 388 ? -4.781 19.453 28.297 1 90.88 388 GLY B O 1
ATOM 7789 N N . MET B 1 389 ? -5.773 17.531 28.422 1 91.75 389 MET B N 1
ATOM 7790 C CA . MET B 1 389 ? -5.078 17 27.266 1 91.75 389 MET B CA 1
ATOM 7791 C C . MET B 1 389 ? -5.449 17.781 26 1 91.75 389 MET B C 1
ATOM 7793 O O . MET B 1 389 ? -4.609 17.984 25.125 1 91.75 389 MET B O 1
ATOM 7797 N N . PHE B 1 390 ? -6.621 18.266 25.922 1 93.94 390 PHE B N 1
ATOM 7798 C CA . PHE B 1 390 ? -7.086 18.969 24.734 1 93.94 390 PHE B CA 1
ATOM 7799 C C . PHE B 1 390 ? -6.336 20.281 24.547 1 93.94 390 PHE B C 1
ATOM 7801 O O . PHE B 1 390 ? -6.297 20.844 23.453 1 93.94 390 PHE B O 1
ATOM 7808 N N . ASN B 1 391 ? -5.734 20.766 25.578 1 90.31 391 ASN B N 1
ATOM 7809 C CA . ASN B 1 391 ? -5.039 22.047 25.516 1 90.31 391 ASN B CA 1
ATOM 7810 C C . ASN B 1 391 ? -3.697 21.922 24.797 1 90.31 391 ASN B C 1
ATOM 7812 O O . ASN B 1 391 ? -3.082 22.922 24.438 1 90.31 391 ASN B O 1
ATOM 7816 N N . MET B 1 392 ? -3.32 20.703 24.578 1 90.88 392 MET B N 1
ATOM 7817 C CA . MET B 1 392 ? -2.1 20.5 23.812 1 90.88 392 MET B CA 1
ATOM 7818 C C . MET B 1 392 ? -2.301 20.906 22.344 1 90.88 392 MET B C 1
ATOM 7820 O O . MET B 1 392 ? -3.275 20.5 21.719 1 90.88 392 MET B O 1
ATOM 7824 N N . ASN B 1 393 ? -1.396 21.688 21.875 1 92.06 393 ASN B N 1
ATOM 7825 C CA . ASN B 1 393 ? -1.491 22.266 20.531 1 92.06 393 ASN B CA 1
ATOM 7826 C C . ASN B 1 393 ? -1.694 21.172 19.484 1 92.06 393 ASN B C 1
ATOM 7828 O O . ASN B 1 393 ? -2.551 21.312 18.609 1 92.06 393 ASN B O 1
ATOM 7832 N N . ARG B 1 394 ? -0.917 20.094 19.547 1 90.44 394 ARG B N 1
ATOM 7833 C CA . ARG B 1 394 ? -0.969 19.031 18.547 1 90.44 394 ARG B CA 1
ATOM 7834 C C . ARG B 1 394 ? -2.324 18.344 18.562 1 90.44 394 ARG B C 1
ATOM 7836 O O . ARG B 1 394 ? -2.865 18 17.5 1 90.44 394 ARG B O 1
ATOM 7843 N N . ILE B 1 395 ? -2.904 18.078 19.672 1 94.19 395 ILE B N 1
ATOM 7844 C CA . ILE B 1 395 ? -4.199 17.422 19.812 1 94.19 395 ILE B CA 1
ATOM 7845 C C . ILE B 1 395 ? -5.301 18.328 19.266 1 94.19 395 ILE B C 1
ATOM 7847 O O . ILE B 1 395 ? -6.184 17.875 18.547 1 94.19 395 ILE B O 1
ATOM 7851 N N . GLN B 1 396 ? -5.223 19.656 19.547 1 95.38 396 GLN B N 1
ATOM 7852 C CA . GLN B 1 396 ? -6.203 20.609 19.047 1 95.38 396 GLN B CA 1
ATOM 7853 C C . GLN B 1 396 ? -6.152 20.703 17.531 1 95.38 396 GLN B C 1
ATOM 7855 O O . GLN B 1 396 ? -7.191 20.75 16.859 1 95.38 396 GLN B O 1
ATOM 7860 N N . ARG B 1 397 ? -4.949 20.797 17.078 1 93.94 397 ARG B N 1
ATOM 7861 C CA . ARG B 1 397 ? -4.797 20.844 15.633 1 93.94 397 ARG B CA 1
ATOM 7862 C C . ARG B 1 397 ? -5.414 19.609 14.969 1 93.94 397 ARG B C 1
ATOM 7864 O O . ARG B 1 397 ? -6.082 19.719 13.938 1 93.94 397 ARG B O 1
ATOM 7871 N N . GLY B 1 398 ? -5.129 18.422 15.586 1 93.19 398 GLY B N 1
ATOM 7872 C CA . GLY B 1 398 ? -5.742 17.203 15.07 1 93.19 398 GLY B CA 1
ATOM 7873 C C . GLY B 1 398 ? -7.258 17.25 15.078 1 93.19 398 GLY B C 1
ATOM 7874 O O . GLY B 1 398 ? -7.902 16.891 14.094 1 93.19 398 GLY B O 1
ATOM 7875 N N . TYR B 1 399 ? -7.785 17.766 16.125 1 96.06 399 TYR B N 1
ATOM 7876 C CA . TYR B 1 399 ? -9.234 17.859 16.297 1 96.06 399 TYR B CA 1
ATOM 7877 C C . TYR B 1 399 ? -9.844 18.766 15.234 1 96.06 399 TYR B C 1
ATOM 7879 O O . TYR B 1 399 ? -10.789 18.375 14.547 1 96.06 399 TYR B O 1
ATOM 7887 N N . TYR B 1 400 ? -9.336 19.922 15.055 1 96.12 400 TYR B N 1
ATOM 7888 C CA . TYR B 1 400 ? -9.922 20.891 14.125 1 96.12 400 TYR B CA 1
ATOM 7889 C C . TYR B 1 400 ? -9.672 20.469 12.68 1 96.12 400 TYR B C 1
ATOM 7891 O O . TYR B 1 400 ? -10.492 20.734 11.805 1 96.12 400 TYR B O 1
ATOM 7899 N N . SER B 1 401 ? -8.539 19.812 12.453 1 94.12 401 SER B N 1
ATOM 7900 C CA . SER B 1 401 ? -8.266 19.297 11.109 1 94.12 401 SER B CA 1
ATOM 7901 C C . SER B 1 401 ? -9.32 18.281 10.688 1 94.12 401 SER B C 1
ATOM 7903 O O . SER B 1 401 ? -9.859 18.359 9.586 1 94.12 401 SER B O 1
ATOM 7905 N N . ILE B 1 402 ? -9.625 17.359 11.547 1 94.62 402 ILE B N 1
ATOM 7906 C CA . ILE B 1 402 ? -10.594 16.312 11.227 1 94.62 402 ILE B CA 1
ATOM 7907 C C . ILE B 1 402 ? -11.992 16.922 11.133 1 94.62 402 ILE B C 1
ATOM 7909 O O . ILE B 1 402 ? -12.797 16.531 10.281 1 94.62 402 ILE B O 1
ATOM 7913 N N . ARG B 1 403 ? -12.242 17.859 12.008 1 95.94 403 ARG B N 1
ATOM 7914 C CA . ARG B 1 403 ? -13.523 18.547 11.984 1 95.94 403 ARG B CA 1
ATOM 7915 C C . ARG B 1 403 ? -13.75 19.25 10.656 1 95.94 403 ARG B C 1
ATOM 7917 O O . ARG B 1 403 ? -14.859 19.25 10.117 1 95.94 403 ARG B O 1
ATOM 7924 N N . SER B 1 404 ? -12.773 19.859 10.156 1 94.06 404 SER B N 1
ATOM 7925 C CA . SER B 1 404 ? -12.852 20.5 8.852 1 94.06 404 SER B CA 1
ATOM 7926 C C . SER B 1 404 ? -12.961 19.484 7.73 1 94.06 404 SER B C 1
ATOM 7928 O O . SER B 1 404 ? -13.727 19.672 6.785 1 94.06 404 SER B O 1
ATOM 7930 N N . TYR B 1 405 ? -12.203 18.422 7.879 1 91.56 405 TYR B N 1
ATOM 7931 C CA . TYR B 1 405 ? -12.164 17.391 6.859 1 91.56 405 TYR B CA 1
ATOM 7932 C C . TYR B 1 405 ? -13.547 16.766 6.664 1 91.56 405 TYR B C 1
ATOM 7934 O O . TYR B 1 405 ? -13.961 16.5 5.531 1 91.56 405 TYR B O 1
ATOM 7942 N N . MET B 1 406 ? -14.234 16.531 7.703 1 93.5 406 MET B N 1
ATOM 7943 C CA . MET B 1 406 ? -15.547 15.891 7.613 1 93.5 406 MET B CA 1
ATOM 7944 C C . MET B 1 406 ? -16.562 16.828 6.984 1 93.5 406 MET B C 1
ATOM 7946 O O . MET B 1 406 ? -17.609 16.391 6.516 1 93.5 406 MET B O 1
ATOM 7950 N N . ARG B 1 407 ? -16.297 18.109 6.891 1 93.12 407 ARG B N 1
ATOM 7951 C CA . ARG B 1 407 ? -17.234 19.109 6.395 1 93.12 407 ARG B CA 1
ATOM 7952 C C . ARG B 1 407 ? -16.844 19.562 4.996 1 93.12 407 ARG B C 1
ATOM 7954 O O . ARG B 1 407 ? -17.562 20.359 4.379 1 93.12 407 ARG B O 1
ATOM 7961 N N . GLU B 1 408 ? -15.742 19.094 4.52 1 89.25 408 GLU B N 1
ATOM 7962 C CA . GLU B 1 408 ? -15.328 19.375 3.15 1 89.25 408 GLU B CA 1
ATOM 7963 C C . GLU B 1 408 ? -16.422 19 2.152 1 89.25 408 GLU B C 1
ATOM 7965 O O . GLU B 1 408 ? -16.562 19.625 1.104 1 89.25 408 GLU B O 1
ATOM 7970 N N . VAL B 1 409 ? -17.172 18.016 2.488 1 86.5 409 VAL B N 1
ATOM 7971 C CA . VAL B 1 409 ? -18.219 17.484 1.624 1 86.5 409 VAL B CA 1
ATOM 7972 C C . VAL B 1 409 ? -19.234 18.562 1.306 1 86.5 409 VAL B C 1
ATOM 7974 O O . VAL B 1 409 ? -19.938 18.5 0.293 1 86.5 409 VAL B O 1
ATOM 7977 N N . GLY B 1 410 ? -19.328 19.562 2.113 1 84.81 410 GLY B N 1
ATOM 7978 C CA . GLY B 1 410 ? -20.234 20.688 1.846 1 84.81 410 GLY B CA 1
ATOM 7979 C C . GLY B 1 410 ? -19.922 21.406 0.545 1 84.81 410 GLY B C 1
ATOM 7980 O O . GLY B 1 410 ? -20.781 22.047 -0.04 1 84.81 410 GLY B O 1
ATOM 7981 N N . LEU B 1 411 ? -18.734 21.234 0.132 1 81.06 411 LEU B N 1
ATOM 7982 C CA . LEU B 1 411 ? -18.281 21.922 -1.071 1 81.06 411 LEU B CA 1
ATOM 7983 C C . LEU B 1 411 ? -18.516 21.062 -2.311 1 81.06 411 LEU B C 1
ATOM 7985 O O . LEU B 1 411 ? -18.375 21.531 -3.438 1 81.06 411 LEU B O 1
ATOM 7989 N N . TYR B 1 412 ? -18.906 19.797 -2.092 1 76.31 412 TYR B N 1
ATOM 7990 C CA . TYR B 1 412 ? -19.016 18.875 -3.211 1 76.31 412 TYR B CA 1
ATOM 7991 C C . TYR B 1 412 ? -20.25 19.188 -4.062 1 76.31 412 TYR B C 1
ATOM 7993 O O . TYR B 1 412 ? -21.328 19.484 -3.531 1 76.31 412 TYR B O 1
ATOM 8001 N N . GLY B 1 413 ? -20.109 19.094 -5.367 1 64.94 413 GLY B N 1
ATOM 8002 C CA . GLY B 1 413 ? -21.203 19.234 -6.309 1 64.94 413 GLY B CA 1
ATOM 8003 C C . GLY B 1 413 ? -21.594 20.688 -6.547 1 64.94 413 GLY B C 1
ATOM 8004 O O . GLY B 1 413 ? -22.547 20.953 -7.281 1 64.94 413 GLY B O 1
ATOM 8005 N N . LEU B 1 414 ? -21.016 21.594 -5.918 1 63.12 414 LEU B N 1
ATOM 8006 C CA . LEU B 1 414 ? -21.375 23 -6.102 1 63.12 414 LEU B CA 1
ATOM 8007 C C . LEU B 1 414 ? -20.719 23.562 -7.355 1 63.12 414 LEU B C 1
ATOM 8009 O O . LEU B 1 414 ? -19.5 23.5 -7.504 1 63.12 414 LEU B O 1
ATOM 8013 N N . LEU B 1 415 ? -21.625 23.641 -8.297 1 52.81 415 LEU B N 1
ATOM 8014 C CA . LEU B 1 415 ? -21.156 24.25 -9.531 1 52.81 415 LEU B CA 1
ATOM 8015 C C . LEU B 1 415 ? -20.938 25.75 -9.344 1 52.81 415 LEU B C 1
ATOM 8017 O O . LEU B 1 415 ? -21.531 26.359 -8.461 1 52.81 415 LEU B O 1
ATOM 8021 N N . GLN B 1 416 ? -20 26.203 -10.109 1 50.44 416 GLN B N 1
ATOM 8022 C CA . GLN B 1 416 ? -19.734 27.641 -10.062 1 50.44 416 GLN B CA 1
ATOM 8023 C C . GLN B 1 416 ? -21 28.453 -10.336 1 50.44 416 GLN B C 1
ATOM 8025 O O . GLN B 1 416 ? -21.703 28.188 -11.312 1 50.44 416 GLN B O 1
ATOM 8030 N N . GLY B 1 417 ? -21.281 29.234 -9.461 1 53.16 417 GLY B N 1
ATOM 8031 C CA . GLY B 1 417 ? -22.406 30.141 -9.633 1 53.16 417 GLY B CA 1
ATOM 8032 C C . GLY B 1 417 ? -23.672 29.625 -8.984 1 53.16 417 GLY B C 1
ATOM 8033 O O . GLY B 1 417 ? -24.672 30.344 -8.883 1 53.16 417 GLY B O 1
ATOM 8034 N N . GLN B 1 418 ? -23.672 28.344 -8.633 1 61.75 418 GLN B N 1
ATOM 8035 C CA . GLN B 1 418 ? -24.875 27.812 -8.008 1 61.75 418 GLN B CA 1
ATOM 8036 C C . GLN B 1 418 ? -24.891 28.109 -6.508 1 61.75 418 GLN B C 1
ATOM 8038 O O . GLN B 1 418 ? -23.859 27.953 -5.832 1 61.75 418 GLN B O 1
ATOM 8043 N N . ALA B 1 419 ? -25.984 28.672 -6.184 1 68.06 419 ALA B N 1
ATOM 8044 C CA . ALA B 1 419 ? -26.109 28.953 -4.758 1 68.06 419 ALA B CA 1
ATOM 8045 C C . ALA B 1 419 ? -26.312 27.656 -3.967 1 68.06 419 ALA B C 1
ATOM 8047 O O . ALA B 1 419 ? -27.172 26.844 -4.297 1 68.06 419 ALA B O 1
ATOM 8048 N N . PRO B 1 420 ? -25.469 27.469 -3.07 1 80.31 420 PRO B N 1
ATOM 8049 C CA . PRO B 1 420 ? -25.609 26.266 -2.264 1 80.31 420 PRO B CA 1
ATOM 8050 C C . PRO B 1 420 ? -26.875 26.266 -1.408 1 80.31 420 PRO B C 1
ATOM 8052 O O . PRO B 1 420 ? -27.438 27.328 -1.135 1 80.31 420 PRO B O 1
ATOM 8055 N N . SER B 1 421 ? -27.391 25.156 -1.081 1 84.5 421 SER B N 1
ATOM 8056 C CA . SER B 1 421 ? -28.531 25 -0.179 1 84.5 421 SER B CA 1
ATOM 8057 C C . SER B 1 421 ? -28.188 25.484 1.226 1 84.5 421 SER B C 1
ATOM 8059 O O . SER B 1 421 ? -27.016 25.656 1.562 1 84.5 421 SER B O 1
ATOM 8061 N N . ALA B 1 422 ? -29.188 25.812 1.958 1 84.56 422 ALA B N 1
ATOM 8062 C CA . ALA B 1 422 ? -28.984 26.266 3.332 1 84.56 422 ALA B CA 1
ATOM 8063 C C . ALA B 1 422 ? -28.203 25.219 4.137 1 84.56 422 ALA B C 1
ATOM 8065 O O . ALA B 1 422 ? -27.391 25.578 4.996 1 84.56 422 ALA B O 1
ATOM 8066 N N . THR B 1 423 ? -28.5 23.984 3.883 1 88.12 423 THR B N 1
ATOM 8067 C CA . THR B 1 423 ? -27.797 22.906 4.566 1 88.12 423 THR B CA 1
ATOM 8068 C C . THR B 1 423 ? -26.312 22.938 4.246 1 88.12 423 THR B C 1
ATOM 8070 O O . THR B 1 423 ? -25.469 22.828 5.145 1 88.12 423 THR B O 1
ATOM 8073 N N . ARG B 1 424 ? -26.062 23.172 3.059 1 87 424 ARG B N 1
ATOM 8074 C CA . ARG B 1 424 ? -24.656 23.203 2.633 1 87 424 ARG B CA 1
ATOM 8075 C C . ARG B 1 424 ? -23.953 24.438 3.178 1 87 424 ARG B C 1
ATOM 8077 O O . ARG B 1 424 ? -22.781 24.359 3.566 1 87 424 ARG B O 1
ATOM 8084 N N . VAL B 1 425 ? -24.672 25.5 3.191 1 87.81 425 VAL B N 1
ATOM 8085 C CA . VAL B 1 425 ? -24.078 26.734 3.701 1 87.81 425 VAL B CA 1
ATOM 8086 C C . VAL B 1 425 ? -23.703 26.562 5.172 1 87.81 425 VAL B C 1
ATOM 8088 O O . VAL B 1 425 ? -22.641 26.984 5.602 1 87.81 425 VAL B O 1
ATOM 8091 N N . SER B 1 426 ? -24.578 25.938 5.906 1 90.88 426 SER B N 1
ATOM 8092 C CA . SER B 1 426 ? -24.297 25.703 7.324 1 90.88 426 SER B CA 1
ATOM 8093 C C . SER B 1 426 ? -23.062 24.828 7.516 1 90.88 426 SER B C 1
ATOM 8095 O O . SER B 1 426 ? -22.234 25.109 8.383 1 90.88 426 SER B O 1
ATOM 8097 N N . ILE B 1 427 ? -22.953 23.812 6.707 1 93.75 427 ILE B N 1
ATOM 8098 C CA . ILE B 1 427 ? -21.828 22.891 6.781 1 93.75 427 ILE B CA 1
ATOM 8099 C C . ILE B 1 427 ? -20.531 23.641 6.414 1 93.75 427 ILE B C 1
ATOM 8101 O O . ILE B 1 427 ? -19.516 23.484 7.094 1 93.75 427 ILE B O 1
ATOM 8105 N N . ILE B 1 428 ? -20.656 24.469 5.41 1 90.5 428 ILE B N 1
ATOM 8106 C CA . ILE B 1 428 ? -19.484 25.203 4.941 1 90.5 428 ILE B CA 1
ATOM 8107 C C . ILE B 1 428 ? -19.078 26.25 5.977 1 90.5 428 ILE B C 1
ATOM 8109 O O . ILE B 1 428 ? -17.891 26.5 6.191 1 90.5 428 ILE B O 1
ATOM 8113 N N . TYR B 1 429 ? -20.031 26.844 6.578 1 91.38 429 TYR B N 1
ATOM 8114 C CA . TYR B 1 429 ? -19.766 27.828 7.625 1 91.38 429 TYR B CA 1
ATOM 8115 C C . TYR B 1 429 ? -19.016 27.188 8.789 1 91.38 429 TYR B C 1
ATOM 8117 O O . TYR B 1 429 ? -18.031 27.75 9.281 1 91.38 429 TYR B O 1
ATOM 8125 N N . ASP B 1 430 ? -19.484 26.047 9.211 1 94.44 430 ASP B N 1
ATOM 8126 C CA . ASP B 1 430 ? -18.828 25.312 10.289 1 94.44 430 ASP B CA 1
ATOM 8127 C C . ASP B 1 430 ? -17.422 24.891 9.875 1 94.44 430 ASP B C 1
ATOM 8129 O O . ASP B 1 430 ? -16.5 24.844 10.703 1 94.44 430 ASP B O 1
ATOM 8133 N N . CYS B 1 431 ? -17.312 24.5 8.648 1 94.19 431 CYS B N 1
ATOM 8134 C CA . CYS B 1 431 ? -16 24.141 8.109 1 94.19 431 CYS B CA 1
ATOM 8135 C C . CYS B 1 431 ? -15.031 25.312 8.227 1 94.19 431 CYS B C 1
ATOM 8137 O O . CYS B 1 431 ? -13.922 25.141 8.734 1 94.19 431 CYS B O 1
ATOM 8139 N N . PHE B 1 432 ? -15.477 26.453 7.832 1 92.31 432 PHE B N 1
ATOM 8140 C CA . PHE B 1 432 ? -14.633 27.641 7.867 1 92.31 432 PHE B CA 1
ATOM 8141 C C . PHE B 1 432 ? -14.234 27.984 9.297 1 92.31 432 PHE B C 1
ATOM 8143 O O . PHE B 1 432 ? -13.07 28.297 9.562 1 92.31 432 PHE B O 1
ATOM 8150 N N . ASN B 1 433 ? -15.141 27.891 10.172 1 92.88 433 ASN B N 1
ATOM 8151 C CA . ASN B 1 433 ? -14.859 28.188 11.578 1 92.88 433 ASN B CA 1
ATOM 8152 C C . ASN B 1 433 ? -13.82 27.234 12.156 1 92.88 433 ASN B C 1
ATOM 8154 O O . ASN B 1 433 ? -12.953 27.656 12.922 1 92.88 433 ASN B O 1
ATOM 8158 N N . SER B 1 434 ? -13.945 25.984 11.828 1 95.94 434 SER B N 1
ATOM 8159 C CA . SER B 1 434 ? -12.984 24.984 12.289 1 95.94 434 SER B CA 1
ATOM 8160 C C . SER B 1 434 ? -11.594 25.25 11.727 1 95.94 434 SER B C 1
ATOM 8162 O O . SER B 1 434 ? -10.594 25.109 12.43 1 95.94 434 SER B O 1
ATOM 8164 N N . ILE B 1 435 ? -11.562 25.641 10.539 1 95.56 435 ILE B N 1
ATOM 8165 C CA . ILE B 1 435 ? -10.289 25.906 9.867 1 95.56 435 ILE B CA 1
ATOM 8166 C C . ILE B 1 435 ? -9.633 27.141 10.484 1 95.56 435 ILE B C 1
ATOM 8168 O O . ILE B 1 435 ? -8.406 27.188 10.641 1 95.56 435 ILE B O 1
ATOM 8172 N N . MET B 1 436 ? -10.438 28.125 10.766 1 93.62 436 MET B N 1
ATOM 8173 C CA . MET B 1 436 ? -9.906 29.328 11.391 1 93.62 436 MET B CA 1
ATOM 8174 C C . MET B 1 436 ? -9.234 29.016 12.719 1 93.62 436 MET B C 1
ATOM 8176 O O . MET B 1 436 ? -8.172 29.547 13.039 1 93.62 436 MET B O 1
ATOM 8180 N N . LYS B 1 437 ? -9.867 28.125 13.422 1 95.19 437 LYS B N 1
ATOM 8181 C CA . LYS B 1 437 ? -9.281 27.719 14.688 1 95.19 437 LYS B CA 1
ATOM 8182 C C . LYS B 1 437 ? -7.984 26.953 14.469 1 95.19 437 LYS B C 1
ATOM 8184 O O . LYS B 1 437 ? -7 27.156 15.18 1 95.19 437 LYS B O 1
ATOM 8189 N N . PHE B 1 438 ? -7.98 26.078 13.516 1 96.94 438 PHE B N 1
ATOM 8190 C CA . PHE B 1 438 ? -6.781 25.312 13.164 1 96.94 438 PHE B CA 1
ATOM 8191 C C . PHE B 1 438 ? -5.645 26.25 12.773 1 96.94 438 PHE B C 1
ATOM 8193 O O . PHE B 1 438 ? -4.52 26.109 13.258 1 96.94 438 PHE B O 1
ATOM 8200 N N . LEU B 1 439 ? -5.934 27.219 11.898 1 95.75 439 LEU B N 1
ATOM 8201 C CA . LEU B 1 439 ? -4.914 28.141 11.398 1 95.75 439 LEU B CA 1
ATOM 8202 C C . LEU B 1 439 ? -4.426 29.062 12.516 1 95.75 439 LEU B C 1
ATOM 8204 O O . LEU B 1 439 ? -3.25 29.422 12.547 1 95.75 439 LEU B O 1
ATOM 8208 N N . SER B 1 440 ? -5.309 29.438 13.375 1 94.75 440 SER B N 1
ATOM 8209 C CA . SER B 1 440 ? -4.91 30.25 14.516 1 94.75 440 SER B CA 1
ATOM 8210 C C . SER B 1 440 ? -3.891 29.531 15.391 1 94.75 440 SER B C 1
ATOM 8212 O O . SER B 1 440 ? -2.943 30.141 15.883 1 94.75 440 SER B O 1
ATOM 8214 N N . LEU B 1 441 ? -4.086 28.234 15.578 1 94.12 441 LEU B N 1
ATOM 8215 C CA . LEU B 1 441 ? -3.145 27.422 16.344 1 94.12 441 LEU B CA 1
ATOM 8216 C C . LEU B 1 441 ? -1.789 27.359 15.648 1 94.12 441 LEU B C 1
ATOM 8218 O O . LEU B 1 441 ? -0.746 27.406 16.312 1 94.12 441 LEU B O 1
ATOM 8222 N N . ALA B 1 442 ? -1.816 27.25 14.367 1 94.44 442 ALA B N 1
ATOM 8223 C CA . ALA B 1 442 ? -0.582 27.234 13.586 1 94.44 442 ALA B CA 1
ATOM 8224 C C . ALA B 1 442 ? 0.16 28.562 13.711 1 94.44 442 ALA B C 1
ATOM 8226 O O . ALA B 1 442 ? 1.388 28.594 13.828 1 94.44 442 ALA B O 1
ATOM 8227 N N . LEU B 1 443 ? -0.562 29.656 13.734 1 93.31 443 LEU B N 1
ATOM 8228 C CA . LEU B 1 443 ? 0.018 31 13.797 1 93.31 443 LEU B CA 1
ATOM 8229 C C . LEU B 1 443 ? 0.593 31.266 15.18 1 93.31 443 LEU B C 1
ATOM 8231 O O . LEU B 1 443 ? 1.482 32.125 15.328 1 93.31 443 LEU B O 1
ATOM 8235 N N . GLU B 1 444 ? 0.099 30.547 16.156 1 91.81 444 GLU B N 1
ATOM 8236 C CA . GLU B 1 444 ? 0.582 30.719 17.531 1 91.81 444 GLU B CA 1
ATOM 8237 C C . GLU B 1 444 ? 1.927 30.031 17.719 1 91.81 444 GLU B C 1
ATOM 8239 O O . GLU B 1 444 ? 2.643 30.312 18.688 1 91.81 444 GLU B O 1
ATOM 8244 N N . SER B 1 445 ? 2.311 29.188 16.828 1 91.94 445 SER B N 1
ATOM 8245 C CA . SER B 1 445 ? 3.568 28.453 16.953 1 91.94 445 SER B CA 1
ATOM 8246 C C . SER B 1 445 ? 4.762 29.344 16.609 1 91.94 445 SER B C 1
ATOM 8248 O O . SER B 1 445 ? 4.676 30.203 15.727 1 91.94 445 SER B O 1
ATOM 8250 N N . SER B 1 446 ? 5.859 29.203 17.391 1 93.19 446 SER B N 1
ATOM 8251 C CA . SER B 1 446 ? 7.086 29.938 17.125 1 93.19 446 SER B CA 1
ATOM 8252 C C . SER B 1 446 ? 7.762 29.453 15.844 1 93.19 446 SER B C 1
ATOM 8254 O O . SER B 1 446 ? 7.457 28.359 15.359 1 93.19 446 SER B O 1
ATOM 8256 N N . LEU B 1 447 ? 8.648 30.25 15.297 1 93.31 447 LEU B N 1
ATOM 8257 C CA . LEU B 1 447 ? 9.375 29.875 14.086 1 93.31 447 LEU B CA 1
ATOM 8258 C C . LEU B 1 447 ? 10.211 28.625 14.32 1 93.31 447 LEU B C 1
ATOM 8260 O O . LEU B 1 447 ? 10.344 27.781 13.43 1 93.31 447 LEU B O 1
ATOM 8264 N N . GLU B 1 448 ? 10.742 28.516 15.516 1 92.25 448 GLU B N 1
ATOM 8265 C CA . GLU B 1 448 ? 11.539 27.344 15.867 1 92.25 448 GLU B CA 1
ATOM 8266 C C . GLU B 1 448 ? 10.688 26.078 15.891 1 92.25 448 GLU B C 1
ATOM 8268 O O . GLU B 1 448 ? 11.133 25.016 15.445 1 92.25 448 GLU B O 1
ATOM 8273 N N . ASP B 1 449 ? 9.508 26.266 16.375 1 93.81 449 ASP B N 1
ATOM 8274 C CA . ASP B 1 449 ? 8.586 25.141 16.406 1 93.81 449 ASP B CA 1
ATOM 8275 C C . ASP B 1 449 ? 8.164 24.734 14.984 1 93.81 449 ASP B C 1
ATOM 8277 O O . ASP B 1 449 ? 8.078 23.547 14.672 1 93.81 449 ASP B O 1
ATOM 8281 N N . LEU B 1 450 ? 7.922 25.703 14.188 1 95.06 450 LEU B N 1
ATOM 8282 C CA . LEU B 1 450 ? 7.5 25.469 12.812 1 95.06 450 LEU B CA 1
ATOM 8283 C C . LEU B 1 450 ? 8.594 24.75 12.031 1 95.06 450 LEU B C 1
ATOM 8285 O O . LEU B 1 450 ? 8.305 23.922 11.156 1 95.06 450 LEU B O 1
ATOM 8289 N N . ALA B 1 451 ? 9.828 25.062 12.344 1 94.5 451 ALA B N 1
ATOM 8290 C CA . ALA B 1 451 ? 10.961 24.406 11.68 1 94.5 451 ALA B CA 1
ATOM 8291 C C . ALA B 1 451 ? 11.016 22.922 12.023 1 94.5 451 ALA B C 1
ATOM 8293 O O . ALA B 1 451 ? 11.531 22.125 11.25 1 94.5 451 ALA B O 1
ATOM 8294 N N . ASP B 1 452 ? 10.414 22.578 13.172 1 96.12 452 ASP B N 1
ATOM 8295 C CA . ASP B 1 452 ? 10.438 21.203 13.648 1 96.12 452 ASP B CA 1
ATOM 8296 C C . ASP B 1 452 ? 9.227 20.438 13.125 1 96.12 452 ASP B C 1
ATOM 8298 O O . ASP B 1 452 ? 9.172 19.203 13.242 1 96.12 452 ASP B O 1
ATOM 8302 N N . TRP B 1 453 ? 8.297 21.125 12.492 1 96.25 453 TRP B N 1
ATOM 8303 C CA . TRP B 1 453 ? 7.078 20.484 12 1 96.25 453 TRP B CA 1
ATOM 8304 C C . TRP B 1 453 ? 7.402 19.438 10.938 1 96.25 453 TRP B C 1
ATOM 8306 O O . TRP B 1 453 ? 8.406 19.562 10.234 1 96.25 453 TRP B O 1
ATOM 8316 N N . THR B 1 454 ? 6.598 18.453 10.938 1 95.62 454 THR B N 1
ATOM 8317 C CA . THR B 1 454 ? 6.762 17.406 9.953 1 95.62 454 THR B CA 1
ATOM 8318 C C . THR B 1 454 ? 6.109 17.781 8.625 1 95.62 454 THR B C 1
ATOM 8320 O O . THR B 1 454 ? 5.418 18.797 8.547 1 95.62 454 THR B O 1
ATOM 8323 N N . ALA B 1 455 ? 6.402 16.969 7.594 1 92.5 455 ALA B N 1
ATOM 8324 C CA . ALA B 1 455 ? 5.797 17.172 6.281 1 92.5 455 ALA B CA 1
ATOM 8325 C C . ALA B 1 455 ? 4.273 17.109 6.367 1 92.5 455 ALA B C 1
ATOM 8327 O O . ALA B 1 455 ? 3.574 17.844 5.66 1 92.5 455 ALA B O 1
ATOM 8328 N N . VAL B 1 456 ? 3.777 16.312 7.227 1 90.75 456 VAL B N 1
ATOM 8329 C CA . VAL B 1 456 ? 2.338 16.125 7.398 1 90.75 456 VAL B CA 1
ATOM 8330 C C . VAL B 1 456 ? 1.728 17.406 7.977 1 90.75 456 VAL B C 1
ATOM 8332 O O . VAL B 1 456 ? 0.637 17.812 7.574 1 90.75 456 VAL B O 1
ATOM 8335 N N . ASP B 1 457 ? 2.404 18.031 8.875 1 93.38 457 ASP B N 1
ATOM 8336 C CA . ASP B 1 457 ? 1.932 19.266 9.477 1 93.38 457 ASP B CA 1
ATOM 8337 C C . ASP B 1 457 ? 1.808 20.375 8.43 1 93.38 457 ASP B C 1
ATOM 8339 O O . ASP B 1 457 ? 0.788 21.062 8.367 1 93.38 457 ASP B O 1
ATOM 8343 N N . TRP B 1 458 ? 2.797 20.469 7.664 1 92.69 458 TRP B N 1
ATOM 8344 C CA . TRP B 1 458 ? 2.797 21.531 6.656 1 92.69 458 TRP B CA 1
ATOM 8345 C C . TRP B 1 458 ? 1.744 21.25 5.586 1 92.69 458 TRP B C 1
ATOM 8347 O O . TRP B 1 458 ? 1.1 22.188 5.094 1 92.69 458 TRP B O 1
ATOM 8357 N N . ARG B 1 459 ? 1.604 20.031 5.258 1 89.69 459 ARG B N 1
ATOM 8358 C CA . ARG B 1 459 ? 0.561 19.688 4.297 1 89.69 459 ARG B CA 1
ATOM 8359 C C . ARG B 1 459 ? -0.824 20 4.863 1 89.69 459 ARG B C 1
ATOM 8361 O O . ARG B 1 459 ? -1.731 20.375 4.121 1 89.69 459 ARG B O 1
ATOM 8368 N N . SER B 1 460 ? -0.985 19.75 6.113 1 91.56 460 SER B N 1
ATOM 8369 C CA . SER B 1 460 ? -2.258 20.062 6.758 1 91.56 460 SER B CA 1
ATOM 8370 C C . SER B 1 460 ? -2.557 21.547 6.711 1 91.56 460 SER B C 1
ATOM 8372 O O . SER B 1 460 ? -3.707 21.953 6.52 1 91.56 460 SER B O 1
ATOM 8374 N N . VAL B 1 461 ? -1.549 22.359 6.891 1 93.62 461 VAL B N 1
ATOM 8375 C CA . VAL B 1 461 ? -1.727 23.812 6.816 1 93.62 461 VAL B CA 1
ATOM 8376 C C . VAL B 1 461 ? -2.141 24.203 5.402 1 93.62 461 VAL B C 1
ATOM 8378 O O . VAL B 1 461 ? -3.055 25.016 5.219 1 93.62 461 VAL B O 1
ATOM 8381 N N . ASN B 1 462 ? -1.454 23.656 4.516 1 90.25 462 ASN B N 1
ATOM 8382 C CA . ASN B 1 462 ? -1.794 23.953 3.129 1 90.25 462 ASN B CA 1
ATOM 8383 C C . ASN B 1 462 ? -3.229 23.547 2.801 1 90.25 462 ASN B C 1
ATOM 8385 O O . ASN B 1 462 ? -3.943 24.281 2.113 1 90.25 462 ASN B O 1
ATOM 8389 N N . PHE B 1 463 ? -3.549 22.438 3.234 1 88.56 463 PHE B N 1
ATOM 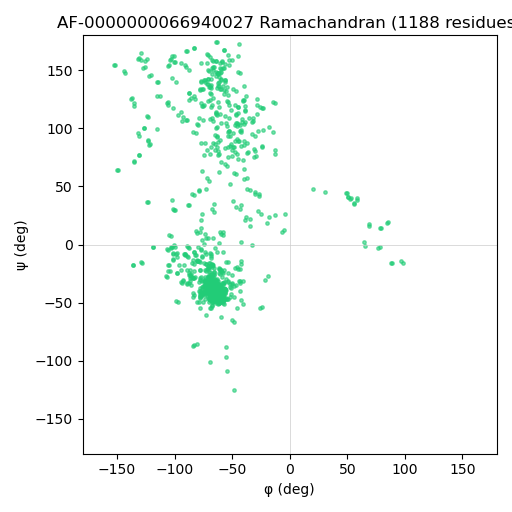8390 C CA . PHE B 1 463 ? -4.914 21.969 3.045 1 88.56 463 PHE B CA 1
ATOM 8391 C C . PHE B 1 463 ? -5.914 22.922 3.684 1 88.56 463 PHE B C 1
ATOM 8393 O O . PHE B 1 463 ? -6.938 23.25 3.08 1 88.56 463 PHE B O 1
ATOM 8400 N N . ALA B 1 464 ? -5.648 23.312 4.844 1 92.69 464 ALA B N 1
ATOM 8401 C CA . ALA B 1 464 ? -6.52 24.234 5.566 1 92.69 464 ALA B CA 1
ATOM 8402 C C . ALA B 1 464 ? -6.664 25.562 4.816 1 92.69 464 ALA B C 1
ATOM 8404 O O . ALA B 1 464 ? -7.754 26.125 4.75 1 92.69 464 ALA B O 1
ATOM 8405 N N . ILE B 1 465 ? -5.652 26 4.273 1 91.62 465 ILE B N 1
ATOM 8406 C CA . ILE B 1 465 ? -5.668 27.266 3.539 1 91.62 465 ILE B CA 1
ATOM 8407 C C . ILE B 1 465 ? -6.535 27.125 2.289 1 91.62 465 ILE B C 1
ATOM 8409 O O . ILE B 1 465 ? -7.359 27.984 1.995 1 91.62 465 ILE B O 1
ATOM 8413 N N . MET B 1 466 ? -6.367 26.078 1.675 1 87.88 466 MET B N 1
ATOM 8414 C CA . MET B 1 466 ? -7.168 25.828 0.48 1 87.88 466 MET B CA 1
ATOM 8415 C C . MET B 1 466 ? -8.648 25.75 0.828 1 87.88 466 MET B C 1
ATOM 8417 O O . MET B 1 466 ? -9.484 26.359 0.152 1 87.88 466 MET B O 1
ATOM 8421 N N . LEU B 1 467 ? -8.914 25.016 1.799 1 88.69 467 LEU B N 1
ATOM 8422 C CA . LEU B 1 467 ? -10.289 24.828 2.227 1 88.69 467 LEU B CA 1
ATOM 8423 C C . LEU B 1 467 ? -10.891 26.156 2.711 1 88.69 467 LEU B C 1
ATOM 8425 O O . LEU B 1 467 ? -12.062 26.438 2.434 1 88.69 467 LEU B O 1
ATOM 8429 N N . SER B 1 468 ? -10.156 26.953 3.412 1 91.06 468 SER B N 1
ATOM 8430 C CA . SER B 1 468 ? -10.641 28.219 3.934 1 91.06 468 SER B CA 1
ATOM 8431 C C . SER B 1 468 ? -10.906 29.219 2.809 1 91.06 468 SER B C 1
ATOM 8433 O O . SER B 1 468 ? -11.898 29.938 2.838 1 91.06 468 SER B O 1
ATOM 8435 N N . THR B 1 469 ? -10.055 29.219 1.84 1 86.62 469 THR B N 1
ATOM 8436 C CA . THR B 1 469 ? -10.219 30.125 0.716 1 86.62 469 THR B CA 1
ATOM 8437 C C . THR B 1 469 ? -11.477 29.797 -0.076 1 86.62 469 THR B C 1
ATOM 8439 O O . THR B 1 469 ? -12.289 30.688 -0.359 1 86.62 469 THR B O 1
ATOM 8442 N N . LYS B 1 470 ? -11.648 28.594 -0.281 1 84.75 470 LYS B N 1
ATOM 8443 C CA . LYS B 1 470 ? -12.828 28.172 -1.035 1 84.75 470 LYS B CA 1
ATOM 8444 C C . LYS B 1 470 ? -14.102 28.391 -0.229 1 84.75 470 LYS B C 1
ATOM 8446 O O . LYS B 1 470 ? -15.117 28.828 -0.771 1 84.75 470 LYS B O 1
ATOM 8451 N N . SER B 1 471 ? -14.07 27.984 0.952 1 86.75 471 SER B N 1
ATOM 8452 C CA . SER B 1 471 ? -15.227 28.172 1.82 1 86.75 471 SER B CA 1
ATOM 8453 C C . SER B 1 471 ? -15.594 29.656 1.924 1 86.75 471 SER B C 1
ATOM 8455 O O . SER B 1 471 ? -16.781 30 1.893 1 86.75 471 SER B O 1
ATOM 8457 N N . SER B 1 472 ? -14.602 30.453 2 1 86.56 472 SER B N 1
ATOM 8458 C CA . SER B 1 472 ? -14.844 31.891 2.092 1 86.56 472 SER B CA 1
ATOM 8459 C C . SER B 1 472 ? -15.492 32.438 0.82 1 86.56 472 SER B C 1
ATOM 8461 O O . SER B 1 472 ? -16.438 33.219 0.884 1 86.56 472 SER B O 1
ATOM 8463 N N . ILE B 1 473 ? -15.008 31.984 -0.282 1 81.75 473 ILE B N 1
ATOM 8464 C CA . ILE B 1 473 ? -15.523 32.438 -1.564 1 81.75 473 ILE B CA 1
ATOM 8465 C C . ILE B 1 473 ? -17 32.031 -1.701 1 81.75 473 ILE B C 1
ATOM 8467 O O . ILE B 1 473 ? -17.828 32.844 -2.094 1 81.75 473 ILE B O 1
ATOM 8471 N N . ILE B 1 474 ? -17.266 30.844 -1.341 1 80.88 474 ILE B N 1
ATOM 8472 C CA . ILE B 1 474 ? -18.625 30.328 -1.494 1 80.88 474 ILE B CA 1
ATOM 8473 C C . ILE B 1 474 ? -19.562 31.016 -0.503 1 80.88 474 ILE B C 1
ATOM 8475 O O . ILE B 1 474 ? -20.688 31.391 -0.853 1 80.88 474 ILE B O 1
ATOM 8479 N N . LEU B 1 475 ? -19.156 31.203 0.704 1 83.81 475 LEU B N 1
ATOM 8480 C CA . LEU B 1 475 ? -19.969 31.859 1.725 1 83.81 475 LEU B CA 1
ATOM 8481 C C . LEU B 1 475 ? -20.234 33.312 1.354 1 83.81 475 LEU B C 1
ATOM 8483 O O . LEU B 1 475 ? -21.328 33.844 1.587 1 83.81 475 LEU B O 1
ATOM 8487 N N . ASP B 1 476 ? -19.25 33.906 0.756 1 78.31 476 ASP B N 1
ATOM 8488 C CA . ASP B 1 476 ? -19.391 35.312 0.379 1 78.31 476 ASP B CA 1
ATOM 8489 C C . ASP B 1 476 ? -20.312 35.469 -0.822 1 78.31 476 ASP B C 1
ATOM 8491 O O . ASP B 1 476 ? -20.984 36.5 -0.96 1 78.31 476 ASP B O 1
ATOM 8495 N N . SER B 1 477 ? -20.281 34.469 -1.652 1 73 477 SER B N 1
ATOM 8496 C CA . SER B 1 477 ? -21.203 34.5 -2.789 1 73 477 SER B CA 1
ATOM 8497 C C . SER B 1 477 ? -22.641 34.219 -2.354 1 73 477 SER B C 1
ATOM 8499 O O . SER B 1 477 ? -23.578 34.719 -2.982 1 73 477 SER B O 1
ATOM 8501 N N . ALA B 1 478 ? -22.797 33.531 -1.36 1 72.94 478 ALA B N 1
ATOM 8502 C CA . ALA B 1 478 ? -24.125 33.156 -0.899 1 72.94 478 ALA B CA 1
ATOM 8503 C C . ALA B 1 478 ? -24.734 34.281 -0.032 1 72.94 478 ALA B C 1
ATOM 8505 O O . ALA B 1 478 ? -25.938 34.531 -0.102 1 72.94 478 ALA B O 1
ATOM 8506 N N . TYR B 1 479 ? -23.922 34.844 0.9 1 65.88 479 TYR B N 1
ATOM 8507 C CA . TYR B 1 479 ? -24.453 35.844 1.795 1 65.88 479 TYR B CA 1
ATOM 8508 C C . TYR B 1 479 ? -23.547 37.062 1.842 1 65.88 479 TYR B C 1
ATOM 8510 O O . TYR B 1 479 ? -22.375 36.969 2.195 1 65.88 479 TYR B O 1
ATOM 8518 N N . ALA B 1 480 ? -23.859 38.125 0.945 1 59.66 480 ALA B N 1
ATOM 8519 C CA . ALA B 1 480 ? -23.094 39.344 1.037 1 59.66 480 ALA B CA 1
ATOM 8520 C C . ALA B 1 480 ? -23.328 40.031 2.381 1 59.66 480 ALA B C 1
ATOM 8522 O O . ALA B 1 480 ? -24.469 40.375 2.729 1 59.66 480 ALA B O 1
ATOM 8523 N N . SER B 1 481 ? -22.547 39.656 3.445 1 63 481 SER B N 1
ATOM 8524 C CA . SER B 1 481 ? -22.75 40.312 4.734 1 63 481 SER B CA 1
ATOM 8525 C C . SER B 1 481 ? -21.453 40.938 5.266 1 63 481 SER B C 1
ATOM 8527 O O . SER B 1 481 ? -20.391 40.719 4.68 1 63 481 SER B O 1
ATOM 8529 N N . THR B 1 482 ? -21.625 41.844 6.133 1 62.91 482 THR B N 1
ATOM 8530 C CA . THR B 1 482 ? -20.516 42.406 6.91 1 62.91 482 THR B CA 1
ATOM 8531 C C . THR B 1 482 ? -19.594 41.281 7.395 1 62.91 482 THR B C 1
ATOM 8533 O O . THR B 1 482 ? -18.375 41.469 7.469 1 62.91 482 THR B O 1
ATOM 8536 N N . GLU B 1 483 ? -20.094 40.219 7.621 1 74.25 483 GLU B N 1
ATOM 8537 C CA . GLU B 1 483 ? -19.344 39.062 8.07 1 74.25 483 GLU B CA 1
ATOM 8538 C C . GLU B 1 483 ? -18.391 38.562 6.98 1 74.25 483 GLU B C 1
ATOM 8540 O O . GLU B 1 483 ? -17.297 38.062 7.27 1 74.25 483 GLU B O 1
ATOM 8545 N N . ALA B 1 484 ? -18.781 38.812 5.82 1 74.12 484 ALA B N 1
ATOM 8546 C CA . ALA B 1 484 ? -17.969 38.406 4.676 1 74.12 484 ALA B CA 1
ATOM 8547 C C . ALA B 1 484 ? -16.672 39.219 4.613 1 74.12 484 ALA B C 1
ATOM 8549 O O . ALA B 1 484 ? -15.609 38.656 4.359 1 74.12 484 ALA B O 1
ATOM 8550 N N . SER B 1 485 ? -16.812 40.5 4.926 1 73.12 485 SER B N 1
ATOM 8551 C CA . SER B 1 485 ? -15.641 41.344 4.902 1 73.12 485 SER B CA 1
ATOM 8552 C C . SER B 1 485 ? -14.664 40.969 6.008 1 73.12 485 SER B C 1
ATOM 8554 O O . SER B 1 485 ? -13.445 41 5.793 1 73.12 485 SER B O 1
ATOM 8556 N N . GLN B 1 486 ? -15.18 40.625 7.164 1 79.62 486 GLN B N 1
ATOM 8557 C CA . GLN B 1 486 ? -14.328 40.25 8.289 1 79.62 486 GLN B CA 1
ATOM 8558 C C . GLN B 1 486 ? -13.602 38.938 8.016 1 79.62 486 GLN B C 1
ATOM 8560 O O . GLN B 1 486 ? -12.414 38.812 8.32 1 79.62 486 GLN B O 1
ATOM 8565 N N . ARG B 1 487 ? -14.312 38.062 7.484 1 84.06 487 ARG B N 1
ATOM 8566 C CA . ARG B 1 487 ? -13.711 36.781 7.121 1 84.06 487 ARG B CA 1
ATOM 8567 C C . ARG B 1 487 ? -12.602 36.969 6.098 1 84.06 487 ARG B C 1
ATOM 8569 O O . ARG B 1 487 ? -11.523 36.375 6.223 1 84.06 487 ARG B O 1
ATOM 8576 N N . ALA B 1 488 ? -12.859 37.781 5.176 1 82.62 488 ALA B N 1
ATOM 8577 C CA . ALA B 1 488 ? -11.898 38.031 4.109 1 82.62 488 ALA B CA 1
ATOM 8578 C C . ALA B 1 488 ? -10.648 38.719 4.66 1 82.62 488 ALA B C 1
ATOM 8580 O O . ALA B 1 488 ? -9.523 38.375 4.27 1 82.62 488 ALA B O 1
ATOM 8581 N N . ALA B 1 489 ? -10.922 39.688 5.512 1 85.44 489 ALA B N 1
ATOM 8582 C CA . ALA B 1 489 ? -9.797 40.406 6.105 1 85.44 489 ALA B CA 1
ATOM 8583 C C . ALA B 1 489 ? -8.938 39.5 6.953 1 85.44 489 ALA B C 1
ATOM 8585 O O . ALA B 1 489 ? -7.707 39.594 6.934 1 85.44 489 ALA B O 1
ATOM 8586 N N . TRP B 1 490 ? -9.547 38.688 7.703 1 89.25 490 TRP B N 1
ATOM 8587 C CA . TRP B 1 490 ? -8.812 37.75 8.547 1 89.25 490 TRP B CA 1
ATOM 8588 C C . TRP B 1 490 ? -7.98 36.812 7.695 1 89.25 490 TRP B C 1
ATOM 8590 O O . TRP B 1 490 ? -6.82 36.531 8.008 1 89.25 490 TRP B O 1
ATOM 8600 N N . LEU B 1 491 ? -8.617 36.219 6.703 1 90.06 491 LEU B N 1
ATOM 8601 C CA . LEU B 1 491 ? -7.922 35.281 5.828 1 90.06 491 LEU B CA 1
ATOM 8602 C C . LEU B 1 491 ? -6.73 35.969 5.156 1 90.06 491 LEU B C 1
ATOM 8604 O O . LEU B 1 491 ? -5.668 35.344 5.012 1 90.06 491 LEU B O 1
ATOM 8608 N N . ASP B 1 492 ? -6.918 37.188 4.801 1 89.38 492 ASP B N 1
ATOM 8609 C CA . ASP B 1 492 ? -5.844 37.938 4.172 1 89.38 492 ASP B CA 1
ATOM 8610 C C . ASP B 1 492 ? -4.656 38.094 5.117 1 89.38 492 ASP B C 1
ATOM 8612 O O . ASP B 1 492 ? -3.51 37.875 4.727 1 89.38 492 ASP B O 1
ATOM 8616 N N . LYS B 1 493 ? -4.969 38.5 6.289 1 90.94 493 LYS B N 1
ATOM 8617 C CA . LYS B 1 493 ? -3.916 38.656 7.285 1 90.94 493 LYS B CA 1
ATOM 8618 C C . LYS B 1 493 ? -3.238 37.344 7.609 1 90.94 493 LYS B C 1
ATOM 8620 O O . LYS B 1 493 ? -2.023 37.281 7.816 1 90.94 493 LYS B O 1
ATOM 8625 N N . CYS B 1 494 ? -4.012 36.312 7.75 1 92.81 494 CYS B N 1
ATOM 8626 C CA . CYS B 1 494 ? -3.5 34.969 8.023 1 92.81 494 CYS B CA 1
ATOM 8627 C C . CYS B 1 494 ? -2.533 34.531 6.938 1 92.81 494 CYS B C 1
ATOM 8629 O O . CYS B 1 494 ? -1.436 34.062 7.234 1 92.81 494 CYS B O 1
ATOM 8631 N N . LEU B 1 495 ? -2.896 34.719 5.676 1 92.44 495 LEU B N 1
ATOM 8632 C CA . LEU B 1 495 ? -2.072 34.312 4.543 1 92.44 495 LEU B CA 1
ATOM 8633 C C . LEU B 1 495 ? -0.781 35.125 4.488 1 92.44 495 LEU B C 1
ATOM 8635 O O . LEU B 1 495 ? 0.285 34.594 4.188 1 92.44 495 LEU B O 1
ATOM 8639 N N . ASP B 1 496 ? -0.885 36.375 4.855 1 93.19 496 ASP B N 1
ATOM 8640 C CA . ASP B 1 496 ? 0.309 37.219 4.887 1 93.19 496 ASP B CA 1
ATOM 8641 C C . ASP B 1 496 ? 1.305 36.719 5.93 1 93.19 496 ASP B C 1
ATOM 8643 O O . ASP B 1 496 ? 2.504 36.625 5.66 1 93.19 496 ASP B O 1
ATOM 8647 N N . THR B 1 497 ? 0.774 36.469 7.074 1 94.75 497 THR B N 1
ATOM 8648 C CA . THR B 1 497 ? 1.634 36.031 8.164 1 94.75 497 THR B CA 1
ATOM 8649 C C . THR B 1 497 ? 2.27 34.688 7.832 1 94.75 497 THR B C 1
ATOM 8651 O O . THR B 1 497 ? 3.463 34.469 8.07 1 94.75 497 THR B O 1
ATOM 8654 N N . LEU B 1 498 ? 1.504 33.781 7.34 1 94.06 498 LEU B N 1
ATOM 8655 C CA . LEU B 1 498 ? 2.016 32.438 6.988 1 94.06 498 LEU B CA 1
ATOM 8656 C C . LEU B 1 498 ? 3.041 32.531 5.863 1 94.06 498 LEU B C 1
ATOM 8658 O O . LEU B 1 498 ? 4.047 31.828 5.871 1 94.06 498 LEU B O 1
ATOM 8662 N N . CYS B 1 499 ? 2.783 33.406 4.895 1 93.44 499 CYS B N 1
ATOM 8663 C CA . CYS B 1 499 ? 3.736 33.625 3.812 1 93.44 499 CYS B CA 1
ATOM 8664 C C . CYS B 1 499 ? 5.066 34.125 4.355 1 93.44 499 CYS B C 1
ATOM 8666 O O . CYS B 1 499 ? 6.129 33.688 3.916 1 93.44 499 CYS B O 1
ATOM 8668 N N . GLN B 1 500 ? 4.969 35.031 5.258 1 94.44 500 GLN B N 1
ATOM 8669 C CA . GLN B 1 500 ? 6.176 35.562 5.867 1 94.44 500 GLN B CA 1
ATOM 8670 C C . GLN B 1 500 ? 6.957 34.5 6.605 1 94.44 500 GLN B C 1
ATOM 8672 O O . GLN B 1 500 ? 8.188 34.438 6.527 1 94.44 500 GLN B O 1
ATOM 8677 N N . ARG B 1 501 ? 6.262 33.656 7.352 1 94.62 501 ARG B N 1
ATOM 8678 C CA . ARG B 1 501 ? 6.91 32.594 8.078 1 94.62 501 ARG B CA 1
ATOM 8679 C C . ARG B 1 501 ? 7.566 31.594 7.113 1 94.62 501 ARG B C 1
ATOM 8681 O O . ARG B 1 501 ? 8.672 31.125 7.367 1 94.62 501 ARG B O 1
ATOM 8688 N N . ALA B 1 502 ? 6.852 31.266 6.066 1 93.81 502 ALA B N 1
ATOM 8689 C CA . ALA B 1 502 ? 7.41 30.359 5.059 1 93.81 502 ALA B CA 1
ATOM 8690 C C . ALA B 1 502 ? 8.656 30.969 4.418 1 93.81 502 ALA B C 1
ATOM 8692 O O . ALA B 1 502 ? 9.641 30.266 4.172 1 93.81 502 ALA B O 1
ATOM 8693 N N . GLN B 1 503 ? 8.648 32.25 4.188 1 93.5 503 GLN B N 1
ATOM 8694 C CA . GLN B 1 503 ? 9.805 32.938 3.615 1 93.5 503 GLN B CA 1
ATOM 8695 C C . GLN B 1 503 ? 10.984 32.938 4.582 1 93.5 503 GLN B C 1
ATOM 8697 O O . GLN B 1 503 ? 12.133 32.812 4.16 1 93.5 503 GLN B O 1
ATOM 8702 N N . GLU B 1 504 ? 10.672 33.125 5.785 1 94.38 504 GLU B N 1
ATOM 8703 C CA . GLU B 1 504 ? 11.727 33.062 6.793 1 94.38 504 GLU B CA 1
ATOM 8704 C C . GLU B 1 504 ? 12.375 31.703 6.855 1 94.38 504 GLU B C 1
ATOM 8706 O O . GLU B 1 504 ? 13.602 31.594 6.988 1 94.38 504 GLU B O 1
ATOM 8711 N N . LEU B 1 505 ? 11.586 30.656 6.82 1 94.12 505 LEU B N 1
ATOM 8712 C CA . LEU B 1 505 ? 12.117 29.297 6.812 1 94.12 505 LEU B CA 1
ATOM 8713 C C . LEU B 1 505 ? 12.938 29.047 5.555 1 94.12 505 LEU B C 1
ATOM 8715 O O . LEU B 1 505 ? 13.945 28.328 5.598 1 94.12 505 LEU B O 1
ATOM 8719 N N . HIS B 1 506 ? 12.477 29.594 4.457 1 92.38 506 HIS B N 1
ATOM 8720 C CA . HIS B 1 506 ? 13.242 29.516 3.219 1 92.38 506 HIS B CA 1
ATOM 8721 C C . HIS B 1 506 ? 14.617 30.156 3.371 1 92.38 506 HIS B C 1
ATOM 8723 O O . HIS B 1 506 ? 15.617 29.594 2.926 1 92.38 506 HIS B O 1
ATOM 8729 N N . ARG B 1 507 ? 14.625 31.266 3.951 1 91.88 507 ARG B N 1
ATOM 8730 C CA . ARG B 1 507 ? 15.883 31.969 4.164 1 91.88 507 ARG B CA 1
ATOM 8731 C C . ARG B 1 507 ? 16.812 31.172 5.066 1 91.88 507 ARG B C 1
ATOM 8733 O O . ARG B 1 507 ? 18.031 31.141 4.836 1 91.88 507 ARG B O 1
ATOM 8740 N N . LEU B 1 508 ? 16.25 30.531 6.039 1 90.69 508 LEU B N 1
ATOM 8741 C CA . LEU B 1 508 ? 17.062 29.75 6.973 1 90.69 508 LEU B CA 1
ATOM 8742 C C . LEU B 1 508 ? 17.656 28.531 6.281 1 90.69 508 LEU B C 1
ATOM 8744 O O . LEU B 1 508 ? 18.75 28.094 6.633 1 90.69 508 LEU B O 1
ATOM 8748 N N . LYS B 1 509 ? 17 27.891 5.406 1 89 509 LYS B N 1
ATOM 8749 C CA . LYS B 1 509 ? 17.484 26.719 4.688 1 89 509 LYS B CA 1
ATOM 8750 C C . LYS B 1 509 ? 18.609 27.094 3.717 1 89 509 LYS B C 1
ATOM 8752 O O . LYS B 1 509 ? 19.453 26.266 3.387 1 89 509 LYS B O 1
ATOM 8757 N N . ASN B 1 510 ? 18.656 28.312 3.303 1 80.88 510 ASN B N 1
ATOM 8758 C CA . ASN B 1 510 ? 19.719 28.828 2.445 1 80.88 510 ASN B CA 1
ATOM 8759 C C . ASN B 1 510 ? 19.812 28.047 1.136 1 80.88 510 ASN B C 1
ATOM 8761 O O . ASN B 1 510 ? 20.891 27.594 0.759 1 80.88 510 ASN B O 1
ATOM 8765 N N . ASP B 1 511 ? 18.703 27.672 0.543 1 78.44 511 ASP B N 1
ATOM 8766 C CA . ASP B 1 511 ? 18.656 26.969 -0.738 1 78.44 511 ASP B CA 1
ATOM 8767 C C . ASP B 1 511 ? 17.828 27.766 -1.756 1 78.44 511 ASP B C 1
ATOM 8769 O O . ASP B 1 511 ? 16.984 28.578 -1.383 1 78.44 511 ASP B O 1
ATOM 8773 N N . ASP B 1 512 ? 18.188 27.719 -2.926 1 72.25 512 ASP B N 1
ATOM 8774 C CA . ASP B 1 512 ? 17.547 28.5 -3.98 1 72.25 512 ASP B CA 1
ATOM 8775 C C . ASP B 1 512 ? 16.109 28.047 -4.199 1 72.25 512 ASP B C 1
ATOM 8777 O O . ASP B 1 512 ? 15.211 28.859 -4.414 1 72.25 512 ASP B O 1
ATOM 8781 N N . CYS B 1 513 ? 15.875 26.75 -4.273 1 69.12 513 CYS B N 1
ATOM 8782 C CA . CYS B 1 513 ? 14.523 26.266 -4.523 1 69.12 513 CYS B CA 1
ATOM 8783 C C . CYS B 1 513 ? 14.062 25.328 -3.416 1 69.12 513 CYS B C 1
ATOM 8785 O O . CYS B 1 513 ? 14.344 24.125 -3.463 1 69.12 513 CYS B O 1
ATOM 8787 N N . SER B 1 514 ? 13.445 26.062 -2.436 1 82.62 514 SER B N 1
ATOM 8788 C CA . SER B 1 514 ? 13.031 25.25 -1.298 1 82.62 514 SER B CA 1
ATOM 8789 C C . SER B 1 514 ? 11.523 25 -1.318 1 82.62 514 SER B C 1
ATOM 8791 O O . SER B 1 514 ? 10.789 25.672 -2.047 1 82.62 514 SER B O 1
ATOM 8793 N N . TYR B 1 515 ? 11.109 24 -0.653 1 86.38 515 TYR B N 1
ATOM 8794 C CA . TYR B 1 515 ? 9.711 23.688 -0.419 1 86.38 515 TYR B CA 1
ATOM 8795 C C . TYR B 1 515 ? 8.953 24.906 0.1 1 86.38 515 TYR B C 1
ATOM 8797 O O . TYR B 1 515 ? 7.824 25.172 -0.324 1 86.38 515 TYR B O 1
ATOM 8805 N N . PHE B 1 516 ? 9.578 25.734 0.867 1 91.12 516 PHE B N 1
ATOM 8806 C CA . PHE B 1 516 ? 8.922 26.844 1.545 1 91.12 516 PHE B CA 1
ATOM 8807 C C . PHE B 1 516 ? 8.789 28.047 0.616 1 91.12 516 PHE B C 1
ATOM 8809 O O . PHE B 1 516 ? 7.852 28.844 0.74 1 91.12 516 PHE B O 1
ATOM 8816 N N . GLN B 1 517 ? 9.703 28.125 -0.27 1 89.31 517 GLN B N 1
ATOM 8817 C CA . GLN B 1 517 ? 9.523 29.172 -1.281 1 89.31 517 GLN B CA 1
ATOM 8818 C C . GLN B 1 517 ? 8.312 28.875 -2.16 1 89.31 517 GLN B C 1
ATOM 8820 O O . GLN B 1 517 ? 7.539 29.781 -2.482 1 89.31 517 GLN B O 1
ATOM 8825 N N . LYS B 1 518 ? 8.203 27.688 -2.516 1 85.69 518 LYS B N 1
ATOM 8826 C CA . LYS B 1 518 ? 7.055 27.297 -3.316 1 85.69 518 LYS B CA 1
ATOM 8827 C C . LYS B 1 518 ? 5.754 27.484 -2.541 1 85.69 518 LYS B C 1
ATOM 8829 O O . LYS B 1 518 ? 4.75 27.938 -3.1 1 85.69 518 LYS B O 1
ATOM 8834 N N . LEU B 1 519 ? 5.773 27.125 -1.294 1 89.31 519 LEU B N 1
ATOM 8835 C CA . LEU B 1 519 ? 4.598 27.266 -0.444 1 89.31 519 LEU B CA 1
ATOM 8836 C C . LEU B 1 519 ? 4.211 28.734 -0.311 1 89.31 519 LEU B C 1
ATOM 8838 O O . LEU B 1 519 ? 3.031 29.094 -0.4 1 89.31 519 LEU B O 1
ATOM 8842 N N . ALA B 1 520 ? 5.211 29.531 -0.131 1 91 520 ALA B N 1
ATOM 8843 C CA . ALA B 1 520 ? 4.961 30.969 -0.013 1 91 520 ALA B CA 1
ATOM 8844 C C . ALA B 1 520 ? 4.352 31.531 -1.296 1 91 520 ALA B C 1
ATOM 8846 O O . ALA B 1 520 ? 3.422 32.344 -1.249 1 91 520 ALA B O 1
ATOM 8847 N N . ASN B 1 521 ? 4.883 31.109 -2.383 1 86.5 521 ASN B N 1
ATOM 8848 C CA . ASN B 1 521 ? 4.348 31.547 -3.666 1 86.5 521 ASN B CA 1
ATOM 8849 C C . ASN B 1 521 ? 2.914 31.078 -3.867 1 86.5 521 ASN B C 1
ATOM 8851 O O . ASN B 1 521 ? 2.068 31.828 -4.359 1 86.5 521 ASN B O 1
ATOM 8855 N N . GLU B 1 522 ? 2.697 29.859 -3.475 1 86.44 522 GLU B N 1
ATOM 8856 C CA . GLU B 1 522 ? 1.354 29.312 -3.598 1 86.44 522 GLU B CA 1
ATOM 8857 C C . GLU B 1 522 ? 0.356 30.078 -2.738 1 86.44 522 GLU B C 1
ATOM 8859 O O . GLU B 1 522 ? -0.757 30.375 -3.18 1 86.44 522 GLU B O 1
ATOM 8864 N N . TRP B 1 523 ? 0.719 30.406 -1.568 1 91.06 523 TRP B N 1
ATOM 8865 C CA . TRP B 1 523 ? -0.173 31.109 -0.656 1 91.06 523 TRP B CA 1
ATOM 8866 C C . TRP B 1 523 ? -0.391 32.562 -1.112 1 91.06 523 TRP B C 1
ATOM 8868 O O . TRP B 1 523 ? -1.485 33.094 -0.96 1 91.06 523 TRP B O 1
ATOM 8878 N N . ALA B 1 524 ? 0.638 33.094 -1.678 1 89.44 524 ALA B N 1
ATOM 8879 C CA . ALA B 1 524 ? 0.486 34.438 -2.244 1 89.44 524 ALA B CA 1
ATOM 8880 C C . ALA B 1 524 ? -0.493 34.438 -3.414 1 89.44 524 ALA B C 1
ATOM 8882 O O . ALA B 1 524 ? -1.32 35.344 -3.547 1 89.44 524 ALA B O 1
ATOM 8883 N N . ASN B 1 525 ? -0.341 33.438 -4.191 1 84.81 525 ASN B N 1
ATOM 8884 C CA . ASN B 1 525 ? -1.26 33.312 -5.316 1 84.81 525 ASN B CA 1
ATOM 8885 C C . ASN B 1 525 ? -2.691 33.062 -4.844 1 84.81 525 ASN B C 1
ATOM 8887 O O . ASN B 1 525 ? -3.643 33.531 -5.461 1 84.81 525 ASN B O 1
ATOM 8891 N N . MET B 1 526 ? -2.824 32.344 -3.818 1 86.06 526 MET B N 1
ATOM 8892 C CA . MET B 1 526 ? -4.148 32.062 -3.262 1 86.06 526 MET B CA 1
ATOM 8893 C C . MET B 1 526 ? -4.773 33.344 -2.721 1 86.06 526 MET B C 1
ATOM 8895 O O . MET B 1 526 ? -5.984 33.531 -2.814 1 86.06 526 MET B O 1
ATOM 8899 N N . LYS B 1 527 ? -3.955 34.125 -2.17 1 87.81 527 LYS B N 1
ATOM 8900 C CA . LYS B 1 527 ? -4.422 35.406 -1.688 1 87.81 527 LYS B CA 1
ATOM 8901 C C . LYS B 1 527 ? -4.953 36.281 -2.836 1 87.81 527 LYS B C 1
ATOM 8903 O O . LYS B 1 527 ? -6.035 36.844 -2.734 1 87.81 527 LYS B O 1
ATOM 8908 N N . ILE B 1 528 ? -4.195 36.281 -3.883 1 84.5 528 ILE B N 1
ATOM 8909 C CA . ILE B 1 528 ? -4.586 37.062 -5.051 1 84.5 528 ILE B CA 1
ATOM 8910 C C . ILE B 1 528 ? -5.879 36.5 -5.637 1 84.5 528 ILE B C 1
ATOM 8912 O O . ILE B 1 528 ? -6.789 37.25 -5.984 1 84.5 528 ILE B O 1
ATOM 8916 N N . TYR B 1 529 ? -5.898 35.281 -5.688 1 79.69 529 TYR B N 1
ATOM 8917 C CA . TYR B 1 529 ? -7.098 34.625 -6.203 1 79.69 529 TYR B CA 1
ATOM 8918 C C . TYR B 1 529 ? -8.312 34.969 -5.348 1 79.69 529 TYR B C 1
ATOM 8920 O O . TYR B 1 529 ? -9.383 35.281 -5.871 1 79.69 529 TYR B O 1
ATOM 8928 N N . HIS B 1 530 ? -8.211 34.844 -4.094 1 83.94 530 HIS B N 1
ATOM 8929 C CA . HIS B 1 530 ? -9.289 35.156 -3.162 1 83.94 530 HIS B CA 1
ATOM 8930 C C . HIS B 1 530 ? -9.758 36.594 -3.316 1 83.94 530 HIS B C 1
ATOM 8932 O O . HIS B 1 530 ? -10.953 36.844 -3.363 1 83.94 530 HIS B O 1
ATOM 8938 N N . GLN B 1 531 ? -8.859 37.469 -3.51 1 82.38 531 GLN B N 1
ATOM 8939 C CA . GLN B 1 531 ? -9.18 38.875 -3.654 1 82.38 531 GLN B CA 1
ATOM 8940 C C . GLN B 1 531 ? -9.891 39.156 -4.977 1 82.38 531 GLN B C 1
ATOM 8942 O O . GLN B 1 531 ? -10.828 39.938 -5.023 1 82.38 531 GLN B O 1
ATOM 8947 N N . ASN B 1 532 ? -9.422 38.438 -5.957 1 78.75 532 ASN B N 1
ATOM 8948 C CA . ASN B 1 532 ? -10.055 38.594 -7.262 1 78.75 532 ASN B CA 1
ATOM 8949 C C . ASN B 1 532 ? -11.5 38.094 -7.25 1 78.75 532 ASN B C 1
ATOM 8951 O O . ASN B 1 532 ? -12.367 38.688 -7.875 1 78.75 532 ASN B O 1
ATOM 8955 N N . CYS B 1 533 ? -11.688 37.031 -6.598 1 75 533 CYS B N 1
ATOM 8956 C CA . CYS B 1 533 ? -13.031 36.469 -6.523 1 75 533 CYS B CA 1
ATOM 8957 C C . CYS B 1 533 ? -13.953 37.375 -5.711 1 75 533 CYS B C 1
ATOM 8959 O O . CYS B 1 533 ? -15.133 37.531 -6.035 1 75 533 CYS B O 1
ATOM 8961 N N . LEU B 1 534 ? -13.422 38.031 -4.711 1 75.81 534 LEU B N 1
ATOM 8962 C CA . LEU B 1 534 ? -14.203 38.938 -3.9 1 75.81 534 LEU B CA 1
ATOM 8963 C C . LEU B 1 534 ? -14.586 40.188 -4.699 1 75.81 534 LEU B C 1
ATOM 8965 O O . LEU B 1 534 ? -15.703 40.688 -4.586 1 75.81 534 LEU B O 1
ATOM 8969 N N . GLN B 1 535 ? -13.648 40.594 -5.531 1 74.31 535 GLN B N 1
ATOM 8970 C CA . GLN B 1 535 ? -13.883 41.781 -6.328 1 74.31 535 GLN B CA 1
ATOM 8971 C C . GLN B 1 535 ? -14.914 41.531 -7.426 1 74.31 535 GLN B C 1
ATOM 8973 O O . GLN B 1 535 ? -15.75 42.375 -7.719 1 74.31 535 GLN B O 1
ATOM 8978 N N . ARG B 1 536 ? -14.82 40.406 -7.988 1 66.94 536 ARG B N 1
ATOM 8979 C CA . ARG B 1 536 ? -15.789 40.031 -9.023 1 66.94 536 ARG B CA 1
ATOM 8980 C C . ARG B 1 536 ? -17.188 39.938 -8.445 1 66.94 536 ARG B C 1
ATOM 8982 O O . ARG B 1 536 ? -18.172 40.344 -9.094 1 66.94 536 ARG B O 1
ATOM 8989 N N . SER B 1 537 ? -17.281 39.438 -7.305 1 61.12 537 SER B N 1
ATOM 8990 C CA . SER B 1 537 ? -18.594 39.281 -6.664 1 61.12 537 SER B CA 1
ATOM 8991 C C . SER B 1 537 ? -19.156 40.656 -6.273 1 61.12 537 SER B C 1
ATOM 8993 O O . SER B 1 537 ? -20.359 40.875 -6.371 1 61.12 537 SER B O 1
ATOM 8995 N N . LEU B 1 538 ? -18.25 41.688 -5.961 1 58.69 538 LEU B N 1
ATOM 8996 C CA . LEU B 1 538 ? -18.672 43.031 -5.621 1 58.69 538 LEU B CA 1
ATOM 8997 C C . LEU B 1 538 ? -19.062 43.812 -6.875 1 58.69 538 LEU B C 1
ATOM 8999 O O . LEU B 1 538 ? -20.016 44.594 -6.844 1 58.69 538 LEU B O 1
ATOM 9003 N N . SER B 1 539 ? -18.297 43.656 -8.016 1 56.84 539 SER B N 1
ATOM 9004 C CA . SER B 1 539 ? -18.609 44.344 -9.266 1 56.84 539 SER B CA 1
ATOM 9005 C C . SER B 1 539 ? -19.906 43.844 -9.867 1 56.84 539 SER B C 1
ATOM 9007 O O . SER B 1 539 ? -20.641 44.594 -10.508 1 56.84 539 SER B O 1
ATOM 9009 N N . SER B 1 540 ? -20.172 42.625 -9.719 1 52.16 540 SER B N 1
ATOM 9010 C CA . SER B 1 540 ? -21.422 42.125 -10.25 1 52.16 540 SER B CA 1
ATOM 9011 C C . SER B 1 540 ? -22.609 42.625 -9.438 1 52.16 540 SER B C 1
ATOM 9013 O O . SER B 1 540 ? -23.703 42.812 -9.969 1 52.16 540 SER B O 1
ATOM 9015 N N . SER B 1 541 ? -22.422 43.094 -8.227 1 48.91 541 SER B N 1
ATOM 9016 C CA . SER B 1 541 ? -23.516 43.656 -7.438 1 48.91 541 SER B CA 1
ATOM 9017 C C . SER B 1 541 ? -23.734 45.125 -7.738 1 48.91 541 SER B C 1
ATOM 9019 O O . SER B 1 541 ? -24.859 45.625 -7.668 1 48.91 541 SER B O 1
ATOM 9021 N N . ASN B 1 542 ? -22.688 46.094 -8.055 1 41.72 542 ASN B N 1
ATOM 9022 C CA . ASN B 1 542 ? -22.859 47.531 -8.336 1 41.72 542 ASN B CA 1
ATOM 9023 C C . ASN B 1 542 ? -23.234 47.75 -9.797 1 41.72 542 ASN B C 1
ATOM 9025 O O . ASN B 1 542 ? -23.344 48.906 -10.227 1 41.72 542 ASN B O 1
ATOM 9029 N N . GLY B 1 543 ? -23.047 47.031 -10.758 1 39.78 543 GLY B N 1
ATOM 9030 C CA . GLY B 1 543 ? -23.344 47.344 -12.141 1 39.78 543 GLY B CA 1
ATOM 9031 C C . GLY B 1 543 ? -24.797 47.688 -12.383 1 39.78 543 GLY B C 1
ATOM 9032 O O . GLY B 1 543 ? -25.234 47.812 -13.531 1 39.78 543 GLY B O 1
ATOM 9033 N N . THR B 1 544 ? -25.734 47.875 -11.438 1 35.5 544 THR B N 1
ATOM 9034 C CA . THR B 1 544 ? -26.969 48.375 -12.023 1 35.5 544 THR B CA 1
ATOM 9035 C C . THR B 1 544 ? -26.844 49.875 -12.328 1 35.5 544 THR B C 1
ATOM 9037 O O . THR B 1 544 ? -27.531 50.406 -13.203 1 35.5 544 THR B O 1
ATOM 9040 N N . ASN B 1 545 ? -26.484 50.969 -11.438 1 30.94 545 ASN B N 1
ATOM 9041 C CA . ASN B 1 545 ? -26.938 52.312 -11.75 1 30.94 545 ASN B CA 1
ATOM 9042 C C . ASN B 1 545 ? -26.016 53 -12.742 1 30.94 545 ASN B C 1
ATOM 9044 O O . ASN B 1 545 ? -26.469 53.719 -13.633 1 30.94 545 ASN B O 1
ATOM 9048 N N . SER B 1 546 ? -24.75 53.812 -12.422 1 32.72 546 SER B N 1
ATOM 9049 C CA . SER B 1 546 ? -24.172 54.969 -13.125 1 32.72 546 SER B CA 1
ATOM 9050 C C . SER B 1 546 ? -23.453 54.531 -14.391 1 32.72 546 SER B C 1
ATOM 9052 O O . SER B 1 546 ? -22.609 53.625 -14.344 1 32.72 546 SER B O 1
ATOM 9054 N N . VAL B 1 547 ? -23.844 55.062 -15.695 1 31.03 547 VAL B N 1
ATOM 9055 C CA . VAL B 1 547 ? -23.5 55.031 -17.109 1 31.03 547 VAL B CA 1
ATOM 9056 C C . VAL B 1 547 ? -22.172 55.75 -17.328 1 31.03 547 VAL B C 1
ATOM 9058 O O . VAL B 1 547 ? -21.797 56.062 -18.453 1 31.03 547 VAL B O 1
ATOM 9061 N N . GLN B 1 548 ? -21.391 56.5 -16.406 1 28.66 548 GLN B N 1
ATOM 9062 C CA . GLN B 1 548 ? -20.375 57.438 -16.859 1 28.66 548 GLN B CA 1
ATOM 9063 C C . GLN B 1 548 ? -19.359 56.719 -17.766 1 28.66 548 GLN B C 1
ATOM 9065 O O . GLN B 1 548 ? -19.172 55.531 -17.656 1 28.66 548 GLN B O 1
ATOM 9070 N N . LEU B 1 549 ? -18.625 57.688 -18.766 1 26.67 549 LEU B N 1
ATOM 9071 C CA . LEU B 1 549 ? -17.766 57.656 -19.938 1 26.67 549 LEU B CA 1
ATOM 9072 C C . LEU B 1 549 ? -16.422 57.031 -19.609 1 26.67 549 LEU B C 1
ATOM 9074 O O . LEU B 1 549 ? -15.883 57.219 -18.516 1 26.67 549 LEU B O 1
ATOM 9078 N N . PRO B 1 550 ? -15.75 56.25 -20.547 1 25.92 550 PRO B N 1
ATOM 9079 C CA . PRO B 1 550 ? -14.531 55.438 -20.547 1 25.92 550 PRO B CA 1
ATOM 9080 C C . PRO B 1 550 ? -13.258 56.281 -20.469 1 25.92 550 PRO B C 1
ATOM 9082 O O . PRO B 1 550 ? -12.945 57 -21.406 1 25.92 550 PRO B O 1
ATOM 9085 N N . THR B 1 551 ? -13.094 57.156 -19.484 1 23.98 551 THR B N 1
ATOM 9086 C CA . THR B 1 551 ? -11.875 57.969 -19.594 1 23.98 551 THR B CA 1
ATOM 9087 C C . THR B 1 551 ? -10.672 57.062 -19.859 1 23.98 551 THR B C 1
ATOM 9089 O O . THR B 1 551 ? -10.539 56 -19.25 1 23.98 551 THR B O 1
ATOM 9092 N N . GLN B 1 552 ? -9.773 57.469 -20.891 1 23.8 552 GLN B N 1
ATOM 9093 C CA . GLN B 1 552 ? -8.57 56.938 -21.516 1 23.8 552 GLN B CA 1
ATOM 9094 C C . GLN B 1 552 ? -7.438 56.781 -20.5 1 23.8 552 GLN B C 1
ATOM 9096 O O . GLN B 1 552 ? -6.977 57.781 -19.938 1 23.8 552 GLN B O 1
ATOM 9101 N N . LEU B 1 553 ? -7.359 55.906 -19.719 1 23.84 553 LEU B N 1
ATOM 9102 C CA . LEU B 1 553 ? -6.195 55.719 -18.859 1 23.84 553 LEU B CA 1
ATOM 9103 C C . LEU B 1 553 ? -4.91 55.688 -19.672 1 23.84 553 LEU B C 1
ATOM 9105 O O . LEU B 1 553 ? -4.805 54.938 -20.656 1 23.84 553 LEU B O 1
ATOM 9109 N N . PRO B 1 554 ? -4.195 56.781 -19.766 1 22.62 554 PRO B N 1
ATOM 9110 C CA . PRO B 1 554 ? -2.967 56.875 -20.562 1 22.62 554 PRO B CA 1
ATOM 9111 C C . PRO B 1 554 ? -2.045 55.656 -20.359 1 22.62 554 PRO B C 1
ATOM 9113 O O . PRO B 1 554 ? -2.119 55 -19.328 1 22.62 554 PRO B O 1
ATOM 9116 N N . ALA B 1 555 ? -1.298 55.344 -21.516 1 24.47 555 ALA B N 1
ATOM 9117 C CA . ALA B 1 555 ? -0.365 54.281 -21.891 1 24.47 555 ALA B CA 1
ATOM 9118 C C . ALA B 1 555 ? 0.854 54.281 -20.969 1 24.47 555 ALA B C 1
ATOM 9120 O O . ALA B 1 555 ? 1.975 54.531 -21.406 1 24.47 555 ALA B O 1
ATOM 9121 N N . GLN B 1 556 ? 0.983 54.906 -19.953 1 22.17 556 GLN B N 1
ATOM 9122 C CA . GLN B 1 556 ? 2.357 54.875 -19.469 1 22.17 556 GLN B CA 1
ATOM 9123 C C . GLN B 1 556 ? 2.967 53.5 -19.641 1 22.17 556 GLN B C 1
ATOM 9125 O O . GLN B 1 556 ? 2.283 52.469 -19.453 1 22.17 556 GLN B O 1
ATOM 9130 N N . GLN B 1 557 ? 4.18 53.375 -20.375 1 24.78 557 GLN B N 1
ATOM 9131 C CA . GLN B 1 557 ? 5.125 52.406 -20.859 1 24.78 557 GLN B CA 1
ATOM 9132 C C . GLN B 1 557 ? 5.492 51.406 -19.766 1 24.78 557 GLN B C 1
ATOM 9134 O O . GLN B 1 557 ? 6.363 51.656 -18.938 1 24.78 557 GLN B O 1
ATOM 9139 N N . HIS B 1 558 ? 4.723 51.094 -18.953 1 20.89 558 HIS B N 1
ATOM 9140 C CA . HIS B 1 558 ? 5.121 50.062 -18 1 20.89 558 HIS B CA 1
ATOM 9141 C C . HIS B 1 558 ? 5.738 48.875 -18.719 1 20.89 558 HIS B C 1
ATOM 9143 O O . HIS B 1 558 ? 5.125 48.312 -19.625 1 20.89 558 HIS B O 1
ATOM 9149 N N . GLN B 1 559 ? 7.043 48.875 -18.938 1 22.33 559 GLN B N 1
ATOM 9150 C CA . GLN B 1 559 ? 7.938 47.812 -19.391 1 22.33 559 GLN B CA 1
ATOM 9151 C C . GLN B 1 559 ? 7.406 46.438 -18.969 1 22.33 559 GLN B C 1
ATOM 9153 O O . GLN B 1 559 ? 6.934 46.281 -17.859 1 22.33 559 GLN B O 1
ATOM 9158 N N . ALA B 1 560 ? 7.145 45.594 -20 1 22.36 560 ALA B N 1
ATOM 9159 C CA . ALA B 1 560 ? 6.672 44.219 -20.25 1 22.36 560 ALA B CA 1
ATOM 9160 C C . ALA B 1 560 ? 7.324 43.219 -19.297 1 22.36 560 ALA B C 1
ATOM 9162 O O . ALA B 1 560 ? 8.461 42.812 -19.516 1 22.36 560 ALA B O 1
ATOM 9163 N N . ALA B 1 561 ? 7.668 43.594 -18.125 1 23.89 561 ALA B N 1
ATOM 9164 C CA . ALA B 1 561 ? 8.234 42.344 -17.594 1 23.89 561 ALA B CA 1
ATOM 9165 C C . ALA B 1 561 ? 7.336 41.156 -17.891 1 23.89 561 ALA B C 1
ATOM 9167 O O . ALA B 1 561 ? 6.195 41.094 -17.422 1 23.89 561 ALA B O 1
ATOM 9168 N N . ASN B 1 562 ? 7.312 40.594 -19.109 1 23.19 562 ASN B N 1
ATOM 9169 C CA . ASN B 1 562 ? 6.75 39.469 -19.875 1 23.19 562 ASN B CA 1
ATOM 9170 C C . ASN B 1 562 ? 6.707 38.188 -19.062 1 23.19 562 ASN B C 1
ATOM 9172 O O . ASN B 1 562 ? 7.59 37.344 -19.188 1 23.19 562 ASN B O 1
ATOM 9176 N N . VAL B 1 563 ? 6.742 38.219 -17.797 1 25.25 563 VAL B N 1
ATOM 9177 C CA . VAL B 1 563 ? 6.688 36.844 -17.25 1 25.25 563 VAL B CA 1
ATOM 9178 C C . VAL B 1 563 ? 5.477 36.125 -17.812 1 25.25 563 VAL B C 1
ATOM 9180 O O . VAL B 1 563 ? 4.332 36.5 -17.547 1 25.25 563 VAL B O 1
ATOM 9183 N N . ALA B 1 564 ? 5.484 35.844 -19.094 1 23.61 564 ALA B N 1
ATOM 9184 C CA . ALA B 1 564 ? 4.617 34.969 -19.875 1 23.61 564 ALA B CA 1
ATOM 9185 C C . ALA B 1 564 ? 4.109 33.812 -19.047 1 23.61 564 ALA B C 1
ATOM 9187 O O . ALA B 1 564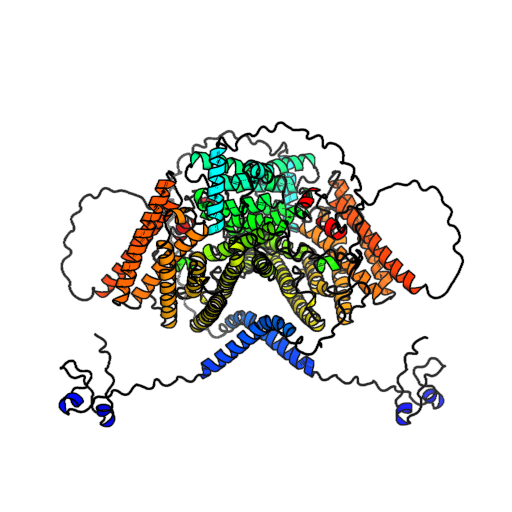 ? 4.895 32.969 -18.578 1 23.61 564 ALA B O 1
ATOM 9188 N N . TYR B 1 565 ? 3.186 34.062 -18.344 1 25.08 565 TYR B N 1
ATOM 9189 C CA . TYR B 1 565 ? 2.395 33 -17.719 1 25.08 565 TYR B CA 1
ATOM 9190 C C . TYR B 1 565 ? 2.176 31.844 -18.688 1 25.08 565 TYR B C 1
ATOM 9192 O O . TYR B 1 565 ? 1.567 32.031 -19.75 1 25.08 565 TYR B O 1
ATOM 9200 N N . LEU B 1 566 ? 3.297 31.156 -19.062 1 23.48 566 LEU B N 1
ATOM 9201 C CA . LEU B 1 566 ? 3.346 30.016 -19.969 1 23.48 566 LEU B CA 1
ATOM 9202 C C . LEU B 1 566 ? 1.993 29.312 -20.031 1 23.48 566 LEU B C 1
ATOM 9204 O O . LEU B 1 566 ? 1.416 28.969 -18.984 1 23.48 566 LEU B O 1
ATOM 9208 N N . ASP B 1 567 ? 1.248 29.594 -21.016 1 23.97 567 ASP B N 1
ATOM 9209 C CA . ASP B 1 567 ? 0.151 28.906 -21.688 1 23.97 567 ASP B CA 1
ATOM 9210 C C . ASP B 1 567 ? 0.365 27.391 -21.688 1 23.97 567 ASP B C 1
ATOM 9212 O O . ASP B 1 567 ? 0.749 26.812 -22.703 1 23.97 567 ASP B O 1
ATOM 9216 N N . SER B 1 568 ? 1.238 26.953 -20.875 1 25.38 568 SER B N 1
ATOM 9217 C CA . SER B 1 568 ? 1.604 25.562 -21.062 1 25.38 568 SER B CA 1
ATOM 9218 C C . SER B 1 568 ? 0.377 24.703 -21.359 1 25.38 568 SER B C 1
ATOM 9220 O O . SER B 1 568 ? -0.704 24.953 -20.812 1 25.38 568 SER B O 1
ATOM 9222 N N . ALA B 1 569 ? 0.318 24.266 -22.688 1 22.36 569 ALA B N 1
ATOM 9223 C CA . ALA B 1 569 ? -0.598 23.344 -23.375 1 22.36 569 ALA B CA 1
ATOM 9224 C C . ALA B 1 569 ? -1.231 22.375 -22.391 1 22.36 569 ALA B C 1
ATOM 9226 O O . ALA B 1 569 ? -2.27 21.766 -22.688 1 22.36 569 ALA B O 1
ATOM 9227 N N . PHE B 1 570 ? -0.164 21.797 -21.734 1 23.78 570 PHE B N 1
ATOM 9228 C CA . PHE B 1 570 ? -0.772 20.672 -21.031 1 23.78 570 PHE B CA 1
ATOM 9229 C C . PHE B 1 570 ? -1.682 21.156 -19.922 1 23.78 570 PHE B C 1
ATOM 9231 O O . PHE B 1 570 ? -1.354 22.125 -19.219 1 23.78 570 PHE B O 1
ATOM 9238 N N . GLY B 1 571 ? -2.812 21.484 -20.125 1 26.94 571 GLY B N 1
ATOM 9239 C CA . GLY B 1 571 ? -3.969 21.781 -19.297 1 26.94 571 GLY B CA 1
ATOM 9240 C C . GLY B 1 571 ? -3.719 21.562 -17.828 1 26.94 571 GLY B C 1
ATOM 9241 O O . GLY B 1 571 ? -4.512 20.891 -17.156 1 26.94 571 GLY B O 1
ATOM 9242 N N . MET B 1 572 ? -2.492 21.688 -17.578 1 28.97 572 MET B N 1
ATOM 9243 C CA . MET B 1 572 ? -2.076 21.547 -16.188 1 28.97 572 MET B CA 1
ATOM 9244 C C . MET B 1 572 ? -2.691 22.641 -15.312 1 28.97 572 MET B C 1
ATOM 9246 O O . MET B 1 572 ? -2.59 23.828 -15.633 1 28.97 572 MET B O 1
ATOM 9250 N N . ASP B 1 573 ? -3.881 22.469 -14.859 1 30.34 573 ASP B N 1
ATOM 9251 C CA . ASP B 1 573 ? -4.434 23.422 -13.898 1 30.34 573 ASP B CA 1
ATOM 9252 C C . ASP B 1 573 ? -3.42 23.75 -12.805 1 30.34 573 ASP B C 1
ATOM 9254 O O . ASP B 1 573 ? -2.906 22.844 -12.141 1 30.34 573 ASP B O 1
ATOM 9258 N N . PRO B 1 574 ? -2.789 24.938 -12.852 1 30.7 574 PRO B N 1
ATOM 9259 C CA . PRO B 1 574 ? -1.662 25.297 -11.992 1 30.7 574 PRO B CA 1
ATOM 9260 C C . PRO B 1 574 ? -1.854 24.844 -10.547 1 30.7 574 PRO B C 1
ATOM 9262 O O . PRO B 1 574 ? -0.874 24.641 -9.82 1 30.7 574 PRO B O 1
ATOM 9265 N N . PHE B 1 575 ? -3.109 25.156 -10 1 31.72 575 PHE B N 1
ATOM 9266 C CA . PHE B 1 575 ? -3.211 24.844 -8.578 1 31.72 575 PHE B CA 1
ATOM 9267 C C . PHE B 1 575 ? -3.191 23.344 -8.359 1 31.72 575 PHE B C 1
ATOM 9269 O O . PHE B 1 575 ? -2.574 22.859 -7.41 1 31.72 575 PHE B O 1
ATOM 9276 N N . ASN B 1 576 ? -4.082 22.641 -9.016 1 34.94 576 ASN B N 1
ATOM 9277 C CA . ASN B 1 576 ? -4.105 21.188 -8.852 1 34.94 576 ASN B CA 1
ATOM 9278 C C . ASN B 1 576 ? -2.795 20.547 -9.305 1 34.94 576 ASN B C 1
ATOM 9280 O O . ASN B 1 576 ? -2.266 19.672 -8.625 1 34.94 576 ASN B O 1
ATOM 9284 N N . ASP B 1 577 ? -2.389 20.875 -10.438 1 36.12 577 ASP B N 1
ATOM 9285 C CA . ASP B 1 577 ? -1.092 20.438 -10.953 1 36.12 577 ASP B CA 1
ATOM 9286 C C . ASP B 1 577 ? 0.05 21.094 -10.18 1 36.12 577 ASP B C 1
ATOM 9288 O O . ASP B 1 577 ? 1.112 20.5 -10 1 36.12 577 ASP B O 1
ATOM 9292 N N . LEU B 1 578 ? -0.196 22.328 -9.82 1 34.47 578 LEU B N 1
ATOM 9293 C CA . LEU B 1 578 ? 0.81 23.016 -9.016 1 34.47 578 LEU B CA 1
ATOM 9294 C C . LEU B 1 578 ? 0.81 22.5 -7.582 1 34.47 578 LEU B C 1
ATOM 9296 O O . LEU B 1 578 ? 1.85 22.5 -6.918 1 34.47 578 LEU B O 1
ATOM 9300 N N . PHE B 1 579 ? -0.464 22.391 -6.988 1 34.97 579 PHE B N 1
ATOM 9301 C CA . PHE B 1 579 ? -0.422 21.922 -5.609 1 34.97 579 PHE B CA 1
ATOM 9302 C C . PHE B 1 579 ? 0.423 20.672 -5.492 1 34.97 579 PHE B C 1
ATOM 9304 O O . PHE B 1 579 ? 1.279 20.562 -4.609 1 34.97 579 PHE B O 1
ATOM 9311 N N . TRP B 1 580 ? -0.055 19.578 -6.137 1 35.75 580 TRP B N 1
ATOM 9312 C CA . TRP B 1 580 ? 0.896 18.469 -6.188 1 35.75 580 TRP B CA 1
ATOM 9313 C C . TRP B 1 580 ? 2.082 18.812 -7.082 1 35.75 580 TRP B C 1
ATOM 9315 O O . TRP B 1 580 ? 3.119 18.156 -7.031 1 35.75 580 TRP B O 1
ATOM 9325 N N . ALA B 1 581 ? 1.892 19.672 -8.023 1 33.72 581 ALA B N 1
ATOM 9326 C CA . ALA B 1 581 ? 2.977 20.188 -8.852 1 33.72 581 ALA B CA 1
ATOM 9327 C C . ALA B 1 581 ? 3.918 21.062 -8.031 1 33.72 581 ALA B C 1
ATOM 9329 O O . ALA B 1 581 ? 5.02 21.391 -8.477 1 33.72 581 ALA B O 1
ATOM 9330 N N . GLY B 1 582 ? 3.262 21.859 -7.137 1 32.03 582 GLY B N 1
ATOM 9331 C CA . GLY B 1 582 ? 4.301 22.609 -6.449 1 32.03 582 GLY B CA 1
ATOM 9332 C C . GLY B 1 582 ? 5.496 21.766 -6.062 1 32.03 582 GLY B C 1
ATOM 9333 O O . GLY B 1 582 ? 6.512 22.281 -5.602 1 32.03 582 GLY B O 1
ATOM 9334 N N . PHE B 1 583 ? 5.062 20.531 -5.785 1 32.44 583 PHE B N 1
ATOM 9335 C CA . PHE B 1 583 ? 6.223 19.672 -5.562 1 32.44 583 PHE B CA 1
ATOM 9336 C C . PHE B 1 583 ? 6.754 19.109 -6.879 1 32.44 583 PHE B C 1
ATOM 9338 O O . PHE B 1 583 ? 7.785 18.438 -6.906 1 32.44 583 PHE B O 1
ATOM 9345 N N . ALA B 1 584 ? 5.902 18.969 -7.836 1 30.59 584 ALA B N 1
ATOM 9346 C CA . ALA B 1 584 ? 6.422 18.406 -9.078 1 30.59 584 ALA B CA 1
ATOM 9347 C C . ALA B 1 584 ? 7.066 19.484 -9.945 1 30.59 584 ALA B C 1
ATOM 9349 O O . ALA B 1 584 ? 6.516 20.578 -10.094 1 30.59 584 ALA B O 1
ATOM 9350 N N . GLU B 1 585 ? 8.219 19.656 -9.914 1 31.17 585 GLU B N 1
ATOM 9351 C CA . GLU B 1 585 ? 8.742 20.297 -11.117 1 31.17 585 GLU B CA 1
ATOM 9352 C C . GLU B 1 585 ? 8.055 19.766 -12.367 1 31.17 585 GLU B C 1
ATOM 9354 O O . GLU B 1 585 ? 7.715 18.578 -12.445 1 31.17 585 GLU B O 1
ATOM 9359 N N . PRO B 1 586 ? 7.301 20.625 -13.094 1 30.78 586 PRO B N 1
ATOM 9360 C CA . PRO B 1 586 ? 6.812 20.094 -14.367 1 30.78 586 PRO B CA 1
ATOM 9361 C C . PRO B 1 586 ? 7.746 19.047 -14.953 1 30.78 586 PRO B C 1
ATOM 9363 O O . PRO B 1 586 ? 8.898 19.344 -15.289 1 30.78 586 PRO B O 1
ATOM 9366 N N . GLU B 1 587 ? 7.703 17.938 -14.43 1 30.2 587 GLU B N 1
ATOM 9367 C CA . GLU B 1 587 ? 8.547 17.078 -15.242 1 30.2 587 GLU B CA 1
ATOM 9368 C C . GLU B 1 587 ? 7.996 16.938 -16.656 1 30.2 587 GLU B C 1
ATOM 9370 O O . GLU B 1 587 ? 6.801 16.703 -16.844 1 30.2 587 GLU B O 1
ATOM 9375 N N . PRO B 1 588 ? 8.609 17.453 -17.641 1 29.22 588 PRO B N 1
ATOM 9376 C CA . PRO B 1 588 ? 8.227 17.406 -19.047 1 29.22 588 PRO B CA 1
ATOM 9377 C C . PRO B 1 588 ? 7.719 16.031 -19.484 1 29.22 588 PRO B C 1
ATOM 9379 O O . PRO B 1 588 ? 7.18 15.883 -20.578 1 29.22 588 PRO B O 1
ATOM 9382 N N . GLY B 1 589 ? 7.922 14.938 -18.703 1 28.84 589 GLY B N 1
ATOM 9383 C CA . GLY B 1 589 ? 7.996 13.648 -19.375 1 28.84 589 GLY B CA 1
ATOM 9384 C C . GLY B 1 589 ? 6.645 12.977 -19.531 1 28.84 589 GLY B C 1
ATOM 9385 O O . GLY B 1 589 ? 6.555 11.867 -20.047 1 28.84 589 GLY B O 1
ATOM 9386 N N . ILE B 1 590 ? 5.617 13.266 -18.766 1 30.92 590 ILE B N 1
ATOM 9387 C CA . ILE B 1 590 ? 4.5 12.336 -18.859 1 30.92 590 ILE B CA 1
ATOM 9388 C C . ILE B 1 590 ? 3.736 12.586 -20.156 1 30.92 590 ILE B C 1
ATOM 9390 O O . ILE B 1 590 ? 2.648 12.039 -20.359 1 30.92 590 ILE B O 1
ATOM 9394 N N . GLY B 1 591 ? 4.156 13.422 -20.969 1 27.56 591 GLY B N 1
ATOM 9395 C CA . GLY B 1 591 ? 3.545 13.758 -22.234 1 27.56 591 GLY B CA 1
ATOM 9396 C C . GLY B 1 591 ? 3.293 12.555 -23.125 1 27.56 591 GLY B C 1
ATOM 9397 O O . GLY B 1 591 ? 2.586 12.648 -24.125 1 27.56 591 GLY B O 1
ATOM 9398 N N . GLY B 1 592 ? 4.059 11.445 -22.953 1 27.86 592 GLY B N 1
ATOM 9399 C CA . GLY B 1 592 ? 4.004 10.414 -23.984 1 27.86 592 GLY B CA 1
ATOM 9400 C C . GLY B 1 592 ? 2.832 9.469 -23.812 1 27.86 592 GLY B C 1
ATOM 9401 O O . GLY B 1 592 ? 2.713 8.484 -24.547 1 27.86 592 GLY B O 1
ATOM 9402 N N . MET B 1 593 ? 2.24 9.445 -22.688 1 29.27 593 MET B N 1
ATOM 9403 C CA . MET B 1 593 ? 1.259 8.375 -22.547 1 29.27 593 MET B CA 1
ATOM 9404 C C . MET B 1 593 ? 0.021 8.656 -23.391 1 29.27 593 MET B C 1
ATOM 9406 O O . MET B 1 593 ? -0.793 7.762 -23.625 1 29.27 593 MET B O 1
ATOM 9410 N N . PHE B 1 594 ? -0.333 9.914 -23.484 1 23.95 594 PHE B N 1
ATOM 9411 C CA . PHE B 1 594 ? -1.556 10.188 -24.234 1 23.95 594 PHE B CA 1
ATOM 9412 C C . PHE B 1 594 ? -1.276 10.25 -25.734 1 23.95 594 PHE B C 1
ATOM 9414 O O . PHE B 1 594 ? -0.666 11.203 -26.219 1 23.95 594 PHE B O 1
ATOM 9421 N N . SER B 1 595 ? -0.552 9.5 -26.422 1 21.7 595 SER B N 1
ATOM 9422 C CA . SER B 1 595 ? -0.577 9.617 -27.891 1 21.7 595 SER B CA 1
ATOM 9423 C C . SER B 1 595 ? -2.006 9.719 -28.406 1 21.7 595 SER B C 1
ATOM 9425 O O . SER B 1 595 ? -2.896 9.008 -27.922 1 21.7 595 SER B O 1
ATOM 9427 N N . MET B 1 596 ? -2.332 10.812 -29.047 1 19.95 596 MET B N 1
ATOM 9428 C CA . MET B 1 596 ? -3.469 11.008 -29.938 1 19.95 596 MET B CA 1
ATOM 9429 C C . MET B 1 596 ? -3.611 9.844 -30.906 1 19.95 596 MET B C 1
ATOM 9431 O O . MET B 1 596 ? -2.613 9.328 -31.422 1 19.95 596 MET B O 1
#

Nearest PDB structures (foldseek):
  4wnd-assembly1_A  TM=3.441E-01  e=7.137E-01  Homo sapiens
  6hc2-assembly4_S  TM=2.568E-01  e=2.973E+00  Homo sapiens
  4wnd-assembly1_A  TM=3.448E-01  e=8.401E-01  Homo sapiens
  6hc2-assembly4_S  TM=3.586E-01  e=1.921E+00  Homo sapiens

Secondary structure (DSSP, 8-state):
------PPPPHHHHHTT----B-TTSSSSBHHHHHHT--------------THHHHHHHHHHHHHHHHHHHHHHTTGGGGTT--S----------------------------------------STT--HHHHHHHHHHHHHHHHHH-TTS---TT--HHHHHHH-HHHHHHHHHHH-TT-HHHHHHHHHHHHHHHHIIIIIS----HHHHHHHHHHHHTGGGT-SSHHHHHHHHHHHHHHHHHHHTTTS-TT---HHHHHH-TTS---S-------SS--HHHHHHHHHHHHHHHHHHHHH-PPPSS---HHHHHHHHHHHHS-SSGGGGTHHHHHHHHHHHHHHHHHHTTT-SSSGGG--HHHHHHHHHHHHHHHHHHHHHSPTTGGGSHHHHHHHHHHHHHTTGGGGTT--TTPPPPHHHHHHHHHHHHHHHHHHHHHHHS-HHHHHH--HHHHHHHHHHHHHHHHHHHHHHHH---HHHHHHHHHHHHHHHHHHHHHHHHHHHHT-SS-HHHHHHHHHHHHHHHHHHHHHHHHHHHHTTS-----------------------SS---TTHHHHTTSSS---GGGGGS---/------PPPPHHHHHTT----B-TTSSSSBHHHHHHT--------------THHHHHHHHHHHHHHHHHHHHHHTTGGGGGGG-S----------------------------------------STT--HHHHHHHHHHHHHHHHHH-TTS---TT--HHHHHHH-HHHHHHHHHHH-TT-HHHHHHHHHHHHHHHHIIIIIS----HHHHHHHHHHHHTGGGT-SSHHHHHHHHHHHHHHHHHHHTTTS---S--HHHHHH--SS-----------SS--HHHHHHHHHHHHHHHHHHHHH-PPPSS---HHHHHHHHHHHHS-SSGGGGTHHHHHHHHHHHHHHHHHHTTT-SSSGGG--HHHHHHHHHHHHHHHHHHHHHSPTTGGGSHHHHHHHHHHHHHTTGGGGTT--TTPPPPHHHHHHHHHHHHHHHHHHHHHHHS-HHHHHH--HHHHHHHHHHHHHHHHHHHHHHHH---HHHHHHHHHHHHHHHHHHHHHHHHHHHHT-SS-HHHHHHHHHHHHHHHHHHHHHHHHHHHHTTS-----------------------SS---TTHHHHTTSSS---GGGGGS---

Radius of gyration: 36.61 Å; Cα contacts (8 Å, |Δi|>4): 1250; chains: 2; bounding box: 101×124×110 Å

Solvent-accessible surface area (backbone atoms only — not comparable to full-atom values): 68118 Å² total; per-residue (Å²): 133,79,78,71,78,80,71,78,50,24,49,68,27,57,75,66,73,44,91,50,45,74,28,87,82,78,51,93,28,29,41,62,26,58,73,70,70,46,88,46,47,56,65,74,76,76,69,74,74,71,78,56,61,70,49,48,55,46,46,48,48,45,46,50,48,45,44,51,49,35,54,69,49,42,71,65,54,66,77,64,65,78,76,68,83,71,90,76,79,81,73,80,77,76,78,80,81,79,80,82,74,87,71,83,70,81,79,74,80,75,77,80,80,74,77,66,77,67,68,77,72,63,85,69,51,72,91,77,51,51,71,68,54,49,51,52,39,50,50,51,43,46,55,32,20,59,75,64,44,69,30,64,80,70,60,88,83,64,44,69,68,56,36,46,70,75,26,45,54,29,42,50,25,52,52,32,58,56,28,44,63,39,49,71,61,23,51,54,48,44,53,52,46,47,54,52,46,29,45,38,52,63,72,62,58,60,83,53,69,41,55,33,49,14,43,48,50,41,50,40,38,24,55,72,74,42,82,34,33,53,74,40,49,62,54,46,36,49,52,26,40,48,45,38,54,74,70,41,59,78,46,49,68,67,59,63,29,50,59,45,44,47,65,41,63,79,64,68,73,65,80,61,82,71,63,73,62,48,79,55,65,54,72,64,52,42,31,40,40,53,39,32,40,51,47,19,44,44,35,30,71,75,63,46,38,79,52,56,45,77,89,50,70,64,56,53,48,46,26,45,50,30,40,74,61,56,90,48,82,53,31,58,50,43,40,60,52,52,53,53,50,50,50,48,52,50,44,38,66,74,58,33,71,61,46,72,74,57,58,81,68,60,49,71,67,56,47,51,52,51,41,51,54,52,50,48,52,52,50,50,53,61,67,68,47,60,90,72,53,65,73,37,63,71,54,40,39,52,51,24,49,47,54,21,57,55,24,52,63,44,54,54,80,62,49,91,87,52,73,70,52,71,70,33,48,53,35,30,50,53,20,36,54,29,32,52,54,33,51,50,57,59,67,69,50,50,73,72,55,59,71,43,47,33,39,66,54,54,50,49,50,52,49,41,51,45,52,38,51,38,37,48,53,52,48,36,71,67,44,85,42,77,64,40,56,53,52,51,52,49,52,50,52,51,45,51,52,51,27,51,52,26,44,50,52,27,59,59,28,67,53,91,85,37,59,32,47,45,49,23,51,51,44,52,50,48,50,51,49,50,51,51,54,52,47,52,60,52,50,69,67,63,70,76,76,91,81,83,81,85,77,82,73,77,76,76,79,71,77,74,79,70,76,68,76,73,76,60,78,64,79,57,45,58,58,64,39,24,61,45,18,61,22,38,64,83,66,82,70,76,68,69,76,69,69,131,133,81,81,75,80,83,72,79,52,25,51,67,28,57,75,67,74,44,90,52,43,75,28,89,83,79,51,93,27,29,41,62,27,59,72,72,70,46,89,48,47,54,66,74,74,72,67,72,73,68,74,56,58,68,52,46,54,44,45,49,48,44,46,49,48,46,43,50,49,35,51,68,48,42,70,64,54,65,74,65,64,73,73,68,79,72,91,75,78,82,76,81,79,78,77,79,80,78,79,83,73,87,70,82,70,79,78,75,78,74,77,79,80,73,74,65,78,66,68,77,72,63,87,67,52,71,92,78,52,51,70,68,54,49,51,52,39,50,52,49,43,47,54,32,22,59,71,64,43,71,30,64,80,69,61,89,84,63,44,70,67,56,35,46,69,75,25,47,53,29,41,49,26,50,52,34,59,57,29,45,62,39,50,71,61,23,52,54,47,44,54,52,46,47,52,51,45,29,44,38,51,61,71,61,58,60,83,51,68,41,54,35,48,13,43,48,50,40,49,40,39,24,54,71,74,42,82,38,35,53,72,41,49,60,52,48,35,49,52,28,40,47,45,37,53,72,68,42,60,79,44,59,51,57,70,77,41,54,67,41,41,49,65,44,63,79,63,71,72,68,79,61,81,75,64,74,64,48,77,56,65,57,72,65,53,41,29,40,41,52,40,32,39,50,46,20,44,43,36,30,72,75,64,47,38,81,52,57,49,75,90,50,71,63,56,54,50,44,27,47,51,32,39,73,59,53,89,49,82,53,31,59,49,44,40,58,52,52,52,54,49,48,49,48,52,50,44,35,65,74,61,32,63,60,44,55,77,55,54,84,69,60,48,71,67,56,47,51,52,52,41,51,54,53,50,47,53,51,50,50,53,61,67,68,47,61,88,73,52,64,75,38,64,71,54,40,39,53,51,25,48,46,55,22,58,56,25,51,62,41,50,49,81,63,50,90,88,53,73,71,51,71,69,32,47,52,36,30,52,52,20,36,54,28,34,51,52,32,51,50,56,59,68,69,50,50,72,72,54,57,71,42,46,32,39,65,53,53,50,50,50,54,49,41,50,44,51,39,50,41,36,48,53,51,49,38,71,67,45,87,42,76,63,37,55,52,52,51,50,50,52,51,52,49,43,51,52,51,28,51,51,26,44,52,52,27,60,56,28,67,52,92,85,38,61,32,45,46,49,23,51,52,43,51,50,48,50,51,49,51,50,50,54,52,47,51,58,52,53,69,66,61,70,75,78,90,82,84,82,87,76,78,75,77,76,76,81,71,76,73,81,68,76,66,74,73,74,61,79,66,78,58,48,59,61,62,43,25,59,51,20,62,20,33,64,83,64,82,68,72,65,69,73,66,69,130

pLDDT: mean 71.0, std 27.52, range [17.55, 98.56]

Sequence (1192 aa):
MTEERKHAACKECREKKLRCAPSDDGGDACNRCARLGKQCQVPEVKQRKRKARLRGRVEQLESSYTEILSLLRTQKTLCDAAGNATTAVMSNPTPSYTDSQMSQNPELVSPSGFHSTHSDVTSNCLLDISPEECESLLNDYRRMSSNHFPYVLLPEACTVATLIEERPMLAQAIFISTTWRTPARQSALKDKFLKDLGERYFARSERSLDLLQALLVYFGWCHWHAYPVATQVYRLASLVVTMAVELGIDQKPMNVTQHDMIVNSGSTLTQTNEVVSSKFWGYEARRAYIGAYNVSTFGLFMFRKPCMLTYTQYLDDCASSLAADPQHPSDTTLVHYVRTLRLAEEVTYHFDHGSKEKVGELTDEKVQILVRALSRQLEDWKAALPPGMFNMNRIQRGYYSIRSYMREVGLYGLLQGQAPSATRVSIIYDCFNSIMKFLSLALESSLEDLADWTAVDWRSVNFAIMLSTKSSIILDSAYASTEASQRAAWLDKCLDTLCQRAQELHRLKNDDCSYFQKLANEWANMKIYHQNCLQRSLSSSNGTNSVQLPTQLPAQQHQAANVAYLDSAFGMDPFNDLFWAGFAEPEPGIGGMFSMMTEERKHAACKECREKKLRCAPSDDGGDACNRCARLGKQCQVPEVKQRKRKARLRGRVEQLESSYTEILSLLRTQKTLCDAAGNATTAVMSNPTPSYTDSQMSQNPELVSPSGFHSTHSDVTSNCLLDISPEECESLLNDYRRMSSNHFPYVLLPEACTVATLIEERPMLAQAIFISTTWRTPARQSALKDKFLKDLGERYFARSERSLDLLQALLVYFGWCHWHAYPVATQVYRLASLVVTMAVELGIDQKPMNVTQHDMIVNSGSTLTQTNEVVSSKFWGYEARRAYIGAYNVSTFGLFMFRKPCMLTYTQYLDDCASSLAADPQHPSDTTLVHYVRTLRLAEEVTYHFDHGSKEKVGELTDEKVQILVRALSRQLEDWKAALPPGMFNMNRIQRGYYSIRSYMREVGLYGLLQGQAPSATRVSIIYDCFNSIMKFLSLALESSLEDLADWTAVDWRSVNFAIMLSTKSSIILDSAYASTEASQRAAWLDKCLDTLCQRAQELHRLKNDDCSYFQKLANEWANMKIYHQNCLQRSLSSSNGTNSVQLPTQLPAQQHQAANVAYLDSAFGMDPFNDLFWAGFAEPEPGIGGMFSM

InterPro domains:
  IPR001138 Zn(2)Cys(6) fungal-type DNA-binding domain [PS00463] (9-40)
  IPR001138 Zn(2)Cys(6) fungal-type DNA-binding domain [PS50048] (9-42)
  IPR001138 Zn(2)Cys(6) fungal-type DNA-binding domain [SM00066] (4-51)
  IPR001138 Zn(2)Cys(6) fungal-type DNA-binding domain [cd00067] (5-40)
  IPR036864 Zn(2)-C6 fungal-type DNA-binding domain superfamily [G3DSA:4.10.240.10] (5-79)
  IPR036864 Zn(2)-C6 fungal-type DNA-binding domain superfamily [SSF57701] (5-50)

Foldseek 3Di:
DPPPPDDAAFPVCVVVVHDFACPPVPDPATVVCVVVVHDGHRDDPPPPPPDCPVVVVVVVVVVVVVCVVVVVVVVVPVVPPPPDDDDDDPPDDDPPPDDDDDDDPPPPDDPDDPPPPPPPPPPPPLVPQDQVNLQVLVVVLQVLCQQANVLAHDDPPQGLVNCCVVQVLLSLLSNLLSCLLPLVSSQVSVVVSVVVCCCQCPVVVDADLSNLNSLLSCLFAVLSPPFLNLVCLVVSLVVNLVSLVVVVQLDQPVCCDVVNCVVVVPPPPPPPDCPVSPRHDDLSSLSSSLSSQVSQLLCCQLVVDDRPDADDPSNLVSLVVCLVPPPGPCSVCSSLVSLLSNLSVVLCVQCVVNDPPCLVPADLVNLLVQLVVSVVVLVVSVVPDPPPPCVRLVNLLSSLLSNLSSLLSLVGPDDVPDQGDPSSLVSLVSSLVSLLSNLVSVLPDDLSSVSSGTPSSVSSNVVSLVSNLSSLLNNCLNDVDPVSVVSLVSSLVSLVSLLVSLVVSVVSSVDDQGSSPLVSVLSVVSNVVSVVSNVVSVVVVPPPDDPDDDPDPDPDCPDCPVPPPPPPPPPCPCCSCCVSCVSVPPPVPPVPPPDD/DPPPPDDAAFPVCVVVVHDFACPPVPDPATVVCVVVVHDGHRPDPPPPPPPCVVVVVVVVVVVVVVCVVVVVVVVVVVVPPPPDDDDDDDDDDDDDPDDDDDPPPPPPPDPDDPPPPPPPPPPPPPVPQDQVNLQVLVVVLQVLCQQANVLAHDDPPQGLVNCCVVQVLLSLLSNLLSCLLPLVSSQVSVVVSVVVCCCQCPVVVDADLSNLNSLLSCLFAVQSPPFLNLVCLVVSLVVNLVSLVVVVQLDQLDPAPVVSCVVVVPPPPPPPDVPVSPRHDDLSSLSSSLSSQVSQLLCCQQVVDDRPDADDPSNLVSLVVCLVPPPGPCSVCSSLVSLLSNLSVVLCVQCVVNDPPCLVPADLVNLLVQLVVSVVVLVVSVVPDPPPPCVRLVNLLSSLLSNLSSLLSLVGPDDVPDQGDPSSLVSLVSSLVSLLSNLVSVLPDDLSSVSSGTPSSVSSNVVSLVSNLVSLLNNCLNDVDPVSVVSLVSSLVSLVSLLVSLVVSVVSSVDDQGSSPLVSVLSVVSNVVSVVSNVVSVVVVPPPDDPDDDPDPDDPCPDCPVPPPPPPPPPCPCCVCCVSCVSVPPPVPVVPPPDD

Organism: NCBI:txid1442368